Protein 7P04 (pdb70)

GO terms:
  GO:0005886 plasma membrane (C, IDA)
  GO:0008559 ABC-type xenobiotic transporter activity (F, IDA)
  GO:0030003 intracellular monoatomic cation homeostasis (P, IGI)
  GO:0071944 cell periphery (C, HDA)
  GO:0005739 mitochondrion (C, HDA)
  GO:0008559 ABC-type xenobiotic transporter activity (F, IMP)
  GO:0009410 response to xenobiotic stimulus (P, IMP)
  GO:1990961 xenobiotic detoxification by transmembrane export across the plasma membrane (P, IMP)
  GO:0030003 intracellular monoatomic cation homeostasis (P, IMP)
  GO:0042802 identical protein binding (F, IPI)
  GO:0005515 protein binding (F, IPI)

Solvent-accessible surface area: 53716 Å² total; per-residue (Å²): 170,7,73,18,35,69,128,129,16,65,60,121,0,46,111,36,0,84,74,18,35,65,90,35,177,189,113,81,117,51,50,7,125,49,152,94,31,31,7,45,15,25,9,98,55,18,25,92,49,38,16,31,13,103,101,57,170,30,15,135,33,0,3,2,0,0,46,56,0,18,0,21,5,67,37,59,74,54,42,17,13,31,20,14,85,44,36,64,105,45,113,104,89,57,36,90,156,185,174,147,124,108,90,122,70,43,0,42,75,0,9,0,0,0,29,50,21,26,0,0,0,1,6,3,57,61,72,2,12,18,49,7,1,0,26,0,0,0,7,42,35,89,30,20,77,52,28,115,94,28,113,26,18,0,47,56,71,56,15,117,52,0,105,152,118,27,49,4,9,1,2,29,13,45,73,2,40,45,14,6,14,31,4,19,0,20,27,8,0,0,3,0,0,24,1,15,1,6,24,106,59,25,166,62,29,92,112,64,27,8,0,44,10,21,0,36,5,8,1,3,4,3,16,0,26,123,6,86,116,52,63,0,1,44,103,154,26,175,36,10,62,25,5,33,16,8,7,0,7,0,0,2,0,31,12,9,30,2,12,0,1,0,2,9,34,2,19,122,80,30,54,44,40,28,16,21,29,1,1,51,0,1,51,5,1,0,91,14,20,79,2,0,1,0,0,9,16,86,83,10,28,64,76,3,6,102,35,6,58,26,0,0,0,0,5,70,1,42,0,0,2,1,6,50,6,119,112,0,76,118,14,0,56,74,4,0,1,64,18,44,80,49,25,42,10,2,19,5,0,15,3,1,3,8,108,78,38,41,63,34,28,141,96,40,85,182,139,66,99,125,3,0,73,60,30,102,67,0,15,62,76,2,71,165,10,94,51,39,138,119,10,21,131,56,0,40,102,90,34,146,145,119,46,35,3,58,73,135,48,2,11,100,14,0,47,55,3,4,50,48,20,44,153,37,57,77,45,76,21,92,101,18,21,113,21,19,18,58,56,1,96,49,4,0,30,0,0,92,96,10,2,141,115,17,35,11,51,0,6,43,20,14,1,0,0,3,2,16,0,0,29,50,2,0,45,9,3,38,49,8,19,64,30,20,34,72,10,68,62,10,16,60,20,8,82,40,6,23,1,0,61,7,14,0,6,3,59,0,10,7,48,1,16,52,55,10,6,72,86,6,1,71,47,9,0,84,51,2,16,123,24,0,40,2,59,142,78,38,46,14,27,128,13,2,26,69,0,0,27,4,0,2,32,1,0,1,9,20,9,0,5,20,2,20,117,21,179,78,49,73,106,6,38,15,47,16,7,45,61,50,8,16,16,15,0,0,0,0,5,1,4,2,38,67,54,10,56,233,111,0,55,144,16,0,105,93,2,6,0,0,16,0,0,2,0,1,0,0,8,5,0,59,53,64,119,6,69,20,49,73,73,1,3,100,40,122,62,16,82,152,59,61,79,71,28,10,3,1,42,22,35,10,22,72,36,30,65,110,68,4,56,0,36,36,13,0,103,10,11,9,62,0,91,75,172,12,39,145,90,0,52,37,55,0,79,50,56,17,74,114,49,28,118,39,1,22,116,18,24,43,147,97,76,61,59,148,45,150,40,113,36,42,26,13,30,71,82,36,28,128,199,106,54,22,34,148,5,120,6,29,0,0,0,37,70,0,7,6,46,8,138,151,156,46,154,69,101,106,33,0,28,41,0,2,0,10,0,58,53,28,28,0,1,0,0,4,4,24,66,40,2,5,10,58,31,0,0,27,0,0,1,53,35,45,109,115,43,85,55,74,34,64,17,11,26,44,7,96,100,47,81,151,24,6,4,72,8,2,0,8,2,36,51,143,29,46,15,8,90,9,9,8,0,51,47,12,0,71,16,3,0,30,1,23,2,55,56,154,24,63,89,121,80,3,33,127,17,0,58,60,0,3,132,27,0,94,0,119,155,3,1,35,0,5,0,11,67,82,46,61,3,2,37,78,45,24,33,11,14,0,1,0,0,0,1,1,0,7,63,5,117,9,0,1,0,1,7,19,2,5,42,64,11,4,13,9,22,0,38,29,0,0,60,4,0,50,64,0,3,105,59,9,2,0,0,0,0,0,0,41,78,6,34,1,38,10,0,77,39,7,44,42,0,0,1,1,30,140,29,0,71,1,0,2,1,7,74,1,30,139,16,2,109,55,0,4,67,8,0,41,89,58,53,7,103,141,17,74,78,108,22,14,0,3,101,9,0,24,53,6,6,21,49,27,103,57,61,156,26,95,65,79,0,26,96,23,0,64,129,5,128,60,34,121,62,8,30,73,56,0,62,126,0,50,172,54,83,141,137,114,43,15,22,68,67,146,46,1,16,110,21,0,13,68,20,0,76,66,4,1,106,40,18,15,99,18,0,89,23,0,22,74,0,0,64,70,3,1,68,18,1,0,74,1,3,76,128,21,37,12,10,22,12,0,0,40,3,2,9,1,0,0,13,7,0,0,42,1,2,32,14,1,1,43,22,3,1,71,10,0,27,48,1,2,68,7,6,29,38,11,1,73,17,2,68,2,2,10,56,60,0,0,0,74,0,1,19,97,0,2,36,61,36,0,70,78,0,0,29,59,0,14,113,35,0,0,85,18,0,4,0,84,54,12,0,53,88,32,68,47,70,153,64,0,6,50,0,0,87,49,0,0,9,6,0,0,15,14,0,2,0,10,0,2,17,1,0,0,71,24,105,81,30,77,52,0,8,47,60,0,32,91,66,13,30,28,12,20,5,0,4,4,3,1,0,30,21,98,7,2,17,186,142,23,21,109,26,7,138,78,1,9,1,0,30,0,4,11,0,0,0,0,0,0,0,0,45,12,90,5,133,16,26,131,57,22,33,10,77,0,41,11,33,113,80,66,28,0,17,122,14,1,90,52,23,48,107,133,30,175,37,9,65,22,64,87,104,120,21,84,102,56,1,22,1,0,40,21,32,43,0,59,46,24,1,44,96,14,49,1,77,32,96,45,43,108,116,1,36,33,48,0,74,85,43,13,45,128,6,25,119,11,0,34,98,68,0,117,98,58,44,29,120

Organism: Saccharomyces cerevisiae (strain ATCC 204508 / S288c) (NCBI:txid559292)

InterPro domains:
  IPR003439 ABC transporter-like, ATP-binding domain [PF00005] (176-336)
  IPR003439 ABC transporter-like, ATP-binding domain [PF00005] (888-1039)
  IPR003439 ABC transporter-like, ATP-binding domain [PS50893] (161-410)
  IPR003439 ABC transporter-like, ATP-binding domain [PS50893] (869-1112)
  IPR003593 AAA+ ATPase domain [SM00382] (185-377)
  IPR003593 AAA+ ATPase domain [SM00382] (897-1088)
  IPR005285 Pleiotropic drug resistance protein PDR/CDR [TIGR00956] (100-1503)
  IPR010929 CDR ABC transporter [PF06422] (726-816)
  IPR013525 ABC-2 type transporter, transmembrane domain [PF01061] (504-715)
  IPR013525 ABC-2 type transporter, transmembrane domain [PF01061] (1186-1401)
  IPR017871 ABC transporter-like, conserved site [PS00211] (309-323)
  IPR027417 P-loop containing nucleoside triphosphate hydrolase [G3DSA:3.40.50.300] (162-404)
  IPR027417 P-loop containing nucleoside triphosphate hydrolase [G3DSA:3.40.50.300] (872-1108)
  IPR027417 P-loop containing nucleoside triphosphate hydrolase [SSF52540] (167-410)
  IPR027417 P-loop containing nucleoside triphosphate hydrolase [SSF52540] (876-1098)
  IPR029481 Pleiotropic ABC efflux transporter, N-terminal domain [PF14510] (46-152)
  IPR034001 ATP-binding cassette transporter, PDR-like subfamily G, domain 1 [cd03233] (164-392)
  IPR034003 ATP-binding cassette transporter, PDR-like subfamily G, domain 2 [cd03232] (868-1094)

Secondary structure (DSSP, 8-state):
---SS-HHHHHHHHHHHHHHHHHHH--GGG-SSSSS--HHHHHHHHHHHHH--TT----S---EEEES--EEEE-----PPP-TTTHHHHHHHHHHHHH---EEEEE---EEEE-TT-EEEEE--TTSSHHHHHHHHTT---SSEE-TT-EEEETTEEHHHHTTTSTTSEEEES-S----TTSBHHHHHHHHHHHT--TTT--SS-HHHHHHHHHHHHHHHTT-GGGTTSB---SSS-SS-HHHHHHHHHHHHHHHT-SEEEETTTTTT--HHHHHHHHHHHHHHHHHH--EEEEE-SS--HHHHHT-SEEEEEETTEEEEEEEHHHHHHHHHHHTBPPPTT--HHHHHHHTT-TTT--B-HHHHHTT-----SHHHHHHHHHHSHHHHHHHHHHHHHHH---SS-HHHHHHHHHHHHHHHHHHSHHHHHHHHHHHHHHHHHHHHHTTTTSSS-SGGGHHHHHHHHHHHHHHHHHHGGGGHHHHHHHHHHHHHHHHTTT--HHHHHHHHHHHTHHHHHHHHHHHHHHHHHHHT----HHHHHHHHHHHHHHHHHHHHHHHHHHHH-SSHHHHHHHHHHHHHHHHHTSSSSS-TTT--GGGHHHHHH-HHHHHHHHHHHHHHTT-EEEPS-BSS-SGGGSS--GGG--BSSTT--TT-SEEEHHHHHHHHT---GGGTTHHHHHHHHHHHHHHHHHHHHHHHS-------------HHHHHH---PPP-S-EEEEEEEEEESSSSTTEEEEEEEEEEE-TT-EEEEE-SSSTTHHHHHHHHTT---SSEEEEEEEETTEEP-TTGGGTEEEE-SS----TTSBHHHHHHHHHHHHS-TTS-HHHHHHHHHHHHHHTT-TTSTTSB-B-SSSBS-HHHHHHHHHHHHHTT--SSEEEEESSSTTS-HHHHHHHHHHHHHHHHHT--EEEE--S--HHHHHT-SEEEEEETTTEEEEEEE--GGGHHHHHHHHTTTPPP--TTS-HHHHHHHHSSSSSS---SS-HHHHHHTSHHHHHHHHHHHHHHHT----SSS-HHHHHHHHHHHHHHHHTT-HHHHHHHHHHHHHHHHHHHHHSTT--SSHHHHHHHHHHHHHHHTTHHHHHHHHHHHHHHHHHHIIIIITTTTSS-HHHHHHHHHHHHHHHHHHHHHHHHHHHHHHHTHHHHHHHTT-HHHHHHHHHHHHHHHHHHHHHHHHHHHHH-SSHHHHHHHHHHHHHHHHHTSSSSS-TTTS-GGGHHHHHH-HHHHHHHHHHHHHHTTSB----TTTSEEE---TT--HHHHHHHHHHHS---EES-TT-SS-EEEES-SBHHHHHHHHT--GGGHHHHHHHHHHHHHHHHHHHHHHHHHHT--

Radius of gyration: 37.73 Å; Cα contacts (8 Å, |Δi|>4): 2493; chains: 1; bounding box: 87×79×134 Å

Sequence (1353 aa):
NYNGFDEHTEARIQKLARTLTAQSMQDPKLDPNSENFSSAAWVKNMAHLSAADPDFYKPYSLGCAWKNLSASGASADVAYQSTVVNIPYKILKSGLRKFQTNTFQILKPMDGCLNPGELLVVLGRPGSGCTTLLKSISSNTHGFDLGADTKISYSGYSGDDIKKHFRGEVVYNAEADVHLPHLTVFETLVTVARLKTPQNRIKGVDRESYANHLAEVAMATYGLSHTRNTKVGNDIVRGVSGGERKRVSIAEVSICGSKFQCWDNATRGLDSATALEFIRALKTQADISNTSATVAIYQCSQDAYDLFNKVCVLDDGYQIYYGPADKAKKYFEDMGYVCPSRQTTADFLTSVTSPSERTLNKDMLKKGIHIPQTPKEMNDYWVKSPNYKELMKEVDQRLLNPYTVSYMMQVKYLLIRNMWRLRNNIGFTLFMILGNCSMALILGSMFFKIMKKGDTSTFYFRGSAMFFAILFNAFSSLLEIFSLYEARPITEKHRTYSLYHPSADAFASVLSEIPSKLIIAVCFNIIFYFLVDFRRNGGVFFFYLLINIVAVFSMSHLFRCVGSLTKTLSEAMVPASMLLLALSMYTGFAIPKKKILRWSKWIWYINPLAYLFESLLINEFHGIKFPCAEYVPRGPAYANISSTESVCTVVGAVPGQDYVLGDDFIRGTYQYYHKDKWRGFGIGMAYVVFFFFVYLFLCEYNEGAKQKGEILVFPRSIVKRMGLSKSEAIFHWRNLCYEVQIKAETRRILNNVDGWVKPGTLTALMGASGAGKTTLLDCLAERVTMGVITGDILVNGIPRDKSFPRSIGYCQQQDLHLKTATVRESLRFSAYLRQPAEVSIEEKNRYVEEVIKILEMEKYADAVVGVAGEGLNVEQRKRLTIGVELTAKPKLLVFLDEPTSGLDSQTAWSICQLMKKLANHGQAILCTIHQPSAILMQEFDRLLFMQRGGKTVYFGDLGEGCKTMIDYFESHGAHKCPADANPAEWMLEVVGAAPGSHANQDYYEVWRNSEEYRAVQSELDWMERELPHEFSQSIIYQTKLVSIRLFQQYWRSPDYLWSKFILTIFNQLFIGFTFFKAGTSLQGLQNQMLAVFMFTVIFNPILQQYLPSFVQQRDLYEARERPSRTFSWISFIFAQIFVEVPWNILAGTIAYFIYYYPIGFYSNASAAGQLHERGALFWLFSCAFYVYVGSMGLLVISFNQVAESAANLASLLFTMSLSFCGVMTTPSAMPRFWIFMYRVSPLTYFIQALLAVGVANVDVKCADYELLEFTPPSGMTCGQYMEPYLQLAKTGYLTDENATDTCSFCQISTTNDYLANVNSFYSERWRNYGIFICYIAFNYIAGVFFYWLARVP

Foldseek 3Di:
DFDFCPVQLQVVLLVLQCVLVVVLVCPLCPHSPDPNHGSLVVLLVVLCVLQVDVVAPHDLFWKKWKWQWWKKAFDFAFAFFDFQVCVVVVVVVVVCVVPPGDMDTQAGTDTFIFFFLAEEEEFAAPSQRPVVVLCVLLLVDFRIDIDPPMFMQTLNAGSVRCVPRVQQLREEDQALQQDQQLFFLQLRQLLLLLQRQLVVPDPRGDSSSRSSSLSCSLCSRLVNNVRNPWGLHHPPGDTDDPLSSSSSSLSSSLSLSHAEYEAEASQFPHDQVSSLSSLSSVSSSRSSRRHYYYYYYFPHDLSSLVSHQWYWYGASNATLDIGGSVCPQVVLVVLFFDDAQQDRVSRQRHCLNPLVRTHGHVVCVVVPDDHDRHRVSSRVVRCVDVNVVVRVVVSVVSSVRATSDDLVSLLVSLLVSLLSSCVSVVVVLVVLQVVLLVCLQVLLLQLQQFCPQQAPVCPLLVLLLLLVLQLSLQCSLVVCLVVVLSCLVVLVNVVSRSRHFLLSNLNSSLVNCVVSSLSNLVSSLVNNCVRNPFPPDPVLSVLLSLLSSLSNLLNNLQVLLQSLVDNDVLRSLLVVVLVSLLLSCLLQSLAALVQFDPVCNVSLVLRLSNLSSLLNLLSRQAPDWHFADDWQQDDDLPPDDDQQFIWGQALQIHGNDRTGRSQSRCCRRRVRHNVSNCVSVVSSVVSSVVSSVSSSVSSRPVDDDRDDDQHFNQHPVRSVPDQADFQDWKKWWFQKWKFFPDVHRTQTQAGGDIDIWFWLAFEEEDAAPRLCPVPVLCVQLVNDDGTDIDTAIDTLLHGQDLQSLLQEFEQDQPDDDQQAQFLLRLQLLLLPWRAAVPDDSVVLSVLLVVLCVLLVCPVRNRTGNHDCRYHDHLLVRLSSSQSSSRSSRRNHAYEAEASLPSGHLNSSVSVLVSVSVNSNSTHTYYYYHYPHGLVSVQSHQWYFYGARSNQTQDTGGLDHSSVVVQCLLVVVPFDHADSNHGVSVRVCCCDHDPVVRDHPDDRSVVCVPDPVVVVRVVVVVVSNVRSCHSTNDDQVVLLVSLLVVLLVSSGSPNSLLVSLQVSLLSQLLCLLQRLQQLDFALVSLLSVLSSLLSNLVCLLSNLLSLLVSLLSLVCNCQVPVVSSRSHDVVSSLSSLLVNQLVSLLVSLQSSLVSHQPRNPLQVLCVVQVNRPVLSVLLSLLSSLSSSLSSLLSLLLNLQDNDSVRSSVVSVVLVCLLSSLLCSSHHLVSGDPVCVVSNVPRLSVLSSLLNSCSRHFDAFHDHDPSSWDKGAADPPQAQLVRCVVVCVPLVAKDWPDSRHHGMITIHGGTGVQVVSVRSVRHNVCNVVSSVVSVVSSVVSSVSSSVSNCVNPND

Nearest PDB structures (foldseek):
  7p05-assembly1_A  TM=9.996E-01  e=0.000E+00  Saccharomyces cerevisiae S288C
  7p03-assembly1_A  TM=9.931E-01  e=0.000E+00  Saccharomyces cerevisiae S288C
  7p06-assembly1_A  TM=8.957E-01  e=0.000E+00  Saccharomyces cerevisiae S288C
  9iul-assembly1_A  TM=9.695E-01  e=0.000E+00  Candida albicans SC5314
  9ium-assembly1_A  TM=9.634E-01  e=0.000E+00  Candida albicans SC5314

Structure (mmCIF, N/CA/C/O backbone):
data_7P04
#
_entry.id   7P04
#
_cell.length_a   1.00
_cell.length_b   1.00
_cell.length_c   1.00
_cell.angle_alpha   90.00
_cell.angle_beta   90.00
_cell.angle_gamma   90.00
#
_symmetry.space_group_name_H-M   'P 1'
#
loop_
_entity.id
_entity.type
_entity.pdbx_description
1 polymer 'Pleiotropic ABC efflux transporter of multiple drugs'
2 non-polymer "ADENOSINE-5'-TRIPHOSPHATE"
3 non-polymer "ADENOSINE-5'-DIPHOSPHATE"
#
loop_
_atom_site.group_PDB
_atom_site.id
_atom_site.type_symbol
_atom_site.label_atom_id
_atom_site.label_alt_id
_atom_site.label_comp_id
_atom_site.label_asym_id
_atom_site.label_entity_id
_atom_site.label_seq_id
_atom_site.pdbx_PDB_ins_code
_atom_site.Cartn_x
_atom_site.Cartn_y
_atom_site.Cartn_z
_atom_site.occupancy
_atom_site.B_iso_or_equiv
_atom_site.auth_seq_id
_atom_site.auth_comp_id
_atom_site.auth_asym_id
_atom_site.auth_atom_id
_atom_site.pdbx_PDB_model_num
ATOM 1 N N . ASN A 1 31 ? 199.329 173.326 143.471 1.00 56.21 31 ASN A N 1
ATOM 2 C CA . ASN A 1 31 ? 198.712 172.323 142.617 1.00 56.21 31 ASN A CA 1
ATOM 3 C C . ASN A 1 31 ? 199.409 170.981 142.774 1.00 56.21 31 ASN A C 1
ATOM 4 O O . ASN A 1 31 ? 200.551 170.916 143.220 1.00 56.21 31 ASN A O 1
ATOM 15 N N . TYR A 1 32 ? 198.716 169.910 142.395 1.00 51.82 32 TYR A N 1
ATOM 16 C CA . TYR A 1 32 ? 199.235 168.554 142.499 1.00 51.82 32 TYR A CA 1
ATOM 17 C C . TYR A 1 32 ? 199.273 167.939 141.108 1.00 51.82 32 TYR A C 1
ATOM 18 O O . TYR A 1 32 ? 198.258 167.925 140.407 1.00 51.82 32 TYR A O 1
ATOM 36 N N . ASN A 1 33 ? 200.442 167.428 140.717 1.00 56.50 33 ASN A N 1
ATOM 37 C CA . ASN A 1 33 ? 200.674 166.938 139.364 1.00 56.50 33 ASN A CA 1
ATOM 38 C C . ASN A 1 33 ? 200.947 165.440 139.314 1.00 56.50 33 ASN A C 1
ATOM 39 O O . ASN A 1 33 ? 201.446 164.942 138.301 1.00 56.50 33 ASN A O 1
ATOM 50 N N . GLY A 1 34 ? 200.633 164.711 140.380 1.00 55.75 34 GLY A N 1
ATOM 51 C CA . GLY A 1 34 ? 200.684 163.264 140.325 1.00 55.75 34 GLY A CA 1
ATOM 52 C C . GLY A 1 34 ? 202.072 162.664 140.277 1.00 55.75 34 GLY A C 1
ATOM 53 O O . GLY A 1 34 ? 202.475 162.095 139.259 1.00 55.75 34 GLY A O 1
ATOM 57 N N . PHE A 1 35 ? 202.815 162.789 141.371 1.00 57.82 35 PHE A N 1
ATOM 58 C CA . PHE A 1 35 ? 204.087 162.094 141.541 1.00 57.82 35 PHE A CA 1
ATOM 59 C C . PHE A 1 35 ? 205.141 162.625 140.564 1.00 57.82 35 PHE A C 1
ATOM 60 O O . PHE A 1 35 ? 206.024 161.895 140.112 1.00 57.82 35 PHE A O 1
ATOM 77 N N . ASP A 1 36 ? 205.060 163.909 140.229 1.00 64.56 36 ASP A N 1
ATOM 78 C CA . ASP A 1 36 ? 206.065 164.523 139.377 1.00 64.56 36 ASP A CA 1
ATOM 79 C C . ASP A 1 36 ? 207.387 164.662 140.128 1.00 64.56 36 ASP A C 1
ATOM 80 O O . ASP A 1 36 ? 207.453 164.534 141.352 1.00 64.56 36 ASP A O 1
ATOM 89 N N . GLU A 1 37 ? 208.450 164.941 139.367 1.00 66.86 37 GLU A N 1
ATOM 90 C CA . GLU A 1 37 ? 209.810 164.866 139.897 1.00 66.86 37 GLU A CA 1
ATOM 91 C C . GLU A 1 37 ? 209.958 165.558 141.247 1.00 66.86 37 GLU A C 1
ATOM 92 O O . GLU A 1 37 ? 210.815 165.171 142.050 1.00 66.86 37 GLU A O 1
ATOM 104 N N . HIS A 1 38 ? 209.151 166.586 141.516 1.00 65.00 38 HIS A N 1
ATOM 105 C CA . HIS A 1 38 ? 209.203 167.239 142.820 1.00 65.00 38 HIS A CA 1
ATOM 106 C C . HIS A 1 38 ? 208.986 166.233 143.943 1.00 65.00 38 HIS A C 1
ATOM 107 O O . HIS A 1 38 ? 209.772 166.165 144.896 1.00 65.00 38 HIS A O 1
ATOM 121 N N . THR A 1 39 ? 207.922 165.434 143.845 1.00 59.49 39 THR A N 1
ATOM 122 C CA . THR A 1 39 ? 207.633 164.483 144.909 1.00 59.49 39 THR A CA 1
ATOM 123 C C . THR A 1 39 ? 208.657 163.359 144.944 1.00 59.49 39 THR A C 1
ATOM 124 O O . THR A 1 39 ? 208.942 162.827 146.018 1.00 59.49 39 THR A O 1
ATOM 135 N N . GLU A 1 40 ? 209.227 162.984 143.800 1.00 60.67 40 GLU A N 1
ATOM 136 C CA . GLU A 1 40 ? 210.299 161.995 143.826 1.00 60.67 40 GLU A CA 1
ATOM 137 C C . GLU A 1 40 ? 211.494 162.514 144.614 1.00 60.67 40 GLU A C 1
ATOM 138 O O . GLU A 1 40 ? 212.065 161.794 145.443 1.00 60.67 40 GLU A O 1
ATOM 150 N N . ALA A 1 41 ? 211.871 163.773 144.389 1.00 61.17 41 ALA A N 1
ATOM 151 C CA . ALA A 1 41 ? 212.967 164.359 145.152 1.00 61.17 41 ALA A CA 1
ATOM 152 C C . ALA A 1 41 ? 212.627 164.430 146.634 1.00 61.17 41 ALA A C 1
ATOM 153 O O . ALA A 1 41 ? 213.467 164.125 147.490 1.00 61.17 41 ALA A O 1
ATOM 160 N N . ARG A 1 42 ? 211.400 164.833 146.960 1.00 59.13 42 ARG A N 1
ATOM 161 C CA . ARG A 1 42 ? 211.052 165.005 148.365 1.00 59.13 42 ARG A CA 1
ATOM 162 C C . ARG A 1 42 ? 210.966 163.664 149.082 1.00 59.13 42 ARG A C 1
ATOM 163 O O . ARG A 1 42 ? 211.315 163.565 150.264 1.00 59.13 42 ARG A O 1
ATOM 184 N N . ILE A 1 43 ? 210.535 162.618 148.380 1.00 56.08 43 ILE A N 1
ATOM 185 C CA . ILE A 1 43 ? 210.521 161.287 148.966 1.00 56.08 43 ILE A CA 1
ATOM 186 C C . ILE A 1 43 ? 211.934 160.755 149.115 1.00 56.08 43 ILE A C 1
ATOM 187 O O . ILE A 1 43 ? 212.228 160.024 150.066 1.00 56.08 43 ILE A O 1
ATOM 203 N N . GLN A 1 44 ? 212.839 161.104 148.201 1.00 60.58 44 GLN A N 1
ATOM 204 C CA . GLN A 1 44 ? 214.233 160.745 148.429 1.00 60.58 44 GLN A CA 1
ATOM 205 C C . GLN A 1 44 ? 214.776 161.451 149.661 1.00 60.58 44 GLN A C 1
ATOM 206 O O . GLN A 1 44 ? 215.562 160.875 150.417 1.00 60.58 44 GLN A O 1
ATOM 220 N N . LYS A 1 45 ? 214.388 162.709 149.866 1.00 60.04 45 LYS A N 1
ATOM 221 C CA . LYS A 1 45 ? 214.800 163.416 151.076 1.00 60.04 45 LYS A CA 1
ATOM 222 C C . LYS A 1 45 ? 214.282 162.711 152.324 1.00 60.04 45 LYS A C 1
ATOM 223 O O . LYS A 1 45 ? 215.019 162.519 153.299 1.00 60.04 45 LYS A O 1
ATOM 242 N N . LEU A 1 46 ? 213.010 162.316 152.310 1.00 55.63 46 LEU A N 1
ATOM 243 C CA . LEU A 1 46 ? 212.450 161.607 153.456 1.00 55.63 46 LEU A CA 1
ATOM 244 C C . LEU A 1 46 ? 213.167 160.283 153.686 1.00 55.63 46 LEU A C 1
ATOM 245 O O . LEU A 1 46 ? 213.406 159.888 154.833 1.00 55.63 46 LEU A O 1
ATOM 261 N N . ALA A 1 47 ? 213.517 159.578 152.609 1.00 59.58 47 ALA A N 1
ATOM 262 C CA . ALA A 1 47 ? 214.228 158.314 152.760 1.00 59.58 47 ALA A CA 1
ATOM 263 C C . ALA A 1 47 ? 215.635 158.528 153.301 1.00 59.58 47 ALA A C 1
ATOM 264 O O . ALA A 1 47 ? 216.111 157.737 154.122 1.00 59.58 47 ALA A O 1
ATOM 271 N N . ARG A 1 48 ? 216.327 159.579 152.850 1.00 61.45 48 ARG A N 1
ATOM 272 C CA . ARG A 1 48 ? 217.625 159.889 153.438 1.00 61.45 48 ARG A CA 1
ATOM 273 C C . ARG A 1 48 ? 217.483 160.157 154.925 1.00 61.45 48 ARG A C 1
ATOM 274 O O . ARG A 1 48 ? 218.255 159.638 155.735 1.00 61.45 48 ARG A O 1
ATOM 295 N N . THR A 1 49 ? 216.490 160.960 155.306 1.00 60.09 49 THR A N 1
ATOM 296 C CA . THR A 1 49 ? 216.269 161.223 156.724 1.00 60.09 49 THR A CA 1
ATOM 297 C C . THR A 1 49 ? 216.077 159.921 157.491 1.00 60.09 49 THR A C 1
ATOM 298 O O . THR A 1 49 ? 216.752 159.673 158.498 1.00 60.09 49 THR A O 1
ATOM 309 N N . LEU A 1 50 ? 215.170 159.066 157.014 1.00 59.68 50 LEU A N 1
ATOM 310 C CA . LEU A 1 50 ? 214.869 157.831 157.731 1.00 59.68 50 LEU A CA 1
ATOM 311 C C . LEU A 1 50 ? 216.104 156.952 157.860 1.00 59.68 50 LEU A C 1
ATOM 312 O O . LEU A 1 50 ? 216.430 156.481 158.954 1.00 59.68 50 LEU A O 1
ATOM 328 N N . THR A 1 51 ? 216.790 156.691 156.749 1.00 63.08 51 THR A N 1
ATOM 329 C CA . THR A 1 51 ? 217.891 155.740 156.803 1.00 63.08 51 THR A CA 1
ATOM 330 C C . THR A 1 51 ? 219.090 156.301 157.549 1.00 63.08 51 THR A C 1
ATOM 331 O O . THR A 1 51 ? 219.804 155.542 158.207 1.00 63.08 51 THR A O 1
ATOM 342 N N . ALA A 1 52 ? 219.338 157.610 157.467 1.00 64.47 52 ALA A N 1
ATOM 343 C CA . ALA A 1 52 ? 220.396 158.202 158.277 1.00 64.47 52 ALA A CA 1
ATOM 344 C C . ALA A 1 52 ? 220.073 158.061 159.756 1.00 64.47 52 ALA A C 1
ATOM 345 O O . ALA A 1 52 ? 220.924 157.651 160.558 1.00 64.47 52 ALA A O 1
ATOM 352 N N . GLN A 1 53 ? 218.829 158.366 160.130 1.00 64.53 53 GLN A N 1
ATOM 353 C CA . GLN A 1 53 ? 218.403 158.186 161.513 1.00 64.53 53 GLN A CA 1
ATOM 354 C C . GLN A 1 53 ? 218.585 156.740 161.962 1.00 64.53 53 GLN A C 1
ATOM 355 O O . GLN A 1 53 ? 219.033 156.483 163.085 1.00 64.53 53 GLN A O 1
ATOM 369 N N . SER A 1 54 ? 218.249 155.783 161.096 1.00 66.27 54 SER A N 1
ATOM 370 C CA . SER A 1 54 ? 218.343 154.377 161.475 1.00 66.27 54 SER A CA 1
ATOM 371 C C . SER A 1 54 ? 219.793 153.925 161.598 1.00 66.27 54 SER A C 1
ATOM 372 O O . SER A 1 54 ? 220.161 153.257 162.570 1.00 66.27 54 SER A O 1
ATOM 380 N N . MET A 1 55 ? 220.629 154.272 160.618 1.00 70.83 55 MET A N 1
ATOM 381 C CA . MET A 1 55 ? 222.042 153.923 160.670 1.00 70.83 55 MET A CA 1
ATOM 382 C C . MET A 1 55 ? 222.757 154.619 161.817 1.00 70.83 55 MET A C 1
ATOM 383 O O . MET A 1 55 ? 223.854 154.196 162.198 1.00 70.83 55 MET A O 1
ATOM 397 N N . GLN A 1 56 ? 222.175 155.683 162.361 1.00 70.66 56 GLN A N 1
ATOM 398 C CA . GLN A 1 56 ? 222.729 156.314 163.548 1.00 70.66 56 GLN A CA 1
ATOM 399 C C . GLN A 1 56 ? 222.457 155.444 164.765 1.00 70.66 56 GLN A C 1
ATOM 400 O O . GLN A 1 56 ? 221.735 154.451 164.676 1.00 70.66 56 GLN A O 1
ATOM 414 N N . ASP A 1 92 ? 219.679 147.351 147.509 1.00 70.40 92 ASP A N 1
ATOM 415 C CA . ASP A 1 92 ? 220.176 147.572 146.156 1.00 70.40 92 ASP A CA 1
ATOM 416 C C . ASP A 1 92 ? 220.105 149.051 145.775 1.00 70.40 92 ASP A C 1
ATOM 417 O O . ASP A 1 92 ? 219.249 149.780 146.270 1.00 70.40 92 ASP A O 1
ATOM 426 N N . PRO A 1 93 ? 221.007 149.492 144.894 1.00 70.75 93 PRO A N 1
ATOM 427 C CA . PRO A 1 93 ? 221.096 150.934 144.606 1.00 70.75 93 PRO A CA 1
ATOM 428 C C . PRO A 1 93 ? 219.799 151.532 144.102 1.00 70.75 93 PRO A C 1
ATOM 429 O O . PRO A 1 93 ? 219.560 152.729 144.300 1.00 70.75 93 PRO A O 1
ATOM 440 N N . LYS A 1 94 ? 218.952 150.739 143.447 1.00 67.79 94 LYS A N 1
ATOM 441 C CA . LYS A 1 94 ? 217.644 151.233 143.040 1.00 67.79 94 LYS A CA 1
ATOM 442 C C . LYS A 1 94 ? 216.783 151.596 144.242 1.00 67.79 94 LYS A C 1
ATOM 443 O O . LYS A 1 94 ? 215.781 152.301 144.088 1.00 67.79 94 LYS A O 1
ATOM 462 N N . LEU A 1 95 ? 217.162 151.134 145.433 1.00 64.63 95 LEU A N 1
ATOM 463 C CA . LEU A 1 95 ? 216.382 151.303 146.652 1.00 64.63 95 LEU A CA 1
ATOM 464 C C . LEU A 1 95 ? 217.178 151.974 147.764 1.00 64.63 95 LEU A C 1
ATOM 465 O O . LEU A 1 95 ? 216.772 151.904 148.929 1.00 64.63 95 LEU A O 1
ATOM 481 N N . ASP A 1 96 ? 218.299 152.622 147.436 1.00 67.51 96 ASP A N 1
ATOM 482 C CA . ASP A 1 96 ? 219.202 153.177 148.436 1.00 67.51 96 ASP A CA 1
ATOM 483 C C . ASP A 1 96 ? 219.077 154.691 148.463 1.00 67.51 96 ASP A C 1
ATOM 484 O O . ASP A 1 96 ? 219.444 155.344 147.475 1.00 67.51 96 ASP A O 1
ATOM 493 N N . PRO A 1 97 ? 218.585 155.296 149.550 1.00 63.54 97 PRO A N 1
ATOM 494 C CA . PRO A 1 97 ? 218.328 156.746 149.516 1.00 63.54 97 PRO A CA 1
ATOM 495 C C . PRO A 1 97 ? 219.555 157.588 149.235 1.00 63.54 97 PRO A C 1
ATOM 496 O O . PRO A 1 97 ? 219.461 158.589 148.513 1.00 63.54 97 PRO A O 1
ATOM 507 N N . ASN A 1 98 ? 220.708 157.217 149.790 1.00 68.44 98 ASN A N 1
ATOM 508 C CA . ASN A 1 98 ? 221.867 158.100 149.778 1.00 68.44 98 ASN A CA 1
ATOM 509 C C . ASN A 1 98 ? 222.700 157.938 148.517 1.00 68.44 98 ASN A C 1
ATOM 510 O O . ASN A 1 98 ? 223.098 158.936 147.908 1.00 68.44 98 ASN A O 1
ATOM 521 N N . SER A 1 99 ? 222.972 156.704 148.112 1.00 70.94 99 SER A N 1
ATOM 522 C CA . SER A 1 99 ? 223.707 156.482 146.881 1.00 70.94 99 SER A CA 1
ATOM 523 C C . SER A 1 99 ? 222.886 156.951 145.685 1.00 70.94 99 SER A C 1
ATOM 524 O O . SER A 1 99 ? 221.654 156.980 145.710 1.00 70.94 99 SER A O 1
ATOM 532 N N . GLU A 1 100 ? 223.595 157.326 144.626 1.00 73.37 100 GLU A N 1
ATOM 533 C CA . GLU A 1 100 ? 222.947 157.735 143.395 1.00 73.37 100 GLU A CA 1
ATOM 534 C C . GLU A 1 100 ? 222.078 156.593 142.860 1.00 73.37 100 GLU A C 1
ATOM 535 O O . GLU A 1 100 ? 222.134 155.457 143.336 1.00 73.37 100 GLU A O 1
ATOM 547 N N . ASN A 1 101 ? 221.251 156.915 141.864 1.00 70.87 101 ASN A N 1
ATOM 548 C CA . ASN A 1 101 ? 220.401 155.939 141.185 1.00 70.87 101 ASN A CA 1
ATOM 549 C C . ASN A 1 101 ? 219.233 155.489 142.058 1.00 70.87 101 ASN A C 1
ATOM 550 O O . ASN A 1 101 ? 218.762 154.356 141.942 1.00 70.87 101 ASN A O 1
ATOM 561 N N . PHE A 1 102 ? 218.758 156.364 142.935 1.00 63.51 102 PHE A N 1
ATOM 562 C CA . PHE A 1 102 ? 217.590 156.066 143.748 1.00 63.51 102 PHE A CA 1
ATOM 563 C C . PHE A 1 102 ? 216.327 156.158 142.903 1.00 63.51 102 PHE A C 1
ATOM 564 O O . PHE A 1 102 ? 216.283 156.864 141.893 1.00 63.51 102 PHE A O 1
ATOM 581 N N . SER A 1 103 ? 215.294 155.429 143.320 1.00 63.23 103 SER A N 1
ATOM 582 C CA . SER A 1 103 ? 214.002 155.426 142.634 1.00 63.23 103 SER A CA 1
ATOM 583 C C . SER A 1 103 ? 212.905 155.530 143.687 1.00 63.23 103 SER A C 1
ATOM 584 O O . SER A 1 103 ? 212.544 154.532 144.318 1.00 63.23 103 SER A O 1
ATOM 592 N N . SER A 1 104 ? 212.366 156.737 143.865 1.00 59.96 104 SER A N 1
ATOM 593 C CA . SER A 1 104 ? 211.319 156.934 144.859 1.00 59.96 104 SER A CA 1
ATOM 594 C C . SER A 1 104 ? 210.106 156.062 144.576 1.00 59.96 104 SER A C 1
ATOM 595 O O . SER A 1 104 ? 209.411 155.646 145.507 1.00 59.96 104 SER A O 1
ATOM 603 N N . ALA A 1 105 ? 209.834 155.771 143.304 1.00 58.71 105 ALA A N 1
ATOM 604 C CA . ALA A 1 105 ? 208.695 154.923 142.977 1.00 58.71 105 ALA A CA 1
ATOM 605 C C . ALA A 1 105 ? 208.866 153.530 143.563 1.00 58.71 105 ALA A C 1
ATOM 606 O O . ALA A 1 105 ? 207.900 152.930 144.048 1.00 58.71 105 ALA A O 1
ATOM 613 N N . ALA A 1 106 ? 210.083 152.988 143.511 1.00 60.96 106 ALA A N 1
ATOM 614 C CA . ALA A 1 106 ? 210.332 151.692 144.130 1.00 60.96 106 ALA A CA 1
ATOM 615 C C . ALA A 1 106 ? 210.273 151.802 145.644 1.00 60.96 106 ALA A C 1
ATOM 616 O O . ALA A 1 106 ? 209.630 150.986 146.313 1.00 60.96 106 ALA A O 1
ATOM 623 N N . TRP A 1 107 ? 210.932 152.819 146.198 1.00 58.86 107 TRP A N 1
ATOM 624 C CA . TRP A 1 107 ? 210.910 153.041 147.636 1.00 58.86 107 TRP A CA 1
ATOM 625 C C . TRP A 1 107 ? 209.494 152.942 148.178 1.00 58.86 107 TRP A C 1
ATOM 626 O O . TRP A 1 107 ? 209.171 152.036 148.954 1.00 58.86 107 TRP A O 1
ATOM 647 N N . VAL A 1 108 ? 208.617 153.844 147.738 1.00 56.59 108 VAL A N 1
ATOM 648 C CA . VAL A 1 108 ? 207.237 153.810 148.206 1.00 56.59 108 VAL A CA 1
ATOM 649 C C . VAL A 1 108 ? 206.637 152.438 147.943 1.00 56.59 108 VAL A C 1
ATOM 650 O O . VAL A 1 108 ? 205.993 151.842 148.813 1.00 56.59 108 VAL A O 1
ATOM 663 N N . LYS A 1 109 ? 206.877 151.895 146.750 1.00 60.27 109 LYS A N 1
ATOM 664 C CA . LYS A 1 109 ? 206.302 150.600 146.418 1.00 60.27 109 LYS A CA 1
ATOM 665 C C . LYS A 1 109 ? 206.837 149.524 147.352 1.00 60.27 109 LYS A C 1
ATOM 666 O O . LYS A 1 109 ? 206.083 148.651 147.797 1.00 60.27 109 LYS A O 1
ATOM 685 N N . ASN A 1 110 ? 208.124 149.596 147.702 1.00 61.08 110 ASN A N 1
ATOM 686 C CA . ASN A 1 110 ? 208.656 148.690 148.713 1.00 61.08 110 ASN A CA 1
ATOM 687 C C . ASN A 1 110 ? 207.795 148.718 149.966 1.00 61.08 110 ASN A C 1
ATOM 688 O O . ASN A 1 110 ? 207.394 147.671 150.487 1.00 61.08 110 ASN A O 1
ATOM 699 N N . MET A 1 111 ? 207.481 149.918 150.452 1.00 59.19 111 MET A N 1
ATOM 700 C CA . MET A 1 111 ? 206.685 150.026 151.666 1.00 59.19 111 MET A CA 1
ATOM 701 C C . MET A 1 111 ? 205.336 149.342 151.489 1.00 59.19 111 MET A C 1
ATOM 702 O O . MET A 1 111 ? 204.841 148.686 152.412 1.00 59.19 111 MET A O 1
ATOM 716 N N . ALA A 1 112 ? 204.747 149.445 150.293 1.00 61.69 112 ALA A N 1
ATOM 717 C CA . ALA A 1 112 ? 203.494 148.743 150.039 1.00 61.69 112 ALA A CA 1
ATOM 718 C C . ALA A 1 112 ? 203.654 147.251 150.291 1.00 61.69 112 ALA A C 1
ATOM 719 O O . ALA A 1 112 ? 202.804 146.629 150.937 1.00 61.69 112 ALA A O 1
ATOM 726 N N . HIS A 1 113 ? 204.742 146.660 149.796 1.00 65.79 113 HIS A N 1
ATOM 727 C CA . HIS A 1 113 ? 205.032 145.270 150.122 1.00 65.79 113 HIS A CA 1
ATOM 728 C C . HIS A 1 113 ? 205.271 145.105 151.615 1.00 65.79 113 HIS A C 1
ATOM 729 O O . HIS A 1 113 ? 204.738 144.185 152.246 1.00 65.79 113 HIS A O 1
ATOM 743 N N . LEU A 1 114 ? 206.051 146.011 152.204 1.00 64.97 114 LEU A N 1
ATOM 744 C CA . LEU A 1 114 ? 206.497 145.810 153.575 1.00 64.97 114 LEU A CA 1
ATOM 745 C C . LEU A 1 114 ? 205.320 145.708 154.531 1.00 64.97 114 LEU A C 1
ATOM 746 O O . LEU A 1 114 ? 205.418 145.039 155.565 1.00 64.97 114 LEU A O 1
ATOM 762 N N . SER A 1 115 ? 204.196 146.336 154.194 1.00 65.96 115 SER A N 1
ATOM 763 C CA . SER A 1 115 ? 203.009 146.288 155.035 1.00 65.96 115 SER A CA 1
ATOM 764 C C . SER A 1 115 ? 202.021 145.218 154.597 1.00 65.96 115 SER A C 1
ATOM 765 O O . SER A 1 115 ? 201.192 144.783 155.404 1.00 65.96 115 SER A O 1
ATOM 773 N N . ALA A 1 116 ? 202.093 144.775 153.343 1.00 68.34 116 ALA A N 1
ATOM 774 C CA . ALA A 1 116 ? 201.108 143.839 152.814 1.00 68.34 116 ALA A CA 1
ATOM 775 C C . ALA A 1 116 ? 201.572 142.389 152.886 1.00 68.34 116 ALA A C 1
ATOM 776 O O . ALA A 1 116 ? 200.767 141.495 153.168 1.00 68.34 116 ALA A O 1
ATOM 783 N N . ALA A 1 117 ? 202.859 142.135 152.645 1.00 70.96 117 ALA A N 1
ATOM 784 C CA . ALA A 1 117 ? 203.373 140.785 152.456 1.00 70.96 117 ALA A CA 1
ATOM 785 C C . ALA A 1 117 ? 203.884 140.154 153.745 1.00 70.96 117 ALA A C 1
ATOM 786 O O . ALA A 1 117 ? 204.803 139.324 153.699 1.00 70.96 117 ALA A O 1
ATOM 793 N N . ASP A 1 118 ? 203.321 140.516 154.890 1.00 75.48 118 ASP A N 1
ATOM 794 C CA . ASP A 1 118 ? 203.735 139.900 156.143 1.00 75.48 118 ASP A CA 1
ATOM 795 C C . ASP A 1 118 ? 203.507 138.391 156.068 1.00 75.48 118 ASP A C 1
ATOM 796 O O . ASP A 1 118 ? 202.395 137.954 155.743 1.00 75.48 118 ASP A O 1
ATOM 805 N N . PRO A 1 119 ? 204.518 137.564 156.357 1.00 77.50 119 PRO A N 1
ATOM 806 C CA . PRO A 1 119 ? 204.300 136.110 156.287 1.00 77.50 119 PRO A CA 1
ATOM 807 C C . PRO A 1 119 ? 203.215 135.613 157.224 1.00 77.50 119 PRO A C 1
ATOM 808 O O . PRO A 1 119 ? 202.655 134.538 156.978 1.00 77.50 119 PRO A O 1
ATOM 819 N N . ASP A 1 120 ? 202.901 136.348 158.291 1.00 77.91 120 ASP A N 1
ATOM 820 C CA . ASP A 1 120 ? 201.795 135.978 159.166 1.00 77.91 120 ASP A CA 1
ATOM 821 C C . ASP A 1 120 ? 200.443 136.593 158.825 1.00 77.91 120 ASP A C 1
ATOM 822 O O . ASP A 1 120 ? 199.446 136.252 159.469 1.00 77.91 120 ASP A O 1
ATOM 831 N N . PHE A 1 121 ? 200.385 137.491 157.845 1.00 73.36 121 PHE A N 1
ATOM 832 C CA . PHE A 1 121 ? 199.130 138.036 157.342 1.00 73.36 121 PHE A CA 1
ATOM 833 C C . PHE A 1 121 ? 199.041 137.716 155.858 1.00 73.36 121 PHE A C 1
ATOM 834 O O . PHE A 1 121 ? 199.913 138.113 155.079 1.00 73.36 121 PHE A O 1
ATOM 851 N N . TYR A 1 122 ? 197.987 137.000 155.473 1.00 72.74 122 TYR A N 1
ATOM 852 C CA . TYR A 1 122 ? 197.841 136.483 154.120 1.00 72.74 122 TYR A CA 1
ATOM 853 C C . TYR A 1 122 ? 197.053 137.424 153.224 1.00 72.74 122 TYR A C 1
ATOM 854 O O . TYR A 1 122 ? 196.400 136.974 152.273 1.00 72.74 122 TYR A O 1
ATOM 872 N N . LYS A 1 123 ? 197.099 138.720 153.508 1.00 64.25 123 LYS A N 1
ATOM 873 C CA . LYS A 1 123 ? 196.381 139.686 152.697 1.00 64.25 123 LYS A CA 1
ATOM 874 C C . LYS A 1 123 ? 196.944 139.685 151.278 1.00 64.25 123 LYS A C 1
ATOM 875 O O . LYS A 1 123 ? 198.163 139.611 151.095 1.00 64.25 123 LYS A O 1
ATOM 894 N N . PRO A 1 124 ? 196.094 139.755 150.259 1.00 59.47 124 PRO A N 1
ATOM 895 C CA . PRO A 1 124 ? 196.591 139.678 148.886 1.00 59.47 124 PRO A CA 1
ATOM 896 C C . PRO A 1 124 ? 197.381 140.916 148.500 1.00 59.47 124 PRO A C 1
ATOM 897 O O . PRO A 1 124 ? 197.168 142.012 149.019 1.00 59.47 124 PRO A O 1
ATOM 908 N N . TYR A 1 125 ? 198.316 140.718 147.570 1.00 63.90 125 TYR A N 1
ATOM 909 C CA . TYR A 1 125 ? 199.127 141.832 147.095 1.00 63.90 125 TYR A CA 1
ATOM 910 C C . TYR A 1 125 ? 198.298 142.809 146.279 1.00 63.90 125 TYR A C 1
ATOM 911 O O . TYR A 1 125 ? 198.615 144.003 146.231 1.00 63.90 125 TYR A O 1
ATOM 929 N N . SER A 1 126 ? 197.246 142.325 145.627 1.00 55.89 126 SER A N 1
ATOM 930 C CA . SER A 1 126 ? 196.441 143.160 144.754 1.00 55.89 126 SER A CA 1
ATOM 931 C C . SER A 1 126 ? 195.163 142.414 144.412 1.00 55.89 126 SER A C 1
ATOM 932 O O . SER A 1 126 ? 195.194 141.223 144.093 1.00 55.89 126 SER A O 1
ATOM 940 N N . LEU A 1 127 ? 194.044 143.129 144.475 1.00 52.04 127 LEU A N 1
ATOM 941 C CA . LEU A 1 127 ? 192.729 142.564 144.196 1.00 52.04 127 LEU A CA 1
ATOM 942 C C . LEU A 1 127 ? 192.186 143.192 142.923 1.00 52.04 127 LEU A C 1
ATOM 943 O O . LEU A 1 127 ? 191.954 144.404 142.871 1.00 52.04 127 LEU A O 1
ATOM 959 N N . GLY A 1 128 ? 191.979 142.370 141.905 1.00 50.04 128 GLY A N 1
ATOM 960 C CA . GLY A 1 128 ? 191.132 142.750 140.805 1.00 50.04 128 GLY A CA 1
ATOM 961 C C . GLY A 1 128 ? 189.684 142.600 141.200 1.00 50.04 128 GLY A C 1
ATOM 962 O O . GLY A 1 128 ? 189.334 142.479 142.372 1.00 50.04 128 GLY A O 1
ATOM 966 N N . CYS A 1 129 ? 188.821 142.621 140.199 1.00 47.57 129 CYS A N 1
ATOM 967 C CA . CYS A 1 129 ? 187.423 142.290 140.405 1.00 47.57 129 CYS A CA 1
ATOM 968 C C . CYS A 1 129 ? 186.825 141.881 139.075 1.00 47.57 129 CYS A C 1
ATOM 969 O O . CYS A 1 129 ? 187.090 142.507 138.051 1.00 47.57 129 CYS A O 1
ATOM 977 N N . ALA A 1 130 ? 186.048 140.816 139.088 1.00 47.85 130 ALA A N 1
ATOM 978 C CA . ALA A 1 130 ? 185.258 140.417 137.939 1.00 47.85 130 ALA A CA 1
ATOM 979 C C . ALA A 1 130 ? 183.837 140.207 138.415 1.00 47.85 130 ALA A C 1
ATOM 980 O O . ALA A 1 130 ? 183.621 139.723 139.527 1.00 47.85 130 ALA A O 1
ATOM 987 N N . TRP A 1 131 ? 182.869 140.590 137.593 1.00 46.20 131 TRP A N 1
ATOM 988 C CA . TRP A 1 131 ? 181.483 140.356 137.957 1.00 46.20 131 TRP A CA 1
ATOM 989 C C . TRP A 1 131 ? 180.673 140.123 136.698 1.00 46.20 131 TRP A C 1
ATOM 990 O O . TRP A 1 131 ? 180.726 140.931 135.770 1.00 46.20 131 TRP A O 1
ATOM 1011 N N . LYS A 1 132 ? 179.945 139.014 136.666 1.00 48.25 132 LYS A N 1
ATOM 1012 C CA . LYS A 1 132 ? 179.025 138.731 135.578 1.00 48.25 132 LYS A CA 1
ATOM 1013 C C . LYS A 1 132 ? 177.649 138.425 136.145 1.00 48.25 132 LYS A C 1
ATOM 1014 O O . LYS A 1 132 ? 177.515 137.907 137.256 1.00 48.25 132 LYS A O 1
ATOM 1033 N N . ASN A 1 133 ? 176.626 138.768 135.366 1.00 47.82 133 ASN A N 1
ATOM 1034 C CA . ASN A 1 133 ? 175.237 138.596 135.770 1.00 47.82 133 ASN A CA 1
ATOM 1035 C C . ASN A 1 133 ? 174.937 139.338 137.064 1.00 47.82 133 ASN A C 1
ATOM 1036 O O . ASN A 1 133 ? 174.092 138.913 137.851 1.00 47.82 133 ASN A O 1
ATOM 1043 N N . LEU A 1 134 ? 175.615 140.458 137.296 1.00 47.30 134 LEU A N 1
ATOM 1044 C CA . LEU A 1 134 ? 175.369 141.228 138.506 1.00 47.30 134 LEU A CA 1
ATOM 1045 C C . LEU A 1 134 ? 174.043 141.966 138.407 1.00 47.30 134 LEU A C 1
ATOM 1046 O O . LEU A 1 134 ? 173.973 143.057 137.837 1.00 47.30 134 LEU A O 1
ATOM 1062 N N . SER A 1 135 ? 172.990 141.372 138.950 1.00 50.10 135 SER A N 1
ATOM 1063 C CA . SER A 1 135 ? 171.701 142.026 139.095 1.00 50.10 135 SER A CA 1
ATOM 1064 C C . SER A 1 135 ? 171.519 142.430 140.549 1.00 50.10 135 SER A C 1
ATOM 1065 O O . SER A 1 135 ? 171.812 141.650 141.458 1.00 50.10 135 SER A O 1
ATOM 1073 N N . ALA A 1 136 ? 171.043 143.649 140.766 1.00 51.76 136 ALA A N 1
ATOM 1074 C CA . ALA A 1 136 ? 170.763 144.135 142.109 1.00 51.76 136 ALA A CA 1
ATOM 1075 C C . ALA A 1 136 ? 169.311 144.572 142.172 1.00 51.76 136 ALA A C 1
ATOM 1076 O O . ALA A 1 136 ? 168.851 145.319 141.306 1.00 51.76 136 ALA A O 1
ATOM 1083 N N . SER A 1 137 ? 168.595 144.109 143.188 1.00 56.38 137 SER A N 1
ATOM 1084 C CA . SER A 1 137 ? 167.192 144.445 143.363 1.00 56.38 137 SER A CA 1
ATOM 1085 C C . SER A 1 137 ? 166.962 144.910 144.790 1.00 56.38 137 SER A C 1
ATOM 1086 O O . SER A 1 137 ? 167.677 144.515 145.711 1.00 56.38 137 SER A O 1
ATOM 1094 N N . GLY A 1 138 ? 165.960 145.763 144.960 1.00 60.51 138 GLY A N 1
ATOM 1095 C CA . GLY A 1 138 ? 165.643 146.295 146.270 1.00 60.51 138 GLY A CA 1
ATOM 1096 C C . GLY A 1 138 ? 164.153 146.502 146.411 1.00 60.51 138 GLY A C 1
ATOM 1097 O O . GLY A 1 138 ? 163.415 146.568 145.424 1.00 60.51 138 GLY A O 1
ATOM 1101 N N . ALA A 1 139 ? 163.716 146.604 147.662 1.00 68.93 139 ALA A N 1
ATOM 1102 C CA . ALA A 1 139 ? 162.299 146.772 147.939 1.00 68.93 139 ALA A CA 1
ATOM 1103 C C . ALA A 1 139 ? 161.770 148.002 147.218 1.00 68.93 139 ALA A C 1
ATOM 1104 O O . ALA A 1 139 ? 162.369 149.078 147.281 1.00 68.93 139 ALA A O 1
ATOM 1111 N N . SER A 1 140 ? 160.645 147.835 146.526 1.00 71.13 140 SER A N 1
ATOM 1112 C CA . SER A 1 140 ? 160.047 148.938 145.788 1.00 71.13 140 SER A CA 1
ATOM 1113 C C . SER A 1 140 ? 159.939 150.172 146.669 1.00 71.13 140 SER A C 1
ATOM 1114 O O . SER A 1 140 ? 159.768 150.075 147.887 1.00 71.13 140 SER A O 1
ATOM 1122 N N . ALA A 1 141 ? 160.045 151.338 146.040 1.00 74.39 141 ALA A N 1
ATOM 1123 C CA . ALA A 1 141 ? 159.953 152.616 146.739 1.00 74.39 141 ALA A CA 1
ATOM 1124 C C . ALA A 1 141 ? 158.528 153.133 146.595 1.00 74.39 141 ALA A C 1
ATOM 1125 O O . ALA A 1 141 ? 158.136 153.625 145.534 1.00 74.39 141 ALA A O 1
ATOM 1132 N N . ASP A 1 142 ? 157.745 153.017 147.665 1.00 76.94 142 ASP A N 1
ATOM 1133 C CA . ASP A 1 142 ? 156.414 153.597 147.681 1.00 76.94 142 ASP A CA 1
ATOM 1134 C C . ASP A 1 142 ? 156.512 155.106 147.889 1.00 76.94 142 ASP A C 1
ATOM 1135 O O . ASP A 1 142 ? 157.598 155.685 147.976 1.00 76.94 142 ASP A O 1
ATOM 1144 N N . VAL A 1 143 ? 155.356 155.752 147.963 1.00 71.31 143 VAL A N 1
ATOM 1145 C CA . VAL A 1 143 ? 155.265 157.160 148.319 1.00 71.31 143 VAL A CA 1
ATOM 1146 C C . VAL A 1 143 ? 154.919 157.199 149.802 1.00 71.31 143 VAL A C 1
ATOM 1147 O O . VAL A 1 143 ? 153.849 156.749 150.217 1.00 71.31 143 VAL A O 1
ATOM 1160 N N . ALA A 1 144 ? 155.843 157.711 150.608 1.00 67.06 144 ALA A N 1
ATOM 1161 C CA . ALA A 1 144 ? 155.641 157.793 152.047 1.00 67.06 144 ALA A CA 1
ATOM 1162 C C . ALA A 1 144 ? 155.000 159.130 152.388 1.00 67.06 144 ALA A C 1
ATOM 1163 O O . ALA A 1 144 ? 155.666 160.167 152.344 1.00 67.06 144 ALA A O 1
ATOM 1170 N N . TYR A 1 145 ? 153.720 159.109 152.744 1.00 64.25 145 TYR A N 1
ATOM 1171 C CA . TYR A 1 145 ? 153.030 160.354 153.032 1.00 64.25 145 TYR A CA 1
ATOM 1172 C C . TYR A 1 145 ? 153.696 161.070 154.203 1.00 64.25 145 TYR A C 1
ATOM 1173 O O . TYR A 1 145 ? 154.203 160.453 155.142 1.00 64.25 145 TYR A O 1
ATOM 1191 N N . GLN A 1 146 ? 153.699 162.395 154.126 1.00 57.46 146 GLN A N 1
ATOM 1192 C CA . GLN A 1 146 ? 154.397 163.201 155.115 1.00 57.46 146 GLN A CA 1
ATOM 1193 C C . GLN A 1 146 ? 153.829 162.967 156.507 1.00 57.46 146 GLN A C 1
ATOM 1194 O O . GLN A 1 146 ? 152.613 162.951 156.707 1.00 57.46 146 GLN A O 1
ATOM 1208 N N . SER A 1 147 ? 154.726 162.795 157.473 1.00 56.27 147 SER A N 1
ATOM 1209 C CA . SER A 1 147 ? 154.335 162.584 158.859 1.00 56.27 147 SER A CA 1
ATOM 1210 C C . SER A 1 147 ? 153.878 163.904 159.461 1.00 56.27 147 SER A C 1
ATOM 1211 O O . SER A 1 147 ? 154.629 164.884 159.461 1.00 56.27 147 SER A O 1
ATOM 1219 N N . THR A 1 148 ? 152.654 163.931 159.969 1.00 51.90 148 THR A N 1
ATOM 1220 C CA . THR A 1 148 ? 152.159 165.051 160.748 1.00 51.90 148 THR A CA 1
ATOM 1221 C C . THR A 1 148 ? 152.081 164.641 162.214 1.00 51.90 148 THR A C 1
ATOM 1222 O O . THR A 1 148 ? 152.310 163.487 162.578 1.00 51.90 148 THR A O 1
ATOM 1233 N N . VAL A 1 149 ? 151.751 165.606 163.071 1.00 48.80 149 VAL A N 1
ATOM 1234 C CA . VAL A 1 149 ? 151.714 165.348 164.503 1.00 48.80 149 VAL A CA 1
ATOM 1235 C C . VAL A 1 149 ? 150.484 164.564 164.925 1.00 48.80 149 VAL A C 1
ATOM 1236 O O . VAL A 1 149 ? 150.356 164.224 166.104 1.00 48.80 149 VAL A O 1
ATOM 1249 N N . VAL A 1 150 ? 149.575 164.265 163.998 1.00 52.82 150 VAL A N 1
ATOM 1250 C CA . VAL A 1 150 ? 148.355 163.537 164.327 1.00 52.82 150 VAL A CA 1
ATOM 1251 C C . VAL A 1 150 ? 148.388 162.164 163.673 1.00 52.82 150 VAL A C 1
ATOM 1252 O O . VAL A 1 150 ? 147.883 161.188 164.236 1.00 52.82 150 VAL A O 1
ATOM 1265 N N . ASN A 1 151 ? 148.969 162.078 162.478 1.00 58.52 151 ASN A N 1
ATOM 1266 C CA . ASN A 1 151 ? 149.004 160.829 161.729 1.00 58.52 151 ASN A CA 1
ATOM 1267 C C . ASN A 1 151 ? 150.216 159.967 162.051 1.00 58.52 151 ASN A C 1
ATOM 1268 O O . ASN A 1 151 ? 150.272 158.814 161.603 1.00 58.52 151 ASN A O 1
ATOM 1279 N N . ILE A 1 152 ? 151.175 160.478 162.816 1.00 56.32 152 ILE A N 1
ATOM 1280 C CA . ILE A 1 152 ? 152.414 159.742 163.054 1.00 56.32 152 ILE A CA 1
ATOM 1281 C C . ILE A 1 152 ? 152.188 158.562 163.994 1.00 56.32 152 ILE A C 1
ATOM 1282 O O . ILE A 1 152 ? 152.890 157.557 163.853 1.00 56.32 152 ILE A O 1
ATOM 1298 N N . PRO A 1 153 ? 151.267 158.607 164.964 1.00 58.45 153 PRO A N 1
ATOM 1299 C CA . PRO A 1 153 ? 151.030 157.382 165.750 1.00 58.45 153 PRO A CA 1
ATOM 1300 C C . PRO A 1 153 ? 150.570 156.222 164.886 1.00 58.45 153 PRO A C 1
ATOM 1301 O O . PRO A 1 153 ? 151.074 155.096 165.018 1.00 58.45 153 PRO A O 1
ATOM 1312 N N . TYR A 1 154 ? 149.617 156.474 163.987 1.00 66.04 154 TYR A N 1
ATOM 1313 C CA . TYR A 1 154 ? 149.180 155.430 163.071 1.00 66.04 154 TYR A CA 1
ATOM 1314 C C . TYR A 1 154 ? 150.307 155.020 162.138 1.00 66.04 154 TYR A C 1
ATOM 1315 O O . TYR A 1 154 ? 150.449 153.838 161.813 1.00 66.04 154 TYR A O 1
ATOM 1333 N N . LYS A 1 155 ? 151.111 155.980 161.679 1.00 63.41 155 LYS A N 1
ATOM 1334 C CA . LYS A 1 155 ? 152.261 155.618 160.856 1.00 63.41 155 LYS A CA 1
ATOM 1335 C C . LYS A 1 155 ? 153.190 154.675 161.608 1.00 63.41 155 LYS A C 1
ATOM 1336 O O . LYS A 1 155 ? 153.710 153.713 161.035 1.00 63.41 155 LYS A O 1
ATOM 1355 N N . ILE A 1 156 ? 153.403 154.933 162.897 1.00 65.83 156 ILE A N 1
ATOM 1356 C CA . ILE A 1 156 ? 154.285 154.091 163.700 1.00 65.83 156 ILE A CA 1
ATOM 1357 C C . ILE A 1 156 ? 153.710 152.687 163.823 1.00 65.83 156 ILE A C 1
ATOM 1358 O O . ILE A 1 156 ? 154.415 151.687 163.647 1.00 65.83 156 ILE A O 1
ATOM 1374 N N . LEU A 1 157 ? 152.420 152.593 164.150 1.00 71.20 157 LEU A N 1
ATOM 1375 C CA . LEU A 1 157 ? 151.797 151.279 164.285 1.00 71.20 157 LEU A CA 1
ATOM 1376 C C . LEU A 1 157 ? 151.853 150.513 162.968 1.00 71.20 157 LEU A C 1
ATOM 1377 O O . LEU A 1 157 ? 152.163 149.314 162.943 1.00 71.20 157 LEU A O 1
ATOM 1393 N N . LYS A 1 158 ? 151.553 151.195 161.863 1.00 71.49 158 LYS A N 1
ATOM 1394 C CA . LYS A 1 158 ? 151.618 150.575 160.547 1.00 71.49 158 LYS A CA 1
ATOM 1395 C C . LYS A 1 158 ? 153.026 150.083 160.240 1.00 71.49 158 LYS A C 1
ATOM 1396 O O . LYS A 1 158 ? 153.204 148.975 159.726 1.00 71.49 158 LYS A O 1
ATOM 1415 N N . SER A 1 159 ? 154.041 150.893 160.550 1.00 73.93 159 SER A N 1
ATOM 1416 C CA . SER A 1 159 ? 155.418 150.475 160.315 1.00 73.93 159 SER A CA 1
ATOM 1417 C C . SER A 1 159 ? 155.776 149.264 161.164 1.00 73.93 159 SER A C 1
ATOM 1418 O O . SER A 1 159 ? 156.487 148.364 160.706 1.00 73.93 159 SER A O 1
ATOM 1426 N N . GLY A 1 160 ? 155.300 149.224 162.406 1.00 76.64 160 GLY A N 1
ATOM 1427 C CA . GLY A 1 160 ? 155.576 148.071 163.246 1.00 76.64 160 GLY A CA 1
ATOM 1428 C C . GLY A 1 160 ? 154.953 146.801 162.702 1.00 76.64 160 GLY A C 1
ATOM 1429 O O . GLY A 1 160 ? 155.593 145.745 162.668 1.00 76.64 160 GLY A O 1
ATOM 1433 N N . LEU A 1 161 ? 153.699 146.886 162.257 1.00 78.09 161 LEU A N 1
ATOM 1434 C CA . LEU A 1 161 ? 153.045 145.704 161.704 1.00 78.09 161 LEU A CA 1
ATOM 1435 C C . LEU A 1 161 ? 153.638 145.315 160.354 1.00 78.09 161 LEU A C 1
ATOM 1436 O O . LEU A 1 161 ? 153.613 144.135 159.986 1.00 78.09 161 LEU A O 1
ATOM 1452 N N . ARG A 1 162 ? 154.175 146.280 159.606 1.00 80.23 162 ARG A N 1
ATOM 1453 C CA . ARG A 1 162 ? 154.805 145.981 158.327 1.00 80.23 162 ARG A CA 1
ATOM 1454 C C . ARG A 1 162 ? 156.255 145.549 158.483 1.00 80.23 162 ARG A C 1
ATOM 1455 O O . ARG A 1 162 ? 156.861 145.087 157.511 1.00 80.23 162 ARG A O 1
ATOM 1476 N N . LYS A 1 163 ? 156.825 145.708 159.675 1.00 82.03 163 LYS A N 1
ATOM 1477 C CA . LYS A 1 163 ? 158.156 145.198 159.966 1.00 82.03 163 LYS A CA 1
ATOM 1478 C C . LYS A 1 163 ? 158.102 143.815 160.601 1.00 82.03 163 LYS A C 1
ATOM 1479 O O . LYS A 1 163 ? 158.986 142.988 160.356 1.00 82.03 163 LYS A O 1
ATOM 1498 N N . PHE A 1 164 ? 157.080 143.546 161.417 1.00 83.70 164 PHE A N 1
ATOM 1499 C CA . PHE A 1 164 ? 156.917 142.211 161.983 1.00 83.70 164 PHE A CA 1
ATOM 1500 C C . PHE A 1 164 ? 156.233 141.266 160.998 1.00 83.70 164 PHE A C 1
ATOM 1501 O O . PHE A 1 164 ? 156.813 140.255 160.589 1.00 83.70 164 PHE A O 1
ATOM 1518 N N . GLN A 1 165 ? 155.003 141.581 160.607 1.00 82.63 165 GLN A N 1
ATOM 1519 C CA . GLN A 1 165 ? 154.259 140.740 159.676 1.00 82.63 165 GLN A CA 1
ATOM 1520 C C . GLN A 1 165 ? 153.658 141.575 158.550 1.00 82.63 165 GLN A C 1
ATOM 1521 O O . GLN A 1 165 ? 153.801 141.240 157.373 1.00 82.63 165 GLN A O 1
ATOM 1535 N N . THR A 1 170 ? 156.877 142.332 150.500 1.00 75.73 170 THR A N 1
ATOM 1536 C CA . THR A 1 170 ? 157.037 143.565 149.741 1.00 75.73 170 THR A CA 1
ATOM 1537 C C . THR A 1 170 ? 157.525 143.264 148.328 1.00 75.73 170 THR A C 1
ATOM 1538 O O . THR A 1 170 ? 158.400 142.420 148.132 1.00 75.73 170 THR A O 1
ATOM 1549 N N . ASN A 1 171 ? 156.943 143.948 147.346 1.00 74.34 171 ASN A N 1
ATOM 1550 C CA . ASN A 1 171 ? 157.397 143.833 145.969 1.00 74.34 171 ASN A CA 1
ATOM 1551 C C . ASN A 1 171 ? 158.720 144.571 145.781 1.00 74.34 171 ASN A C 1
ATOM 1552 O O . ASN A 1 171 ? 159.040 145.516 146.510 1.00 74.34 171 ASN A O 1
ATOM 1563 N N . THR A 1 172 ? 159.489 144.131 144.787 1.00 68.46 172 THR A N 1
ATOM 1564 C CA . THR A 1 172 ? 160.870 144.557 144.612 1.00 68.46 172 THR A CA 1
ATOM 1565 C C . THR A 1 172 ? 161.048 145.305 143.299 1.00 68.46 172 THR A C 1
ATOM 1566 O O . THR A 1 172 ? 160.310 145.091 142.333 1.00 68.46 172 THR A O 1
ATOM 1577 N N . PHE A 1 173 ? 162.048 146.184 143.279 1.00 61.64 173 PHE A N 1
ATOM 1578 C CA . PHE A 1 173 ? 162.386 146.998 142.121 1.00 61.64 173 PHE A CA 1
ATOM 1579 C C . PHE A 1 173 ? 163.785 146.628 141.656 1.00 61.64 173 PHE A C 1
ATOM 1580 O O . PHE A 1 173 ? 164.711 146.553 142.469 1.00 61.64 173 PHE A O 1
ATOM 1597 N N . GLN A 1 174 ? 163.938 146.392 140.356 1.00 55.05 174 GLN A N 1
ATOM 1598 C CA . GLN A 1 174 ? 165.216 145.961 139.791 1.00 55.05 174 GLN A CA 1
ATOM 1599 C C . GLN A 1 174 ? 166.122 147.176 139.637 1.00 55.05 174 GLN A C 1
ATOM 1600 O O . GLN A 1 174 ? 166.039 147.908 138.651 1.00 55.05 174 GLN A O 1
ATOM 1614 N N . ILE A 1 175 ? 166.998 147.392 140.619 1.00 54.27 175 ILE A N 1
ATOM 1615 C CA . ILE A 1 175 ? 167.881 148.555 140.585 1.00 54.27 175 ILE A CA 1
ATOM 1616 C C . ILE A 1 175 ? 168.880 148.434 139.443 1.00 54.27 175 ILE A C 1
ATOM 1617 O O . ILE A 1 175 ? 169.055 149.365 138.650 1.00 54.27 175 ILE A O 1
ATOM 1633 N N . LEU A 1 176 ? 169.550 147.288 139.343 1.00 50.23 176 LEU A N 1
ATOM 1634 C CA . LEU A 1 176 ? 170.559 147.040 138.322 1.00 50.23 176 LEU A CA 1
ATOM 1635 C C . LEU A 1 176 ? 170.198 145.772 137.571 1.00 50.23 176 LEU A C 1
ATOM 1636 O O . LEU A 1 176 ? 170.167 144.688 138.162 1.00 50.23 176 LEU A O 1
ATOM 1652 N N . LYS A 1 177 ? 169.941 145.909 136.281 1.00 51.07 177 LYS A N 1
ATOM 1653 C CA . LYS A 1 177 ? 169.765 144.772 135.400 1.00 51.07 177 LYS A CA 1
ATOM 1654 C C . LYS A 1 177 ? 171.114 144.107 135.162 1.00 51.07 177 LYS A C 1
ATOM 1655 O O . LYS A 1 177 ? 172.157 144.733 135.346 1.00 51.07 177 LYS A O 1
ATOM 1674 N N . PRO A 1 178 ? 171.128 142.838 134.760 1.00 49.35 178 PRO A N 1
ATOM 1675 C CA . PRO A 1 178 ? 172.382 142.075 134.784 1.00 49.35 178 PRO A CA 1
ATOM 1676 C C . PRO A 1 178 ? 173.516 142.794 134.070 1.00 49.35 178 PRO A C 1
ATOM 1677 O O . PRO A 1 178 ? 173.356 143.305 132.961 1.00 49.35 178 PRO A O 1
ATOM 1688 N N . MET A 1 179 ? 174.675 142.822 134.722 1.00 47.69 179 MET A N 1
ATOM 1689 C CA . MET A 1 179 ? 175.845 143.545 134.256 1.00 47.69 179 MET A CA 1
ATOM 1690 C C . MET A 1 179 ? 177.050 142.621 134.228 1.00 47.69 179 MET A C 1
ATOM 1691 O O . MET A 1 179 ? 177.085 141.589 134.900 1.00 47.69 179 MET A O 1
ATOM 1705 N N . ASP A 1 180 ? 178.043 143.010 133.439 1.00 46.74 180 ASP A N 1
ATOM 1706 C CA . ASP A 1 180 ? 179.321 142.326 133.395 1.00 46.74 180 ASP A CA 1
ATOM 1707 C C . ASP A 1 180 ? 180.430 143.364 133.422 1.00 46.74 180 ASP A C 1
ATOM 1708 O O . ASP A 1 180 ? 180.236 144.517 133.035 1.00 46.74 180 ASP A O 1
ATOM 1717 N N . GLY A 1 181 ? 181.597 142.944 133.881 1.00 46.34 181 GLY A N 1
ATOM 1718 C CA . GLY A 1 181 ? 182.738 143.832 133.905 1.00 46.34 181 GLY A CA 1
ATOM 1719 C C . GLY A 1 181 ? 183.897 143.188 134.621 1.00 46.34 181 GLY A C 1
ATOM 1720 O O . GLY A 1 181 ? 183.761 142.166 135.297 1.00 46.34 181 GLY A O 1
ATOM 1724 N N . CYS A 1 182 ? 185.058 143.810 134.453 1.00 48.42 182 CYS A N 1
ATOM 1725 C CA . CYS A 1 182 ? 186.259 143.369 135.139 1.00 48.42 182 CYS A CA 1
ATOM 1726 C C . CYS A 1 182 ? 187.224 144.539 135.234 1.00 48.42 182 CYS A C 1
ATOM 1727 O O . CYS A 1 182 ? 187.468 145.234 134.247 1.00 48.42 182 CYS A O 1
ATOM 1735 N N . LEU A 1 183 ? 187.759 144.744 136.431 1.00 47.32 183 LEU A N 1
ATOM 1736 C CA . LEU A 1 183 ? 188.720 145.797 136.719 1.00 47.32 183 LEU A CA 1
ATOM 1737 C C . LEU A 1 183 ? 189.976 145.153 137.281 1.00 47.32 183 LEU A C 1
ATOM 1738 O O . LEU A 1 183 ? 189.945 144.574 138.371 1.00 47.32 183 LEU A O 1
ATOM 1754 N N . ASN A 1 184 ? 191.066 145.251 136.547 1.00 50.20 184 ASN A N 1
ATOM 1755 C CA . ASN A 1 184 ? 192.310 144.621 136.949 1.00 50.20 184 ASN A CA 1
ATOM 1756 C C . ASN A 1 184 ? 193.089 145.525 137.891 1.00 50.20 184 ASN A C 1
ATOM 1757 O O . ASN A 1 184 ? 192.892 146.742 137.908 1.00 50.20 184 ASN A O 1
ATOM 1768 N N . PRO A 1 185 ? 193.987 144.961 138.693 1.00 49.82 185 PRO A N 1
ATOM 1769 C CA . PRO A 1 185 ? 194.765 145.794 139.615 1.00 49.82 185 PRO A CA 1
ATOM 1770 C C . PRO A 1 185 ? 195.547 146.867 138.876 1.00 49.82 185 PRO A C 1
ATOM 1771 O O . PRO A 1 185 ? 196.084 146.636 137.792 1.00 49.82 185 PRO A O 1
ATOM 1782 N N . GLY A 1 186 ? 195.611 148.050 139.479 1.00 48.12 186 GLY A N 1
ATOM 1783 C CA . GLY A 1 186 ? 196.319 149.169 138.901 1.00 48.12 186 GLY A CA 1
ATOM 1784 C C . GLY A 1 186 ? 195.520 149.990 137.918 1.00 48.12 186 GLY A C 1
ATOM 1785 O O . GLY A 1 186 ? 196.048 150.974 137.388 1.00 48.12 186 GLY A O 1
ATOM 1789 N N . GLU A 1 187 ? 194.270 149.624 137.662 1.00 48.47 187 GLU A N 1
ATOM 1790 C CA . GLU A 1 187 ? 193.429 150.298 136.688 1.00 48.47 187 GLU A CA 1
ATOM 1791 C C . GLU A 1 187 ? 192.458 151.241 137.383 1.00 48.47 187 GLU A C 1
ATOM 1792 O O . GLU A 1 187 ? 192.098 151.045 138.545 1.00 48.47 187 GLU A O 1
ATOM 1804 N N . LEU A 1 188 ? 192.035 152.268 136.655 1.00 47.27 188 LEU A N 1
ATOM 1805 C CA . LEU A 1 188 ? 191.012 153.192 137.116 1.00 47.27 188 LEU A CA 1
ATOM 1806 C C . LEU A 1 188 ? 189.751 152.993 136.292 1.00 47.27 188 LEU A C 1
ATOM 1807 O O . LEU A 1 188 ? 189.791 153.043 135.058 1.00 47.27 188 LEU A O 1
ATOM 1823 N N . LEU A 1 189 ? 188.640 152.766 136.980 1.00 45.57 189 LEU A N 1
ATOM 1824 C CA . LEU A 1 189 ? 187.335 152.631 136.359 1.00 45.57 189 LEU A CA 1
ATOM 1825 C C . LEU A 1 189 ? 186.503 153.858 136.688 1.00 45.57 189 LEU A C 1
ATOM 1826 O O . LEU A 1 189 ? 186.503 154.330 137.827 1.00 45.57 189 LEU A O 1
ATOM 1842 N N . VAL A 1 190 ? 185.806 154.384 135.689 1.00 46.41 190 VAL A N 1
ATOM 1843 C CA . VAL A 1 190 ? 184.893 155.502 135.882 1.00 46.41 190 VAL A CA 1
ATOM 1844 C C . VAL A 1 190 ? 183.498 155.042 135.500 1.00 46.41 190 VAL A C 1
ATOM 1845 O O . VAL A 1 190 ? 183.296 154.492 134.413 1.00 46.41 190 VAL A O 1
ATOM 1858 N N . VAL A 1 191 ? 182.544 155.260 136.395 1.00 46.76 191 VAL A N 1
ATOM 1859 C CA . VAL A 1 191 ? 181.152 154.899 136.170 1.00 46.76 191 VAL A CA 1
ATOM 1860 C C . VAL A 1 191 ? 180.398 156.170 135.814 1.00 46.76 191 VAL A C 1
ATOM 1861 O O . VAL A 1 191 ? 180.376 157.129 136.593 1.00 46.76 191 VAL A O 1
ATOM 1874 N N . LEU A 1 192 ? 179.788 156.179 134.635 1.00 47.90 192 LEU A N 1
ATOM 1875 C CA . LEU A 1 192 ? 179.050 157.320 134.127 1.00 47.90 192 LEU A CA 1
ATOM 1876 C C . LEU A 1 192 ? 177.577 156.959 134.024 1.00 47.90 192 LEU A C 1
ATOM 1877 O O . LEU A 1 192 ? 177.221 155.791 133.863 1.00 47.90 192 LEU A O 1
ATOM 1893 N N . GLY A 1 193 ? 176.733 157.964 134.127 1.00 51.54 193 GLY A N 1
ATOM 1894 C CA . GLY A 1 193 ? 175.295 157.792 134.071 1.00 51.54 193 GLY A CA 1
ATOM 1895 C C . GLY A 1 193 ? 174.609 158.909 134.831 1.00 51.54 193 GLY A C 1
ATOM 1896 O O . GLY A 1 193 ? 175.102 159.427 135.826 1.00 51.54 193 GLY A O 1
ATOM 1900 N N . ARG A 1 194 ? 173.436 159.293 134.343 1.00 55.01 194 ARG A N 1
ATOM 1901 C CA . ARG A 1 194 ? 172.695 160.370 134.972 1.00 55.01 194 ARG A CA 1
ATOM 1902 C C . ARG A 1 194 ? 172.209 159.936 136.354 1.00 55.01 194 ARG A C 1
ATOM 1903 O O . ARG A 1 194 ? 172.023 158.745 136.607 1.00 55.01 194 ARG A O 1
ATOM 1924 N N . PRO A 1 195 ? 172.000 160.881 137.269 1.00 54.87 195 PRO A N 1
ATOM 1925 C CA . PRO A 1 195 ? 171.568 160.505 138.619 1.00 54.87 195 PRO A CA 1
ATOM 1926 C C . PRO A 1 195 ? 170.287 159.690 138.581 1.00 54.87 195 PRO A C 1
ATOM 1927 O O . PRO A 1 195 ? 169.361 159.986 137.826 1.00 54.87 195 PRO A O 1
ATOM 1938 N N . GLY A 1 196 ? 170.237 158.661 139.421 1.00 54.48 196 GLY A N 1
ATOM 1939 C CA . GLY A 1 196 ? 169.180 157.680 139.371 1.00 54.48 196 GLY A CA 1
ATOM 1940 C C . GLY A 1 196 ? 169.461 156.508 138.460 1.00 54.48 196 GLY A C 1
ATOM 1941 O O . GLY A 1 196 ? 168.643 155.584 138.396 1.00 54.48 196 GLY A O 1
ATOM 1945 N N . SER A 1 197 ? 170.594 156.511 137.760 1.00 52.21 197 SER A N 1
ATOM 1946 C CA . SER A 1 197 ? 170.913 155.447 136.820 1.00 52.21 197 SER A CA 1
ATOM 1947 C C . SER A 1 197 ? 171.426 154.185 137.496 1.00 52.21 197 SER A C 1
ATOM 1948 O O . SER A 1 197 ? 171.480 153.136 136.850 1.00 52.21 197 SER A O 1
ATOM 1956 N N . GLY A 1 198 ? 171.810 154.260 138.762 1.00 51.83 198 GLY A N 1
ATOM 1957 C CA . GLY A 1 198 ? 172.319 153.118 139.478 1.00 51.83 198 GLY A CA 1
ATOM 1958 C C . GLY A 1 198 ? 173.821 153.060 139.620 1.00 51.83 198 GLY A C 1
ATOM 1959 O O . GLY A 1 198 ? 174.373 151.958 139.671 1.00 51.83 198 GLY A O 1
ATOM 1963 N N . CYS A 1 199 ? 174.502 154.204 139.677 1.00 51.18 199 CYS A N 1
ATOM 1964 C CA . CYS A 1 199 ? 175.950 154.188 139.855 1.00 51.18 199 CYS A CA 1
ATOM 1965 C C . CYS A 1 199 ? 176.328 153.831 141.284 1.00 51.18 199 CYS A C 1
ATOM 1966 O O . CYS A 1 199 ? 177.238 153.027 141.505 1.00 51.18 199 CYS A O 1
ATOM 1974 N N . THR A 1 200 ? 175.641 154.410 142.269 1.00 50.82 200 THR A N 1
ATOM 1975 C CA . THR A 1 200 ? 175.945 154.095 143.659 1.00 50.82 200 THR A CA 1
ATOM 1976 C C . THR A 1 200 ? 175.692 152.627 143.956 1.00 50.82 200 THR A C 1
ATOM 1977 O O . THR A 1 200 ? 176.481 151.982 144.653 1.00 50.82 200 THR A O 1
ATOM 1988 N N . THR A 1 201 ? 174.592 152.081 143.444 1.00 51.60 201 THR A N 1
ATOM 1989 C CA . THR A 1 201 ? 174.291 150.680 143.700 1.00 51.60 201 THR A CA 1
ATOM 1990 C C . THR A 1 201 ? 175.338 149.773 143.071 1.00 51.60 201 THR A C 1
ATOM 1991 O O . THR A 1 201 ? 175.718 148.759 143.660 1.00 51.60 201 THR A O 1
ATOM 2002 N N . LEU A 1 202 ? 175.830 150.125 141.884 1.00 47.53 202 LEU A N 1
ATOM 2003 C CA . LEU A 1 202 ? 176.890 149.327 141.278 1.00 47.53 202 LEU A CA 1
ATOM 2004 C C . LEU A 1 202 ? 178.156 149.367 142.120 1.00 47.53 202 LEU A C 1
ATOM 2005 O O . LEU A 1 202 ? 178.807 148.336 142.320 1.00 47.53 202 LEU A O 1
ATOM 2021 N N . LEU A 1 203 ? 178.531 150.549 142.615 1.00 47.30 203 LEU A N 1
ATOM 2022 C CA . LEU A 1 203 ? 179.739 150.648 143.428 1.00 47.30 203 LEU A CA 1
ATOM 2023 C C . LEU A 1 203 ? 179.597 149.866 144.723 1.00 47.30 203 LEU A C 1
ATOM 2024 O O . LEU A 1 203 ? 180.537 149.190 145.151 1.00 47.30 203 LEU A O 1
ATOM 2040 N N . LYS A 1 204 ? 178.435 149.953 145.367 1.00 50.05 204 LYS A N 1
ATOM 2041 C CA . LYS A 1 204 ? 178.209 149.171 146.574 1.00 50.05 204 LYS A CA 1
ATOM 2042 C C . LYS A 1 204 ? 178.194 147.680 146.275 1.00 50.05 204 LYS A C 1
ATOM 2043 O O . LYS A 1 204 ? 178.596 146.879 147.123 1.00 50.05 204 LYS A O 1
ATOM 2062 N N . SER A 1 205 ? 177.737 147.286 145.086 1.00 47.84 205 SER A N 1
ATOM 2063 C CA . SER A 1 205 ? 177.673 145.871 144.749 1.00 47.84 205 SER A CA 1
ATOM 2064 C C . SER A 1 205 ? 179.057 145.297 144.492 1.00 47.84 205 SER A C 1
ATOM 2065 O O . SER A 1 205 ? 179.397 144.224 145.002 1.00 47.84 205 SER A O 1
ATOM 2073 N N . ILE A 1 206 ? 179.875 145.993 143.701 1.00 46.87 206 ILE A N 1
ATOM 2074 C CA . ILE A 1 206 ? 181.191 145.455 143.384 1.00 46.87 206 ILE A CA 1
ATOM 2075 C C . ILE A 1 206 ? 182.127 145.537 144.578 1.00 46.87 206 ILE A C 1
ATOM 2076 O O . ILE A 1 206 ? 183.095 144.774 144.648 1.00 46.87 206 ILE A O 1
ATOM 2092 N N . SER A 1 207 ? 181.873 146.437 145.524 1.00 48.46 207 SER A N 1
ATOM 2093 C CA . SER A 1 207 ? 182.647 146.498 146.755 1.00 48.46 207 SER A CA 1
ATOM 2094 C C . SER A 1 207 ? 182.024 145.682 147.877 1.00 48.46 207 SER A C 1
ATOM 2095 O O . SER A 1 207 ? 182.530 145.715 149.001 1.00 48.46 207 SER A O 1
ATOM 2103 N N . SER A 1 208 ? 180.936 144.966 147.602 1.00 50.09 208 SER A N 1
ATOM 2104 C CA . SER A 1 208 ? 180.306 144.039 148.534 1.00 50.09 208 SER A CA 1
ATOM 2105 C C . SER A 1 208 ? 179.538 144.740 149.645 1.00 50.09 208 SER A C 1
ATOM 2106 O O . SER A 1 208 ? 178.972 144.076 150.514 1.00 50.09 208 SER A O 1
ATOM 2114 N N . ASN A 1 209 ? 179.478 146.067 149.637 1.00 50.61 209 ASN A N 1
ATOM 2115 C CA . ASN A 1 209 ? 178.705 146.801 150.637 1.00 50.61 209 ASN A CA 1
ATOM 2116 C C . ASN A 1 209 ? 177.223 146.808 150.257 1.00 50.61 209 ASN A C 1
ATOM 2117 O O . ASN A 1 209 ? 176.607 147.847 150.038 1.00 50.61 209 ASN A O 1
ATOM 2128 N N . THR A 1 210 ? 176.650 145.606 150.193 1.00 53.26 210 THR A N 1
ATOM 2129 C CA . THR A 1 210 ? 175.283 145.415 149.710 1.00 53.26 210 THR A CA 1
ATOM 2130 C C . THR A 1 210 ? 174.337 145.312 150.901 1.00 53.26 210 THR A C 1
ATOM 2131 O O . THR A 1 210 ? 173.869 144.237 151.273 1.00 53.26 210 THR A O 1
ATOM 2142 N N . HIS A 1 211 ? 174.048 146.464 151.501 1.00 61.76 211 HIS A N 1
ATOM 2143 C CA . HIS A 1 211 ? 173.069 146.568 152.572 1.00 61.76 211 HIS A CA 1
ATOM 2144 C C . HIS A 1 211 ? 171.981 147.538 152.143 1.00 61.76 211 HIS A C 1
ATOM 2145 O O . HIS A 1 211 ? 172.271 148.614 151.614 1.00 61.76 211 HIS A O 1
ATOM 2159 N N . GLY A 1 212 ? 170.730 147.155 152.381 1.00 60.22 212 GLY A N 1
ATOM 2160 C CA . GLY A 1 212 ? 169.594 147.893 151.882 1.00 60.22 212 GLY A CA 1
ATOM 2161 C C . GLY A 1 212 ? 169.049 147.380 150.571 1.00 60.22 212 GLY A C 1
ATOM 2162 O O . GLY A 1 212 ? 167.988 147.842 150.136 1.00 60.22 212 GLY A O 1
ATOM 2166 N N . PHE A 1 213 ? 169.741 146.446 149.930 1.00 54.84 213 PHE A N 1
ATOM 2167 C CA . PHE A 1 213 ? 169.243 145.776 148.741 1.00 54.84 213 PHE A CA 1
ATOM 2168 C C . PHE A 1 213 ? 169.835 144.375 148.728 1.00 54.84 213 PHE A C 1
ATOM 2169 O O . PHE A 1 213 ? 170.488 143.950 149.683 1.00 54.84 213 PHE A O 1
ATOM 2186 N N . ASP A 1 214 ? 169.599 143.649 147.642 1.00 55.66 214 ASP A N 1
ATOM 2187 C CA . ASP A 1 214 ? 170.057 142.274 147.539 1.00 55.66 214 ASP A CA 1
ATOM 2188 C C . ASP A 1 214 ? 170.421 141.964 146.097 1.00 55.66 214 ASP A C 1
ATOM 2189 O O . ASP A 1 214 ? 169.784 142.450 145.160 1.00 55.66 214 ASP A O 1
ATOM 2198 N N . LEU A 1 215 ? 171.454 141.147 145.933 1.00 51.88 215 LEU A N 1
ATOM 2199 C CA . LEU A 1 215 ? 171.947 140.771 144.620 1.00 51.88 215 LEU A CA 1
ATOM 2200 C C . LEU A 1 215 ? 171.221 139.534 144.105 1.00 51.88 215 LEU A C 1
ATOM 2201 O O . LEU A 1 215 ? 170.675 138.737 144.869 1.00 51.88 215 LEU A O 1
ATOM 2217 N N . GLY A 1 216 ? 171.225 139.385 142.785 1.00 51.66 216 GLY A N 1
ATOM 2218 C CA . GLY A 1 216 ? 170.579 138.247 142.172 1.00 51.66 216 GLY A CA 1
ATOM 2219 C C . GLY A 1 216 ? 171.292 136.945 142.475 1.00 51.66 216 GLY A C 1
ATOM 2220 O O . GLY A 1 216 ? 172.416 136.910 142.975 1.00 51.66 216 GLY A O 1
ATOM 2224 N N . ALA A 1 217 ? 170.602 135.844 142.178 1.00 53.82 217 ALA A N 1
ATOM 2225 C CA . ALA A 1 217 ? 171.185 134.526 142.386 1.00 53.82 217 ALA A CA 1
ATOM 2226 C C . ALA A 1 217 ? 172.266 134.206 141.365 1.00 53.82 217 ALA A C 1
ATOM 2227 O O . ALA A 1 217 ? 173.111 133.343 141.625 1.00 53.82 217 ALA A O 1
ATOM 2234 N N . ASP A 1 218 ? 172.258 134.871 140.212 1.00 53.09 218 ASP A N 1
ATOM 2235 C CA . ASP A 1 218 ? 173.247 134.628 139.174 1.00 53.09 218 ASP A CA 1
ATOM 2236 C C . ASP A 1 218 ? 174.482 135.508 139.302 1.00 53.09 218 ASP A C 1
ATOM 2237 O O . ASP A 1 218 ? 175.454 135.284 138.575 1.00 53.09 218 ASP A O 1
ATOM 2246 N N . THR A 1 219 ? 174.477 136.490 140.200 1.00 50.18 219 THR A N 1
ATOM 2247 C CA . THR A 1 219 ? 175.606 137.406 140.300 1.00 50.18 219 THR A CA 1
ATOM 2248 C C . THR A 1 219 ? 176.847 136.651 140.731 1.00 50.18 219 THR A C 1
ATOM 2249 O O . THR A 1 219 ? 176.911 136.133 141.848 1.00 50.18 219 THR A O 1
ATOM 2260 N N . LYS A 1 220 ? 177.840 136.599 139.853 1.00 48.88 220 LYS A N 1
ATOM 2261 C CA . LYS A 1 220 ? 179.135 136.016 140.176 1.00 48.88 220 LYS A CA 1
ATOM 2262 C C . LYS A 1 220 ? 180.133 137.157 140.280 1.00 48.88 220 LYS A C 1
ATOM 2263 O O . LYS A 1 220 ? 180.452 137.790 139.271 1.00 48.88 220 LYS A O 1
ATOM 2282 N N . ILE A 1 221 ? 180.604 137.431 141.495 1.00 47.89 221 ILE A N 1
ATOM 2283 C CA . ILE A 1 221 ? 181.621 138.444 141.753 1.00 47.89 221 ILE A CA 1
ATOM 2284 C C . ILE A 1 221 ? 182.823 137.752 142.372 1.00 47.89 221 ILE A C 1
ATOM 2285 O O . ILE A 1 221 ? 182.674 136.978 143.323 1.00 47.89 221 ILE A O 1
ATOM 2301 N N . SER A 1 222 ? 184.007 138.031 141.837 1.00 48.22 222 SER A N 1
ATOM 2302 C CA . SER A 1 222 ? 185.243 137.418 142.301 1.00 48.22 222 SER A CA 1
ATOM 2303 C C . SER A 1 222 ? 186.328 138.474 142.402 1.00 48.22 222 SER A C 1
ATOM 2304 O O . SER A 1 222 ? 186.564 139.218 141.448 1.00 48.22 222 SER A O 1
ATOM 2312 N N . TYR A 1 223 ? 186.990 138.531 143.555 1.00 47.93 223 TYR A N 1
ATOM 2313 C CA . TYR A 1 223 ? 188.101 139.451 143.777 1.00 47.93 223 TYR A CA 1
ATOM 2314 C C . TYR A 1 223 ? 189.403 138.675 143.608 1.00 47.93 223 TYR A C 1
ATOM 2315 O O . TYR A 1 223 ? 190.077 138.312 144.569 1.00 47.93 223 TYR A O 1
ATOM 2333 N N . SER A 1 224 ? 189.752 138.420 142.350 1.00 49.75 224 SER A N 1
ATOM 2334 C CA . SER A 1 224 ? 190.961 137.679 142.001 1.00 49.75 224 SER A CA 1
ATOM 2335 C C . SER A 1 224 ? 191.049 136.374 142.787 1.00 49.75 224 SER A C 1
ATOM 2336 O O . SER A 1 224 ? 192.085 136.028 143.356 1.00 49.75 224 SER A O 1
ATOM 2344 N N . GLY A 1 225 ? 189.933 135.641 142.820 1.00 49.81 225 GLY A N 1
ATOM 2345 C CA . GLY A 1 225 ? 189.857 134.336 143.443 1.00 49.81 225 GLY A CA 1
ATOM 2346 C C . GLY A 1 225 ? 189.050 134.310 144.725 1.00 49.81 225 GLY A C 1
ATOM 2347 O O . GLY A 1 225 ? 188.427 133.287 145.032 1.00 49.81 225 GLY A O 1
ATOM 2351 N N . TYR A 1 226 ? 189.042 135.406 145.474 1.00 52.27 226 TYR A N 1
ATOM 2352 C CA . TYR A 1 226 ? 188.305 135.477 146.727 1.00 52.27 226 TYR A CA 1
ATOM 2353 C C . TYR A 1 226 ? 186.884 135.949 146.450 1.00 52.27 226 TYR A C 1
ATOM 2354 O O . TYR A 1 226 ? 186.680 137.007 145.850 1.00 52.27 226 TYR A O 1
ATOM 2372 N N . SER A 1 227 ? 185.907 135.163 146.886 1.00 52.33 227 SER A N 1
ATOM 2373 C CA . SER A 1 227 ? 184.517 135.516 146.677 1.00 52.33 227 SER A CA 1
ATOM 2374 C C . SER A 1 227 ? 184.134 136.695 147.567 1.00 52.33 227 SER A C 1
ATOM 2375 O O . SER A 1 227 ? 184.877 137.105 148.459 1.00 52.33 227 SER A O 1
ATOM 2383 N N . GLY A 1 228 ? 182.953 137.251 147.308 1.00 54.16 228 GLY A N 1
ATOM 2384 C CA . GLY A 1 228 ? 182.442 138.286 148.188 1.00 54.16 228 GLY A CA 1
ATOM 2385 C C . GLY A 1 228 ? 182.336 137.801 149.619 1.00 54.16 228 GLY A C 1
ATOM 2386 O O . GLY A 1 228 ? 182.655 138.532 150.561 1.00 54.16 228 GLY A O 1
ATOM 2390 N N . ASP A 1 229 ? 181.908 136.550 149.799 1.00 58.30 229 ASP A N 1
ATOM 2391 C CA . ASP A 1 229 ? 181.824 135.959 151.128 1.00 58.30 229 ASP A CA 1
ATOM 2392 C C . ASP A 1 229 ? 183.194 135.754 151.760 1.00 58.30 229 ASP A C 1
ATOM 2393 O O . ASP A 1 229 ? 183.273 135.510 152.967 1.00 58.30 229 ASP A O 1
ATOM 2402 N N . ASP A 1 230 ? 184.272 135.838 150.980 1.00 54.97 230 ASP A N 1
ATOM 2403 C CA . ASP A 1 230 ? 185.608 135.768 151.559 1.00 54.97 230 ASP A CA 1
ATOM 2404 C C . ASP A 1 230 ? 186.019 137.115 152.136 1.00 54.97 230 ASP A C 1
ATOM 2405 O O . ASP A 1 230 ? 186.264 137.235 153.339 1.00 54.97 230 ASP A O 1
ATOM 2414 N N . ILE A 1 231 ? 186.072 138.151 151.296 1.00 52.98 231 ILE A N 1
ATOM 2415 C CA . ILE A 1 231 ? 186.493 139.459 151.787 1.00 52.98 231 ILE A CA 1
ATOM 2416 C C . ILE A 1 231 ? 185.534 139.971 152.850 1.00 52.98 231 ILE A C 1
ATOM 2417 O O . ILE A 1 231 ? 185.933 140.738 153.734 1.00 52.98 231 ILE A O 1
ATOM 2433 N N . LYS A 1 232 ? 184.261 139.579 152.785 1.00 53.08 232 LYS A N 1
ATOM 2434 C CA . LYS A 1 232 ? 183.314 140.060 153.782 1.00 53.08 232 LYS A CA 1
ATOM 2435 C C . LYS A 1 232 ? 183.678 139.597 155.185 1.00 53.08 232 LYS A C 1
ATOM 2436 O O . LYS A 1 232 ? 183.195 140.180 156.161 1.00 53.08 232 LYS A O 1
ATOM 2455 N N . LYS A 1 233 ? 184.509 138.564 155.309 1.00 56.41 233 LYS A N 1
ATOM 2456 C CA . LYS A 1 233 ? 184.914 138.047 156.611 1.00 56.41 233 LYS A CA 1
ATOM 2457 C C . LYS A 1 233 ? 186.402 138.223 156.874 1.00 56.41 233 LYS A C 1
ATOM 2458 O O . LYS A 1 233 ? 186.775 138.847 157.872 1.00 56.41 233 LYS A O 1
ATOM 2477 N N . HIS A 1 234 ? 187.267 137.702 156.007 1.00 56.97 234 HIS A N 1
ATOM 2478 C CA . HIS A 1 234 ? 188.681 137.573 156.323 1.00 56.97 234 HIS A CA 1
ATOM 2479 C C . HIS A 1 234 ? 189.544 138.688 155.757 1.00 56.97 234 HIS A C 1
ATOM 2480 O O . HIS A 1 234 ? 190.666 138.877 156.238 1.00 56.97 234 HIS A O 1
ATOM 2494 N N . PHE A 1 235 ? 189.065 139.426 154.754 1.00 55.87 235 PHE A N 1
ATOM 2495 C CA . PHE A 1 235 ? 189.864 140.468 154.120 1.00 55.87 235 PHE A CA 1
ATOM 2496 C C . PHE A 1 235 ? 189.130 141.798 154.058 1.00 55.87 235 PHE A C 1
ATOM 2497 O O . PHE A 1 235 ? 189.539 142.683 153.304 1.00 55.87 235 PHE A O 1
ATOM 2514 N N . ARG A 1 236 ? 188.057 141.963 154.822 1.00 52.22 236 ARG A N 1
ATOM 2515 C CA . ARG A 1 236 ? 187.361 143.238 154.818 1.00 52.22 236 ARG A CA 1
ATOM 2516 C C . ARG A 1 236 ? 188.332 144.341 155.203 1.00 52.22 236 ARG A C 1
ATOM 2517 O O . ARG A 1 236 ? 189.176 144.168 156.085 1.00 52.22 236 ARG A O 1
ATOM 2538 N N . GLY A 1 237 ? 188.222 145.473 154.524 1.00 50.76 237 GLY A N 1
ATOM 2539 C CA . GLY A 1 237 ? 189.199 146.527 154.603 1.00 50.76 237 GLY A CA 1
ATOM 2540 C C . GLY A 1 237 ? 190.121 146.589 153.407 1.00 50.76 237 GLY A C 1
ATOM 2541 O O . GLY A 1 237 ? 190.689 147.651 153.134 1.00 50.76 237 GLY A O 1
ATOM 2545 N N . GLU A 1 238 ? 190.289 145.473 152.694 1.00 52.90 238 GLU A N 1
ATOM 2546 C CA . GLU A 1 238 ? 190.945 145.505 151.395 1.00 52.90 238 GLU A CA 1
ATOM 2547 C C . GLU A 1 238 ? 190.014 146.037 150.317 1.00 52.90 238 GLU A C 1
ATOM 2548 O O . GLU A 1 238 ? 190.481 146.600 149.323 1.00 52.90 238 GLU A O 1
ATOM 2560 N N . VAL A 1 239 ? 188.708 145.869 150.493 1.00 49.65 239 VAL A N 1
ATOM 2561 C CA . VAL A 1 239 ? 187.703 146.309 149.534 1.00 49.65 239 VAL A CA 1
ATOM 2562 C C . VAL A 1 239 ? 186.867 147.366 150.233 1.00 49.65 239 VAL A C 1
ATOM 2563 O O . VAL A 1 239 ? 186.138 147.063 151.184 1.00 49.65 239 VAL A O 1
ATOM 2576 N N . VAL A 1 240 ? 186.957 148.599 149.756 1.00 48.04 240 VAL A N 1
ATOM 2577 C CA . VAL A 1 240 ? 186.464 149.763 150.475 1.00 48.04 240 VAL A CA 1
ATOM 2578 C C . VAL A 1 240 ? 185.573 150.589 149.563 1.00 48.04 240 VAL A C 1
ATOM 2579 O O . VAL A 1 240 ? 185.902 150.816 148.395 1.00 48.04 240 VAL A O 1
ATOM 2592 N N . TYR A 1 241 ? 184.446 151.037 150.103 1.00 48.44 241 TYR A N 1
ATOM 2593 C CA . TYR A 1 241 ? 183.549 151.961 149.429 1.00 48.44 241 TYR A CA 1
ATOM 2594 C C . TYR A 1 241 ? 183.448 153.221 150.270 1.00 48.44 241 TYR A C 1
ATOM 2595 O O . TYR A 1 241 ? 183.296 153.141 151.492 1.00 48.44 241 TYR A O 1
ATOM 2613 N N . ASN A 1 242 ? 183.535 154.379 149.621 1.00 50.01 242 ASN A N 1
ATOM 2614 C CA . ASN A 1 242 ? 183.512 155.669 150.305 1.00 50.01 242 ASN A CA 1
ATOM 2615 C C . ASN A 1 242 ? 182.447 156.539 149.653 1.00 50.01 242 ASN A C 1
ATOM 2616 O O . ASN A 1 242 ? 182.692 157.149 148.609 1.00 50.01 242 ASN A O 1
ATOM 2627 N N . ALA A 1 243 ? 181.269 156.602 150.275 1.00 52.76 243 ALA A N 1
ATOM 2628 C CA . ALA A 1 243 ? 180.210 157.453 149.749 1.00 52.76 243 ALA A CA 1
ATOM 2629 C C . ALA A 1 243 ? 180.655 158.904 149.675 1.00 52.76 243 ALA A C 1
ATOM 2630 O O . ALA A 1 243 ? 180.187 159.655 148.813 1.00 52.76 243 ALA A O 1
ATOM 2637 N N . GLU A 1 244 ? 181.555 159.316 150.562 1.00 56.64 244 GLU A N 1
ATOM 2638 C CA . GLU A 1 244 ? 182.112 160.657 150.542 1.00 56.64 244 GLU A CA 1
ATOM 2639 C C . GLU A 1 244 ? 183.595 160.580 150.863 1.00 56.64 244 GLU A C 1
ATOM 2640 O O . GLU A 1 244 ? 184.037 159.716 151.624 1.00 56.64 244 GLU A O 1
ATOM 2652 N N . ALA A 1 245 ? 184.361 161.497 150.273 1.00 54.38 245 ALA A N 1
ATOM 2653 C CA . ALA A 1 245 ? 185.777 161.652 150.573 1.00 54.38 245 ALA A CA 1
ATOM 2654 C C . ALA A 1 245 ? 186.047 162.926 151.365 1.00 54.38 245 ALA A C 1
ATOM 2655 O O . ALA A 1 245 ? 187.087 163.562 151.183 1.00 54.38 245 ALA A O 1
ATOM 2662 N N . ASP A 1 246 ? 185.119 163.312 152.238 1.00 57.26 246 ASP A N 1
ATOM 2663 C CA . ASP A 1 246 ? 185.227 164.527 153.031 1.00 57.26 246 ASP A CA 1
ATOM 2664 C C . ASP A 1 246 ? 185.114 164.268 154.526 1.00 57.26 246 ASP A C 1
ATOM 2665 O O . ASP A 1 246 ? 185.445 165.156 155.318 1.00 57.26 246 ASP A O 1
ATOM 2674 N N . VAL A 1 247 ? 184.662 163.082 154.929 1.00 54.71 247 VAL A N 1
ATOM 2675 C CA . VAL A 1 247 ? 184.459 162.776 156.342 1.00 54.71 247 VAL A CA 1
ATOM 2676 C C . VAL A 1 247 ? 185.824 162.725 157.018 1.00 54.71 247 VAL A C 1
ATOM 2677 O O . VAL A 1 247 ? 186.668 161.895 156.675 1.00 54.71 247 VAL A O 1
ATOM 2690 N N . HIS A 1 248 ? 186.043 163.615 157.979 1.00 51.98 248 HIS A N 1
ATOM 2691 C CA . HIS A 1 248 ? 187.313 163.700 158.677 1.00 51.98 248 HIS A CA 1
ATOM 2692 C C . HIS A 1 248 ? 187.061 164.272 160.061 1.00 51.98 248 HIS A C 1
ATOM 2693 O O . HIS A 1 248 ? 185.931 164.612 160.419 1.00 51.98 248 HIS A O 1
ATOM 2707 N N . LEU A 1 249 ? 188.129 164.382 160.839 1.00 53.26 249 LEU A N 1
ATOM 2708 C CA . LEU A 1 249 ? 188.049 164.983 162.158 1.00 53.26 249 LEU A CA 1
ATOM 2709 C C . LEU A 1 249 ? 188.525 166.422 162.039 1.00 53.26 249 LEU A C 1
ATOM 2710 O O . LEU A 1 249 ? 189.727 166.647 161.837 1.00 53.26 249 LEU A O 1
ATOM 2726 N N . PRO A 1 250 ? 187.643 167.419 162.150 1.00 57.66 250 PRO A N 1
ATOM 2727 C CA . PRO A 1 250 ? 188.037 168.778 161.744 1.00 57.66 250 PRO A CA 1
ATOM 2728 C C . PRO A 1 250 ? 189.268 169.317 162.447 1.00 57.66 250 PRO A C 1
ATOM 2729 O O . PRO A 1 250 ? 190.075 170.010 161.816 1.00 57.66 250 PRO A O 1
ATOM 2740 N N . HIS A 1 251 ? 189.447 169.024 163.729 1.00 55.89 251 HIS A N 1
ATOM 2741 C CA . HIS A 1 251 ? 190.444 169.731 164.519 1.00 55.89 251 HIS A CA 1
ATOM 2742 C C . HIS A 1 251 ? 191.811 169.060 164.526 1.00 55.89 251 HIS A C 1
ATOM 2743 O O . HIS A 1 251 ? 192.770 169.658 165.022 1.00 55.89 251 HIS A O 1
ATOM 2757 N N . LEU A 1 252 ? 191.934 167.852 163.991 1.00 51.31 252 LEU A N 1
ATOM 2758 C CA . LEU A 1 252 ? 193.243 167.241 163.826 1.00 51.31 252 LEU A CA 1
ATOM 2759 C C . LEU A 1 252 ? 193.945 167.839 162.618 1.00 51.31 252 LEU A C 1
ATOM 2760 O O . LEU A 1 252 ? 193.320 168.099 161.589 1.00 51.31 252 LEU A O 1
ATOM 2776 N N . THR A 1 253 ? 195.247 168.064 162.744 1.00 51.01 253 THR A N 1
ATOM 2777 C CA . THR A 1 253 ? 196.012 168.483 161.583 1.00 51.01 253 THR A CA 1
ATOM 2778 C C . THR A 1 253 ? 196.115 167.329 160.595 1.00 51.01 253 THR A C 1
ATOM 2779 O O . THR A 1 253 ? 195.849 166.172 160.922 1.00 51.01 253 THR A O 1
ATOM 2790 N N . VAL A 1 254 ? 196.486 167.658 159.359 1.00 49.77 254 VAL A N 1
ATOM 2791 C CA . VAL A 1 254 ? 196.624 166.624 158.342 1.00 49.77 254 VAL A CA 1
ATOM 2792 C C . VAL A 1 254 ? 197.661 165.602 158.779 1.00 49.77 254 VAL A C 1
ATOM 2793 O O . VAL A 1 254 ? 197.444 164.388 158.686 1.00 49.77 254 VAL A O 1
ATOM 2806 N N . PHE A 1 255 ? 198.801 166.078 159.280 1.00 49.29 255 PHE A N 1
ATOM 2807 C CA . PHE A 1 255 ? 199.836 165.152 159.713 1.00 49.29 255 PHE A CA 1
ATOM 2808 C C . PHE A 1 255 ? 199.365 164.290 160.870 1.00 49.29 255 PHE A C 1
ATOM 2809 O O . PHE A 1 255 ? 199.690 163.106 160.921 1.00 49.29 255 PHE A O 1
ATOM 2826 N N . GLU A 1 256 ? 198.631 164.860 161.824 1.00 50.13 256 GLU A N 1
ATOM 2827 C CA . GLU A 1 256 ? 198.102 164.044 162.913 1.00 50.13 256 GLU A CA 1
ATOM 2828 C C . GLU A 1 256 ? 197.112 163.013 162.386 1.00 50.13 256 GLU A C 1
ATOM 2829 O O . GLU A 1 256 ? 197.176 161.826 162.740 1.00 50.13 256 GLU A O 1
ATOM 2841 N N . THR A 1 257 ? 196.195 163.453 161.522 1.00 49.16 257 THR A N 1
ATOM 2842 C CA . THR A 1 257 ? 195.207 162.550 160.945 1.00 49.16 257 THR A CA 1
ATOM 2843 C C . THR A 1 257 ? 195.871 161.374 160.247 1.00 49.16 257 THR A C 1
ATOM 2844 O O . THR A 1 257 ? 195.359 160.250 160.289 1.00 49.16 257 THR A O 1
ATOM 2855 N N . LEU A 1 258 ? 196.998 161.613 159.579 1.00 48.02 258 LEU A N 1
ATOM 2856 C CA . LEU A 1 258 ? 197.662 160.546 158.844 1.00 48.02 258 LEU A CA 1
ATOM 2857 C C . LEU A 1 258 ? 198.606 159.730 159.708 1.00 48.02 258 LEU A C 1
ATOM 2858 O O . LEU A 1 258 ? 198.748 158.526 159.484 1.00 48.02 258 LEU A O 1
ATOM 2874 N N . VAL A 1 259 ? 199.254 160.349 160.694 1.00 48.47 259 VAL A N 1
ATOM 2875 C CA . VAL A 1 259 ? 200.208 159.622 161.517 1.00 48.47 259 VAL A CA 1
ATOM 2876 C C . VAL A 1 259 ? 199.490 158.686 162.467 1.00 48.47 259 VAL A C 1
ATOM 2877 O O . VAL A 1 259 ? 199.998 157.608 162.773 1.00 48.47 259 VAL A O 1
ATOM 2890 N N . THR A 1 260 ? 198.303 159.055 162.953 1.00 47.99 260 THR A N 1
ATOM 2891 C CA . THR A 1 260 ? 197.559 158.099 163.768 1.00 47.99 260 THR A CA 1
ATOM 2892 C C . THR A 1 260 ? 197.239 156.840 162.966 1.00 47.99 260 THR A C 1
ATOM 2893 O O . THR A 1 260 ? 197.418 155.715 163.454 1.00 47.99 260 THR A O 1
ATOM 2904 N N . VAL A 1 261 ? 196.804 157.009 161.716 1.00 47.58 261 VAL A N 1
ATOM 2905 C CA . VAL A 1 261 ? 196.510 155.858 160.869 1.00 47.58 261 VAL A CA 1
ATOM 2906 C C . VAL A 1 261 ? 197.777 155.070 160.577 1.00 47.58 261 VAL A C 1
ATOM 2907 O O . VAL A 1 261 ? 197.771 153.836 160.588 1.00 47.58 261 VAL A O 1
ATOM 2920 N N . ALA A 1 262 ? 198.882 155.764 160.300 1.00 48.26 262 ALA A N 1
ATOM 2921 C CA . ALA A 1 262 ? 200.125 155.067 159.998 1.00 48.26 262 ALA A CA 1
ATOM 2922 C C . ALA A 1 262 ? 200.672 154.345 161.217 1.00 48.26 262 ALA A C 1
ATOM 2923 O O . ALA A 1 262 ? 201.429 153.383 161.073 1.00 48.26 262 ALA A O 1
ATOM 2930 N N . ARG A 1 263 ? 200.317 154.799 162.420 1.00 49.28 263 ARG A N 1
ATOM 2931 C CA . ARG A 1 263 ? 200.673 154.061 163.626 1.00 49.28 263 ARG A CA 1
ATOM 2932 C C . ARG A 1 263 ? 199.813 152.818 163.775 1.00 49.28 263 ARG A C 1
ATOM 2933 O O . ARG A 1 263 ? 200.312 151.752 164.148 1.00 49.28 263 ARG A O 1
ATOM 2954 N N . LEU A 1 264 ? 198.516 152.937 163.502 1.00 48.41 264 LEU A N 1
ATOM 2955 C CA . LEU A 1 264 ? 197.666 151.756 163.525 1.00 48.41 264 LEU A CA 1
ATOM 2956 C C . LEU A 1 264 ? 197.999 150.774 162.413 1.00 48.41 264 LEU A C 1
ATOM 2957 O O . LEU A 1 264 ? 197.528 149.635 162.462 1.00 48.41 264 LEU A O 1
ATOM 2973 N N . LYS A 1 265 ? 198.786 151.178 161.418 1.00 50.79 265 LYS A N 1
ATOM 2974 C CA . LYS A 1 265 ? 199.112 150.329 160.281 1.00 50.79 265 LYS A CA 1
ATOM 2975 C C . LYS A 1 265 ? 200.617 150.161 160.114 1.00 50.79 265 LYS A C 1
ATOM 2976 O O . LYS A 1 265 ? 201.111 150.048 158.993 1.00 50.79 265 LYS A O 1
ATOM 2995 N N . THR A 1 266 ? 201.355 150.147 161.215 1.00 55.83 266 THR A N 1
ATOM 2996 C CA . THR A 1 266 ? 202.773 149.821 161.159 1.00 55.83 266 THR A CA 1
ATOM 2997 C C . THR A 1 266 ? 202.950 148.324 161.381 1.00 55.83 266 THR A C 1
ATOM 2998 O O . THR A 1 266 ? 202.631 147.831 162.467 1.00 55.83 266 THR A O 1
ATOM 3009 N N . PRO A 1 267 ? 203.459 147.570 160.401 1.00 63.61 267 PRO A N 1
ATOM 3010 C CA . PRO A 1 267 ? 203.658 146.133 160.621 1.00 63.61 267 PRO A CA 1
ATOM 3011 C C . PRO A 1 267 ? 204.787 145.900 161.603 1.00 63.61 267 PRO A C 1
ATOM 3012 O O . PRO A 1 267 ? 205.799 145.270 161.282 1.00 63.61 267 PRO A O 1
ATOM 3023 N N . GLN A 1 268 ? 204.604 146.403 162.821 1.00 62.91 268 GLN A N 1
ATOM 3024 C CA . GLN A 1 268 ? 205.716 146.634 163.729 1.00 62.91 268 GLN A CA 1
ATOM 3025 C C . GLN A 1 268 ? 206.420 145.360 164.176 1.00 62.91 268 GLN A C 1
ATOM 3026 O O . GLN A 1 268 ? 207.534 145.450 164.703 1.00 62.91 268 GLN A O 1
ATOM 3040 N N . ASN A 1 269 ? 205.823 144.187 163.979 1.00 71.46 269 ASN A N 1
ATOM 3041 C CA . ASN A 1 269 ? 206.485 142.954 164.382 1.00 71.46 269 ASN A CA 1
ATOM 3042 C C . ASN A 1 269 ? 207.580 142.529 163.414 1.00 71.46 269 ASN A C 1
ATOM 3043 O O . ASN A 1 269 ? 208.253 141.524 163.671 1.00 71.46 269 ASN A O 1
ATOM 3054 N N . ARG A 1 270 ? 207.770 143.256 162.311 1.00 73.15 270 ARG A N 1
ATOM 3055 C CA . ARG A 1 270 ? 208.675 142.832 161.254 1.00 73.15 270 ARG A CA 1
ATOM 3056 C C . ARG A 1 270 ? 209.688 143.887 160.835 1.00 73.15 270 ARG A C 1
ATOM 3057 O O . ARG A 1 270 ? 210.613 143.553 160.088 1.00 73.15 270 ARG A O 1
ATOM 3078 N N . ILE A 1 271 ? 209.553 145.130 161.278 1.00 67.56 271 ILE A N 1
ATOM 3079 C CA . ILE A 1 271 ? 210.491 146.185 160.917 1.00 67.56 271 ILE A CA 1
ATOM 3080 C C . ILE A 1 271 ? 211.623 146.216 161.936 1.00 67.56 271 ILE A C 1
ATOM 3081 O O . ILE A 1 271 ? 211.398 146.164 163.149 1.00 67.56 271 ILE A O 1
ATOM 3097 N N . LYS A 1 272 ? 212.859 146.284 161.438 1.00 72.83 272 LYS A N 1
ATOM 3098 C CA . LYS A 1 272 ? 214.044 146.319 162.284 1.00 72.83 272 LYS A CA 1
ATOM 3099 C C . LYS A 1 272 ? 214.881 147.539 161.931 1.00 72.83 272 LYS A C 1
ATOM 3100 O O . LYS A 1 272 ? 214.982 147.925 160.764 1.00 72.83 272 LYS A O 1
ATOM 3119 N N . GLY A 1 273 ? 215.493 148.133 162.954 1.00 68.43 273 GLY A N 1
ATOM 3120 C CA . GLY A 1 273 ? 216.406 149.236 162.768 1.00 68.43 273 GLY A CA 1
ATOM 3121 C C . GLY A 1 273 ? 215.815 150.612 162.973 1.00 68.43 273 GLY A C 1
ATOM 3122 O O . GLY A 1 273 ? 216.574 151.586 163.039 1.00 68.43 273 GLY A O 1
ATOM 3126 N N . VAL A 1 274 ? 214.494 150.733 163.074 1.00 64.38 274 VAL A N 1
ATOM 3127 C CA . VAL A 1 274 ? 213.838 152.024 163.252 1.00 64.38 274 VAL A CA 1
ATOM 3128 C C . VAL A 1 274 ? 212.711 151.880 164.264 1.00 64.38 274 VAL A C 1
ATOM 3129 O O . VAL A 1 274 ? 211.960 150.900 164.243 1.00 64.38 274 VAL A O 1
ATOM 3142 N N . ASP A 1 275 ? 212.593 152.866 165.149 1.00 61.07 275 ASP A N 1
ATOM 3143 C CA . ASP A 1 275 ? 211.517 152.868 166.129 1.00 61.07 275 ASP A CA 1
ATOM 3144 C C . ASP A 1 275 ? 210.167 152.877 165.425 1.00 61.07 275 ASP A C 1
ATOM 3145 O O . ASP A 1 275 ? 209.996 153.506 164.378 1.00 61.07 275 ASP A O 1
ATOM 3154 N N . ARG A 1 276 ? 209.198 152.172 166.014 1.00 61.23 276 ARG A N 1
ATOM 3155 C CA . ARG A 1 276 ? 207.863 152.121 165.430 1.00 61.23 276 ARG A CA 1
ATOM 3156 C C . ARG A 1 276 ? 207.328 153.522 165.180 1.00 61.23 276 ARG A C 1
ATOM 3157 O O . ARG A 1 276 ? 206.644 153.769 164.181 1.00 61.23 276 ARG A O 1
ATOM 3178 N N . GLU A 1 277 ? 207.637 154.459 166.075 1.00 56.21 277 GLU A N 1
ATOM 3179 C CA . GLU A 1 277 ? 207.166 155.823 165.884 1.00 56.21 277 GLU A CA 1
ATOM 3180 C C . GLU A 1 277 ? 207.895 156.499 164.735 1.00 56.21 277 GLU A C 1
ATOM 3181 O O . GLU A 1 277 ? 207.286 157.244 163.961 1.00 56.21 277 GLU A O 1
ATOM 3193 N N . SER A 1 278 ? 209.200 156.263 164.607 1.00 59.47 278 SER A N 1
ATOM 3194 C CA . SER A 1 278 ? 209.932 156.852 163.493 1.00 59.47 278 SER A CA 1
ATOM 3195 C C . SER A 1 278 ? 209.413 156.318 162.167 1.00 59.47 278 SER A C 1
ATOM 3196 O O . SER A 1 278 ? 209.260 157.072 161.200 1.00 59.47 278 SER A O 1
ATOM 3204 N N . TYR A 1 279 ? 209.127 155.018 162.103 1.00 57.67 279 TYR A N 1
ATOM 3205 C CA . TYR A 1 279 ? 208.586 154.460 160.873 1.00 57.67 279 TYR A CA 1
ATOM 3206 C C . TYR A 1 279 ? 207.192 154.994 160.586 1.00 57.67 279 TYR A C 1
ATOM 3207 O O . TYR A 1 279 ? 206.859 155.264 159.430 1.00 57.67 279 TYR A O 1
ATOM 3225 N N . ALA A 1 280 ? 206.349 155.129 161.609 1.00 51.98 280 ALA A N 1
ATOM 3226 C CA . ALA A 1 280 ? 205.023 155.684 161.372 1.00 51.98 280 ALA A CA 1
ATOM 3227 C C . ALA A 1 280 ? 205.122 157.115 160.866 1.00 51.98 280 ALA A C 1
ATOM 3228 O O . ALA A 1 280 ? 204.391 157.515 159.950 1.00 51.98 280 ALA A O 1
ATOM 3235 N N . ASN A 1 281 ? 206.029 157.900 161.447 1.00 53.32 281 ASN A N 1
ATOM 3236 C CA . ASN A 1 281 ? 206.259 159.256 160.966 1.00 53.32 281 ASN A CA 1
ATOM 3237 C C . ASN A 1 281 ? 206.679 159.245 159.507 1.00 53.32 281 ASN A C 1
ATOM 3238 O O . ASN A 1 281 ? 206.139 159.995 158.690 1.00 53.32 281 ASN A O 1
ATOM 3249 N N . HIS A 1 282 ? 207.644 158.396 159.159 1.00 54.31 282 HIS A N 1
ATOM 3250 C CA . HIS A 1 282 ? 208.117 158.355 157.781 1.00 54.31 282 HIS A CA 1
ATOM 3251 C C . HIS A 1 282 ? 207.006 157.933 156.831 1.00 54.31 282 HIS A C 1
ATOM 3252 O O . HIS A 1 282 ? 206.889 158.465 155.724 1.00 54.31 282 HIS A O 1
ATOM 3266 N N . LEU A 1 283 ? 206.189 156.967 157.242 1.00 51.06 283 LEU A N 1
ATOM 3267 C CA . LEU A 1 283 ? 205.112 156.485 156.388 1.00 51.06 283 LEU A CA 1
ATOM 3268 C C . LEU A 1 283 ? 204.081 157.578 156.140 1.00 51.06 283 LEU A C 1
ATOM 3269 O O . LEU A 1 283 ? 203.642 157.779 155.001 1.00 51.06 283 LEU A O 1
ATOM 3285 N N . ALA A 1 284 ? 203.707 158.319 157.184 1.00 48.73 284 ALA A N 1
ATOM 3286 C CA . ALA A 1 284 ? 202.770 159.421 156.993 1.00 48.73 284 ALA A CA 1
ATOM 3287 C C . ALA A 1 284 ? 203.389 160.538 156.158 1.00 48.73 284 ALA A C 1
ATOM 3288 O O . ALA A 1 284 ? 202.699 161.178 155.357 1.00 48.73 284 ALA A O 1
ATOM 3295 N N . GLU A 1 285 ? 204.689 160.783 156.323 1.00 52.29 285 GLU A N 1
ATOM 3296 C CA . GLU A 1 285 ? 205.351 161.829 155.551 1.00 52.29 285 GLU A CA 1
ATOM 3297 C C . GLU A 1 285 ? 205.412 161.475 154.073 1.00 52.29 285 GLU A C 1
ATOM 3298 O O . GLU A 1 285 ? 205.191 162.334 153.212 1.00 52.29 285 GLU A O 1
ATOM 3310 N N . VAL A 1 286 ? 205.712 160.216 153.758 1.00 52.00 286 VAL A N 1
ATOM 3311 C CA . VAL A 1 286 ? 205.702 159.780 152.367 1.00 52.00 286 VAL A CA 1
ATOM 3312 C C . VAL A 1 286 ? 204.288 159.814 151.810 1.00 52.00 286 VAL A C 1
ATOM 3313 O O . VAL A 1 286 ? 204.082 160.129 150.634 1.00 52.00 286 VAL A O 1
ATOM 3326 N N . ALA A 1 287 ? 203.289 159.490 152.634 1.00 48.84 287 ALA A N 1
ATOM 3327 C CA . ALA A 1 287 ? 201.914 159.574 152.160 1.00 48.84 287 ALA A CA 1
ATOM 3328 C C . ALA A 1 287 ? 201.511 161.011 151.863 1.00 48.84 287 ALA A C 1
ATOM 3329 O O . ALA A 1 287 ? 200.730 161.251 150.938 1.00 48.84 287 ALA A O 1
ATOM 3336 N N . MET A 1 288 ? 202.011 161.981 152.632 1.00 50.02 288 MET A N 1
ATOM 3337 C CA . MET A 1 288 ? 201.726 163.370 152.282 1.00 50.02 288 MET A CA 1
ATOM 3338 C C . MET A 1 288 ? 202.476 163.776 151.024 1.00 50.02 288 MET A C 1
ATOM 3339 O O . MET A 1 288 ? 201.927 164.471 150.162 1.00 50.02 288 MET A O 1
ATOM 3353 N N . ALA A 1 289 ? 203.738 163.361 150.905 1.00 52.30 289 ALA A N 1
ATOM 3354 C CA . ALA A 1 289 ? 204.529 163.742 149.742 1.00 52.30 289 ALA A CA 1
ATOM 3355 C C . ALA A 1 289 ? 203.914 163.204 148.460 1.00 52.30 289 ALA A C 1
ATOM 3356 O O . ALA A 1 289 ? 203.840 163.915 147.452 1.00 52.30 289 ALA A O 1
ATOM 3363 N N . THR A 1 290 ? 203.457 161.952 148.481 1.00 50.35 290 THR A N 1
ATOM 3364 C CA . THR A 1 290 ? 202.933 161.336 147.269 1.00 50.35 290 THR A CA 1
ATOM 3365 C C . THR A 1 290 ? 201.695 162.062 146.763 1.00 50.35 290 THR A C 1
ATOM 3366 O O . THR A 1 290 ? 201.548 162.283 145.556 1.00 50.35 290 THR A O 1
ATOM 3377 N N . TYR A 1 291 ? 200.792 162.439 147.665 1.00 47.60 291 TYR A N 1
ATOM 3378 C CA . TYR A 1 291 ? 199.493 162.978 147.287 1.00 47.60 291 TYR A CA 1
ATOM 3379 C C . TYR A 1 291 ? 199.403 164.486 147.473 1.00 47.60 291 TYR A C 1
ATOM 3380 O O . TYR A 1 291 ? 198.300 165.017 147.630 1.00 47.60 291 TYR A O 1
ATOM 3398 N N . GLY A 1 292 ? 200.535 165.183 147.454 1.00 48.84 292 GLY A N 1
ATOM 3399 C CA . GLY A 1 292 ? 200.535 166.632 147.385 1.00 48.84 292 GLY A CA 1
ATOM 3400 C C . GLY A 1 292 ? 199.921 167.323 148.579 1.00 48.84 292 GLY A C 1
ATOM 3401 O O . GLY A 1 292 ? 199.102 168.232 148.418 1.00 48.84 292 GLY A O 1
ATOM 3405 N N . LEU A 1 293 ? 200.298 166.899 149.782 1.00 49.70 293 LEU A N 1
ATOM 3406 C CA . LEU A 1 293 ? 199.761 167.479 151.002 1.00 49.70 293 LEU A CA 1
ATOM 3407 C C . LEU A 1 293 ? 200.835 167.940 151.972 1.00 49.70 293 LEU A C 1
ATOM 3408 O O . LEU A 1 293 ? 200.497 168.384 153.071 1.00 49.70 293 LEU A O 1
ATOM 3424 N N . SER A 1 294 ? 202.113 167.861 151.599 1.00 52.90 294 SER A N 1
ATOM 3425 C CA . SER A 1 294 ? 203.190 168.158 152.533 1.00 52.90 294 SER A CA 1
ATOM 3426 C C . SER A 1 294 ? 203.235 169.620 152.951 1.00 52.90 294 SER A C 1
ATOM 3427 O O . SER A 1 294 ? 203.934 169.945 153.915 1.00 52.90 294 SER A O 1
ATOM 3435 N N . HIS A 1 295 ? 202.526 170.507 152.257 1.00 52.14 295 HIS A N 1
ATOM 3436 C CA . HIS A 1 295 ? 202.407 171.875 152.743 1.00 52.14 295 HIS A CA 1
ATOM 3437 C C . HIS A 1 295 ? 201.413 171.985 153.893 1.00 52.14 295 HIS A C 1
ATOM 3438 O O . HIS A 1 295 ? 201.551 172.874 154.739 1.00 52.14 295 HIS A O 1
ATOM 3452 N N . THR A 1 296 ? 200.423 171.096 153.951 1.00 51.30 296 THR A N 1
ATOM 3453 C CA . THR A 1 296 ? 199.404 171.121 154.994 1.00 51.30 296 THR A CA 1
ATOM 3454 C C . THR A 1 296 ? 199.771 170.276 156.204 1.00 51.30 296 THR A C 1
ATOM 3455 O O . THR A 1 296 ? 198.881 169.900 156.966 1.00 51.30 296 THR A O 1
ATOM 3466 N N . ARG A 1 297 ? 201.053 169.978 156.405 1.00 51.49 297 ARG A N 1
ATOM 3467 C CA . ARG A 1 297 ? 201.454 169.117 157.512 1.00 51.49 297 ARG A CA 1
ATOM 3468 C C . ARG A 1 297 ? 200.885 169.594 158.843 1.00 51.49 297 ARG A C 1
ATOM 3469 O O . ARG A 1 297 ? 200.439 168.787 159.664 1.00 51.49 297 ARG A O 1
ATOM 3490 N N . ASN A 1 298 ? 200.896 170.903 159.077 1.00 51.91 298 ASN A N 1
ATOM 3491 C CA . ASN A 1 298 ? 200.505 171.470 160.359 1.00 51.91 298 ASN A CA 1
ATOM 3492 C C . ASN A 1 298 ? 199.178 172.214 160.303 1.00 51.91 298 ASN A C 1
ATOM 3493 O O . ASN A 1 298 ? 198.840 172.922 161.255 1.00 51.91 298 ASN A O 1
ATOM 3504 N N . THR A 1 299 ? 198.424 172.077 159.218 1.00 52.44 299 THR A N 1
ATOM 3505 C CA . THR A 1 299 ? 197.146 172.756 159.076 1.00 52.44 299 THR A CA 1
ATOM 3506 C C . THR A 1 299 ? 196.015 171.838 159.511 1.00 52.44 299 THR A C 1
ATOM 3507 O O . THR A 1 299 ? 196.006 170.649 159.187 1.00 52.44 299 THR A O 1
ATOM 3518 N N . LYS A 1 300 ? 195.059 172.395 160.244 1.00 55.00 300 LYS A N 1
ATOM 3519 C CA . LYS A 1 300 ? 193.926 171.604 160.694 1.00 55.00 300 LYS A CA 1
ATOM 3520 C C . LYS A 1 300 ? 193.150 171.087 159.490 1.00 55.00 300 LYS A C 1
ATOM 3521 O O . LYS A 1 300 ? 192.878 171.837 158.549 1.00 55.00 300 LYS A O 1
ATOM 3540 N N . VAL A 1 301 ? 192.803 169.798 159.515 1.00 53.21 301 VAL A N 1
ATOM 3541 C CA . VAL A 1 301 ? 192.074 169.205 158.396 1.00 53.21 301 VAL A CA 1
ATOM 3542 C C . VAL A 1 301 ? 190.850 170.038 158.065 1.00 53.21 301 VAL A C 1
ATOM 3543 O O . VAL A 1 301 ? 190.417 170.093 156.910 1.00 53.21 301 VAL A O 1
ATOM 3556 N N . GLY A 1 302 ? 190.274 170.691 159.061 1.00 59.74 302 GLY A N 1
ATOM 3557 C CA . GLY A 1 302 ? 189.198 171.612 158.806 1.00 59.74 302 GLY A CA 1
ATOM 3558 C C . GLY A 1 302 ? 187.910 170.903 158.436 1.00 59.74 302 GLY A C 1
ATOM 3559 O O . GLY A 1 302 ? 187.776 169.683 158.510 1.00 59.74 302 GLY A O 1
ATOM 3563 N N . ASN A 1 303 ? 186.946 171.717 158.029 1.00 64.96 303 ASN A N 1
ATOM 3564 C CA . ASN A 1 303 ? 185.624 171.245 157.648 1.00 64.96 303 ASN A CA 1
ATOM 3565 C C . ASN A 1 303 ? 184.943 172.363 156.867 1.00 64.96 303 ASN A C 1
ATOM 3566 O O . ASN A 1 303 ? 185.582 173.344 156.473 1.00 64.96 303 ASN A O 1
ATOM 3577 N N . ASP A 1 304 ? 183.640 172.211 156.633 1.00 70.20 304 ASP A N 1
ATOM 3578 C CA . ASP A 1 304 ? 182.873 173.300 156.039 1.00 70.20 304 ASP A CA 1
ATOM 3579 C C . ASP A 1 304 ? 182.852 174.509 156.965 1.00 70.20 304 ASP A C 1
ATOM 3580 O O . ASP A 1 304 ? 183.094 175.643 156.535 1.00 70.20 304 ASP A O 1
ATOM 3589 N N . ILE A 1 305 ? 182.569 174.279 158.252 1.00 69.63 305 ILE A N 1
ATOM 3590 C CA . ILE A 1 305 ? 182.502 175.358 159.231 1.00 69.63 305 ILE A CA 1
ATOM 3591 C C . ILE A 1 305 ? 183.842 175.626 159.899 1.00 69.63 305 ILE A C 1
ATOM 3592 O O . ILE A 1 305 ? 184.006 176.674 160.537 1.00 69.63 305 ILE A O 1
ATOM 3608 N N . VAL A 1 306 ? 184.804 174.715 159.777 1.00 65.26 306 VAL A N 1
ATOM 3609 C CA . VAL A 1 306 ? 186.135 174.878 160.349 1.00 65.26 306 VAL A CA 1
ATOM 3610 C C . VAL A 1 306 ? 187.095 175.136 159.200 1.00 65.26 306 VAL A C 1
ATOM 3611 O O . VAL A 1 306 ? 187.195 174.323 158.273 1.00 65.26 306 VAL A O 1
ATOM 3624 N N . ARG A 1 307 ? 187.793 176.265 159.254 1.00 67.81 307 ARG A N 1
ATOM 3625 C CA . ARG A 1 307 ? 188.753 176.600 158.217 1.00 67.81 307 ARG A CA 1
ATOM 3626 C C . ARG A 1 307 ? 190.041 175.817 158.427 1.00 67.81 307 ARG A C 1
ATOM 3627 O O . ARG A 1 307 ? 190.466 175.579 159.560 1.00 67.81 307 ARG A O 1
ATOM 3648 N N . GLY A 1 308 ? 190.657 175.418 157.319 1.00 59.66 308 GLY A N 1
ATOM 3649 C CA . GLY A 1 308 ? 191.802 174.532 157.338 1.00 59.66 308 GLY A CA 1
ATOM 3650 C C . GLY A 1 308 ? 192.311 174.293 155.934 1.00 59.66 308 GLY A C 1
ATOM 3651 O O . GLY A 1 308 ? 192.505 175.245 155.173 1.00 59.66 308 GLY A O 1
ATOM 3655 N N . VAL A 1 309 ? 192.545 173.034 155.577 1.00 53.25 309 VAL A N 1
ATOM 3656 C CA . VAL A 1 309 ? 192.897 172.688 154.206 1.00 53.25 309 VAL A CA 1
ATOM 3657 C C . VAL A 1 309 ? 191.676 172.931 153.332 1.00 53.25 309 VAL A C 1
ATOM 3658 O O . VAL A 1 309 ? 190.565 173.115 153.839 1.00 53.25 309 VAL A O 1
ATOM 3671 N N . SER A 1 310 ? 191.873 172.940 152.019 1.00 53.00 310 SER A N 1
ATOM 3672 C CA . SER A 1 310 ? 190.778 173.148 151.086 1.00 53.00 310 SER A CA 1
ATOM 3673 C C . SER A 1 310 ? 190.063 171.830 150.801 1.00 53.00 310 SER A C 1
ATOM 3674 O O . SER A 1 310 ? 190.539 170.746 151.141 1.00 53.00 310 SER A O 1
ATOM 3682 N N . GLY A 1 311 ? 188.898 171.932 150.162 1.00 54.15 311 GLY A N 1
ATOM 3683 C CA . GLY A 1 311 ? 188.117 170.738 149.884 1.00 54.15 311 GLY A CA 1
ATOM 3684 C C . GLY A 1 311 ? 188.897 169.706 149.092 1.00 54.15 311 GLY A C 1
ATOM 3685 O O . GLY A 1 311 ? 188.847 168.508 149.390 1.00 54.15 311 GLY A O 1
ATOM 3689 N N . GLY A 1 312 ? 189.636 170.156 148.079 1.00 52.77 312 GLY A N 1
ATOM 3690 C CA . GLY A 1 312 ? 190.463 169.234 147.321 1.00 52.77 312 GLY A CA 1
ATOM 3691 C C . GLY A 1 312 ? 191.532 168.584 148.174 1.00 52.77 312 GLY A C 1
ATOM 3692 O O . GLY A 1 312 ? 191.744 167.371 148.110 1.00 52.77 312 GLY A O 1
ATOM 3696 N N . GLU A 1 313 ? 192.231 169.386 148.976 1.00 51.70 313 GLU A N 1
ATOM 3697 C CA . GLU A 1 313 ? 193.245 168.824 149.856 1.00 51.70 313 GLU A CA 1
ATOM 3698 C C . GLU A 1 313 ? 192.625 167.889 150.879 1.00 51.70 313 GLU A C 1
ATOM 3699 O O . GLU A 1 313 ? 193.255 166.912 151.285 1.00 51.70 313 GLU A O 1
ATOM 3711 N N . ARG A 1 314 ? 191.388 168.151 151.293 1.00 54.05 314 ARG A N 1
ATOM 3712 C CA . ARG A 1 314 ? 190.731 167.255 152.236 1.00 54.05 314 ARG A CA 1
ATOM 3713 C C . ARG A 1 314 ? 190.410 165.910 151.586 1.00 54.05 314 ARG A C 1
ATOM 3714 O O . ARG A 1 314 ? 190.617 164.846 152.191 1.00 54.05 314 ARG A O 1
ATOM 3735 N N . LYS A 1 315 ? 189.930 165.930 150.343 1.00 52.32 315 LYS A N 1
ATOM 3736 C CA . LYS A 1 315 ? 189.714 164.675 149.630 1.00 52.32 315 LYS A CA 1
ATOM 3737 C C . LYS A 1 315 ? 191.025 163.936 149.384 1.00 52.32 315 LYS A C 1
ATOM 3738 O O . LYS A 1 315 ? 191.066 162.701 149.439 1.00 52.32 315 LYS A O 1
ATOM 3757 N N . ARG A 1 316 ? 192.106 164.662 149.118 1.00 48.76 316 ARG A N 1
ATOM 3758 C CA . ARG A 1 316 ? 193.393 163.996 148.976 1.00 48.76 316 ARG A CA 1
ATOM 3759 C C . ARG A 1 316 ? 193.916 163.479 150.307 1.00 48.76 316 ARG A C 1
ATOM 3760 O O . ARG A 1 316 ? 194.689 162.519 150.321 1.00 48.76 316 ARG A O 1
ATOM 3781 N N . VAL A 1 317 ? 193.500 164.071 151.425 1.00 49.11 317 VAL A N 1
ATOM 3782 C CA . VAL A 1 317 ? 193.803 163.472 152.720 1.00 49.11 317 VAL A CA 1
ATOM 3783 C C . VAL A 1 317 ? 193.056 162.155 152.871 1.00 49.11 317 VAL A C 1
ATOM 3784 O O . VAL A 1 317 ? 193.589 161.185 153.416 1.00 49.11 317 VAL A O 1
ATOM 3797 N N . SER A 1 318 ? 191.814 162.094 152.389 1.00 49.37 318 SER A N 1
ATOM 3798 C CA . SER A 1 318 ? 191.121 160.806 152.347 1.00 49.37 318 SER A CA 1
ATOM 3799 C C . SER A 1 318 ? 191.902 159.791 151.518 1.00 49.37 318 SER A C 1
ATOM 3800 O O . SER A 1 318 ? 192.061 158.630 151.922 1.00 49.37 318 SER A O 1
ATOM 3808 N N . ILE A 1 319 ? 192.392 160.212 150.352 1.00 47.70 319 ILE A N 1
ATOM 3809 C CA . ILE A 1 319 ? 193.149 159.304 149.490 1.00 47.70 319 ILE A CA 1
ATOM 3810 C C . ILE A 1 319 ? 194.402 158.809 150.202 1.00 47.70 319 ILE A C 1
ATOM 3811 O O . ILE A 1 319 ? 194.707 157.614 150.193 1.00 47.70 319 ILE A O 1
ATOM 3827 N N . ALA A 1 320 ? 195.155 159.721 150.819 1.00 47.01 320 ALA A N 1
ATOM 3828 C CA . ALA A 1 320 ? 196.385 159.324 151.499 1.00 47.01 320 ALA A CA 1
ATOM 3829 C C . ALA A 1 320 ? 196.093 158.421 152.688 1.00 47.01 320 ALA A C 1
ATOM 3830 O O . ALA A 1 320 ? 196.848 157.483 152.970 1.00 47.01 320 ALA A O 1
ATOM 3837 N N . GLU A 1 321 ? 195.003 158.692 153.403 1.00 48.34 321 GLU A N 1
ATOM 3838 C CA . GLU A 1 321 ? 194.640 157.869 154.548 1.00 48.34 321 GLU A CA 1
ATOM 3839 C C . GLU A 1 321 ? 194.320 156.446 154.113 1.00 48.34 321 GLU A C 1
ATOM 3840 O O . GLU A 1 321 ? 194.822 155.477 154.695 1.00 48.34 321 GLU A O 1
ATOM 3852 N N . VAL A 1 322 ? 193.502 156.296 153.070 1.00 46.96 322 VAL A N 1
ATOM 3853 C CA . VAL A 1 322 ? 193.193 154.949 152.600 1.00 46.96 322 VAL A CA 1
ATOM 3854 C C . VAL A 1 322 ? 194.427 154.300 151.982 1.00 46.96 322 VAL A C 1
ATOM 3855 O O . VAL A 1 322 ? 194.559 153.073 151.988 1.00 46.96 322 VAL A O 1
ATOM 3868 N N . SER A 1 323 ? 195.343 155.099 151.434 1.00 46.17 323 SER A N 1
ATOM 3869 C CA . SER A 1 323 ? 196.593 154.549 150.926 1.00 46.17 323 SER A CA 1
ATOM 3870 C C . SER A 1 323 ? 197.426 153.949 152.047 1.00 46.17 323 SER A C 1
ATOM 3871 O O . SER A 1 323 ? 198.013 152.874 151.886 1.00 46.17 323 SER A O 1
ATOM 3879 N N . ILE A 1 324 ? 197.505 154.638 153.184 1.00 47.69 324 ILE A N 1
ATOM 3880 C CA . ILE A 1 324 ? 198.216 154.079 154.329 1.00 47.69 324 ILE A CA 1
ATOM 3881 C C . ILE A 1 324 ? 197.500 152.834 154.835 1.00 47.69 324 ILE A C 1
ATOM 3882 O O . ILE A 1 324 ? 198.138 151.841 155.198 1.00 47.69 324 ILE A O 1
ATOM 3898 N N . CYS A 1 325 ? 196.163 152.864 154.863 1.00 48.27 325 CYS A N 1
ATOM 3899 C CA . CYS A 1 325 ? 195.402 151.698 155.299 1.00 48.27 325 CYS A CA 1
ATOM 3900 C C . CYS A 1 325 ? 195.643 150.484 154.413 1.00 48.27 325 CYS A C 1
ATOM 3901 O O . CYS A 1 325 ? 195.354 149.359 154.833 1.00 48.27 325 CYS A O 1
ATOM 3909 N N . GLY A 1 326 ? 196.148 150.681 153.200 1.00 48.25 326 GLY A N 1
ATOM 3910 C CA . GLY A 1 326 ? 196.527 149.563 152.362 1.00 48.25 326 GLY A CA 1
ATOM 3911 C C . GLY A 1 326 ? 195.399 148.889 151.622 1.00 48.25 326 GLY A C 1
ATOM 3912 O O . GLY A 1 326 ? 195.532 147.719 151.260 1.00 48.25 326 GLY A O 1
ATOM 3916 N N . SER A 1 327 ? 194.290 149.584 151.382 1.00 48.19 327 SER A N 1
ATOM 3917 C CA . SER A 1 327 ? 193.205 148.993 150.614 1.00 48.19 327 SER A CA 1
ATOM 3918 C C . SER A 1 327 ? 193.664 148.730 149.187 1.00 48.19 327 SER A C 1
ATOM 3919 O O . SER A 1 327 ? 194.574 149.386 148.675 1.00 48.19 327 SER A O 1
ATOM 3927 N N . LYS A 1 328 ? 193.031 147.752 148.545 1.00 51.18 328 LYS A N 1
ATOM 3928 C CA . LYS A 1 328 ? 193.411 147.340 147.201 1.00 51.18 328 LYS A CA 1
ATOM 3929 C C . LYS A 1 328 ? 192.305 147.488 146.173 1.00 51.18 328 LYS A C 1
ATOM 3930 O O . LYS A 1 328 ? 192.607 147.727 145.005 1.00 51.18 328 LYS A O 1
ATOM 3949 N N . PHE A 1 329 ? 191.044 147.350 146.564 1.00 48.87 329 PHE A N 1
ATOM 3950 C CA . PHE A 1 329 ? 189.916 147.669 145.702 1.00 48.87 329 PHE A CA 1
ATOM 3951 C C . PHE A 1 329 ? 189.165 148.824 146.341 1.00 48.87 329 PHE A C 1
ATOM 3952 O O . PHE A 1 329 ? 188.752 148.728 147.500 1.00 48.87 329 PHE A O 1
ATOM 3969 N N . GLN A 1 330 ? 189.002 149.915 145.601 1.00 47.03 330 GLN A N 1
ATOM 3970 C CA . GLN A 1 330 ? 188.415 151.128 146.148 1.00 47.03 330 GLN A CA 1
ATOM 3971 C C . GLN A 1 330 ? 187.270 151.598 145.270 1.00 47.03 330 GLN A C 1
ATOM 3972 O O . GLN A 1 330 ? 187.284 151.408 144.056 1.00 47.03 330 GLN A O 1
ATOM 3986 N N . CYS A 1 331 ? 186.272 152.206 145.901 1.00 46.96 331 CYS A N 1
ATOM 3987 C CA . CYS A 1 331 ? 185.143 152.800 145.201 1.00 46.96 331 CYS A CA 1
ATOM 3988 C C . CYS A 1 331 ? 184.872 154.174 145.788 1.00 46.96 331 CYS A C 1
ATOM 3989 O O . CYS A 1 331 ? 184.747 154.315 147.006 1.00 46.96 331 CYS A O 1
ATOM 3997 N N . TRP A 1 332 ? 184.795 155.183 144.927 1.00 47.71 332 TRP A N 1
ATOM 3998 C CA . TRP A 1 332 ? 184.614 156.575 145.334 1.00 47.71 332 TRP A CA 1
ATOM 3999 C C . TRP A 1 332 ? 183.340 157.081 144.669 1.00 47.71 332 TRP A C 1
ATOM 4000 O O . TRP A 1 332 ? 183.326 157.350 143.465 1.00 47.71 332 TRP A O 1
ATOM 4021 N N . ASP A 1 333 ? 182.275 157.224 145.455 1.00 51.66 333 ASP A N 1
ATOM 4022 C CA . ASP A 1 333 ? 180.956 157.424 144.870 1.00 51.66 333 ASP A CA 1
ATOM 4023 C C . ASP A 1 333 ? 180.704 158.878 144.492 1.00 51.66 333 ASP A C 1
ATOM 4024 O O . ASP A 1 333 ? 180.254 159.161 143.377 1.00 51.66 333 ASP A O 1
ATOM 4033 N N . ASN A 1 334 ? 180.973 159.809 145.397 1.00 55.49 334 ASN A N 1
ATOM 4034 C CA . ASN A 1 334 ? 180.792 161.234 145.143 1.00 55.49 334 ASN A CA 1
ATOM 4035 C C . ASN A 1 334 ? 182.145 161.916 145.144 1.00 55.49 334 ASN A C 1
ATOM 4036 O O . ASN A 1 334 ? 182.355 162.963 145.758 1.00 55.49 334 ASN A O 1
ATOM 4047 N N . ALA A 1 335 ? 183.088 161.287 144.443 1.00 52.81 335 ALA A N 1
ATOM 4048 C CA . ALA A 1 335 ? 184.496 161.646 144.517 1.00 52.81 335 ALA A CA 1
ATOM 4049 C C . ALA A 1 335 ? 184.719 163.152 144.505 1.00 52.81 335 ALA A C 1
ATOM 4050 O O . ALA A 1 335 ? 185.224 163.726 145.474 1.00 52.81 335 ALA A O 1
ATOM 4057 N N . THR A 1 336 ? 184.327 163.809 143.419 1.00 53.77 336 THR A N 1
ATOM 4058 C CA . THR A 1 336 ? 184.658 165.212 143.189 1.00 53.77 336 THR A CA 1
ATOM 4059 C C . THR A 1 336 ? 183.467 166.129 143.428 1.00 53.77 336 THR A C 1
ATOM 4060 O O . THR A 1 336 ? 183.292 167.126 142.726 1.00 53.77 336 THR A O 1
ATOM 4071 N N . ARG A 1 337 ? 182.634 165.815 144.414 1.00 56.41 337 ARG A N 1
ATOM 4072 C CA . ARG A 1 337 ? 181.520 166.688 144.752 1.00 56.41 337 ARG A CA 1
ATOM 4073 C C . ARG A 1 337 ? 182.035 167.982 145.366 1.00 56.41 337 ARG A C 1
ATOM 4074 O O . ARG A 1 337 ? 182.816 167.963 146.322 1.00 56.41 337 ARG A O 1
ATOM 4095 N N . GLY A 1 338 ? 181.588 169.109 144.821 1.00 57.05 338 GLY A N 1
ATOM 4096 C CA . GLY A 1 338 ? 182.014 170.402 145.309 1.00 57.05 338 GLY A CA 1
ATOM 4097 C C . GLY A 1 338 ? 183.374 170.846 144.829 1.00 57.05 338 GLY A C 1
ATOM 4098 O O . GLY A 1 338 ? 183.937 171.785 145.401 1.00 57.05 338 GLY A O 1
ATOM 4102 N N . LEU A 1 339 ? 183.918 170.211 143.798 1.00 54.88 339 LEU A N 1
ATOM 4103 C CA . LEU A 1 339 ? 185.255 170.504 143.306 1.00 54.88 339 LEU A CA 1
ATOM 4104 C C . LEU A 1 339 ? 185.170 171.074 141.899 1.00 54.88 339 LEU A C 1
ATOM 4105 O O . LEU A 1 339 ? 184.480 170.517 141.040 1.00 54.88 339 LEU A O 1
ATOM 4121 N N . ASP A 1 340 ? 185.867 172.184 141.671 1.00 58.75 340 ASP A N 1
ATOM 4122 C CA . ASP A 1 340 ? 186.022 172.703 140.324 1.00 58.75 340 ASP A CA 1
ATOM 4123 C C . ASP A 1 340 ? 186.990 171.819 139.539 1.00 58.75 340 ASP A C 1
ATOM 4124 O O . ASP A 1 340 ? 187.713 170.994 140.099 1.00 58.75 340 ASP A O 1
ATOM 4133 N N . SER A 1 341 ? 186.990 171.998 138.216 1.00 57.42 341 SER A N 1
ATOM 4134 C CA . SER A 1 341 ? 187.673 171.053 137.338 1.00 57.42 341 SER A CA 1
ATOM 4135 C C . SER A 1 341 ? 189.128 170.850 137.739 1.00 57.42 341 SER A C 1
ATOM 4136 O O . SER A 1 341 ? 189.635 169.725 137.701 1.00 57.42 341 SER A O 1
ATOM 4144 N N . ALA A 1 342 ? 189.821 171.923 138.119 1.00 56.64 342 ALA A N 1
ATOM 4145 C CA . ALA A 1 342 ? 191.219 171.787 138.512 1.00 56.64 342 ALA A CA 1
ATOM 4146 C C . ALA A 1 342 ? 191.360 170.851 139.705 1.00 56.64 342 ALA A C 1
ATOM 4147 O O . ALA A 1 342 ? 192.175 169.920 139.695 1.00 56.64 342 ALA A O 1
ATOM 4154 N N . THR A 1 343 ? 190.549 171.071 140.736 1.00 54.65 343 THR A N 1
ATOM 4155 C CA . THR A 1 343 ? 190.648 170.266 141.945 1.00 54.65 343 THR A CA 1
ATOM 4156 C C . THR A 1 343 ? 190.169 168.838 141.715 1.00 54.65 343 THR A C 1
ATOM 4157 O O . THR A 1 343 ? 190.750 167.892 142.261 1.00 54.65 343 THR A O 1
ATOM 4168 N N . ALA A 1 344 ? 189.114 168.658 140.920 1.00 52.83 344 ALA A N 1
ATOM 4169 C CA . ALA A 1 344 ? 188.656 167.312 140.600 1.00 52.83 344 ALA A CA 1
ATOM 4170 C C . ALA A 1 344 ? 189.721 166.541 139.835 1.00 52.83 344 ALA A C 1
ATOM 4171 O O . ALA A 1 344 ? 189.936 165.349 140.083 1.00 52.83 344 ALA A O 1
ATOM 4178 N N . LEU A 1 345 ? 190.393 167.204 138.895 1.00 50.39 345 LEU A N 1
ATOM 4179 C CA . LEU A 1 345 ? 191.499 166.572 138.191 1.00 50.39 345 LEU A CA 1
ATOM 4180 C C . LEU A 1 345 ? 192.641 166.242 139.137 1.00 50.39 345 LEU A C 1
ATOM 4181 O O . LEU A 1 345 ? 193.289 165.205 138.982 1.00 50.39 345 LEU A O 1
ATOM 4197 N N . GLU A 1 346 ? 192.912 167.105 140.116 1.00 51.77 346 GLU A N 1
ATOM 4198 C CA . GLU A 1 346 ? 193.928 166.774 141.111 1.00 51.77 346 GLU A CA 1
ATOM 4199 C C . GLU A 1 346 ? 193.550 165.512 141.874 1.00 51.77 346 GLU A C 1
ATOM 4200 O O . GLU A 1 346 ? 194.400 164.655 142.140 1.00 51.77 346 GLU A O 1
ATOM 4212 N N . PHE A 1 347 ? 192.277 165.385 142.241 1.00 48.86 347 PHE A N 1
ATOM 4213 C CA . PHE A 1 347 ? 191.821 164.196 142.954 1.00 48.86 347 PHE A CA 1
ATOM 4214 C C . PHE A 1 347 ? 191.993 162.943 142.101 1.00 48.86 347 PHE A C 1
ATOM 4215 O O . PHE A 1 347 ? 192.526 161.925 142.563 1.00 48.86 347 PHE A O 1
ATOM 4232 N N . ILE A 1 348 ? 191.556 163.002 140.842 1.00 48.58 348 ILE A N 1
ATOM 4233 C CA . ILE A 1 348 ? 191.705 161.845 139.961 1.00 48.58 348 ILE A CA 1
ATOM 4234 C C . ILE A 1 348 ? 193.176 161.527 139.746 1.00 48.58 348 ILE A C 1
ATOM 4235 O O . ILE A 1 348 ? 193.557 160.360 139.604 1.00 48.58 348 ILE A O 1
ATOM 4251 N N . ARG A 1 349 ? 194.024 162.550 139.713 1.00 50.81 349 ARG A N 1
ATOM 4252 C CA . ARG A 1 349 ? 195.451 162.325 139.552 1.00 50.81 349 ARG A CA 1
ATOM 4253 C C . ARG A 1 349 ? 196.043 161.648 140.776 1.00 50.81 349 ARG A C 1
ATOM 4254 O O . ARG A 1 349 ? 196.944 160.816 140.647 1.00 50.81 349 ARG A O 1
ATOM 4275 N N . ALA A 1 350 ? 195.554 161.989 141.967 1.00 48.23 350 ALA A N 1
ATOM 4276 C CA . ALA A 1 350 ? 195.992 161.287 143.168 1.00 48.23 350 ALA A CA 1
ATOM 4277 C C . ALA A 1 350 ? 195.561 159.826 143.138 1.00 48.23 350 ALA A C 1
ATOM 4278 O O . ALA A 1 350 ? 196.324 158.940 143.540 1.00 48.23 350 ALA A O 1
ATOM 4285 N N . LEU A 1 351 ? 194.345 159.550 142.666 1.00 46.46 351 LEU A N 1
ATOM 4286 C CA . LEU A 1 351 ? 193.943 158.154 142.483 1.00 46.46 351 LEU A CA 1
ATOM 4287 C C . LEU A 1 351 ? 194.840 157.431 141.487 1.00 46.46 351 LEU A C 1
ATOM 4288 O O . LEU A 1 351 ? 195.188 156.269 141.698 1.00 46.46 351 LEU A O 1
ATOM 4304 N N . LYS A 1 352 ? 195.204 158.084 140.385 1.00 48.58 352 LYS A N 1
ATOM 4305 C CA . LYS A 1 352 ? 196.095 157.443 139.421 1.00 48.58 352 LYS A CA 1
ATOM 4306 C C . LYS A 1 352 ? 197.468 157.180 140.031 1.00 48.58 352 LYS A C 1
ATOM 4307 O O . LYS A 1 352 ? 198.073 156.122 139.800 1.00 48.58 352 LYS A O 1
ATOM 4326 N N . THR A 1 353 ? 197.977 158.139 140.804 1.00 49.07 353 THR A N 1
ATOM 4327 C CA . THR A 1 353 ? 199.249 157.956 141.493 1.00 49.07 353 THR A CA 1
ATOM 4328 C C . THR A 1 353 ? 199.189 156.761 142.427 1.00 49.07 353 THR A C 1
ATOM 4329 O O . THR A 1 353 ? 200.103 155.931 142.456 1.00 49.07 353 THR A O 1
ATOM 4340 N N . GLN A 1 354 ? 198.111 156.656 143.201 1.00 47.99 354 GLN A N 1
ATOM 4341 C CA . GLN A 1 354 ? 197.948 155.507 144.081 1.00 47.99 354 GLN A CA 1
ATOM 4342 C C . GLN A 1 354 ? 197.855 154.219 143.277 1.00 47.99 354 GLN A C 1
ATOM 4343 O O . GLN A 1 354 ? 198.413 153.191 143.670 1.00 47.99 354 GLN A O 1
ATOM 4357 N N . ALA A 1 355 ? 197.160 154.260 142.141 1.00 48.63 355 ALA A N 1
ATOM 4358 C CA . ALA A 1 355 ? 196.983 153.060 141.336 1.00 48.63 355 ALA A CA 1
ATOM 4359 C C . ALA A 1 355 ? 198.315 152.525 140.845 1.00 48.63 355 ALA A C 1
ATOM 4360 O O . ALA A 1 355 ? 198.557 151.314 140.884 1.00 48.63 355 ALA A O 1
ATOM 4367 N N . ASP A 1 356 ? 199.192 153.403 140.377 1.00 50.62 356 ASP A N 1
ATOM 4368 C CA . ASP A 1 356 ? 200.457 152.929 139.829 1.00 50.62 356 ASP A CA 1
ATOM 4369 C C . ASP A 1 356 ? 201.573 152.849 140.865 1.00 50.62 356 ASP A C 1
ATOM 4370 O O . ASP A 1 356 ? 202.647 152.330 140.548 1.00 50.62 356 ASP A O 1
ATOM 4379 N N . ILE A 1 357 ? 201.352 153.327 142.087 1.00 52.50 357 ILE A N 1
ATOM 4380 C CA . ILE A 1 357 ? 202.333 153.138 143.152 1.00 52.50 357 ILE A CA 1
ATOM 4381 C C . ILE A 1 357 ? 202.021 151.901 143.986 1.00 52.50 357 ILE A C 1
ATOM 4382 O O . ILE A 1 357 ? 202.928 151.283 144.546 1.00 52.50 357 ILE A O 1
ATOM 4398 N N . SER A 1 358 ? 200.748 151.521 144.089 1.00 51.22 358 SER A N 1
ATOM 4399 C CA . SER A 1 358 ? 200.330 150.457 144.987 1.00 51.22 358 SER A CA 1
ATOM 4400 C C . SER A 1 358 ? 199.516 149.367 144.308 1.00 51.22 358 SER A C 1
ATOM 4401 O O . SER A 1 358 ? 199.175 148.377 144.964 1.00 51.22 358 SER A O 1
ATOM 4409 N N . ASN A 1 359 ? 199.192 149.513 143.026 1.00 50.72 359 ASN A N 1
ATOM 4410 C CA . ASN A 1 359 ? 198.386 148.526 142.311 1.00 50.72 359 ASN A CA 1
ATOM 4411 C C . ASN A 1 359 ? 197.012 148.371 142.954 1.00 50.72 359 ASN A C 1
ATOM 4412 O O . ASN A 1 359 ? 196.566 147.260 143.244 1.00 50.72 359 ASN A O 1
ATOM 4423 N N . THR A 1 360 ? 196.336 149.489 143.189 1.00 49.36 360 THR A N 1
ATOM 4424 C CA . THR A 1 360 ? 194.979 149.468 143.716 1.00 49.36 360 THR A CA 1
ATOM 4425 C C . THR A 1 360 ? 194.013 149.817 142.596 1.00 49.36 360 THR A C 1
ATOM 4426 O O . THR A 1 360 ? 194.098 150.903 142.015 1.00 49.36 360 THR A O 1
ATOM 4437 N N . SER A 1 361 ? 193.098 148.904 142.297 1.00 49.14 361 SER A N 1
ATOM 4438 C CA . SER A 1 361 ? 192.040 149.182 141.338 1.00 49.14 361 SER A CA 1
ATOM 4439 C C . SER A 1 361 ? 191.002 150.080 141.999 1.00 49.14 361 SER A C 1
ATOM 4440 O O . SER A 1 361 ? 190.432 149.723 143.037 1.00 49.14 361 SER A O 1
ATOM 4448 N N . ALA A 1 362 ? 190.761 151.244 141.404 1.00 46.90 362 ALA A N 1
ATOM 4449 C CA . ALA A 1 362 ? 189.885 152.249 141.986 1.00 46.90 362 ALA A CA 1
ATOM 4450 C C . ALA A 1 362 ? 188.791 152.611 140.997 1.00 46.90 362 ALA A C 1
ATOM 4451 O O . ALA A 1 362 ? 189.078 153.022 139.870 1.00 46.90 362 ALA A O 1
ATOM 4458 N N . THR A 1 363 ? 187.546 152.463 141.429 1.00 46.16 363 THR A N 1
ATOM 4459 C CA . THR A 1 363 ? 186.368 152.863 140.683 1.00 46.16 363 THR A CA 1
ATOM 4460 C C . THR A 1 363 ? 185.884 154.203 141.211 1.00 46.16 363 THR A C 1
ATOM 4461 O O . THR A 1 363 ? 186.002 154.488 142.403 1.00 46.16 363 THR A O 1
ATOM 4472 N N . VAL A 1 364 ? 185.338 155.032 140.325 1.00 47.25 364 VAL A N 1
ATOM 4473 C CA . VAL A 1 364 ? 184.801 156.326 140.725 1.00 47.25 364 VAL A CA 1
ATOM 4474 C C . VAL A 1 364 ? 183.507 156.590 139.972 1.00 47.25 364 VAL A C 1
ATOM 4475 O O . VAL A 1 364 ? 183.358 156.224 138.804 1.00 47.25 364 VAL A O 1
ATOM 4488 N N . ALA A 1 365 ? 182.565 157.231 140.659 1.00 48.82 365 ALA A N 1
ATOM 4489 C CA . ALA A 1 365 ? 181.365 157.782 140.043 1.00 48.82 365 ALA A CA 1
ATOM 4490 C C . ALA A 1 365 ? 181.429 159.296 140.173 1.00 48.82 365 ALA A C 1
ATOM 4491 O O . ALA A 1 365 ? 181.588 159.819 141.280 1.00 48.82 365 ALA A O 1
ATOM 4498 N N . ILE A 1 366 ? 181.315 160.001 139.047 1.00 51.57 366 ILE A N 1
ATOM 4499 C CA . ILE A 1 366 ? 181.584 161.433 138.998 1.00 51.57 366 ILE A CA 1
ATOM 4500 C C . ILE A 1 366 ? 180.660 162.100 137.991 1.00 51.57 366 ILE A C 1
ATOM 4501 O O . ILE A 1 366 ? 180.062 161.448 137.133 1.00 51.57 366 ILE A O 1
ATOM 4517 N N . TYR A 1 367 ? 180.550 163.423 138.105 1.00 56.18 367 TYR A N 1
ATOM 4518 C CA . TYR A 1 367 ? 179.716 164.233 137.232 1.00 56.18 367 TYR A CA 1
ATOM 4519 C C . TYR A 1 367 ? 180.577 165.255 136.505 1.00 56.18 367 TYR A C 1
ATOM 4520 O O . TYR A 1 367 ? 181.561 165.762 137.049 1.00 56.18 367 TYR A O 1
ATOM 4538 N N . GLN A 1 368 ? 180.195 165.556 135.267 1.00 57.30 368 GLN A N 1
ATOM 4539 C CA . GLN A 1 368 ? 180.882 166.563 134.466 1.00 57.30 368 GLN A CA 1
ATOM 4540 C C . GLN A 1 368 ? 182.386 166.306 134.445 1.00 57.30 368 GLN A C 1
ATOM 4541 O O . GLN A 1 368 ? 183.204 167.203 134.660 1.00 57.30 368 GLN A O 1
ATOM 4555 N N . CYS A 1 369 ? 182.750 165.054 134.192 1.00 52.80 369 CYS A N 1
ATOM 4556 C CA . CYS A 1 369 ? 184.155 164.686 134.122 1.00 52.80 369 CYS A CA 1
ATOM 4557 C C . CYS A 1 369 ? 184.856 165.496 133.040 1.00 52.80 369 CYS A C 1
ATOM 4558 O O . CYS A 1 369 ? 184.449 165.478 131.875 1.00 52.80 369 CYS A O 1
ATOM 4566 N N . SER A 1 370 ? 185.906 166.210 133.426 1.00 52.24 370 SER A N 1
ATOM 4567 C CA . SER A 1 370 ? 186.700 166.945 132.458 1.00 52.24 370 SER A CA 1
ATOM 4568 C C . SER A 1 370 ? 187.407 165.980 131.516 1.00 52.24 370 SER A C 1
ATOM 4569 O O . SER A 1 370 ? 187.722 164.846 131.878 1.00 52.24 370 SER A O 1
ATOM 4577 N N . GLN A 1 371 ? 187.657 166.438 130.291 1.00 50.80 371 GLN A N 1
ATOM 4578 C CA . GLN A 1 371 ? 188.364 165.592 129.337 1.00 50.80 371 GLN A CA 1
ATOM 4579 C C . GLN A 1 371 ? 189.767 165.279 129.830 1.00 50.80 371 GLN A C 1
ATOM 4580 O O . GLN A 1 371 ? 190.255 164.153 129.677 1.00 50.80 371 GLN A O 1
ATOM 4594 N N . ASP A 1 372 ? 190.431 166.265 130.433 1.00 51.25 372 ASP A N 1
ATOM 4595 C CA . ASP A 1 372 ? 191.762 166.029 130.975 1.00 51.25 372 ASP A CA 1
ATOM 4596 C C . ASP A 1 372 ? 191.708 165.027 132.122 1.00 51.25 372 ASP A C 1
ATOM 4597 O O . ASP A 1 372 ? 192.638 164.236 132.310 1.00 51.25 372 ASP A O 1
ATOM 4606 N N . ALA A 1 373 ? 190.627 165.050 132.905 1.00 49.83 373 ALA A N 1
ATOM 4607 C CA . ALA A 1 373 ? 190.440 164.036 133.939 1.00 49.83 373 ALA A CA 1
ATOM 4608 C C . ALA A 1 373 ? 189.978 162.716 133.340 1.00 49.83 373 ALA A C 1
ATOM 4609 O O . ALA A 1 373 ? 190.339 161.645 133.836 1.00 49.83 373 ALA A O 1
ATOM 4616 N N . TYR A 1 374 ? 189.174 162.772 132.278 1.00 48.95 374 TYR A N 1
ATOM 4617 C CA . TYR A 1 374 ? 188.701 161.543 131.655 1.00 48.95 374 TYR A CA 1
ATOM 4618 C C . TYR A 1 374 ? 189.854 160.740 131.077 1.00 48.95 374 TYR A C 1
ATOM 4619 O O . TYR A 1 374 ? 189.829 159.505 131.093 1.00 48.95 374 TYR A O 1
ATOM 4637 N N . ASP A 1 375 ? 190.867 161.421 130.541 1.00 49.91 375 ASP A N 1
ATOM 4638 C CA . ASP A 1 375 ? 191.973 160.708 129.914 1.00 49.91 375 ASP A CA 1
ATOM 4639 C C . ASP A 1 375 ? 192.663 159.764 130.890 1.00 49.91 375 ASP A C 1
ATOM 4640 O O . ASP A 1 375 ? 193.129 158.692 130.489 1.00 49.91 375 ASP A O 1
ATOM 4649 N N . LEU A 1 376 ? 192.729 160.133 132.170 1.00 48.89 376 LEU A N 1
ATOM 4650 C CA . LEU A 1 376 ? 193.433 159.314 133.152 1.00 48.89 376 LEU A CA 1
ATOM 4651 C C . LEU A 1 376 ? 192.791 157.948 133.357 1.00 48.89 376 LEU A C 1
ATOM 4652 O O . LEU A 1 376 ? 193.429 157.061 133.931 1.00 48.89 376 LEU A O 1
ATOM 4668 N N . PHE A 1 377 ? 191.552 157.754 132.911 1.00 47.12 377 PHE A N 1
ATOM 4669 C CA . PHE A 1 377 ? 190.797 156.560 133.268 1.00 47.12 377 PHE A CA 1
ATOM 4670 C C . PHE A 1 377 ? 191.072 155.422 132.299 1.00 47.12 377 PHE A C 1
ATOM 4671 O O . PHE A 1 377 ? 190.962 155.587 131.082 1.00 47.12 377 PHE A O 1
ATOM 4688 N N . ASN A 1 378 ? 191.418 154.259 132.849 1.00 47.11 378 ASN A N 1
ATOM 4689 C CA . ASN A 1 378 ? 191.649 153.087 132.015 1.00 47.11 378 ASN A CA 1
ATOM 4690 C C . ASN A 1 378 ? 190.349 152.585 131.405 1.00 47.11 378 ASN A C 1
ATOM 4691 O O . ASN A 1 378 ? 190.284 152.311 130.202 1.00 47.11 378 ASN A O 1
ATOM 4702 N N . LYS A 1 379 ? 189.298 152.463 132.214 1.00 46.17 379 LYS A N 1
ATOM 4703 C CA . LYS A 1 379 ? 188.070 151.814 131.783 1.00 46.17 379 LYS A CA 1
ATOM 4704 C C . LYS A 1 379 ? 186.855 152.646 132.156 1.00 46.17 379 LYS A C 1
ATOM 4705 O O . LYS A 1 379 ? 186.861 153.385 133.144 1.00 46.17 379 LYS A O 1
ATOM 4724 N N . VAL A 1 380 ? 185.802 152.505 131.355 1.00 45.75 380 VAL A N 1
ATOM 4725 C CA . VAL A 1 380 ? 184.555 153.232 131.546 1.00 45.75 380 VAL A CA 1
ATOM 4726 C C . VAL A 1 380 ? 183.411 152.235 131.580 1.00 45.75 380 VAL A C 1
ATOM 4727 O O . VAL A 1 380 ? 183.311 151.370 130.706 1.00 45.75 380 VAL A O 1
ATOM 4740 N N . CYS A 1 381 ? 182.558 152.358 132.588 1.00 46.25 381 CYS A N 1
ATOM 4741 C CA . CYS A 1 381 ? 181.264 151.696 132.628 1.00 46.25 381 CYS A CA 1
ATOM 4742 C C . CYS A 1 381 ? 180.203 152.767 132.453 1.00 46.25 381 CYS A C 1
ATOM 4743 O O . CYS A 1 381 ? 180.287 153.823 133.082 1.00 46.25 381 CYS A O 1
ATOM 4751 N N . VAL A 1 382 ? 179.234 152.517 131.580 1.00 46.35 382 VAL A N 1
ATOM 4752 C CA . VAL A 1 382 ? 178.175 153.473 131.285 1.00 46.35 382 VAL A CA 1
ATOM 4753 C C . VAL A 1 382 ? 176.854 152.824 131.661 1.00 46.35 382 VAL A C 1
ATOM 4754 O O . VAL A 1 382 ? 176.533 151.733 131.174 1.00 46.35 382 VAL A O 1
ATOM 4767 N N . LEU A 1 383 ? 176.091 153.491 132.521 1.00 48.46 383 LEU A N 1
ATOM 4768 C CA . LEU A 1 383 ? 174.824 152.980 133.012 1.00 48.46 383 LEU A CA 1
ATOM 4769 C C . LEU A 1 383 ? 173.687 153.868 132.533 1.00 48.46 383 LEU A C 1
ATOM 4770 O O . LEU A 1 383 ? 173.869 155.059 132.274 1.00 48.46 383 LEU A O 1
ATOM 4786 N N . ASP A 1 384 ? 172.511 153.264 132.419 1.00 52.97 384 ASP A N 1
ATOM 4787 C CA . ASP A 1 384 ? 171.294 153.973 132.038 1.00 52.97 384 ASP A CA 1
ATOM 4788 C C . ASP A 1 384 ? 170.122 153.223 132.649 1.00 52.97 384 ASP A C 1
ATOM 4789 O O . ASP A 1 384 ? 169.762 152.145 132.168 1.00 52.97 384 ASP A O 1
ATOM 4798 N N . ASP A 1 385 ? 169.532 153.780 133.702 1.00 55.11 385 ASP A N 1
ATOM 4799 C CA . ASP A 1 385 ? 168.372 153.166 134.338 1.00 55.11 385 ASP A CA 1
ATOM 4800 C C . ASP A 1 385 ? 168.672 151.724 134.738 1.00 55.11 385 ASP A C 1
ATOM 4801 O O . ASP A 1 385 ? 167.864 150.817 134.535 1.00 55.11 385 ASP A O 1
ATOM 4810 N N . GLY A 1 386 ? 169.856 151.508 135.300 1.00 51.12 386 GLY A N 1
ATOM 4811 C CA . GLY A 1 386 ? 170.247 150.191 135.741 1.00 51.12 386 GLY A CA 1
ATOM 4812 C C . GLY A 1 386 ? 170.713 149.259 134.647 1.00 51.12 386 GLY A C 1
ATOM 4813 O O . GLY A 1 386 ? 170.995 148.091 134.935 1.00 51.12 386 GLY A O 1
ATOM 4817 N N . TYR A 1 387 ? 170.799 149.728 133.409 1.00 50.42 387 TYR A N 1
ATOM 4818 C CA . TYR A 1 387 ? 171.295 148.932 132.297 1.00 50.42 387 TYR A CA 1
ATOM 4819 C C . TYR A 1 387 ? 172.735 149.318 132.003 1.00 50.42 387 TYR A C 1
ATOM 4820 O O . TYR A 1 387 ? 173.106 150.485 132.103 1.00 50.42 387 TYR A O 1
ATOM 4838 N N . GLN A 1 388 ? 173.548 148.335 131.639 1.00 47.09 388 GLN A N 1
ATOM 4839 C CA . GLN A 1 388 ? 174.924 148.594 131.237 1.00 47.09 388 GLN A CA 1
ATOM 4840 C C . GLN A 1 388 ? 174.972 148.725 129.723 1.00 47.09 388 GLN A C 1
ATOM 4841 O O . GLN A 1 388 ? 174.724 147.753 129.004 1.00 47.09 388 GLN A O 1
ATOM 4855 N N . ILE A 1 389 ? 175.291 149.924 129.244 1.00 48.39 389 ILE A N 1
ATOM 4856 C CA . ILE A 1 389 ? 175.367 150.166 127.813 1.00 48.39 389 ILE A CA 1
ATOM 4857 C C . ILE A 1 389 ? 176.772 149.951 127.271 1.00 48.39 389 ILE A C 1
ATOM 4858 O O . ILE A 1 389 ? 176.923 149.692 126.068 1.00 48.39 389 ILE A O 1
ATOM 4874 N N . TYR A 1 390 ? 177.796 150.053 128.110 1.00 46.45 390 TYR A N 1
ATOM 4875 C CA . TYR A 1 390 ? 179.166 149.900 127.653 1.00 46.45 390 TYR A CA 1
ATOM 4876 C C . TYR A 1 390 ? 180.059 149.603 128.843 1.00 46.45 390 TYR A C 1
ATOM 4877 O O . TYR A 1 390 ? 179.872 150.168 129.921 1.00 46.45 390 TYR A O 1
ATOM 4895 N N . TYR A 1 391 ? 181.020 148.709 128.637 1.00 45.62 391 TYR A N 1
ATOM 4896 C CA . TYR A 1 391 ? 182.116 148.517 129.577 1.00 45.62 391 TYR A CA 1
ATOM 4897 C C . TYR A 1 391 ? 183.355 148.158 128.779 1.00 45.62 391 TYR A C 1
ATOM 4898 O O . TYR A 1 391 ? 183.369 147.138 128.086 1.00 45.62 391 TYR A O 1
ATOM 4916 N N . GLY A 1 392 ? 184.388 148.983 128.878 1.00 44.92 392 GLY A N 1
ATOM 4917 C CA . GLY A 1 392 ? 185.612 148.736 128.163 1.00 44.92 392 GLY A CA 1
ATOM 4918 C C . GLY A 1 392 ? 186.595 149.868 128.332 1.00 44.92 392 GLY A C 1
ATOM 4919 O O . GLY A 1 392 ? 186.429 150.740 129.188 1.00 44.92 392 GLY A O 1
ATOM 4923 N N . PRO A 1 393 ? 187.646 149.876 127.520 1.00 46.20 393 PRO A N 1
ATOM 4924 C CA . PRO A 1 393 ? 188.629 150.956 127.610 1.00 46.20 393 PRO A CA 1
ATOM 4925 C C . PRO A 1 393 ? 187.980 152.312 127.386 1.00 46.20 393 PRO A C 1
ATOM 4926 O O . PRO A 1 393 ? 187.039 152.456 126.605 1.00 46.20 393 PRO A O 1
ATOM 4937 N N . ALA A 1 394 ? 188.494 153.313 128.099 1.00 47.38 394 ALA A N 1
ATOM 4938 C CA . ALA A 1 394 ? 187.917 154.648 128.014 1.00 47.38 394 ALA A CA 1
ATOM 4939 C C . ALA A 1 394 ? 188.078 155.245 126.626 1.00 47.38 394 ALA A C 1
ATOM 4940 O O . ALA A 1 394 ? 187.230 156.029 126.185 1.00 47.38 394 ALA A O 1
ATOM 4947 N N . ASP A 1 395 ? 189.150 154.893 125.922 1.00 49.68 395 ASP A N 1
ATOM 4948 C CA . ASP A 1 395 ? 189.430 155.495 124.625 1.00 49.68 395 ASP A CA 1
ATOM 4949 C C . ASP A 1 395 ? 188.619 154.881 123.493 1.00 49.68 395 ASP A C 1
ATOM 4950 O O . ASP A 1 395 ? 188.661 155.402 122.373 1.00 49.68 395 ASP A O 1
ATOM 4959 N N . LYS A 1 396 ? 187.881 153.804 123.751 1.00 49.18 396 LYS A N 1
ATOM 4960 C CA . LYS A 1 396 ? 187.058 153.171 122.732 1.00 49.18 396 LYS A CA 1
ATOM 4961 C C . LYS A 1 396 ? 185.573 153.450 122.904 1.00 49.18 396 LYS A C 1
ATOM 4962 O O . LYS A 1 396 ? 184.791 153.092 122.022 1.00 49.18 396 LYS A O 1
ATOM 4981 N N . ALA A 1 397 ? 185.167 154.079 124.007 1.00 48.59 397 ALA A N 1
ATOM 4982 C CA . ALA A 1 397 ? 183.746 154.306 124.244 1.00 48.59 397 ALA A CA 1
ATOM 4983 C C . ALA A 1 397 ? 183.169 155.300 123.247 1.00 48.59 397 ALA A C 1
ATOM 4984 O O . ALA A 1 397 ? 182.071 155.093 122.715 1.00 48.59 397 ALA A O 1
ATOM 4991 N N . LYS A 1 398 ? 183.886 156.392 122.990 1.00 51.21 398 LYS A N 1
ATOM 4992 C CA . LYS A 1 398 ? 183.402 157.381 122.037 1.00 51.21 398 LYS A CA 1
ATOM 4993 C C . LYS A 1 398 ? 183.180 156.746 120.675 1.00 51.21 398 LYS A C 1
ATOM 4994 O O . LYS A 1 398 ? 182.136 156.945 120.046 1.00 51.21 398 LYS A O 1
ATOM 5013 N N . LYS A 1 399 ? 184.150 155.960 120.209 1.00 51.69 399 LYS A N 1
ATOM 5014 C CA . LYS A 1 399 ? 184.008 155.324 118.907 1.00 51.69 399 LYS A CA 1
ATOM 5015 C C . LYS A 1 399 ? 182.896 154.287 118.920 1.00 51.69 399 LYS A C 1
ATOM 5016 O O . LYS A 1 399 ? 182.159 154.152 117.939 1.00 51.69 399 LYS A O 1
ATOM 5035 N N . TYR A 1 400 ? 182.760 153.537 120.013 1.00 48.14 400 TYR A N 1
ATOM 5036 C CA . TYR A 1 400 ? 181.692 152.549 120.089 1.00 48.14 400 TYR A CA 1
ATOM 5037 C C . TYR A 1 400 ? 180.334 153.210 119.936 1.00 48.14 400 TYR A C 1
ATOM 5038 O O . TYR A 1 400 ? 179.478 152.724 119.191 1.00 48.14 400 TYR A O 1
ATOM 5056 N N . PHE A 1 401 ? 180.118 154.325 120.633 1.00 49.45 401 PHE A N 1
ATOM 5057 C CA . PHE A 1 401 ? 178.839 155.016 120.533 1.00 49.45 401 PHE A CA 1
ATOM 5058 C C . PHE A 1 401 ? 178.687 155.761 119.218 1.00 49.45 401 PHE A C 1
ATOM 5059 O O . PHE A 1 401 ? 177.557 156.012 118.793 1.00 49.45 401 PHE A O 1
ATOM 5076 N N . GLU A 1 402 ? 179.791 156.120 118.564 1.00 53.40 402 GLU A N 1
ATOM 5077 C CA . GLU A 1 402 ? 179.694 156.715 117.238 1.00 53.40 402 GLU A CA 1
ATOM 5078 C C . GLU A 1 402 ? 179.306 155.681 116.191 1.00 53.40 402 GLU A C 1
ATOM 5079 O O . GLU A 1 402 ? 178.580 156.003 115.245 1.00 53.40 402 GLU A O 1
ATOM 5091 N N . ASP A 1 403 ? 179.785 154.445 116.331 1.00 53.93 403 ASP A N 1
ATOM 5092 C CA . ASP A 1 403 ? 179.310 153.371 115.466 1.00 53.93 403 ASP A CA 1
ATOM 5093 C C . ASP A 1 403 ? 177.845 153.065 115.737 1.00 53.93 403 ASP A C 1
ATOM 5094 O O . ASP A 1 403 ? 177.078 152.798 114.806 1.00 53.93 403 ASP A O 1
ATOM 5103 N N . MET A 1 404 ? 177.440 153.095 117.008 1.00 53.23 404 MET A N 1
ATOM 5104 C CA . MET A 1 404 ? 176.051 152.817 117.350 1.00 53.23 404 MET A CA 1
ATOM 5105 C C . MET A 1 404 ? 175.103 153.774 116.645 1.00 53.23 404 MET A C 1
ATOM 5106 O O . MET A 1 404 ? 173.964 153.404 116.344 1.00 53.23 404 MET A O 1
ATOM 5120 N N . GLY A 1 405 ? 175.546 155.000 116.374 1.00 57.81 405 GLY A N 1
ATOM 5121 C CA . GLY A 1 405 ? 174.749 155.925 115.596 1.00 57.81 405 GLY A CA 1
ATOM 5122 C C . GLY A 1 405 ? 174.485 157.262 116.250 1.00 57.81 405 GLY A C 1
ATOM 5123 O O . GLY A 1 405 ? 173.525 157.945 115.887 1.00 57.81 405 GLY A O 1
ATOM 5127 N N . TYR A 1 406 ? 175.318 157.651 117.209 1.00 56.32 406 TYR A N 1
ATOM 5128 C CA . TYR A 1 406 ? 175.239 158.962 117.836 1.00 56.32 406 TYR A CA 1
ATOM 5129 C C . TYR A 1 406 ? 176.504 159.739 117.513 1.00 56.32 406 TYR A C 1
ATOM 5130 O O . TYR A 1 406 ? 177.610 159.212 117.654 1.00 56.32 406 TYR A O 1
ATOM 5148 N N . VAL A 1 407 ? 176.344 160.984 117.080 1.00 58.41 407 VAL A N 1
ATOM 5149 C CA . VAL A 1 407 ? 177.462 161.798 116.624 1.00 58.41 407 VAL A CA 1
ATOM 5150 C C . VAL A 1 407 ? 177.831 162.784 117.720 1.00 58.41 407 VAL A C 1
ATOM 5151 O O . VAL A 1 407 ? 176.956 163.403 118.336 1.00 58.41 407 VAL A O 1
ATOM 5164 N N . CYS A 1 408 ? 179.128 162.922 117.968 1.00 59.47 408 CYS A N 1
ATOM 5165 C CA . CYS A 1 408 ? 179.623 163.807 119.008 1.00 59.47 408 CYS A CA 1
ATOM 5166 C C . CYS A 1 408 ? 179.830 165.203 118.435 1.00 59.47 408 CYS A C 1
ATOM 5167 O O . CYS A 1 408 ? 180.618 165.358 117.493 1.00 59.47 408 CYS A O 1
ATOM 5175 N N . PRO A 1 409 ? 179.155 166.233 118.944 1.00 61.05 409 PRO A N 1
ATOM 5176 C CA . PRO A 1 409 ? 179.493 167.595 118.520 1.00 61.05 409 PRO A CA 1
ATOM 5177 C C . PRO A 1 409 ? 180.952 167.899 118.819 1.00 61.05 409 PRO A C 1
ATOM 5178 O O . PRO A 1 409 ? 181.507 167.445 119.820 1.00 61.05 409 PRO A O 1
ATOM 5189 N N . SER A 1 410 ? 181.571 168.684 117.936 1.00 64.86 410 SER A N 1
ATOM 5190 C CA . SER A 1 410 ? 183.024 168.819 117.944 1.00 64.86 410 SER A CA 1
ATOM 5191 C C . SER A 1 410 ? 183.561 169.167 119.328 1.00 64.86 410 SER A C 1
ATOM 5192 O O . SER A 1 410 ? 184.598 168.643 119.749 1.00 64.86 410 SER A O 1
ATOM 5200 N N . ARG A 1 411 ? 182.871 170.043 120.050 1.00 63.56 411 ARG A N 1
ATOM 5201 C CA . ARG A 1 411 ? 183.395 170.618 121.280 1.00 63.56 411 ARG A CA 1
ATOM 5202 C C . ARG A 1 411 ? 182.915 169.896 122.534 1.00 63.56 411 ARG A C 1
ATOM 5203 O O . ARG A 1 411 ? 182.931 170.488 123.617 1.00 63.56 411 ARG A O 1
ATOM 5224 N N . GLN A 1 412 ? 182.505 168.639 122.421 1.00 56.53 412 GLN A N 1
ATOM 5225 C CA . GLN A 1 412 ? 181.966 167.889 123.547 1.00 56.53 412 GLN A CA 1
ATOM 5226 C C . GLN A 1 412 ? 183.003 166.900 124.054 1.00 56.53 412 GLN A C 1
ATOM 5227 O O . GLN A 1 412 ? 183.542 166.107 123.277 1.00 56.53 412 GLN A O 1
ATOM 5241 N N . THR A 1 413 ? 183.276 166.948 125.353 1.00 52.70 413 THR A N 1
ATOM 5242 C CA . THR A 1 413 ? 184.163 165.968 125.958 1.00 52.70 413 THR A CA 1
ATOM 5243 C C . THR A 1 413 ? 183.508 164.594 125.936 1.00 52.70 413 THR A C 1
ATOM 5244 O O . THR A 1 413 ? 182.291 164.458 126.076 1.00 52.70 413 THR A O 1
ATOM 5255 N N . THR A 1 414 ? 184.330 163.561 125.756 1.00 51.59 414 THR A N 1
ATOM 5256 C CA . THR A 1 414 ? 183.777 162.226 125.578 1.00 51.59 414 THR A CA 1
ATOM 5257 C C . THR A 1 414 ? 182.988 161.772 126.796 1.00 51.59 414 THR A C 1
ATOM 5258 O O . THR A 1 414 ? 182.018 161.026 126.652 1.00 51.59 414 THR A O 1
ATOM 5269 N N . ALA A 1 415 ? 183.375 162.194 127.999 1.00 50.11 415 ALA A N 1
ATOM 5270 C CA . ALA A 1 415 ? 182.569 161.863 129.170 1.00 50.11 415 ALA A CA 1
ATOM 5271 C C . ALA A 1 415 ? 181.167 162.438 129.031 1.00 50.11 415 ALA A C 1
ATOM 5272 O O . ALA A 1 415 ? 180.164 161.744 129.252 1.00 50.11 415 ALA A O 1
ATOM 5279 N N . ASP A 1 416 ? 181.082 163.705 128.631 1.00 52.84 416 ASP A N 1
ATOM 5280 C CA . ASP A 1 416 ? 179.785 164.330 128.416 1.00 52.84 416 ASP A CA 1
ATOM 5281 C C . ASP A 1 416 ? 179.040 163.660 127.272 1.00 52.84 416 ASP A C 1
ATOM 5282 O O . ASP A 1 416 ? 177.818 163.511 127.327 1.00 52.84 416 ASP A O 1
ATOM 5291 N N . PHE A 1 417 ? 179.757 163.249 126.225 1.00 51.45 417 PHE A N 1
ATOM 5292 C CA . PHE A 1 417 ? 179.110 162.570 125.109 1.00 51.45 417 PHE A CA 1
ATOM 5293 C C . PHE A 1 417 ? 178.476 161.263 125.563 1.00 51.45 417 PHE A C 1
ATOM 5294 O O . PHE A 1 417 ? 177.317 160.974 125.241 1.00 51.45 417 PHE A O 1
ATOM 5311 N N . LEU A 1 418 ? 179.226 160.456 126.313 1.00 48.91 418 LEU A N 1
ATOM 5312 C CA . LEU A 1 418 ? 178.692 159.190 126.798 1.00 48.91 418 LEU A CA 1
ATOM 5313 C C . LEU A 1 418 ? 177.497 159.416 127.707 1.00 48.91 418 LEU A C 1
ATOM 5314 O O . LEU A 1 418 ? 176.502 158.688 127.627 1.00 48.91 418 LEU A O 1
ATOM 5330 N N . THR A 1 419 ? 177.575 160.415 128.586 1.00 51.57 419 THR A N 1
ATOM 5331 C CA . THR A 1 419 ? 176.470 160.625 129.512 1.00 51.57 419 THR A CA 1
ATOM 5332 C C . THR A 1 419 ? 175.251 161.207 128.808 1.00 51.57 419 THR A C 1
ATOM 5333 O O . THR A 1 419 ? 174.122 160.994 129.260 1.00 51.57 419 THR A O 1
ATOM 5344 N N . SER A 1 420 ? 175.450 161.940 127.711 1.00 53.34 420 SER A N 1
ATOM 5345 C CA . SER A 1 420 ? 174.324 162.540 127.007 1.00 53.34 420 SER A CA 1
ATOM 5346 C C . SER A 1 420 ? 173.681 161.566 126.038 1.00 53.34 420 SER A C 1
ATOM 5347 O O . SER A 1 420 ? 172.502 161.718 125.710 1.00 53.34 420 SER A O 1
ATOM 5355 N N . VAL A 1 421 ? 174.431 160.569 125.566 1.00 52.30 421 VAL A N 1
ATOM 5356 C CA . VAL A 1 421 ? 173.835 159.538 124.726 1.00 52.30 421 VAL A CA 1
ATOM 5357 C C . VAL A 1 421 ? 172.660 158.875 125.428 1.00 52.30 421 VAL A C 1
ATOM 5358 O O . VAL A 1 421 ? 171.830 158.235 124.778 1.00 52.30 421 VAL A O 1
ATOM 5371 N N . THR A 1 422 ? 172.568 159.012 126.750 1.00 53.38 422 THR A N 1
ATOM 5372 C CA . THR A 1 422 ? 171.443 158.514 127.530 1.00 53.38 422 THR A CA 1
ATOM 5373 C C . THR A 1 422 ? 170.457 159.624 127.884 1.00 53.38 422 THR A C 1
ATOM 5374 O O . THR A 1 422 ? 169.877 159.615 128.974 1.00 53.38 422 THR A O 1
ATOM 5385 N N . SER A 1 423 ? 170.263 160.585 126.983 1.00 56.72 423 SER A N 1
ATOM 5386 C CA . SER A 1 423 ? 169.392 161.734 127.230 1.00 56.72 423 SER A CA 1
ATOM 5387 C C . SER A 1 423 ? 168.578 162.015 125.973 1.00 56.72 423 SER A C 1
ATOM 5388 O O . SER A 1 423 ? 169.045 162.736 125.078 1.00 56.72 423 SER A O 1
ATOM 5396 N N . PRO A 1 424 ? 167.348 161.488 125.878 1.00 57.64 424 PRO A N 1
ATOM 5397 C CA . PRO A 1 424 ? 166.577 161.609 124.631 1.00 57.64 424 PRO A CA 1
ATOM 5398 C C . PRO A 1 424 ? 166.642 162.971 123.955 1.00 57.64 424 PRO A C 1
ATOM 5399 O O . PRO A 1 424 ? 166.589 163.051 122.724 1.00 57.64 424 PRO A O 1
ATOM 5410 N N . SER A 1 425 ? 166.761 164.044 124.735 1.00 57.52 425 SER A N 1
ATOM 5411 C CA . SER A 1 425 ? 166.672 165.401 124.213 1.00 57.52 425 SER A CA 1
ATOM 5412 C C . SER A 1 425 ? 168.033 166.034 123.944 1.00 57.52 425 SER A C 1
ATOM 5413 O O . SER A 1 425 ? 168.091 167.222 123.611 1.00 57.52 425 SER A O 1
ATOM 5421 N N . GLU A 1 426 ? 169.127 165.277 124.072 1.00 58.09 426 GLU A N 1
ATOM 5422 C CA . GLU A 1 426 ? 170.460 165.805 123.810 1.00 58.09 426 GLU A CA 1
ATOM 5423 C C . GLU A 1 426 ? 171.278 164.921 122.878 1.00 58.09 426 GLU A C 1
ATOM 5424 O O . GLU A 1 426 ? 172.359 165.334 122.447 1.00 58.09 426 GLU A O 1
ATOM 5436 N N . ARG A 1 427 ? 170.808 163.723 122.564 1.00 57.56 427 ARG A N 1
ATOM 5437 C CA . ARG A 1 427 ? 171.500 162.843 121.639 1.00 57.56 427 ARG A CA 1
ATOM 5438 C C . ARG A 1 427 ? 171.401 163.430 120.240 1.00 57.56 427 ARG A C 1
ATOM 5439 O O . ARG A 1 427 ? 170.358 163.974 119.863 1.00 57.56 427 ARG A O 1
ATOM 5460 N N . THR A 1 428 ? 172.484 163.327 119.482 1.00 59.99 428 THR A N 1
ATOM 5461 C CA . THR A 1 428 ? 172.498 163.718 118.076 1.00 59.99 428 THR A CA 1
ATOM 5462 C C . THR A 1 428 ? 172.638 162.437 117.263 1.00 59.99 428 THR A C 1
ATOM 5463 O O . THR A 1 428 ? 173.742 161.988 116.958 1.00 59.99 428 THR A O 1
ATOM 5474 N N . LEU A 1 429 ? 171.504 161.837 116.917 1.00 61.75 429 LEU A N 1
ATOM 5475 C CA . LEU A 1 429 ? 171.539 160.631 116.108 1.00 61.75 429 LEU A CA 1
ATOM 5476 C C . LEU A 1 429 ? 172.179 160.928 114.760 1.00 61.75 429 LEU A C 1
ATOM 5477 O O . LEU A 1 429 ? 172.022 162.013 114.194 1.00 61.75 429 LEU A O 1
ATOM 5493 N N . ASN A 1 430 ? 172.926 159.955 114.253 1.00 64.93 430 ASN A N 1
ATOM 5494 C CA . ASN A 1 430 ? 173.589 160.120 112.970 1.00 64.93 430 ASN A CA 1
ATOM 5495 C C . ASN A 1 430 ? 172.558 160.102 111.850 1.00 64.93 430 ASN A C 1
ATOM 5496 O O . ASN A 1 430 ? 171.716 159.202 111.782 1.00 64.93 430 ASN A O 1
ATOM 5507 N N . LYS A 1 431 ? 172.620 161.104 110.974 1.00 68.20 431 LYS A N 1
ATOM 5508 C CA . LYS A 1 431 ? 171.688 161.174 109.854 1.00 68.20 431 LYS A CA 1
ATOM 5509 C C . LYS A 1 431 ? 172.053 160.202 108.741 1.00 68.20 431 LYS A C 1
ATOM 5510 O O . LYS A 1 431 ? 171.162 159.708 108.044 1.00 68.20 431 LYS A O 1
ATOM 5529 N N . ASP A 1 432 ? 173.343 159.916 108.555 1.00 70.04 432 ASP A N 1
ATOM 5530 C CA . ASP A 1 432 ? 173.744 158.996 107.496 1.00 70.04 432 ASP A CA 1
ATOM 5531 C C . ASP A 1 432 ? 173.137 157.618 107.717 1.00 70.04 432 ASP A C 1
ATOM 5532 O O . ASP A 1 432 ? 172.606 157.004 106.786 1.00 70.04 432 ASP A O 1
ATOM 5541 N N . MET A 1 433 ? 173.211 157.112 108.949 1.00 67.70 433 MET A N 1
ATOM 5542 C CA . MET A 1 433 ? 172.583 155.835 109.266 1.00 67.70 433 MET A CA 1
ATOM 5543 C C . MET A 1 433 ? 171.065 155.925 109.278 1.00 67.70 433 MET A C 1
ATOM 5544 O O . MET A 1 433 ? 170.398 154.894 109.163 1.00 67.70 433 MET A O 1
ATOM 5558 N N . LEU A 1 434 ? 170.506 157.123 109.419 1.00 68.34 434 LEU A N 1
ATOM 5559 C CA . LEU A 1 434 ? 169.074 157.303 109.237 1.00 68.34 434 LEU A CA 1
ATOM 5560 C C . LEU A 1 434 ? 168.692 157.503 107.776 1.00 68.34 434 LEU A C 1
ATOM 5561 O O . LEU A 1 434 ? 167.500 157.465 107.454 1.00 68.34 434 LEU A O 1
ATOM 5577 N N . LYS A 1 435 ? 169.668 157.721 106.892 1.00 71.50 435 LYS A N 1
ATOM 5578 C CA . LYS A 1 435 ? 169.391 157.730 105.461 1.00 71.50 435 LYS A CA 1
ATOM 5579 C C . LYS A 1 435 ? 169.251 156.310 104.930 1.00 71.50 435 LYS A C 1
ATOM 5580 O O . LYS A 1 435 ? 168.322 156.007 104.175 1.00 71.50 435 LYS A O 1
ATOM 5599 N N . LYS A 1 436 ? 170.166 155.429 105.322 1.00 70.98 436 LYS A N 1
ATOM 5600 C CA . LYS A 1 436 ? 170.113 154.028 104.930 1.00 70.98 436 LYS A CA 1
ATOM 5601 C C . LYS A 1 436 ? 169.195 153.202 105.819 1.00 70.98 436 LYS A C 1
ATOM 5602 O O . LYS A 1 436 ? 169.091 151.989 105.616 1.00 70.98 436 LYS A O 1
ATOM 5621 N N . GLY A 1 437 ? 168.540 153.822 106.796 1.00 70.73 437 GLY A N 1
ATOM 5622 C CA . GLY A 1 437 ? 167.514 153.134 107.564 1.00 70.73 437 GLY A CA 1
ATOM 5623 C C . GLY A 1 437 ? 168.003 151.936 108.348 1.00 70.73 437 GLY A C 1
ATOM 5624 O O . GLY A 1 437 ? 167.380 150.869 108.296 1.00 70.73 437 GLY A O 1
ATOM 5628 N N . ILE A 1 438 ? 169.109 152.084 109.073 1.00 68.48 438 ILE A N 1
ATOM 5629 C CA . ILE A 1 438 ? 169.614 151.044 109.964 1.00 68.48 438 ILE A CA 1
ATOM 5630 C C . ILE A 1 438 ? 169.253 151.418 111.395 1.00 68.48 438 ILE A C 1
ATOM 5631 O O . ILE A 1 438 ? 169.242 152.601 111.757 1.00 68.48 438 ILE A O 1
ATOM 5647 N N . HIS A 1 439 ? 168.951 150.412 112.210 1.00 64.58 439 HIS A N 1
ATOM 5648 C CA . HIS A 1 439 ? 168.385 150.662 113.529 1.00 64.58 439 HIS A CA 1
ATOM 5649 C C . HIS A 1 439 ? 169.431 151.214 114.488 1.00 64.58 439 HIS A C 1
ATOM 5650 O O . HIS A 1 439 ? 170.585 150.777 114.499 1.00 64.58 439 HIS A O 1
ATOM 5664 N N . ILE A 1 440 ? 169.013 152.183 115.305 1.00 61.00 440 ILE A N 1
ATOM 5665 C CA . ILE A 1 440 ? 169.861 152.783 116.322 1.00 61.00 440 ILE A CA 1
ATOM 5666 C C . ILE A 1 440 ? 169.137 152.654 117.657 1.00 61.00 440 ILE A C 1
ATOM 5667 O O . ILE A 1 440 ? 168.051 153.214 117.823 1.00 61.00 440 ILE A O 1
ATOM 5683 N N . PRO A 1 441 ? 169.684 151.939 118.639 1.00 56.37 441 PRO A N 1
ATOM 5684 C CA . PRO A 1 441 ? 168.997 151.849 119.930 1.00 56.37 441 PRO A CA 1
ATOM 5685 C C . PRO A 1 441 ? 168.810 153.230 120.535 1.00 56.37 441 PRO A C 1
ATOM 5686 O O . PRO A 1 441 ? 169.700 154.080 120.475 1.00 56.37 441 PRO A O 1
ATOM 5697 N N . GLN A 1 442 ? 167.636 153.451 121.120 1.00 57.86 442 GLN A N 1
ATOM 5698 C CA . GLN A 1 442 ? 167.298 154.763 121.651 1.00 57.86 442 GLN A CA 1
ATOM 5699 C C . GLN A 1 442 ? 166.874 154.671 123.108 1.00 57.86 442 GLN A C 1
ATOM 5700 O O . GLN A 1 442 ? 167.184 155.560 123.906 1.00 57.86 442 GLN A O 1
ATOM 5714 N N . THR A 1 443 ? 166.186 153.637 123.452 1.00 54.24 443 THR A N 1
ATOM 5715 C CA . THR A 1 443 ? 165.817 153.425 124.841 1.00 54.24 443 THR A CA 1
ATOM 5716 C C . THR A 1 443 ? 166.877 152.576 125.536 1.00 54.24 443 THR A C 1
ATOM 5717 O O . THR A 1 443 ? 167.545 151.762 124.891 1.00 54.24 443 THR A O 1
ATOM 5728 N N . PRO A 1 444 ? 167.068 152.742 126.847 1.00 52.42 444 PRO A N 1
ATOM 5729 C CA . PRO A 1 444 ? 168.138 151.987 127.523 1.00 52.42 444 PRO A CA 1
ATOM 5730 C C . PRO A 1 444 ? 168.041 150.486 127.332 1.00 52.42 444 PRO A C 1
ATOM 5731 O O . PRO A 1 444 ? 169.077 149.816 127.244 1.00 52.42 444 PRO A O 1
ATOM 5742 N N . LYS A 1 445 ? 166.832 149.933 127.268 1.00 51.80 445 LYS A N 1
ATOM 5743 C CA . LYS A 1 445 ? 166.692 148.506 127.007 1.00 51.80 445 LYS A CA 1
ATOM 5744 C C . LYS A 1 445 ? 167.288 148.142 125.655 1.00 51.80 445 LYS A C 1
ATOM 5745 O O . LYS A 1 445 ? 168.003 147.140 125.531 1.00 51.80 445 LYS A O 1
ATOM 5764 N N . GLU A 1 446 ? 167.016 148.949 124.629 1.00 55.62 446 GLU A N 1
ATOM 5765 C CA . GLU A 1 446 ? 167.571 148.670 123.311 1.00 55.62 446 GLU A CA 1
ATOM 5766 C C . GLU A 1 446 ? 169.082 148.845 123.301 1.00 55.62 446 GLU A C 1
ATOM 5767 O O . GLU A 1 446 ? 169.792 148.094 122.627 1.00 55.62 446 GLU A O 1
ATOM 5779 N N . MET A 1 447 ? 169.595 149.831 124.037 1.00 53.17 447 MET A N 1
ATOM 5780 C CA . MET A 1 447 ? 171.040 150.021 124.103 1.00 53.17 447 MET A CA 1
ATOM 5781 C C . MET A 1 447 ? 171.722 148.835 124.771 1.00 53.17 447 MET A C 1
ATOM 5782 O O . MET A 1 447 ? 172.792 148.402 124.331 1.00 53.17 447 MET A O 1
ATOM 5796 N N . ASN A 1 448 ? 171.126 148.290 125.830 1.00 49.31 448 ASN A N 1
ATOM 5797 C CA . ASN A 1 448 ? 171.705 147.104 126.450 1.00 49.31 448 ASN A CA 1
ATOM 5798 C C . ASN A 1 448 ? 171.603 145.895 125.531 1.00 49.31 448 ASN A C 1
ATOM 5799 O O . ASN A 1 448 ? 172.538 145.089 125.449 1.00 49.31 448 ASN A O 1
ATOM 5810 N N . ASP A 1 449 ? 170.471 145.740 124.843 1.00 50.97 449 ASP A N 1
ATOM 5811 C CA . ASP A 1 449 ? 170.328 144.632 123.907 1.00 50.97 449 ASP A CA 1
ATOM 5812 C C . ASP A 1 449 ? 171.326 144.737 122.765 1.00 50.97 449 ASP A C 1
ATOM 5813 O O . ASP A 1 449 ? 171.757 143.718 122.219 1.00 50.97 449 ASP A O 1
ATOM 5822 N N . TYR A 1 450 ? 171.688 145.959 122.381 1.00 50.36 450 TYR A N 1
ATOM 5823 C CA . TYR A 1 450 ? 172.718 146.155 121.370 1.00 50.36 450 TYR A CA 1
ATOM 5824 C C . TYR A 1 450 ? 174.101 145.837 121.923 1.00 50.36 450 TYR A C 1
ATOM 5825 O O . TYR A 1 450 ? 174.904 145.165 121.263 1.00 50.36 450 TYR A O 1
ATOM 5843 N N . TRP A 1 451 ? 174.400 146.307 123.136 1.00 46.60 451 TRP A N 1
ATOM 5844 C CA . TRP A 1 451 ? 175.716 146.054 123.707 1.00 46.60 451 TRP A CA 1
ATOM 5845 C C . TRP A 1 451 ? 175.958 144.564 123.889 1.00 46.60 451 TRP A C 1
ATOM 5846 O O . TRP A 1 451 ? 177.039 144.060 123.568 1.00 46.60 451 TRP A O 1
ATOM 5867 N N . VAL A 1 452 ? 174.961 143.838 124.397 1.00 46.82 452 VAL A N 1
ATOM 5868 C CA . VAL A 1 452 ? 175.144 142.412 124.636 1.00 46.82 452 VAL A CA 1
ATOM 5869 C C . VAL A 1 452 ? 175.485 141.690 123.343 1.00 46.82 452 VAL A C 1
ATOM 5870 O O . VAL A 1 452 ? 176.206 140.686 123.355 1.00 46.82 452 VAL A O 1
ATOM 5883 N N . LYS A 1 453 ? 174.978 142.176 122.211 1.00 48.63 453 LYS A N 1
ATOM 5884 C CA . LYS A 1 453 ? 175.345 141.624 120.914 1.00 48.63 453 LYS A CA 1
ATOM 5885 C C . LYS A 1 453 ? 176.655 142.182 120.382 1.00 48.63 453 LYS A C 1
ATOM 5886 O O . LYS A 1 453 ? 177.211 141.615 119.438 1.00 48.63 453 LYS A O 1
ATOM 5905 N N . SER A 1 454 ? 177.154 143.277 120.951 1.00 48.76 454 SER A N 1
ATOM 5906 C CA . SER A 1 454 ? 178.356 143.906 120.430 1.00 48.76 454 SER A CA 1
ATOM 5907 C C . SER A 1 454 ? 179.514 142.913 120.376 1.00 48.76 454 SER A C 1
ATOM 5908 O O . SER A 1 454 ? 179.458 141.842 120.983 1.00 48.76 454 SER A O 1
ATOM 5916 N N . PRO A 1 455 ? 180.573 143.243 119.631 1.00 50.05 455 PRO A N 1
ATOM 5917 C CA . PRO A 1 455 ? 181.801 142.444 119.705 1.00 50.05 455 PRO A CA 1
ATOM 5918 C C . PRO A 1 455 ? 182.635 142.825 120.914 1.00 50.05 455 PRO A C 1
ATOM 5919 O O . PRO A 1 455 ? 183.386 142.009 121.459 1.00 50.05 455 PRO A O 1
ATOM 5930 N N . ASN A 1 456 ? 182.496 144.081 121.343 1.00 48.77 456 ASN A N 1
ATOM 5931 C CA . ASN A 1 456 ? 183.158 144.523 122.564 1.00 48.77 456 ASN A CA 1
ATOM 5932 C C . ASN A 1 456 ? 182.665 143.731 123.764 1.00 48.77 456 ASN A C 1
ATOM 5933 O O . ASN A 1 456 ? 183.448 143.387 124.655 1.00 48.77 456 ASN A O 1
ATOM 5944 N N . TYR A 1 457 ? 181.367 143.437 123.810 1.00 47.39 457 TYR A N 1
ATOM 5945 C CA . TYR A 1 457 ? 180.849 142.590 124.875 1.00 47.39 457 TYR A CA 1
ATOM 5946 C C . TYR A 1 457 ? 181.446 141.194 124.802 1.00 47.39 457 TYR A C 1
ATOM 5947 O O . TYR A 1 457 ? 181.708 140.570 125.833 1.00 47.39 457 TYR A O 1
ATOM 5965 N N . LYS A 1 458 ? 181.655 140.678 123.592 1.00 49.21 458 LYS A N 1
ATOM 5966 C CA . LYS A 1 458 ? 182.270 139.362 123.458 1.00 49.21 458 LYS A CA 1
ATOM 5967 C C . LYS A 1 458 ? 183.694 139.371 123.998 1.00 49.21 458 LYS A C 1
ATOM 5968 O O . LYS A 1 458 ? 184.104 138.443 124.703 1.00 49.21 458 LYS A O 1
ATOM 5987 N N . GLU A 1 459 ? 184.458 140.418 123.691 1.00 49.89 459 GLU A N 1
ATOM 5988 C CA . GLU A 1 459 ? 185.802 140.542 124.250 1.00 49.89 459 GLU A CA 1
ATOM 5989 C C . GLU A 1 459 ? 185.755 140.634 125.773 1.00 49.89 459 GLU A C 1
ATOM 5990 O O . GLU A 1 459 ? 186.516 139.956 126.480 1.00 49.89 459 GLU A O 1
ATOM 6002 N N . LEU A 1 460 ? 184.854 141.469 126.299 1.00 47.18 460 LEU A N 1
ATOM 6003 C CA . LEU A 1 460 ? 184.765 141.644 127.742 1.00 47.18 460 LEU A CA 1
ATOM 6004 C C . LEU A 1 460 ? 184.418 140.337 128.430 1.00 47.18 460 LEU A C 1
ATOM 6005 O O . LEU A 1 460 ? 184.952 140.035 129.499 1.00 47.18 460 LEU A O 1
ATOM 6021 N N . MET A 1 461 ? 183.511 139.553 127.848 1.00 49.16 461 MET A N 1
ATOM 6022 C CA . MET A 1 461 ? 183.157 138.283 128.469 1.00 49.16 461 MET A CA 1
ATOM 6023 C C . MET A 1 461 ? 184.279 137.267 128.321 1.00 49.16 461 MET A C 1
ATOM 6024 O O . MET A 1 461 ? 184.504 136.458 129.222 1.00 49.16 461 MET A O 1
ATOM 6038 N N . LYS A 1 462 ? 185.001 137.286 127.202 1.00 52.54 462 LYS A N 1
ATOM 6039 C CA . LYS A 1 462 ? 186.136 136.382 127.079 1.00 52.54 462 LYS A CA 1
ATOM 6040 C C . LYS A 1 462 ? 187.211 136.712 128.101 1.00 52.54 462 LYS A C 1
ATOM 6041 O O . LYS A 1 462 ? 188.019 135.846 128.453 1.00 52.54 462 LYS A O 1
ATOM 6060 N N . GLU A 1 463 ? 187.246 137.951 128.584 1.00 53.24 463 GLU A N 1
ATOM 6061 C CA . GLU A 1 463 ? 188.147 138.271 129.688 1.00 53.24 463 GLU A CA 1
ATOM 6062 C C . GLU A 1 463 ? 187.552 137.915 131.051 1.00 53.24 463 GLU A C 1
ATOM 6063 O O . GLU A 1 463 ? 188.241 137.335 131.896 1.00 53.24 463 GLU A O 1
ATOM 6075 N N . VAL A 1 464 ? 186.276 138.231 131.273 1.00 50.01 464 VAL A N 1
ATOM 6076 C CA . VAL A 1 464 ? 185.652 137.975 132.567 1.00 50.01 464 VAL A CA 1
ATOM 6077 C C . VAL A 1 464 ? 185.592 136.481 132.854 1.00 50.01 464 VAL A C 1
ATOM 6078 O O . VAL A 1 464 ? 185.740 136.051 134.003 1.00 50.01 464 VAL A O 1
ATOM 6091 N N . ASP A 1 465 ? 185.361 135.665 131.826 1.00 53.84 465 ASP A N 1
ATOM 6092 C CA . ASP A 1 465 ? 185.296 134.225 132.032 1.00 53.84 465 ASP A CA 1
ATOM 6093 C C . ASP A 1 465 ? 186.649 133.680 132.461 1.00 53.84 465 ASP A C 1
ATOM 6094 O O . ASP A 1 465 ? 186.755 132.981 133.473 1.00 53.84 465 ASP A O 1
ATOM 6103 N N . GLN A 1 466 ? 187.703 134.005 131.712 1.00 56.53 466 GLN A N 1
ATOM 6104 C CA . GLN A 1 466 ? 189.036 133.595 132.131 1.00 56.53 466 GLN A CA 1
ATOM 6105 C C . GLN A 1 466 ? 189.326 134.078 133.540 1.00 56.53 466 GLN A C 1
ATOM 6106 O O . GLN A 1 466 ? 189.994 133.386 134.314 1.00 56.53 466 GLN A O 1
ATOM 6120 N N . ARG A 1 467 ? 188.828 135.260 133.896 1.00 53.69 467 ARG A N 1
ATOM 6121 C CA . ARG A 1 467 ? 189.130 135.799 135.213 1.00 53.69 467 ARG A CA 1
ATOM 6122 C C . ARG A 1 467 ? 188.423 135.005 136.303 1.00 53.69 467 ARG A C 1
ATOM 6123 O O . ARG A 1 467 ? 188.983 134.786 137.382 1.00 53.69 467 ARG A O 1
ATOM 6144 N N . LEU A 1 468 ? 187.189 134.572 136.043 1.00 51.39 468 LEU A N 1
ATOM 6145 C CA . LEU A 1 468 ? 186.423 133.839 137.045 1.00 51.39 468 LEU A CA 1
ATOM 6146 C C . LEU A 1 468 ? 186.825 132.373 137.162 1.00 51.39 468 LEU A C 1
ATOM 6147 O O . LEU A 1 468 ? 186.788 131.829 138.269 1.00 51.39 468 LEU A O 1
ATOM 6163 N N . LEU A 1 469 ? 187.203 131.715 136.063 1.00 57.94 469 LEU A N 1
ATOM 6164 C CA . LEU A 1 469 ? 187.542 130.296 136.155 1.00 57.94 469 LEU A CA 1
ATOM 6165 C C . LEU A 1 469 ? 188.812 130.062 136.965 1.00 57.94 469 LEU A C 1
ATOM 6166 O O . LEU A 1 469 ? 188.848 129.166 137.815 1.00 57.94 469 LEU A O 1
ATOM 6182 N N . ASN A 1 470 ? 189.861 130.840 136.724 1.00 62.35 470 ASN A N 1
ATOM 6183 C CA . ASN A 1 470 ? 191.125 130.615 137.424 1.00 62.35 470 ASN A CA 1
ATOM 6184 C C . ASN A 1 470 ? 191.252 131.546 138.629 1.00 62.35 470 ASN A C 1
ATOM 6185 O O . ASN A 1 470 ? 191.662 131.127 139.711 1.00 62.35 470 ASN A O 1
ATOM 6196 N N . PRO A 1 496 ? 193.281 140.209 161.729 1.00 55.48 496 PRO A N 1
ATOM 6197 C CA . PRO A 1 496 ? 192.378 141.233 161.195 1.00 55.48 496 PRO A CA 1
ATOM 6198 C C . PRO A 1 496 ? 192.982 142.631 161.255 1.00 55.48 496 PRO A C 1
ATOM 6199 O O . PRO A 1 496 ? 192.825 143.403 160.312 1.00 55.48 496 PRO A O 1
ATOM 6210 N N . TYR A 1 497 ? 193.667 142.941 162.354 1.00 52.97 497 TYR A N 1
ATOM 6211 C CA . TYR A 1 497 ? 194.260 144.249 162.582 1.00 52.97 497 TYR A CA 1
ATOM 6212 C C . TYR A 1 497 ? 195.769 144.124 162.730 1.00 52.97 497 TYR A C 1
ATOM 6213 O O . TYR A 1 497 ? 196.282 143.130 163.251 1.00 52.97 497 TYR A O 1
ATOM 6231 N N . THR A 1 498 ? 196.475 145.156 162.271 1.00 54.61 498 THR A N 1
ATOM 6232 C CA . THR A 1 498 ? 197.931 145.116 162.275 1.00 54.61 498 THR A CA 1
ATOM 6233 C C . THR A 1 498 ? 198.502 145.199 163.685 1.00 54.61 498 THR A C 1
ATOM 6234 O O . THR A 1 498 ? 199.530 144.574 163.968 1.00 54.61 498 THR A O 1
ATOM 6245 N N . VAL A 1 499 ? 197.866 145.958 164.574 1.00 51.70 499 VAL A N 1
ATOM 6246 C CA . VAL A 1 499 ? 198.382 146.185 165.916 1.00 51.70 499 VAL A CA 1
ATOM 6247 C C . VAL A 1 499 ? 197.395 145.632 166.930 1.00 51.70 499 VAL A C 1
ATOM 6248 O O . VAL A 1 499 ? 196.184 145.596 166.693 1.00 51.70 499 VAL A O 1
ATOM 6261 N N . SER A 1 500 ? 197.927 145.197 168.069 1.00 51.26 500 SER A N 1
ATOM 6262 C CA . SER A 1 500 ? 197.111 144.593 169.106 1.00 51.26 500 SER A CA 1
ATOM 6263 C C . SER A 1 500 ? 196.089 145.596 169.636 1.00 51.26 500 SER A C 1
ATOM 6264 O O . SER A 1 500 ? 196.121 146.785 169.324 1.00 51.26 500 SER A O 1
ATOM 6272 N N . TYR A 1 501 ? 195.167 145.091 170.457 1.00 49.97 501 TYR A N 1
ATOM 6273 C CA . TYR A 1 501 ? 194.109 145.941 170.992 1.00 49.97 501 TYR A CA 1
ATOM 6274 C C . TYR A 1 501 ? 194.678 147.061 171.852 1.00 49.97 501 TYR A C 1
ATOM 6275 O O . TYR A 1 501 ? 194.219 148.206 171.781 1.00 49.97 501 TYR A O 1
ATOM 6293 N N . MET A 1 502 ? 195.677 146.749 172.677 1.00 51.17 502 MET A N 1
ATOM 6294 C CA . MET A 1 502 ? 196.245 147.759 173.559 1.00 51.17 502 MET A CA 1
ATOM 6295 C C . MET A 1 502 ? 196.909 148.872 172.763 1.00 51.17 502 MET A C 1
ATOM 6296 O O . MET A 1 502 ? 196.790 150.050 173.111 1.00 51.17 502 MET A O 1
ATOM 6310 N N . MET A 1 503 ? 197.624 148.520 171.697 1.00 50.85 503 MET A N 1
ATOM 6311 C CA . MET A 1 503 ? 198.236 149.542 170.858 1.00 50.85 503 MET A CA 1
ATOM 6312 C C . MET A 1 503 ? 197.181 150.390 170.167 1.00 50.85 503 MET A C 1
ATOM 6313 O O . MET A 1 503 ? 197.345 151.608 170.040 1.00 50.85 503 MET A O 1
ATOM 6327 N N . GLN A 1 504 ? 196.096 149.772 169.704 1.00 49.09 504 GLN A N 1
ATOM 6328 C CA . GLN A 1 504 ? 195.015 150.555 169.122 1.00 49.09 504 GLN A CA 1
ATOM 6329 C C . GLN A 1 504 ? 194.481 151.558 170.129 1.00 49.09 504 GLN A C 1
ATOM 6330 O O . GLN A 1 504 ? 194.267 152.732 169.800 1.00 49.09 504 GLN A O 1
ATOM 6344 N N . VAL A 1 505 ? 194.269 151.114 171.369 1.00 48.67 505 VAL A N 1
ATOM 6345 C CA . VAL A 1 505 ? 193.759 152.014 172.396 1.00 48.67 505 VAL A CA 1
ATOM 6346 C C . VAL A 1 505 ? 194.749 153.138 172.650 1.00 48.67 505 VAL A C 1
ATOM 6347 O O . VAL A 1 505 ? 194.364 154.304 172.776 1.00 48.67 505 VAL A O 1
ATOM 6360 N N . LYS A 1 506 ? 196.038 152.810 172.724 1.00 47.01 506 LYS A N 1
ATOM 6361 C CA . LYS A 1 506 ? 197.058 153.820 172.984 1.00 47.01 506 LYS A CA 1
ATOM 6362 C C . LYS A 1 506 ? 197.088 154.878 171.885 1.00 47.01 506 LYS A C 1
ATOM 6363 O O . LYS A 1 506 ? 197.123 156.082 172.163 1.00 47.01 506 LYS A O 1
ATOM 6382 N N . TYR A 1 507 ? 197.062 154.446 170.624 1.00 47.63 507 TYR A N 1
ATOM 6383 C CA . TYR A 1 507 ? 197.164 155.398 169.523 1.00 47.63 507 TYR A CA 1
ATOM 6384 C C . TYR A 1 507 ? 195.903 156.240 169.400 1.00 47.63 507 TYR A C 1
ATOM 6385 O O . TYR A 1 507 ? 195.979 157.446 169.140 1.00 47.63 507 TYR A O 1
ATOM 6403 N N . LEU A 1 508 ? 194.731 155.636 169.597 1.00 48.71 508 LEU A N 1
ATOM 6404 C CA . LEU A 1 508 ? 193.508 156.424 169.539 1.00 48.71 508 LEU A CA 1
ATOM 6405 C C . LEU A 1 508 ? 193.396 157.361 170.733 1.00 48.71 508 LEU A C 1
ATOM 6406 O O . LEU A 1 508 ? 192.815 158.444 170.615 1.00 48.71 508 LEU A O 1
ATOM 6422 N N . LEU A 1 509 ? 193.961 156.984 171.878 1.00 47.80 509 LEU A N 1
ATOM 6423 C CA . LEU A 1 509 ? 194.012 157.898 173.009 1.00 47.80 509 LEU A CA 1
ATOM 6424 C C . LEU A 1 509 ? 194.908 159.092 172.707 1.00 47.80 509 LEU A C 1
ATOM 6425 O O . LEU A 1 509 ? 194.552 160.236 173.013 1.00 47.80 509 LEU A O 1
ATOM 6441 N N . ILE A 1 510 ? 196.075 158.848 172.109 1.00 47.18 510 ILE A N 1
ATOM 6442 C CA . ILE A 1 510 ? 196.927 159.962 171.704 1.00 47.18 510 ILE A CA 1
ATOM 6443 C C . ILE A 1 510 ? 196.182 160.864 170.731 1.00 47.18 510 ILE A C 1
ATOM 6444 O O . ILE A 1 510 ? 196.259 162.095 170.815 1.00 47.18 510 ILE A O 1
ATOM 6460 N N . ARG A 1 511 ? 195.446 160.268 169.795 1.00 48.82 511 ARG A N 1
ATOM 6461 C CA . ARG A 1 511 ? 194.673 161.067 168.853 1.00 48.82 511 ARG A CA 1
ATOM 6462 C C . ARG A 1 511 ? 193.614 161.897 169.571 1.00 48.82 511 ARG A C 1
ATOM 6463 O O . ARG A 1 511 ? 193.361 163.049 169.202 1.00 48.82 511 ARG A O 1
ATOM 6484 N N . ASN A 1 512 ? 192.963 161.323 170.582 1.00 49.97 512 ASN A N 1
ATOM 6485 C CA . ASN A 1 512 ? 191.947 162.068 171.318 1.00 49.97 512 ASN A CA 1
ATOM 6486 C C . ASN A 1 51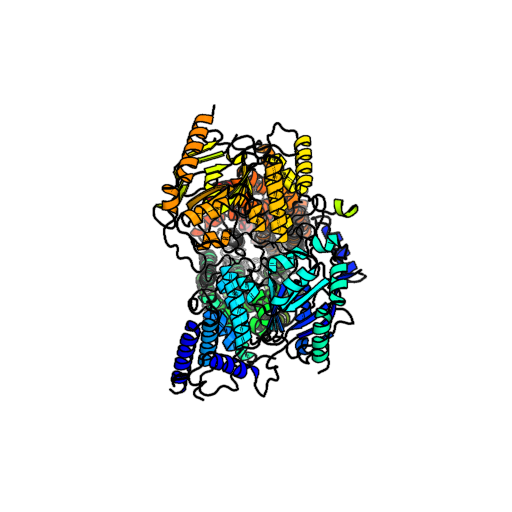2 ? 192.559 163.247 172.063 1.00 49.97 512 ASN A C 1
ATOM 6487 O O . ASN A 1 512 ? 191.984 164.342 172.093 1.00 49.97 512 ASN A O 1
ATOM 6498 N N . MET A 1 513 ? 193.728 163.045 172.671 1.00 50.65 513 MET A N 1
ATOM 6499 C CA . MET A 1 513 ? 194.420 164.169 173.295 1.00 50.65 513 MET A CA 1
ATOM 6500 C C . MET A 1 513 ? 194.780 165.232 172.267 1.00 50.65 513 MET A C 1
ATOM 6501 O O . MET A 1 513 ? 194.698 166.434 172.550 1.00 50.65 513 MET A O 1
ATOM 6515 N N . TRP A 1 514 ? 195.189 164.814 171.069 1.00 49.41 514 TRP A N 1
ATOM 6516 C CA . TRP A 1 514 ? 195.463 165.788 170.017 1.00 49.41 514 TRP A CA 1
ATOM 6517 C C . TRP A 1 514 ? 194.213 166.581 169.671 1.00 49.41 514 TRP A C 1
ATOM 6518 O O . TRP A 1 514 ? 194.280 167.795 169.455 1.00 49.41 514 TRP A O 1
ATOM 6539 N N . ARG A 1 515 ? 193.063 165.911 169.603 1.00 52.14 515 ARG A N 1
ATOM 6540 C CA . ARG A 1 515 ? 191.812 166.634 169.403 1.00 52.14 515 ARG A CA 1
ATOM 6541 C C . ARG A 1 515 ? 191.606 167.656 170.507 1.00 52.14 515 ARG A C 1
ATOM 6542 O O . ARG A 1 515 ? 191.229 168.803 170.249 1.00 52.14 515 ARG A O 1
ATOM 6563 N N . LEU A 1 516 ? 191.838 167.249 171.754 1.00 53.60 516 LEU A N 1
ATOM 6564 C CA . LEU A 1 516 ? 191.584 168.149 172.873 1.00 53.60 516 LEU A CA 1
ATOM 6565 C C . LEU A 1 516 ? 192.454 169.394 172.783 1.00 53.60 516 LEU A C 1
ATOM 6566 O O . LEU A 1 516 ? 191.946 170.519 172.833 1.00 53.60 516 LEU A O 1
ATOM 6582 N N . ARG A 1 517 ? 193.768 169.222 172.635 1.00 53.43 517 ARG A N 1
ATOM 6583 C CA . ARG A 1 517 ? 194.619 170.404 172.556 1.00 53.43 517 ARG A CA 1
ATOM 6584 C C . ARG A 1 517 ? 194.583 171.157 171.233 1.00 53.43 517 ARG A C 1
ATOM 6585 O O . ARG A 1 517 ? 195.134 172.259 171.158 1.00 53.43 517 ARG A O 1
ATOM 6606 N N . ASN A 1 518 ? 193.948 170.610 170.199 1.00 53.40 518 ASN A N 1
ATOM 6607 C CA . ASN A 1 518 ? 193.676 171.384 168.995 1.00 53.40 518 ASN A CA 1
ATOM 6608 C C . ASN A 1 518 ? 192.374 172.163 169.086 1.00 53.40 518 ASN A C 1
ATOM 6609 O O . ASN A 1 518 ? 192.174 173.104 168.310 1.00 53.40 518 ASN A O 1
ATOM 6620 N N . ASN A 1 519 ? 191.490 171.792 170.006 1.00 56.61 519 ASN A N 1
ATOM 6621 C CA . ASN A 1 519 ? 190.240 172.495 170.272 1.00 56.61 519 ASN A CA 1
ATOM 6622 C C . ASN A 1 519 ? 190.097 172.727 171.769 1.00 56.61 519 ASN A C 1
ATOM 6623 O O . ASN A 1 519 ? 189.062 172.452 172.379 1.00 56.61 519 ASN A O 1
ATOM 6634 N N . ILE A 1 520 ? 191.168 173.237 172.381 1.00 58.33 520 ILE A N 1
ATOM 6635 C CA . ILE A 1 520 ? 191.221 173.359 173.834 1.00 58.33 520 ILE A CA 1
ATOM 6636 C C . ILE A 1 520 ? 190.123 174.273 174.354 1.00 58.33 520 ILE A C 1
ATOM 6637 O O . ILE A 1 520 ? 189.681 174.127 175.499 1.00 58.33 520 ILE A O 1
ATOM 6653 N N . GLY A 1 521 ? 189.657 175.214 173.533 1.00 59.83 521 GLY A N 1
ATOM 6654 C CA . GLY A 1 521 ? 188.731 176.218 174.029 1.00 59.83 521 GLY A CA 1
ATOM 6655 C C . GLY A 1 521 ? 187.509 175.616 174.692 1.00 59.83 521 GLY A C 1
ATOM 6656 O O . GLY A 1 521 ? 187.086 176.066 175.758 1.00 59.83 521 GLY A O 1
ATOM 6660 N N . PHE A 1 522 ? 186.932 174.580 174.079 1.00 61.47 522 PHE A N 1
ATOM 6661 C CA . PHE A 1 522 ? 185.794 173.905 174.692 1.00 61.47 522 PHE A CA 1
ATOM 6662 C C . PHE A 1 522 ? 186.168 173.305 176.041 1.00 61.47 522 PHE A C 1
ATOM 6663 O O . PHE A 1 522 ? 185.387 173.372 176.999 1.00 61.47 522 PHE A O 1
ATOM 6680 N N . THR A 1 523 ? 187.353 172.699 176.133 1.00 60.76 523 THR A N 1
ATOM 6681 C CA . THR A 1 523 ? 187.772 172.081 177.387 1.00 60.76 523 THR A CA 1
ATOM 6682 C C . THR A 1 523 ? 187.913 173.123 178.489 1.00 60.76 523 THR A C 1
ATOM 6683 O O . THR A 1 523 ? 187.437 172.925 179.613 1.00 60.76 523 THR A O 1
ATOM 6694 N N . LEU A 1 524 ? 188.579 174.238 178.184 1.00 60.75 524 LEU A N 1
ATOM 6695 C CA . LEU A 1 524 ? 188.722 175.301 179.171 1.00 60.75 524 LEU A CA 1
ATOM 6696 C C . LEU A 1 524 ? 187.363 175.864 179.550 1.00 60.75 524 LEU A C 1
ATOM 6697 O O . LEU A 1 524 ? 187.128 176.206 180.713 1.00 60.75 524 LEU A O 1
ATOM 6713 N N . PHE A 1 525 ? 186.454 175.975 178.580 1.00 62.37 525 PHE A N 1
ATOM 6714 C CA . PHE A 1 525 ? 185.091 176.374 178.898 1.00 62.37 525 PHE A CA 1
ATOM 6715 C C . PHE A 1 525 ? 184.495 175.449 179.946 1.00 62.37 525 PHE A C 1
ATOM 6716 O O . PHE A 1 525 ? 183.962 175.904 180.960 1.00 62.37 525 PHE A O 1
ATOM 6733 N N . MET A 1 526 ? 184.572 174.137 179.712 1.00 62.20 526 MET A N 1
ATOM 6734 C CA . MET A 1 526 ? 184.035 173.185 180.682 1.00 62.20 526 MET A CA 1
ATOM 6735 C C . MET A 1 526 ? 184.642 173.405 182.059 1.00 62.20 526 MET A C 1
ATOM 6736 O O . MET A 1 526 ? 183.925 173.563 183.056 1.00 62.20 526 MET A O 1
ATOM 6750 N N . ILE A 1 527 ? 185.974 173.426 182.127 1.00 59.69 527 ILE A N 1
ATOM 6751 C CA . ILE A 1 527 ? 186.647 173.508 183.420 1.00 59.69 527 ILE A CA 1
ATOM 6752 C C . ILE A 1 527 ? 186.226 174.775 184.149 1.00 59.69 527 ILE A C 1
ATOM 6753 O O . ILE A 1 527 ? 185.796 174.735 185.309 1.00 59.69 527 ILE A O 1
ATOM 6769 N N . LEU A 1 528 ? 186.318 175.917 183.469 1.00 61.74 528 LEU A N 1
ATOM 6770 C CA . LEU A 1 528 ? 186.100 177.191 184.138 1.00 61.74 528 LEU A CA 1
ATOM 6771 C C . LEU A 1 528 ? 184.631 177.397 184.470 1.00 61.74 528 LEU A C 1
ATOM 6772 O O . LEU A 1 528 ? 184.307 177.975 185.510 1.00 61.74 528 LEU A O 1
ATOM 6788 N N . GLY A 1 529 ? 183.725 176.934 183.609 1.00 61.88 529 GLY A N 1
ATOM 6789 C CA . GLY A 1 529 ? 182.312 177.031 183.924 1.00 61.88 529 GLY A CA 1
ATOM 6790 C C . GLY A 1 529 ? 181.942 176.213 185.144 1.00 61.88 529 GLY A C 1
ATOM 6791 O O . GLY A 1 529 ? 181.235 176.691 186.034 1.00 61.88 529 GLY A O 1
ATOM 6795 N N . ASN A 1 530 ? 182.427 174.970 185.213 1.00 61.38 530 ASN A N 1
ATOM 6796 C CA . ASN A 1 530 ? 182.166 174.166 186.402 1.00 61.38 530 ASN A CA 1
ATOM 6797 C C . ASN A 1 530 ? 182.758 174.817 187.646 1.00 61.38 530 ASN A C 1
ATOM 6798 O O . ASN A 1 530 ? 182.100 174.890 188.687 1.00 61.38 530 ASN A O 1
ATOM 6809 N N . CYS A 1 531 ? 183.991 175.318 187.554 1.00 61.13 531 CYS A N 1
ATOM 6810 C CA . CYS A 1 531 ? 184.623 175.916 188.727 1.00 61.13 531 CYS A CA 1
ATOM 6811 C C . CYS A 1 531 ? 183.905 177.190 189.168 1.00 61.13 531 CYS A C 1
ATOM 6812 O O . CYS A 1 531 ? 183.775 177.452 190.369 1.00 61.13 531 CYS A O 1
ATOM 6820 N N . SER A 1 532 ? 183.428 177.994 188.217 1.00 60.92 532 SER A N 1
ATOM 6821 C CA . SER A 1 532 ? 182.751 179.237 188.566 1.00 60.92 532 SER A CA 1
ATOM 6822 C C . SER A 1 532 ? 181.359 178.978 189.123 1.00 60.92 532 SER A C 1
ATOM 6823 O O . SER A 1 532 ? 180.918 179.678 190.043 1.00 60.92 532 SER A O 1
ATOM 6831 N N . MET A 1 533 ? 180.647 177.984 188.586 1.00 59.99 533 MET A N 1
ATOM 6832 C CA . MET A 1 533 ? 179.396 177.574 189.212 1.00 59.99 533 MET A CA 1
ATOM 6833 C C . MET A 1 533 ? 179.651 177.047 190.616 1.00 59.99 533 MET A C 1
ATOM 6834 O O . MET A 1 533 ? 178.867 177.302 191.535 1.00 59.99 533 MET A O 1
ATOM 6848 N N . ALA A 1 534 ? 180.753 176.321 190.804 1.00 57.91 534 ALA A N 1
ATOM 6849 C CA . ALA A 1 534 ? 181.153 175.923 192.148 1.00 57.91 534 ALA A CA 1
ATOM 6850 C C . ALA A 1 534 ? 181.271 177.137 193.049 1.00 57.91 534 ALA A C 1
ATOM 6851 O O . ALA A 1 534 ? 180.675 177.188 194.126 1.00 57.91 534 ALA A O 1
ATOM 6858 N N . LEU A 1 535 ? 182.036 178.133 192.613 1.00 58.61 535 LEU A N 1
ATOM 6859 C CA . LEU A 1 535 ? 182.262 179.308 193.444 1.00 58.61 535 LEU A CA 1
ATOM 6860 C C . LEU A 1 535 ? 180.944 179.990 193.790 1.00 58.61 535 LEU A C 1
ATOM 6861 O O . LEU A 1 535 ? 180.678 180.293 194.957 1.00 58.61 535 LEU A O 1
ATOM 6877 N N . ILE A 1 536 ? 180.084 180.195 192.792 1.00 57.13 536 ILE A N 1
ATOM 6878 C CA . ILE A 1 536 ? 178.837 180.924 193.015 1.00 57.13 536 ILE A CA 1
ATOM 6879 C C . ILE A 1 536 ? 177.930 180.150 193.966 1.00 57.13 536 ILE A C 1
ATOM 6880 O O . ILE A 1 536 ? 177.517 180.653 195.021 1.00 57.13 536 ILE A O 1
ATOM 6896 N N . LEU A 1 537 ? 177.617 178.906 193.611 1.00 56.90 537 LEU A N 1
ATOM 6897 C CA . LEU A 1 537 ? 176.678 178.119 194.397 1.00 56.90 537 LEU A CA 1
ATOM 6898 C C . LEU A 1 537 ? 177.206 177.855 195.801 1.00 56.90 537 LEU A C 1
ATOM 6899 O O . LEU A 1 537 ? 176.443 177.893 196.771 1.00 56.90 537 LEU A O 1
ATOM 6915 N N . GLY A 1 538 ? 178.505 177.587 195.939 1.00 57.34 538 GLY A N 1
ATOM 6916 C CA . GLY A 1 538 ? 179.070 177.417 197.264 1.00 57.34 538 GLY A CA 1
ATOM 6917 C C . GLY A 1 538 ? 179.024 178.692 198.082 1.00 57.34 538 GLY A C 1
ATOM 6918 O O . GLY A 1 538 ? 178.743 178.656 199.282 1.00 57.34 538 GLY A O 1
ATOM 6922 N N . SER A 1 539 ? 179.302 179.836 197.450 1.00 58.15 539 SER A N 1
ATOM 6923 C CA . SER A 1 539 ? 179.166 181.106 198.149 1.00 58.15 539 SER A CA 1
ATOM 6924 C C . SER A 1 539 ? 177.751 181.278 198.668 1.00 58.15 539 SER A C 1
ATOM 6925 O O . SER A 1 539 ? 177.540 181.826 199.755 1.00 58.15 539 SER A O 1
ATOM 6933 N N . MET A 1 540 ? 176.765 180.806 197.905 1.00 57.21 540 MET A N 1
ATOM 6934 C CA . MET A 1 540 ? 175.389 180.849 198.386 1.00 57.21 540 MET A CA 1
ATOM 6935 C C . MET A 1 540 ? 175.234 180.108 199.710 1.00 57.21 540 MET A C 1
ATOM 6936 O O . MET A 1 540 ? 174.352 180.443 200.507 1.00 57.21 540 MET A O 1
ATOM 6950 N N . PHE A 1 541 ? 176.071 179.105 199.963 1.00 56.00 541 PHE A N 1
ATOM 6951 C CA . PHE A 1 541 ? 176.028 178.320 201.191 1.00 56.00 541 PHE A CA 1
ATOM 6952 C C . PHE A 1 541 ? 177.009 178.815 202.244 1.00 56.00 541 PHE A C 1
ATOM 6953 O O . PHE A 1 541 ? 177.187 178.151 203.267 1.00 56.00 541 PHE A O 1
ATOM 6970 N N . PHE A 1 542 ? 177.651 179.960 202.017 1.00 59.66 542 PHE A N 1
ATOM 6971 C CA . PHE A 1 542 ? 178.760 180.368 202.872 1.00 59.66 542 PHE A CA 1
ATOM 6972 C C . PHE A 1 542 ? 178.270 180.778 204.258 1.00 59.66 542 PHE A C 1
ATOM 6973 O O . PHE A 1 542 ? 178.818 180.338 205.275 1.00 59.66 542 PHE A O 1
ATOM 6990 N N . LYS A 1 543 ? 177.228 181.612 204.321 1.00 59.26 543 LYS A N 1
ATOM 6991 C CA . LYS A 1 543 ? 176.857 182.250 205.580 1.00 59.26 543 LYS A CA 1
ATOM 6992 C C . LYS A 1 543 ? 176.195 181.302 206.568 1.00 59.26 543 LYS A C 1
ATOM 6993 O O . LYS A 1 543 ? 176.200 181.587 207.770 1.00 59.26 543 LYS A O 1
ATOM 7012 N N . ILE A 1 544 ? 175.627 180.193 206.107 1.00 57.68 544 ILE A N 1
ATOM 7013 C CA . ILE A 1 544 ? 174.748 179.413 206.969 1.00 57.68 544 ILE A CA 1
ATOM 7014 C C . ILE A 1 544 ? 175.474 178.259 207.656 1.00 57.68 544 ILE A C 1
ATOM 7015 O O . ILE A 1 544 ? 175.055 177.824 208.733 1.00 57.68 544 ILE A O 1
ATOM 7031 N N . MET A 1 545 ? 176.552 177.752 207.063 1.00 57.35 545 MET A N 1
ATOM 7032 C CA . MET A 1 545 ? 177.245 176.595 207.611 1.00 57.35 545 MET A CA 1
ATOM 7033 C C . MET A 1 545 ? 178.271 176.958 208.675 1.00 57.35 545 MET A C 1
ATOM 7034 O O . MET A 1 545 ? 178.810 176.054 209.320 1.00 57.35 545 MET A O 1
ATOM 7048 N N . LYS A 1 546 ? 178.557 178.247 208.872 1.00 61.57 546 LYS A N 1
ATOM 7049 C CA . LYS A 1 546 ? 179.561 178.634 209.857 1.00 61.57 546 LYS A CA 1
ATOM 7050 C C . LYS A 1 546 ? 179.147 178.222 211.264 1.00 61.57 546 LYS A C 1
ATOM 7051 O O . LYS A 1 546 ? 179.967 177.714 212.037 1.00 61.57 546 LYS A O 1
ATOM 7070 N N . LYS A 1 547 ? 177.881 178.436 211.616 1.00 59.63 547 LYS A N 1
ATOM 7071 C CA . LYS A 1 547 ? 177.449 178.194 212.989 1.00 59.63 547 LYS A CA 1
ATOM 7072 C C . LYS A 1 547 ? 177.556 176.719 213.359 1.00 59.63 547 LYS A C 1
ATOM 7073 O O . LYS A 1 547 ? 177.951 176.385 214.482 1.00 59.63 547 LYS A O 1
ATOM 7092 N N . GLY A 1 548 ? 177.204 175.824 212.438 1.00 58.36 548 GLY A N 1
ATOM 7093 C CA . GLY A 1 548 ? 177.311 174.403 212.705 1.00 58.36 548 GLY A CA 1
ATOM 7094 C C . GLY A 1 548 ? 176.253 173.841 213.625 1.00 58.36 548 GLY A C 1
ATOM 7095 O O . GLY A 1 548 ? 176.394 172.705 214.085 1.00 58.36 548 GLY A O 1
ATOM 7099 N N . ASP A 1 549 ? 175.200 174.597 213.908 1.00 58.00 549 ASP A N 1
ATOM 7100 C CA . ASP A 1 549 ? 174.159 174.160 214.826 1.00 58.00 549 ASP A CA 1
ATOM 7101 C C . ASP A 1 549 ? 173.254 173.148 214.128 1.00 58.00 549 ASP A C 1
ATOM 7102 O O . ASP A 1 549 ? 173.499 172.722 212.998 1.00 58.00 549 ASP A O 1
ATOM 7111 N N . THR A 1 550 ? 172.182 172.749 214.813 1.00 55.78 550 THR A N 1
ATOM 7112 C CA . THR A 1 550 ? 171.164 171.908 214.202 1.00 55.78 550 THR A CA 1
ATOM 7113 C C . THR A 1 550 ? 170.283 172.680 213.232 1.00 55.78 550 THR A C 1
ATOM 7114 O O . THR A 1 550 ? 169.459 172.067 212.546 1.00 55.78 550 THR A O 1
ATOM 7125 N N . SER A 1 551 ? 170.421 174.002 213.174 1.00 56.48 551 SER A N 1
ATOM 7126 C CA . SER A 1 551 ? 169.680 174.789 212.203 1.00 56.48 551 SER A CA 1
ATOM 7127 C C . SER A 1 551 ? 170.214 174.623 210.790 1.00 56.48 551 SER A C 1
ATOM 7128 O O . SER A 1 551 ? 169.572 175.094 209.847 1.00 56.48 551 SER A O 1
ATOM 7136 N N . THR A 1 552 ? 171.363 173.971 210.620 1.00 54.87 552 THR A N 1
ATOM 7137 C CA . THR A 1 552 ? 171.999 173.823 209.320 1.00 54.87 552 THR A CA 1
ATOM 7138 C C . THR A 1 552 ? 171.813 172.440 208.715 1.00 54.87 552 THR A C 1
ATOM 7139 O O . THR A 1 552 ? 172.471 172.126 207.726 1.00 54.87 552 THR A O 1
ATOM 7150 N N . PHE A 1 553 ? 170.942 171.604 209.277 1.00 51.38 553 PHE A N 1
ATOM 7151 C CA . PHE A 1 553 ? 170.844 170.226 208.805 1.00 51.38 553 PHE A CA 1
ATOM 7152 C C . PHE A 1 553 ? 170.233 170.153 207.411 1.00 51.38 553 PHE A C 1
ATOM 7153 O O . PHE A 1 553 ? 170.740 169.442 206.535 1.00 51.38 553 PHE A O 1
ATOM 7170 N N . TYR A 1 554 ? 169.140 170.878 207.183 1.00 50.24 554 TYR A N 1
ATOM 7171 C CA . TYR A 1 554 ? 168.541 170.873 205.857 1.00 50.24 554 TYR A CA 1
ATOM 7172 C C . TYR A 1 554 ? 169.497 171.454 204.828 1.00 50.24 554 TYR A C 1
ATOM 7173 O O . TYR A 1 554 ? 169.558 170.983 203.687 1.00 50.24 554 TYR A O 1
ATOM 7191 N N . PHE A 1 555 ? 170.249 172.482 205.210 1.00 52.95 555 PHE A N 1
ATOM 7192 C CA . PHE A 1 555 ? 171.191 173.080 204.276 1.00 52.95 555 PHE A CA 1
ATOM 7193 C C . PHE A 1 555 ? 172.375 172.166 204.015 1.00 52.95 555 PHE A C 1
ATOM 7194 O O . PHE A 1 555 ? 172.921 172.175 202.913 1.00 52.95 555 PHE A O 1
ATOM 7211 N N . ARG A 1 556 ? 172.782 171.367 204.999 1.00 53.24 556 ARG A N 1
ATOM 7212 C CA . ARG A 1 556 ? 173.800 170.355 204.748 1.00 53.24 556 ARG A CA 1
ATOM 7213 C C . ARG A 1 556 ? 173.293 169.317 203.764 1.00 53.24 556 ARG A C 1
ATOM 7214 O O . ARG A 1 556 ? 174.007 168.928 202.832 1.00 53.24 556 ARG A O 1
ATOM 7235 N N . GLY A 1 557 ? 172.052 168.874 203.943 1.00 50.28 557 GLY A N 1
ATOM 7236 C CA . GLY A 1 557 ? 171.470 167.957 202.978 1.00 50.28 557 GLY A CA 1
ATOM 7237 C C . GLY A 1 557 ? 171.441 168.540 201.579 1.00 50.28 557 GLY A C 1
ATOM 7238 O O . GLY A 1 557 ? 171.834 167.886 200.611 1.00 50.28 557 GLY A O 1
ATOM 7242 N N . SER A 1 558 ? 170.994 169.788 201.455 1.00 50.97 558 SER A N 1
ATOM 7243 C CA . SER A 1 558 ? 170.862 170.386 200.131 1.00 50.97 558 SER A CA 1
ATOM 7244 C C . SER A 1 558 ? 172.220 170.692 199.511 1.00 50.97 558 SER A C 1
ATOM 7245 O O . SER A 1 558 ? 172.388 170.554 198.295 1.00 50.97 558 SER A O 1
ATOM 7253 N N . ALA A 1 559 ? 173.204 171.083 200.318 1.00 51.74 559 ALA A N 1
ATOM 7254 C CA . ALA A 1 559 ? 174.544 171.306 199.796 1.00 51.74 559 ALA A CA 1
ATOM 7255 C C . ALA A 1 559 ? 175.171 170.007 199.312 1.00 51.74 559 ALA A C 1
ATOM 7256 O O . ALA A 1 559 ? 175.830 169.985 198.269 1.00 51.74 559 ALA A O 1
ATOM 7263 N N . MET A 1 560 ? 174.988 168.913 200.052 1.00 50.99 560 MET A N 1
ATOM 7264 C CA . MET A 1 560 ? 175.512 167.636 199.585 1.00 50.99 560 MET A CA 1
ATOM 7265 C C . MET A 1 560 ? 174.786 167.182 198.328 1.00 50.99 560 MET A C 1
ATOM 7266 O O . MET A 1 560 ? 175.394 166.587 197.429 1.00 50.99 560 MET A O 1
ATOM 7280 N N . PHE A 1 561 ? 173.487 167.459 198.247 1.00 49.06 561 PHE A N 1
ATOM 7281 C CA . PHE A 1 561 ? 172.744 167.196 197.023 1.00 49.06 561 PHE A CA 1
ATOM 7282 C C . PHE A 1 561 ? 173.364 167.931 195.844 1.00 49.06 561 PHE A C 1
ATOM 7283 O O . PHE A 1 561 ? 173.587 167.349 194.778 1.00 49.06 561 PHE A O 1
ATOM 7300 N N . PHE A 1 562 ? 173.642 169.222 196.019 1.00 52.35 562 PHE A N 1
ATOM 7301 C CA . PHE A 1 562 ? 174.257 169.995 194.947 1.00 52.35 562 PHE A CA 1
ATOM 7302 C C . PHE A 1 562 ? 175.612 169.424 194.574 1.00 52.35 562 PHE A C 1
ATOM 7303 O O . PHE A 1 562 ? 175.937 169.279 193.390 1.00 52.35 562 PHE A O 1
ATOM 7320 N N . ALA A 1 563 ? 176.426 169.107 195.578 1.00 51.13 563 ALA A N 1
ATOM 7321 C CA . ALA A 1 563 ? 177.745 168.556 195.312 1.00 51.13 563 ALA A CA 1
ATOM 7322 C C . ALA A 1 563 ? 177.639 167.315 194.444 1.00 51.13 563 ALA A C 1
ATOM 7323 O O . ALA A 1 563 ? 178.290 167.216 193.396 1.00 51.13 563 ALA A O 1
ATOM 7330 N N . ILE A 1 564 ? 176.804 166.361 194.855 1.00 49.25 564 ILE A N 1
ATOM 7331 C CA . ILE A 1 564 ? 176.772 165.093 194.142 1.00 49.25 564 ILE A CA 1
ATOM 7332 C C . ILE A 1 564 ? 176.171 165.271 192.757 1.00 49.25 564 ILE A C 1
ATOM 7333 O O . ILE A 1 564 ? 176.660 164.688 191.788 1.00 49.25 564 ILE A O 1
ATOM 7349 N N . LEU A 1 565 ? 175.112 166.074 192.627 1.00 50.34 565 LEU A N 1
ATOM 7350 C CA . LEU A 1 565 ? 174.511 166.263 191.310 1.00 50.34 565 LEU A CA 1
ATOM 7351 C C . LEU A 1 565 ? 175.495 166.911 190.349 1.00 50.34 565 LEU A C 1
ATOM 7352 O O . LEU A 1 565 ? 175.627 166.485 189.196 1.00 50.34 565 LEU A O 1
ATOM 7368 N N . PHE A 1 566 ? 176.189 167.955 190.800 1.00 53.24 566 PHE A N 1
ATOM 7369 C CA . PHE A 1 566 ? 177.107 168.645 189.908 1.00 53.24 566 PHE A CA 1
ATOM 7370 C C . PHE A 1 566 ? 178.278 167.754 189.531 1.00 53.24 566 PHE A C 1
ATOM 7371 O O . PHE A 1 566 ? 178.664 167.699 188.359 1.00 53.24 566 PHE A O 1
ATOM 7388 N N . ASN A 1 567 ? 178.844 167.026 190.495 1.00 51.15 567 ASN A N 1
ATOM 7389 C CA . ASN A 1 567 ? 179.912 166.096 190.150 1.00 51.15 567 ASN A CA 1
ATOM 7390 C C . ASN A 1 567 ? 179.419 165.039 189.173 1.00 51.15 567 ASN A C 1
ATOM 7391 O O . ASN A 1 567 ? 180.112 164.701 188.208 1.00 51.15 567 ASN A O 1
ATOM 7402 N N . ALA A 1 568 ? 178.221 164.507 189.406 1.00 50.51 568 ALA A N 1
ATOM 7403 C CA . ALA A 1 568 ? 177.690 163.448 188.561 1.00 50.51 568 ALA A CA 1
ATOM 7404 C C . ALA A 1 568 ? 177.482 163.921 187.130 1.00 50.51 568 ALA A C 1
ATOM 7405 O O . ALA A 1 568 ? 177.821 163.206 186.181 1.00 50.51 568 ALA A O 1
ATOM 7412 N N . PHE A 1 569 ? 176.927 165.117 186.953 1.00 52.10 569 PHE A N 1
ATOM 7413 C CA . PHE A 1 569 ? 176.502 165.583 185.642 1.00 52.10 569 PHE A CA 1
ATOM 7414 C C . PHE A 1 569 ? 177.484 166.557 185.003 1.00 52.10 569 PHE A C 1
ATOM 7415 O O . PHE A 1 569 ? 177.173 167.129 183.956 1.00 52.10 569 PHE A O 1
ATOM 7432 N N . SER A 1 570 ? 178.657 166.766 185.606 1.00 54.12 570 SER A N 1
ATOM 7433 C CA . SER A 1 570 ? 179.662 167.607 184.964 1.00 54.12 570 SER A CA 1
ATOM 7434 C C . SER A 1 570 ? 180.178 166.999 183.666 1.00 54.12 570 SER A C 1
ATOM 7435 O O . SER A 1 570 ? 180.401 167.725 182.692 1.00 54.12 570 SER A O 1
ATOM 7443 N N . SER A 1 571 ? 180.366 165.681 183.627 1.00 55.36 571 SER A N 1
ATOM 7444 C CA . SER A 1 571 ? 181.038 165.030 182.507 1.00 55.36 571 SER A CA 1
ATOM 7445 C C . SER A 1 571 ? 180.190 164.953 181.244 1.00 55.36 571 SER A C 1
ATOM 7446 O O . SER A 1 571 ? 180.688 164.470 180.224 1.00 55.36 571 SER A O 1
ATOM 7454 N N . LEU A 1 572 ? 178.939 165.410 181.277 1.00 55.50 572 LEU A N 1
ATOM 7455 C CA . LEU A 1 572 ? 177.998 165.114 180.202 1.00 55.50 572 LEU A CA 1
ATOM 7456 C C . LEU A 1 572 ? 178.297 165.845 178.899 1.00 55.50 572 LEU A C 1
ATOM 7457 O O . LEU A 1 572 ? 177.642 165.552 177.895 1.00 55.50 572 LEU A O 1
ATOM 7473 N N . LEU A 1 573 ? 179.242 166.786 178.875 1.00 60.04 573 LEU A N 1
ATOM 7474 C CA . LEU A 1 573 ? 179.520 167.496 177.630 1.00 60.04 573 LEU A CA 1
ATOM 7475 C C . LEU A 1 573 ? 180.340 166.673 176.642 1.00 60.04 573 LEU A C 1
ATOM 7476 O O . LEU A 1 573 ? 180.489 167.096 175.492 1.00 60.04 573 LEU A O 1
ATOM 7492 N N . GLU A 1 574 ? 180.871 165.521 177.049 1.00 57.93 574 GLU A N 1
ATOM 7493 C CA . GLU A 1 574 ? 181.680 164.695 176.159 1.00 57.93 574 GLU A CA 1
ATOM 7494 C C . GLU A 1 574 ? 180.852 163.898 175.160 1.00 57.93 574 GLU A C 1
ATOM 7495 O O . GLU A 1 574 ? 181.419 163.322 174.220 1.00 57.93 574 GLU A O 1
ATOM 7507 N N . ILE A 1 575 ? 179.531 163.848 175.330 1.00 57.85 575 ILE A N 1
ATOM 7508 C CA . ILE A 1 575 ? 178.698 163.181 174.335 1.00 57.85 575 ILE A CA 1
ATOM 7509 C C . ILE A 1 575 ? 178.800 163.911 173.004 1.00 57.85 575 ILE A C 1
ATOM 7510 O O . ILE A 1 575 ? 178.627 163.311 171.935 1.00 57.85 575 ILE A O 1
ATOM 7526 N N . PHE A 1 576 ? 179.092 165.211 173.042 1.00 59.35 576 PHE A N 1
ATOM 7527 C CA . PHE A 1 576 ? 179.355 165.948 171.813 1.00 59.35 576 PHE A CA 1
ATOM 7528 C C . PHE A 1 576 ? 180.538 165.352 171.064 1.00 59.35 576 PHE A C 1
ATOM 7529 O O . PHE A 1 576 ? 180.465 165.120 169.854 1.00 59.35 576 PHE A O 1
ATOM 7546 N N . SER A 1 577 ? 181.643 165.101 171.768 1.00 58.72 577 SER A N 1
ATOM 7547 C CA . SER A 1 577 ? 182.794 164.477 171.123 1.00 58.72 577 SER A CA 1
ATOM 7548 C C . SER A 1 577 ? 182.455 163.072 170.646 1.00 58.72 577 SER A C 1
ATOM 7549 O O . SER A 1 577 ? 182.924 162.635 169.589 1.00 58.72 577 SER A O 1
ATOM 7557 N N . LEU A 1 578 ? 181.649 162.345 171.418 1.00 57.19 578 LEU A N 1
ATOM 7558 C CA . LEU A 1 578 ? 181.208 161.023 170.978 1.00 57.19 578 LEU A CA 1
ATOM 7559 C C . LEU A 1 578 ? 180.525 161.096 169.613 1.00 57.19 578 LEU A C 1
ATOM 7560 O O . LEU A 1 578 ? 180.881 160.362 168.679 1.00 57.19 578 LEU A O 1
ATOM 7576 N N . TYR A 1 579 ? 179.535 161.980 169.484 1.00 57.67 579 TYR A N 1
ATOM 7577 C CA . TYR A 1 579 ? 178.813 162.102 168.222 1.00 57.67 579 TYR A CA 1
ATOM 7578 C C . TYR A 1 579 ? 179.696 162.672 167.124 1.00 57.67 579 TYR A C 1
ATOM 7579 O O . TYR A 1 579 ? 179.488 162.373 165.943 1.00 57.67 579 TYR A O 1
ATOM 7597 N N . GLU A 1 580 ? 180.671 163.502 167.489 1.00 57.55 580 GLU A N 1
ATOM 7598 C CA . GLU A 1 580 ? 181.581 164.069 166.504 1.00 57.55 580 GLU A CA 1
ATOM 7599 C C . GLU A 1 580 ? 182.511 163.010 165.935 1.00 57.55 580 GLU A C 1
ATOM 7600 O O . GLU A 1 580 ? 182.890 163.086 164.762 1.00 57.55 580 GLU A O 1
ATOM 7612 N N . ALA A 1 581 ? 182.884 162.023 166.744 1.00 55.24 581 ALA A N 1
ATOM 7613 C CA . ALA A 1 581 ? 183.821 160.998 166.314 1.00 55.24 581 ALA A CA 1
ATOM 7614 C C . ALA A 1 581 ? 183.147 159.759 165.751 1.00 55.24 581 ALA A C 1
ATOM 7615 O O . ALA A 1 581 ? 183.833 158.928 165.147 1.00 55.24 581 ALA A O 1
ATOM 7622 N N . ARG A 1 582 ? 181.840 159.594 165.942 1.00 56.82 582 ARG A N 1
ATOM 7623 C CA . ARG A 1 582 ? 181.186 158.392 165.424 1.00 56.82 582 ARG A CA 1
ATOM 7624 C C . ARG A 1 582 ? 181.385 158.182 163.927 1.00 56.82 582 ARG A C 1
ATOM 7625 O O . ARG A 1 582 ? 181.702 157.051 163.527 1.00 56.82 582 ARG A O 1
ATOM 7646 N N . PRO A 1 583 ? 181.186 159.173 163.053 1.00 55.01 583 PRO A N 1
ATOM 7647 C CA . PRO A 1 583 ? 181.379 158.906 161.616 1.00 55.01 583 PRO A CA 1
ATOM 7648 C C . PRO A 1 583 ? 182.784 158.445 161.277 1.00 55.01 583 PRO A C 1
ATOM 7649 O O . PRO A 1 583 ? 182.966 157.551 160.441 1.00 55.01 583 PRO A O 1
ATOM 7660 N N . ILE A 1 584 ? 183.792 159.032 161.920 1.00 52.83 584 ILE A N 1
ATOM 7661 C CA . ILE A 1 584 ? 185.169 158.627 161.671 1.00 52.83 584 ILE A CA 1
ATOM 7662 C C . ILE A 1 584 ? 185.416 157.226 162.210 1.00 52.83 584 ILE A C 1
ATOM 7663 O O . ILE A 1 584 ? 186.158 156.442 161.613 1.00 52.83 584 ILE A O 1
ATOM 7679 N N . THR A 1 585 ? 184.812 156.890 163.349 1.00 52.85 585 THR A N 1
ATOM 7680 C CA . THR A 1 585 ? 184.940 155.533 163.865 1.00 52.85 585 THR A CA 1
ATOM 7681 C C . THR A 1 585 ? 184.327 154.530 162.903 1.00 52.85 585 THR A C 1
ATOM 7682 O O . THR A 1 585 ? 184.890 153.458 162.672 1.00 52.85 585 THR A O 1
ATOM 7693 N N . GLU A 1 586 ? 183.172 154.862 162.329 1.00 55.22 586 GLU A N 1
ATOM 7694 C CA . GLU A 1 586 ? 182.548 153.972 161.358 1.00 55.22 586 GLU A CA 1
ATOM 7695 C C . GLU A 1 586 ? 183.422 153.808 160.123 1.00 55.22 586 GLU A C 1
ATOM 7696 O O . GLU A 1 586 ? 183.613 152.688 159.630 1.00 55.22 586 GLU A O 1
ATOM 7708 N N . LYS A 1 587 ? 183.964 154.913 159.608 1.00 51.66 587 LYS A N 1
ATOM 7709 C CA . LYS A 1 587 ? 184.853 154.823 158.455 1.00 51.66 587 LYS A CA 1
ATOM 7710 C C . LYS A 1 587 ? 186.054 153.939 158.757 1.00 51.66 587 LYS A C 1
ATOM 7711 O O . LYS A 1 587 ? 186.364 153.014 158.002 1.00 51.66 587 LYS A O 1
ATOM 7730 N N . HIS A 1 588 ? 186.746 154.210 159.861 1.00 48.92 588 HIS A N 1
ATOM 7731 C CA . HIS A 1 588 ? 187.905 153.410 160.221 1.00 48.92 588 HIS A CA 1
ATOM 7732 C C . HIS A 1 588 ? 187.534 151.976 160.554 1.00 48.92 588 HIS A C 1
ATOM 7733 O O . HIS A 1 588 ? 188.411 151.111 160.550 1.00 48.92 588 HIS A O 1
ATOM 7747 N N . ARG A 1 589 ? 186.269 151.708 160.871 1.00 53.22 589 ARG A N 1
ATOM 7748 C CA . ARG A 1 589 ? 185.830 150.327 161.010 1.00 53.22 589 ARG A CA 1
ATOM 7749 C C . ARG A 1 589 ? 185.726 149.654 159.650 1.00 53.22 589 ARG A C 1
ATOM 7750 O O . ARG A 1 589 ? 186.187 148.521 159.478 1.00 53.22 589 ARG A O 1
ATOM 7771 N N . THR A 1 590 ? 185.133 150.337 158.666 1.00 51.59 590 THR A N 1
ATOM 7772 C CA . THR A 1 590 ? 185.075 149.763 157.326 1.00 51.59 590 THR A CA 1
ATOM 7773 C C . THR A 1 590 ? 186.466 149.515 156.773 1.00 51.59 590 THR A C 1
ATOM 7774 O O . THR A 1 590 ? 186.617 148.766 155.805 1.00 51.59 590 THR A O 1
ATOM 7785 N N . TYR A 1 591 ? 187.476 150.145 157.357 1.00 48.20 591 TYR A N 1
ATOM 7786 C CA . TYR A 1 591 ? 188.854 149.737 157.182 1.00 48.20 591 TYR A CA 1
ATOM 7787 C C . TYR A 1 591 ? 189.142 148.758 158.309 1.00 48.20 591 TYR A C 1
ATOM 7788 O O . TYR A 1 591 ? 188.737 148.988 159.450 1.00 48.20 591 TYR A O 1
ATOM 7806 N N . SER A 1 592 ? 189.830 147.666 158.013 1.00 50.80 592 SER A N 1
ATOM 7807 C CA . SER A 1 592 ? 190.210 146.797 159.118 1.00 50.80 592 SER A CA 1
ATOM 7808 C C . SER A 1 592 ? 191.329 147.478 159.892 1.00 50.80 592 SER A C 1
ATOM 7809 O O . SER A 1 592 ? 192.461 146.988 159.928 1.00 50.80 592 SER A O 1
ATOM 7817 N N . LEU A 1 593 ? 191.011 148.610 160.517 1.00 48.20 593 LEU A N 1
ATOM 7818 C CA . LEU A 1 593 ? 191.996 149.486 161.135 1.00 48.20 593 LEU A CA 1
ATOM 7819 C C . LEU A 1 593 ? 192.091 149.308 162.643 1.00 48.20 593 LEU A C 1
ATOM 7820 O O . LEU A 1 593 ? 193.197 149.299 163.190 1.00 48.20 593 LEU A O 1
ATOM 7836 N N . TYR A 1 594 ? 190.962 149.176 163.330 1.00 49.63 594 TYR A N 1
ATOM 7837 C CA . TYR A 1 594 ? 190.979 148.909 164.759 1.00 49.63 594 TYR A CA 1
ATOM 7838 C C . TYR A 1 594 ? 189.596 148.451 165.188 1.00 49.63 594 TYR A C 1
ATOM 7839 O O . TYR A 1 594 ? 188.608 148.657 164.481 1.00 49.63 594 TYR A O 1
ATOM 7857 N N . HIS A 1 595 ? 189.541 147.818 166.352 1.00 51.61 595 HIS A N 1
ATOM 7858 C CA . HIS A 1 595 ? 188.258 147.520 166.964 1.00 51.61 595 HIS A CA 1
ATOM 7859 C C . HIS A 1 595 ? 187.559 148.830 167.310 1.00 51.61 595 HIS A C 1
ATOM 7860 O O . HIS A 1 595 ? 188.186 149.718 167.901 1.00 51.61 595 HIS A O 1
ATOM 7874 N N . PRO A 1 596 ? 186.279 148.996 166.978 1.00 53.44 596 PRO A N 1
ATOM 7875 C CA . PRO A 1 596 ? 185.566 150.177 167.484 1.00 53.44 596 PRO A CA 1
ATOM 7876 C C . PRO A 1 596 ? 185.543 150.229 168.999 1.00 53.44 596 PRO A C 1
ATOM 7877 O O . PRO A 1 596 ? 185.439 151.316 169.582 1.00 53.44 596 PRO A O 1
ATOM 7888 N N . SER A 1 597 ? 185.643 149.071 169.656 1.00 53.36 597 SER A N 1
ATOM 7889 C CA . SER A 1 597 ? 185.819 149.050 171.103 1.00 53.36 597 SER A CA 1
ATOM 7890 C C . SER A 1 597 ? 187.077 149.795 171.506 1.00 53.36 597 SER A C 1
ATOM 7891 O O . SER A 1 597 ? 187.110 150.444 172.554 1.00 53.36 597 SER A O 1
ATOM 7899 N N . ALA A 1 598 ? 188.135 149.694 170.702 1.00 50.67 598 ALA A N 1
ATOM 7900 C CA . ALA A 1 598 ? 189.348 150.441 171.006 1.00 50.67 598 ALA A CA 1
ATOM 7901 C C . ALA A 1 598 ? 189.072 151.935 171.007 1.00 50.67 598 ALA A C 1
ATOM 7902 O O . ALA A 1 598 ? 189.533 152.656 171.898 1.00 50.67 598 ALA A O 1
ATOM 7909 N N . ASP A 1 599 ? 188.314 152.421 170.023 1.00 51.84 599 ASP A N 1
ATOM 7910 C CA . ASP A 1 599 ? 187.983 153.841 169.996 1.00 51.84 599 ASP A CA 1
ATOM 7911 C C . ASP A 1 599 ? 187.122 154.227 171.189 1.00 51.84 599 ASP A C 1
ATOM 7912 O O . ASP A 1 599 ? 187.322 155.290 171.783 1.00 51.84 599 ASP A O 1
ATOM 7921 N N . ALA A 1 600 ? 186.157 153.381 171.555 1.00 52.81 600 ALA A N 1
ATOM 7922 C CA . ALA A 1 600 ? 185.326 153.674 172.719 1.00 52.81 600 ALA A CA 1
ATOM 7923 C C . ALA A 1 600 ? 186.168 153.764 173.985 1.00 52.81 600 ALA A C 1
ATOM 7924 O O . ALA A 1 600 ? 186.033 154.704 174.776 1.00 52.81 600 ALA A O 1
ATOM 7931 N N . PHE A 1 601 ? 187.045 152.784 174.189 1.00 50.85 601 PHE A N 1
ATOM 7932 C CA . PHE A 1 601 ? 187.883 152.754 175.380 1.00 50.85 601 PHE A CA 1
ATOM 7933 C C . PHE A 1 601 ? 188.825 153.949 175.416 1.00 50.85 601 PHE A C 1
ATOM 7934 O O . PHE A 1 601 ? 189.018 154.566 176.469 1.00 50.85 601 PHE A O 1
ATOM 7951 N N . ALA A 1 602 ? 189.419 154.295 174.273 1.00 49.63 602 ALA A N 1
ATOM 7952 C CA . ALA A 1 602 ? 190.309 155.445 174.221 1.00 49.63 602 ALA A CA 1
ATOM 7953 C C . ALA A 1 602 ? 189.558 156.748 174.447 1.00 49.63 602 ALA A C 1
ATOM 7954 O O . ALA A 1 602 ? 190.105 157.675 175.049 1.00 49.63 602 ALA A O 1
ATOM 7961 N N . SER A 1 603 ? 188.314 156.844 173.977 1.00 52.01 603 SER A N 1
ATOM 7962 C CA . SER A 1 603 ? 187.524 158.043 174.228 1.00 52.01 603 SER A CA 1
ATOM 7963 C C . SER A 1 603 ? 187.123 158.143 175.689 1.00 52.01 603 SER A C 1
ATOM 7964 O O . SER A 1 603 ? 186.963 159.249 176.212 1.00 52.01 603 SER A O 1
ATOM 7972 N N . VAL A 1 604 ? 186.937 157.005 176.356 1.00 52.19 604 VAL A N 1
ATOM 7973 C CA . VAL A 1 604 ? 186.726 157.021 177.802 1.00 52.19 604 VAL A CA 1
ATOM 7974 C C . VAL A 1 604 ? 187.985 157.502 178.511 1.00 52.19 604 VAL A C 1
ATOM 7975 O O . VAL A 1 604 ? 187.928 158.332 179.423 1.00 52.19 604 VAL A O 1
ATOM 7988 N N . LEU A 1 605 ? 189.142 156.986 178.095 1.00 50.29 605 LEU A N 1
ATOM 7989 C CA . LEU A 1 605 ? 190.389 157.308 178.780 1.00 50.29 605 LEU A CA 1
ATOM 7990 C C . LEU A 1 605 ? 190.806 158.756 178.563 1.00 50.29 605 LEU A C 1
ATOM 7991 O O . LEU A 1 605 ? 191.368 159.377 179.471 1.00 50.29 605 LEU A O 1
ATOM 8007 N N . SER A 1 606 ? 190.555 159.307 177.376 1.00 50.84 606 SER A N 1
ATOM 8008 C CA . SER A 1 606 ? 190.995 160.662 177.076 1.00 50.84 606 SER A CA 1
ATOM 8009 C C . SER A 1 606 ? 190.249 161.709 177.886 1.00 50.84 606 SER A C 1
ATOM 8010 O O . SER A 1 606 ? 190.715 162.848 177.977 1.00 50.84 606 SER A O 1
ATOM 8018 N N . GLU A 1 607 ? 189.105 161.359 178.466 1.00 54.31 607 GLU A N 1
ATOM 8019 C CA . GLU A 1 607 ? 188.337 162.300 179.267 1.00 54.31 607 GLU A CA 1
ATOM 8020 C C . GLU A 1 607 ? 188.654 162.215 180.750 1.00 54.31 607 GLU A C 1
ATOM 8021 O O . GLU A 1 607 ? 188.139 163.027 181.522 1.00 54.31 607 GLU A O 1
ATOM 8033 N N . ILE A 1 608 ? 189.487 161.261 181.169 1.00 52.89 608 ILE A N 1
ATOM 8034 C CA . ILE A 1 608 ? 189.856 161.175 182.582 1.00 52.89 608 ILE A CA 1
ATOM 8035 C C . ILE A 1 608 ? 190.549 162.442 183.066 1.00 52.89 608 ILE A C 1
ATOM 8036 O O . ILE A 1 608 ? 190.191 162.939 184.144 1.00 52.89 608 ILE A O 1
ATOM 8052 N N . PRO A 1 609 ? 191.543 162.993 182.365 1.00 54.13 609 PRO A N 1
ATOM 8053 C CA . PRO A 1 609 ? 192.206 164.194 182.899 1.00 54.13 609 PRO A CA 1
ATOM 8054 C C . PRO A 1 609 ? 191.253 165.350 183.146 1.00 54.13 609 PRO A C 1
ATOM 8055 O O . PRO A 1 609 ? 191.353 166.018 184.182 1.00 54.13 609 PRO A O 1
ATOM 8066 N N . SER A 1 610 ? 190.316 165.595 182.229 1.00 55.65 610 SER A N 1
ATOM 8067 C CA . SER A 1 610 ? 189.333 166.654 182.437 1.00 55.65 610 SER A CA 1
ATOM 8068 C C . SER A 1 610 ? 188.457 166.356 183.645 1.00 55.65 610 SER A C 1
ATOM 8069 O O . SER A 1 610 ? 188.194 167.236 184.475 1.00 55.65 610 SER A O 1
ATOM 8077 N N . LYS A 1 611 ? 187.988 165.112 183.757 1.00 54.34 611 LYS A N 1
ATOM 8078 C CA . LYS A 1 611 ? 187.142 164.744 184.883 1.00 54.34 611 LYS A CA 1
ATOM 8079 C C . LYS A 1 611 ? 187.871 164.954 186.200 1.00 54.34 611 LYS A C 1
ATOM 8080 O O . LYS A 1 611 ? 187.283 165.438 187.169 1.00 54.34 611 LYS A O 1
ATOM 8099 N N . LEU A 1 612 ? 189.153 164.601 186.256 1.00 54.31 612 LEU A N 1
ATOM 8100 C CA . LEU A 1 612 ? 189.893 164.744 187.504 1.00 54.31 612 LEU A CA 1
ATOM 8101 C C . LEU A 1 612 ? 190.180 166.206 187.813 1.00 54.31 612 LEU A C 1
ATOM 8102 O O . LEU A 1 612 ? 190.085 166.630 188.969 1.00 54.31 612 LEU A O 1
ATOM 8118 N N . ILE A 1 613 ? 190.510 167.001 186.796 1.00 56.07 613 ILE A N 1
ATOM 8119 C CA . ILE A 1 613 ? 190.706 168.428 187.026 1.00 56.07 613 ILE A CA 1
ATOM 8120 C C . ILE A 1 613 ? 189.436 169.047 187.590 1.00 56.07 613 ILE A C 1
ATOM 8121 O O . ILE A 1 613 ? 189.481 169.840 188.539 1.00 56.07 613 ILE A O 1
ATOM 8137 N N . ILE A 1 614 ? 188.284 168.699 187.015 1.00 56.69 614 ILE A N 1
ATOM 8138 C CA . ILE A 1 614 ? 187.022 169.237 187.510 1.00 56.69 614 ILE A CA 1
ATOM 8139 C C . ILE A 1 614 ? 186.753 168.750 188.928 1.00 56.69 614 ILE A C 1
ATOM 8140 O O . ILE A 1 614 ? 186.478 169.543 189.834 1.00 56.69 614 ILE A O 1
ATOM 8156 N N . ALA A 1 615 ? 186.841 167.438 189.150 1.00 54.22 615 ALA A N 1
ATOM 8157 C CA . ALA A 1 615 ? 186.503 166.885 190.451 1.00 54.22 615 ALA A CA 1
ATOM 8158 C C . ALA A 1 615 ? 187.471 167.330 191.531 1.00 54.22 615 ALA A C 1
ATOM 8159 O O . ALA A 1 615 ? 187.172 167.161 192.716 1.00 54.22 615 ALA A O 1
ATOM 8166 N N . VAL A 1 616 ? 188.624 167.870 191.156 1.00 54.45 616 VAL A N 1
ATOM 8167 C CA . VAL A 1 616 ? 189.522 168.476 192.130 1.00 54.45 616 VAL A CA 1
ATOM 8168 C C . VAL A 1 616 ? 189.178 169.938 192.359 1.00 54.45 616 VAL A C 1
ATOM 8169 O O . VAL A 1 616 ? 188.936 170.356 193.491 1.00 54.45 616 VAL A O 1
ATOM 8182 N N . CYS A 1 617 ? 189.141 170.744 191.299 1.00 57.37 617 CYS A N 1
ATOM 8183 C CA . CYS A 1 617 ? 188.940 172.178 191.480 1.00 57.37 617 CYS A CA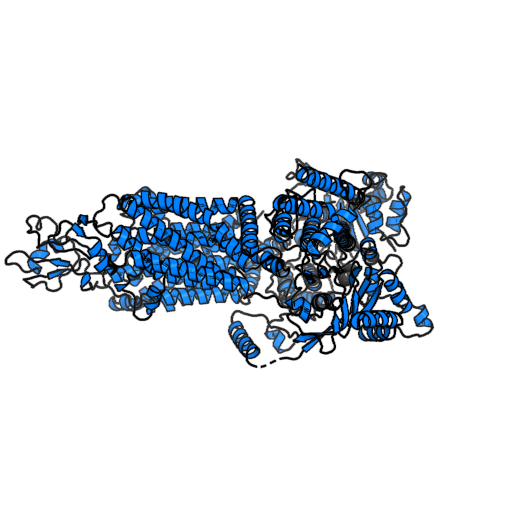 1
ATOM 8184 C C . CYS A 1 617 ? 187.560 172.479 192.053 1.00 57.37 617 CYS A C 1
ATOM 8185 O O . CYS A 1 617 ? 187.435 173.176 193.072 1.00 57.37 617 CYS A O 1
ATOM 8193 N N . PHE A 1 618 ? 186.509 171.964 191.411 1.00 55.14 618 PHE A N 1
ATOM 8194 C CA . PHE A 1 618 ? 185.158 172.212 191.891 1.00 55.14 618 PHE A CA 1
ATOM 8195 C C . PHE A 1 618 ? 185.008 171.750 193.328 1.00 55.14 618 PHE A C 1
ATOM 8196 O O . PHE A 1 618 ? 184.483 172.477 194.174 1.00 55.14 618 PHE A O 1
ATOM 8213 N N . ASN A 1 619 ? 185.448 170.525 193.616 1.00 53.15 619 ASN A N 1
ATOM 8214 C CA . ASN A 1 619 ? 185.235 169.963 194.943 1.00 53.15 619 ASN A CA 1
ATOM 8215 C C . ASN A 1 619 ? 186.022 170.721 195.999 1.00 53.15 619 ASN A C 1
ATOM 8216 O O . ASN A 1 619 ? 185.509 170.966 197.090 1.00 53.15 619 ASN A O 1
ATOM 8227 N N . ILE A 1 620 ? 187.264 171.105 195.709 1.00 55.03 620 ILE A N 1
ATOM 8228 C CA . ILE A 1 620 ? 188.024 171.873 196.687 1.00 55.03 620 ILE A CA 1
ATOM 8229 C C . ILE A 1 620 ? 187.312 173.185 196.986 1.00 55.03 620 ILE A C 1
ATOM 8230 O O . ILE A 1 620 ? 187.068 173.526 198.152 1.00 55.03 620 ILE A O 1
ATOM 8246 N N . ILE A 1 621 ? 186.927 173.921 195.941 1.00 56.28 621 ILE A N 1
ATOM 8247 C CA . ILE A 1 621 ? 186.244 175.194 196.157 1.00 56.28 621 ILE A CA 1
ATOM 8248 C C . ILE A 1 621 ? 184.973 174.986 196.971 1.00 56.28 621 ILE A C 1
ATOM 8249 O O . ILE A 1 621 ? 184.738 175.670 197.973 1.00 56.28 621 ILE A O 1
ATOM 8265 N N . PHE A 1 622 ? 184.138 174.032 196.558 1.00 55.41 622 PHE A N 1
ATOM 8266 C CA . PHE A 1 622 ? 182.824 173.868 197.172 1.00 55.41 622 PHE A CA 1
ATOM 8267 C C . PHE A 1 622 ? 182.943 173.366 198.604 1.00 55.41 622 PHE A C 1
ATOM 8268 O O . PHE A 1 622 ? 182.294 173.892 199.513 1.00 55.41 622 PHE A O 1
ATOM 8285 N N . TYR A 1 623 ? 183.768 172.347 198.823 1.00 53.93 623 TYR A N 1
ATOM 8286 C CA . TYR A 1 623 ? 183.948 171.796 200.156 1.00 53.93 623 TYR A CA 1
ATOM 8287 C C . TYR A 1 623 ? 184.506 172.842 201.107 1.00 53.93 623 TYR A C 1
ATOM 8288 O O . TYR A 1 623 ? 184.073 172.934 202.261 1.00 53.93 623 TYR A O 1
ATOM 8306 N N . PHE A 1 624 ? 185.472 173.641 200.647 1.00 57.56 624 PHE A N 1
ATOM 8307 C CA . PHE A 1 624 ? 185.995 174.707 201.493 1.00 57.56 624 PHE A CA 1
ATOM 8308 C C . PHE A 1 624 ? 184.907 175.714 201.842 1.00 57.56 624 PHE A C 1
ATOM 8309 O O . PHE A 1 624 ? 184.715 176.057 203.013 1.00 57.56 624 PHE A O 1
ATOM 8326 N N . LEU A 1 625 ? 184.179 176.197 200.834 1.00 57.37 625 LEU A N 1
ATOM 8327 C CA . LEU A 1 625 ? 183.215 177.267 201.066 1.00 57.37 625 LEU A CA 1
ATOM 8328 C C . LEU A 1 625 ? 182.010 176.775 201.856 1.00 57.37 625 LEU A C 1
ATOM 8329 O O . LEU A 1 625 ? 181.585 177.424 202.818 1.00 57.37 625 LEU A O 1
ATOM 8345 N N . VAL A 1 626 ? 181.444 175.631 201.469 1.00 55.89 626 VAL A N 1
ATOM 8346 C CA . VAL A 1 626 ? 180.279 175.097 202.165 1.00 55.89 626 VAL A CA 1
ATOM 8347 C C . VAL A 1 626 ? 180.600 174.672 203.587 1.00 55.89 626 VAL A C 1
ATOM 8348 O O . VAL A 1 626 ? 179.685 174.506 204.397 1.00 55.89 626 VAL A O 1
ATOM 8361 N N . ASP A 1 627 ? 181.875 174.496 203.915 1.00 57.65 627 ASP A N 1
ATOM 8362 C CA . ASP A 1 627 ? 182.296 174.189 205.278 1.00 57.65 627 ASP A CA 1
ATOM 8363 C C . ASP A 1 627 ? 181.699 172.871 205.765 1.00 57.65 627 ASP A C 1
ATOM 8364 O O . ASP A 1 627 ? 181.008 172.813 206.782 1.00 57.65 627 ASP A O 1
ATOM 8373 N N . PHE A 1 628 ? 181.973 171.802 205.026 1.00 54.52 628 PHE A N 1
ATOM 8374 C CA . PHE A 1 628 ? 181.722 170.468 205.538 1.00 54.52 628 PHE A CA 1
ATOM 8375 C C . PHE A 1 628 ? 182.807 170.115 206.553 1.00 54.52 628 PHE A C 1
ATOM 8376 O O . PHE A 1 628 ? 183.647 170.941 206.916 1.00 54.52 628 PHE A O 1
ATOM 8393 N N . ARG A 1 629 ? 182.795 168.871 207.023 1.00 55.89 629 ARG A N 1
ATOM 8394 C CA . ARG A 1 629 ? 183.758 168.464 208.036 1.00 55.89 629 ARG A CA 1
ATOM 8395 C C . ARG A 1 629 ? 185.179 168.701 207.540 1.00 55.89 629 ARG A C 1
ATOM 8396 O O . ARG A 1 629 ? 185.502 168.441 206.379 1.00 55.89 629 ARG A O 1
ATOM 8417 N N . ARG A 1 630 ? 186.030 169.206 208.428 1.00 58.74 630 ARG A N 1
ATOM 8418 C CA . ARG A 1 630 ? 187.378 169.607 208.052 1.00 58.74 630 ARG A CA 1
ATOM 8419 C C . ARG A 1 630 ? 188.402 168.486 208.149 1.00 58.74 630 ARG A C 1
ATOM 8420 O O . ARG A 1 630 ? 189.557 168.698 207.769 1.00 58.74 630 ARG A O 1
ATOM 8441 N N . ASN A 1 631 ? 188.028 167.311 208.644 1.00 56.72 631 ASN A N 1
ATOM 8442 C CA . ASN A 1 631 ? 188.964 166.197 208.658 1.00 56.72 631 ASN A CA 1
ATOM 8443 C C . ASN A 1 631 ? 189.434 165.905 207.238 1.00 56.72 631 ASN A C 1
ATOM 8444 O O . ASN A 1 631 ? 188.654 165.948 206.285 1.00 56.72 631 ASN A O 1
ATOM 8455 N N . GLY A 1 632 ? 190.729 165.635 207.092 1.00 56.87 632 GLY A N 1
ATOM 8456 C CA . GLY A 1 632 ? 191.248 165.288 205.780 1.00 56.87 632 GLY A CA 1
ATOM 8457 C C . GLY A 1 632 ? 190.706 163.965 205.277 1.00 56.87 632 GLY A C 1
ATOM 8458 O O . GLY A 1 632 ? 190.397 163.820 204.090 1.00 56.87 632 GLY A O 1
ATOM 8462 N N . GLY A 1 633 ? 190.578 162.983 206.170 1.00 54.86 633 GLY A N 1
ATOM 8463 C CA . GLY A 1 633 ? 190.086 161.681 205.752 1.00 54.86 633 GLY A CA 1
ATOM 8464 C C . GLY A 1 633 ? 188.675 161.742 205.203 1.00 54.86 633 GLY A C 1
ATOM 8465 O O . GLY A 1 633 ? 188.375 161.160 204.158 1.00 54.86 633 GLY A O 1
ATOM 8469 N N . VAL A 1 634 ? 187.784 162.446 205.904 1.00 54.11 634 VAL A N 1
ATOM 8470 C CA . VAL A 1 634 ? 186.406 162.536 205.440 1.00 54.11 634 VAL A CA 1
ATOM 8471 C C . VAL A 1 634 ? 186.341 163.324 204.141 1.00 54.11 634 VAL A C 1
ATOM 8472 O O . VAL A 1 634 ? 185.539 163.016 203.252 1.00 54.11 634 VAL A O 1
ATOM 8485 N N . PHE A 1 635 ? 187.184 164.347 204.002 1.00 52.71 635 PHE A N 1
ATOM 8486 C CA . PHE A 1 635 ? 187.209 165.087 202.747 1.00 52.71 635 PHE A CA 1
ATOM 8487 C C . PHE A 1 635 ? 187.622 164.188 201.596 1.00 52.71 635 PHE A C 1
ATOM 8488 O O . PHE A 1 635 ? 187.042 164.255 200.509 1.00 52.71 635 PHE A O 1
ATOM 8505 N N . PHE A 1 636 ? 188.632 163.345 201.807 1.00 52.38 636 PHE A N 1
ATOM 8506 C CA . PHE A 1 636 ? 189.075 162.480 200.723 1.00 52.38 636 PHE A CA 1
ATOM 8507 C C . PHE A 1 636 ? 188.056 161.395 200.423 1.00 52.38 636 PHE A C 1
ATOM 8508 O O . PHE A 1 636 ? 187.910 160.993 199.266 1.00 52.38 636 PHE A O 1
ATOM 8525 N N . PHE A 1 637 ? 187.336 160.911 201.434 1.00 51.28 637 PHE A N 1
ATOM 8526 C CA . PHE A 1 637 ? 186.245 159.987 201.152 1.00 51.28 637 PHE A CA 1
ATOM 8527 C C . PHE A 1 637 ? 185.168 160.665 200.316 1.00 51.28 637 PHE A C 1
ATOM 8528 O O . PHE A 1 637 ? 184.616 160.062 199.388 1.00 51.28 637 PHE A O 1
ATOM 8545 N N . TYR A 1 638 ? 184.853 161.919 200.637 1.00 50.93 638 TYR A N 1
ATOM 8546 C CA . TYR A 1 638 ? 183.903 162.677 199.832 1.00 50.93 638 TYR A CA 1
ATOM 8547 C C . TYR A 1 638 ? 184.403 162.813 198.401 1.00 50.93 638 TYR A C 1
ATOM 8548 O O . TYR A 1 638 ? 183.643 162.644 197.439 1.00 50.93 638 TYR A O 1
ATOM 8566 N N . LEU A 1 639 ? 185.692 163.103 198.244 1.00 50.75 639 LEU A N 1
ATOM 8567 C CA . LEU A 1 639 ? 186.264 163.250 196.913 1.00 50.75 639 LEU A CA 1
ATOM 8568 C C . LEU A 1 639 ? 186.174 161.947 196.130 1.00 50.75 639 LEU A C 1
ATOM 8569 O O . LEU A 1 639 ? 185.833 161.948 194.943 1.00 50.75 639 LEU A O 1
ATOM 8585 N N . LEU A 1 640 ? 186.470 160.824 196.782 1.00 50.46 640 LEU A N 1
ATOM 8586 C CA . LEU A 1 640 ? 186.392 159.530 196.114 1.00 50.46 640 LEU A CA 1
ATOM 8587 C C . LEU A 1 640 ? 184.962 159.207 195.704 1.00 50.46 640 LEU A C 1
ATOM 8588 O O . LEU A 1 640 ? 184.721 158.701 194.600 1.00 50.46 640 LEU A O 1
ATOM 8604 N N . ILE A 1 641 ? 183.997 159.487 196.582 1.00 49.33 641 ILE A N 1
ATOM 8605 C CA . ILE A 1 641 ? 182.599 159.238 196.245 1.00 49.33 641 ILE A CA 1
ATOM 8606 C C . ILE A 1 641 ? 182.190 160.079 195.047 1.00 49.33 641 ILE A C 1
ATOM 8607 O O . ILE A 1 641 ? 181.465 159.616 194.161 1.00 49.33 641 ILE A O 1
ATOM 8623 N N . ASN A 1 642 ? 182.644 161.330 194.999 1.00 49.79 642 ASN A N 1
ATOM 8624 C CA . ASN A 1 642 ? 182.270 162.192 193.885 1.00 49.79 642 ASN A CA 1
ATOM 8625 C C . ASN A 1 642 ? 182.921 161.734 192.585 1.00 49.79 642 ASN A C 1
ATOM 8626 O O . ASN A 1 642 ? 182.306 161.806 191.514 1.00 49.79 642 ASN A O 1
ATOM 8637 N N . ILE A 1 643 ? 184.164 161.257 192.656 1.00 50.88 643 ILE A N 1
ATOM 8638 C CA . ILE A 1 643 ? 184.818 160.712 191.469 1.00 50.88 643 ILE A CA 1
ATOM 8639 C C . ILE A 1 643 ? 184.036 159.512 190.947 1.00 50.88 643 ILE A C 1
ATOM 8640 O O . ILE A 1 643 ? 183.793 159.372 189.740 1.00 50.88 643 ILE A O 1
ATOM 8656 N N . VAL A 1 644 ? 183.636 158.620 191.854 1.00 50.43 644 VAL A N 1
ATOM 8657 C CA . VAL A 1 644 ? 182.847 157.464 191.445 1.00 50.43 644 VAL A CA 1
ATOM 8658 C C . VAL A 1 644 ? 181.531 157.914 190.826 1.00 50.43 644 VAL A C 1
ATOM 8659 O O . VAL A 1 644 ? 181.064 157.334 189.840 1.00 50.43 644 VAL A O 1
ATOM 8672 N N . ALA A 1 645 ? 180.909 158.949 191.392 1.00 49.78 645 ALA A N 1
ATOM 8673 C CA . ALA A 1 645 ? 179.654 159.446 190.840 1.00 49.78 645 ALA A CA 1
ATOM 8674 C C . ALA A 1 645 ? 179.840 159.916 189.407 1.00 49.78 645 ALA A C 1
ATOM 8675 O O . ALA A 1 645 ? 179.075 159.539 188.506 1.00 49.78 645 ALA A O 1
ATOM 8682 N N . VAL A 1 646 ? 180.852 160.754 189.179 1.00 50.93 646 VAL A N 1
ATOM 8683 C CA . VAL A 1 646 ? 181.041 161.309 187.845 1.00 50.93 646 VAL A CA 1
ATOM 8684 C C . VAL A 1 646 ? 181.328 160.196 186.849 1.00 50.93 646 VAL A C 1
ATOM 8685 O O . VAL A 1 646 ? 180.785 160.190 185.740 1.00 50.93 646 VAL A O 1
ATOM 8698 N N . PHE A 1 647 ? 182.165 159.225 187.224 1.00 50.95 647 PHE A N 1
ATOM 8699 C CA . PHE A 1 647 ? 182.481 158.160 186.276 1.00 50.95 647 PHE A CA 1
ATOM 8700 C C . PHE A 1 647 ? 181.268 157.281 185.994 1.00 50.95 647 PHE A C 1
ATOM 8701 O O . PHE A 1 647 ? 181.016 156.915 184.838 1.00 50.95 647 PHE A O 1
ATOM 8718 N N . SER A 1 648 ? 180.500 156.938 187.028 1.00 51.85 648 SER A N 1
ATOM 8719 C CA . SER A 1 648 ? 179.313 156.119 186.822 1.00 51.85 648 SER A CA 1
ATOM 8720 C C . SER A 1 648 ? 178.352 156.794 185.856 1.00 51.85 648 SER A C 1
ATOM 8721 O O . SER A 1 648 ? 177.868 156.174 184.902 1.00 51.85 648 SER A O 1
ATOM 8729 N N . MET A 1 649 ? 178.066 158.075 186.088 1.00 52.09 649 MET A N 1
ATOM 8730 C CA . MET A 1 649 ? 177.111 158.764 185.229 1.00 52.09 649 MET A CA 1
ATOM 8731 C C . MET A 1 649 ? 177.674 158.970 183.829 1.00 52.09 649 MET A C 1
ATOM 8732 O O . MET A 1 649 ? 176.934 158.893 182.840 1.00 52.09 649 MET A O 1
ATOM 8746 N N . SER A 1 650 ? 178.980 159.213 183.719 1.00 53.55 650 SER A N 1
ATOM 8747 C CA . SER A 1 650 ? 179.594 159.350 182.407 1.00 53.55 650 SER A CA 1
ATOM 8748 C C . SER A 1 650 ? 179.415 158.080 181.592 1.00 53.55 650 SER A C 1
ATOM 8749 O O . SER A 1 650 ? 179.048 158.132 180.415 1.00 53.55 650 SER A O 1
ATOM 8757 N N . HIS A 1 651 ? 179.659 156.921 182.206 1.00 52.97 651 HIS A N 1
ATOM 8758 C CA . HIS A 1 651 ? 179.517 155.667 181.473 1.00 52.97 651 HIS A CA 1
ATOM 8759 C C . HIS A 1 651 ? 178.058 155.372 181.150 1.00 52.97 651 HIS A C 1
ATOM 8760 O O . HIS A 1 651 ? 177.742 154.914 180.044 1.00 52.97 651 HIS A O 1
ATOM 8774 N N . LEU A 1 652 ? 177.149 155.642 182.090 1.00 52.83 652 LEU A N 1
ATOM 8775 C CA . LEU A 1 652 ? 175.737 155.401 181.816 1.00 52.83 652 LEU A CA 1
ATOM 8776 C C . LEU A 1 652 ? 175.259 156.233 180.637 1.00 52.83 652 LEU A C 1
ATOM 8777 O O . LEU A 1 652 ? 174.555 155.732 179.751 1.00 52.83 652 LEU A O 1
ATOM 8793 N N . PHE A 1 653 ? 175.633 157.508 180.596 1.00 53.49 653 PHE A N 1
ATOM 8794 C CA . PHE A 1 653 ? 175.155 158.354 179.516 1.00 53.49 653 PHE A CA 1
ATOM 8795 C C . PHE A 1 653 ? 175.947 158.168 178.233 1.00 53.49 653 PHE A C 1
ATOM 8796 O O . PHE A 1 653 ? 175.420 158.458 177.159 1.00 53.49 653 PHE A O 1
ATOM 8813 N N . ARG A 1 654 ? 177.173 157.650 178.304 1.00 54.98 654 ARG A N 1
ATOM 8814 C CA . ARG A 1 654 ? 177.823 157.173 177.091 1.00 54.98 654 ARG A CA 1
ATOM 8815 C C . ARG A 1 654 ? 177.041 156.017 176.490 1.00 54.98 654 ARG A C 1
ATOM 8816 O O . ARG A 1 654 ? 176.851 155.952 175.270 1.00 54.98 654 ARG A O 1
ATOM 8837 N N . CYS A 1 655 ? 176.569 155.096 177.334 1.00 54.72 655 CYS A N 1
ATOM 8838 C CA . CYS A 1 655 ? 175.720 154.017 176.840 1.00 54.72 655 CYS A CA 1
ATOM 8839 C C . CYS A 1 655 ? 174.441 154.570 176.224 1.00 54.72 655 CYS A C 1
ATOM 8840 O O . CYS A 1 655 ? 174.021 154.141 175.145 1.00 54.72 655 CYS A O 1
ATOM 8848 N N . VAL A 1 656 ? 173.808 155.530 176.899 1.00 54.43 656 VAL A N 1
ATOM 8849 C CA . VAL A 1 656 ? 172.555 156.086 176.389 1.00 54.43 656 VAL A CA 1
ATOM 8850 C C . VAL A 1 656 ? 172.777 156.778 175.051 1.00 54.43 656 VAL A C 1
ATOM 8851 O O . VAL A 1 656 ? 171.988 156.614 174.113 1.00 54.43 656 VAL A O 1
ATOM 8864 N N . GLY A 1 657 ? 173.840 157.575 174.941 1.00 56.36 657 GLY A N 1
ATOM 8865 C CA . GLY A 1 657 ? 174.134 158.238 173.684 1.00 56.36 657 GLY A CA 1
ATOM 8866 C C . GLY A 1 657 ? 174.505 157.274 172.579 1.00 56.36 657 GLY A C 1
ATOM 8867 O O . GLY A 1 657 ? 174.217 157.529 171.408 1.00 56.36 657 GLY A O 1
ATOM 8871 N N . SER A 1 658 ? 175.151 156.161 172.930 1.00 56.95 658 SER A N 1
ATOM 8872 C CA . SER A 1 658 ? 175.539 155.181 171.922 1.00 56.95 658 SER A CA 1
ATOM 8873 C C . SER A 1 658 ? 174.320 154.601 171.216 1.00 56.95 658 SER A C 1
ATOM 8874 O O . SER A 1 658 ? 174.332 154.414 169.995 1.00 56.95 658 SER A O 1
ATOM 8882 N N . LEU A 1 659 ? 173.259 154.307 171.965 1.00 57.49 659 LEU A N 1
ATOM 8883 C CA . LEU A 1 659 ? 172.061 153.735 171.366 1.00 57.49 659 LEU A CA 1
ATOM 8884 C C . LEU A 1 659 ? 171.359 154.694 170.415 1.00 57.49 659 LEU A C 1
ATOM 8885 O O . LEU A 1 659 ? 170.651 154.234 169.514 1.00 57.49 659 LEU A O 1
ATOM 8901 N N . THR A 1 660 ? 171.538 155.999 170.583 1.00 58.29 660 THR A N 1
ATOM 8902 C CA . THR A 1 660 ? 170.884 156.997 169.754 1.00 58.29 660 THR A CA 1
ATOM 8903 C C . THR A 1 660 ? 171.772 157.365 168.573 1.00 58.29 660 THR A C 1
ATOM 8904 O O . THR A 1 660 ? 172.982 157.132 168.577 1.00 58.29 660 THR A O 1
ATOM 8915 N N . LYS A 1 661 ? 171.147 157.950 167.553 1.00 62.61 661 LYS A N 1
ATOM 8916 C CA . LYS A 1 661 ? 171.864 158.383 166.361 1.00 62.61 661 LYS A CA 1
ATOM 8917 C C . LYS A 1 661 ? 172.308 159.838 166.454 1.00 62.61 661 LYS A C 1
ATOM 8918 O O . LYS A 1 661 ? 173.459 160.156 166.139 1.00 62.61 661 LYS A O 1
ATOM 8937 N N . THR A 1 662 ? 171.419 160.724 166.886 1.00 61.66 662 THR A N 1
ATOM 8938 C CA . THR A 1 662 ? 171.726 162.135 167.045 1.00 61.66 662 THR A CA 1
ATOM 8939 C C . THR A 1 662 ? 171.474 162.533 168.490 1.00 61.66 662 THR A C 1
ATOM 8940 O O . THR A 1 662 ? 170.734 161.867 169.218 1.00 61.66 662 THR A O 1
ATOM 8951 N N . LEU A 1 663 ? 172.101 163.634 168.903 1.00 60.24 663 LEU A N 1
ATOM 8952 C CA . LEU A 1 663 ? 171.887 164.122 170.260 1.00 60.24 663 LEU A CA 1
ATOM 8953 C C . LEU A 1 663 ? 170.430 164.499 170.496 1.00 60.24 663 LEU A C 1
ATOM 8954 O O . LEU A 1 663 ? 169.920 164.335 171.610 1.00 60.24 663 LEU A O 1
ATOM 8970 N N . SER A 1 664 ? 169.747 165.007 169.470 1.00 59.78 664 SER A N 1
ATOM 8971 C CA . SER A 1 664 ? 168.337 165.347 169.624 1.00 59.78 664 SER A CA 1
ATOM 8972 C C . SER A 1 664 ? 167.515 164.116 169.977 1.00 59.78 664 SER A C 1
ATOM 8973 O O . SER A 1 664 ? 166.631 164.177 170.838 1.00 59.78 664 SER A O 1
ATOM 8981 N N . GLU A 1 665 ? 167.786 162.988 169.321 1.00 60.59 665 GLU A N 1
ATOM 8982 C CA . GLU A 1 665 ? 167.085 161.752 169.640 1.00 60.59 665 GLU A CA 1
ATOM 8983 C C . GLU A 1 665 ? 167.433 161.221 171.022 1.00 60.59 665 GLU A C 1
ATOM 8984 O O . GLU A 1 665 ? 166.724 160.343 171.522 1.00 60.59 665 GLU A O 1
ATOM 8996 N N . ALA A 1 666 ? 168.499 161.726 171.645 1.00 56.10 666 ALA A N 1
ATOM 8997 C CA . ALA A 1 666 ? 168.906 161.295 172.974 1.00 56.10 666 ALA A CA 1
ATOM 8998 C C . ALA A 1 666 ? 168.466 162.244 174.074 1.00 56.10 666 ALA A C 1
ATOM 8999 O O . ALA A 1 666 ? 168.467 161.851 175.245 1.00 56.10 666 ALA A O 1
ATOM 9006 N N . MET A 1 667 ? 168.094 163.475 173.731 1.00 54.99 667 MET A N 1
ATOM 9007 C CA . MET A 1 667 ? 167.784 164.455 174.764 1.00 54.99 667 MET A CA 1
ATOM 9008 C C . MET A 1 667 ? 166.534 164.078 175.552 1.00 54.99 667 MET A C 1
ATOM 9009 O O . MET A 1 667 ? 166.387 164.499 176.705 1.00 54.99 667 MET A O 1
ATOM 9023 N N . VAL A 1 668 ? 165.622 163.310 174.963 1.00 50.65 668 VAL A N 1
ATOM 9024 C CA . VAL A 1 668 ? 164.405 162.897 175.662 1.00 50.65 668 VAL A CA 1
ATOM 9025 C C . VAL A 1 668 ? 164.709 161.766 176.641 1.00 50.65 668 VAL A C 1
ATOM 9026 O O . VAL A 1 668 ? 164.475 161.926 177.848 1.00 50.65 668 VAL A O 1
ATOM 9039 N N . PRO A 1 669 ? 165.210 160.610 176.188 1.00 51.95 669 PRO A N 1
ATOM 9040 C CA . PRO A 1 669 ? 165.538 159.547 177.154 1.00 51.95 669 PRO A CA 1
ATOM 9041 C C . PRO A 1 669 ? 166.600 159.961 178.155 1.00 51.95 669 PRO A C 1
ATOM 9042 O O . PRO A 1 669 ? 166.533 159.576 179.331 1.00 51.95 669 PRO A O 1
ATOM 9053 N N . ALA A 1 670 ? 167.585 160.744 177.716 1.00 51.53 670 ALA A N 1
ATOM 9054 C CA . ALA A 1 670 ? 168.589 161.246 178.642 1.00 51.53 670 ALA A CA 1
ATOM 9055 C C . ALA A 1 670 ? 167.954 162.142 179.691 1.00 51.53 670 ALA A C 1
ATOM 9056 O O . ALA A 1 670 ? 168.319 162.084 180.867 1.00 51.53 670 ALA A O 1
ATOM 9063 N N . SER A 1 671 ? 167.004 162.983 179.283 1.00 50.43 671 SER A N 1
ATOM 9064 C CA . SER A 1 671 ? 166.308 163.828 180.246 1.00 50.43 671 SER A CA 1
ATOM 9065 C C . SER A 1 671 ? 165.499 162.990 181.227 1.00 50.43 671 SER A C 1
ATOM 9066 O O . SER A 1 671 ? 165.447 163.296 182.425 1.00 50.43 671 SER A O 1
ATOM 9074 N N . MET A 1 672 ? 164.857 161.928 180.740 1.00 50.49 672 MET A N 1
ATOM 9075 C CA . MET A 1 672 ? 164.099 161.055 181.630 1.00 50.49 672 MET A CA 1
ATOM 9076 C C . MET A 1 672 ? 165.012 160.434 182.680 1.00 50.49 672 MET A C 1
ATOM 9077 O O . MET A 1 672 ? 164.702 160.440 183.879 1.00 50.49 672 MET A O 1
ATOM 9091 N N . LEU A 1 673 ? 166.150 159.892 182.242 1.00 51.43 673 LEU A N 1
ATOM 9092 C CA . LEU A 1 673 ? 167.094 159.307 183.187 1.00 51.43 673 LEU A CA 1
ATOM 9093 C C . LEU A 1 673 ? 167.639 160.353 184.143 1.00 51.43 673 LEU A C 1
ATOM 9094 O O . LEU A 1 673 ? 167.818 160.080 185.333 1.00 51.43 673 LEU A O 1
ATOM 9110 N N . LEU A 1 674 ? 167.941 161.548 183.638 1.00 50.49 674 LEU A N 1
ATOM 9111 C CA . LEU A 1 674 ? 168.455 162.599 184.504 1.00 50.49 674 LEU A CA 1
ATOM 9112 C C . LEU A 1 674 ? 167.461 162.906 185.608 1.00 50.49 674 LEU A C 1
ATOM 9113 O O . LEU A 1 674 ? 167.829 163.005 186.783 1.00 50.49 674 LEU A O 1
ATOM 9129 N N . LEU A 1 675 ? 166.186 163.042 185.248 1.00 47.33 675 LEU A N 1
ATOM 9130 C CA . LEU A 1 675 ? 165.175 163.332 186.254 1.00 47.33 675 LEU A CA 1
ATOM 9131 C C . LEU A 1 675 ? 165.076 162.200 187.265 1.00 47.33 675 LEU A C 1
ATOM 9132 O O . LEU A 1 675 ? 165.060 162.437 188.477 1.00 47.33 675 LEU A O 1
ATOM 9148 N N . ALA A 1 676 ? 165.011 160.957 186.789 1.00 48.11 676 ALA A N 1
ATOM 9149 C CA . ALA A 1 676 ? 164.893 159.835 187.714 1.00 48.11 676 ALA A CA 1
ATOM 9150 C C . ALA A 1 676 ? 166.062 159.807 188.691 1.00 48.11 676 ALA A C 1
ATOM 9151 O O . ALA A 1 676 ? 165.869 159.744 189.913 1.00 48.11 676 ALA A O 1
ATOM 9158 N N . LEU A 1 677 ? 167.286 159.873 188.167 1.00 50.50 677 LEU A N 1
ATOM 9159 C CA . LEU A 1 677 ? 168.467 159.768 189.014 1.00 50.50 677 LEU A CA 1
ATOM 9160 C C . LEU A 1 677 ? 168.549 160.928 189.996 1.00 50.50 677 LEU A C 1
ATOM 9161 O O . LEU A 1 677 ? 168.863 160.728 191.175 1.00 50.50 677 LEU A O 1
ATOM 9177 N N . SER A 1 678 ? 168.276 162.149 189.535 1.00 50.26 678 SER A N 1
ATOM 9178 C CA . SER A 1 678 ? 168.370 163.303 190.419 1.00 50.26 678 SER A CA 1
ATOM 9179 C C . SER A 1 678 ? 167.301 163.265 191.501 1.00 50.26 678 SER A C 1
ATOM 9180 O O . SER A 1 678 ? 167.572 163.600 192.659 1.00 50.26 678 SER A O 1
ATOM 9188 N N . MET A 1 679 ? 166.081 162.866 191.147 1.00 48.09 679 MET A N 1
ATOM 9189 C CA . MET A 1 679 ? 164.968 162.985 192.077 1.00 48.09 679 MET A CA 1
ATOM 9190 C C . MET A 1 679 ? 164.900 161.827 193.058 1.00 48.09 679 MET A C 1
ATOM 9191 O O . MET A 1 679 ? 164.351 161.990 194.151 1.00 48.09 679 MET A O 1
ATOM 9205 N N . TYR A 1 680 ? 165.441 160.660 192.708 1.00 48.16 680 TYR A N 1
ATOM 9206 C CA . TYR A 1 680 ? 165.486 159.542 193.641 1.00 48.16 680 TYR A CA 1
ATOM 9207 C C . TYR A 1 680 ? 166.844 159.406 194.313 1.00 48.16 680 TYR A C 1
ATOM 9208 O O . TYR A 1 680 ? 167.153 158.347 194.864 1.00 48.16 680 TYR A O 1
ATOM 9226 N N . THR A 1 681 ? 167.655 160.463 194.287 1.00 48.55 681 THR A N 1
ATOM 9227 C CA . THR A 1 681 ? 168.969 160.441 194.914 1.00 48.55 681 THR A CA 1
ATOM 9228 C C . THR A 1 681 ? 168.895 160.376 196.432 1.00 48.55 681 THR A C 1
ATOM 9229 O O . THR A 1 681 ? 169.899 160.039 197.066 1.00 48.55 681 THR A O 1
ATOM 9240 N N . GLY A 1 682 ? 167.744 160.673 197.029 1.00 47.54 682 GLY A N 1
ATOM 9241 C CA . GLY A 1 682 ? 167.572 160.577 198.465 1.00 47.54 682 GLY A CA 1
ATOM 9242 C C . GLY A 1 682 ? 167.381 161.895 199.181 1.00 47.54 682 GLY A C 1
ATOM 9243 O O . GLY A 1 682 ? 167.134 161.884 200.391 1.00 47.54 682 GLY A O 1
ATOM 9247 N N . PHE A 1 683 ? 167.481 163.030 198.489 1.00 47.39 683 PHE A N 1
ATOM 9248 C CA . PHE A 1 683 ? 167.245 164.329 199.105 1.00 47.39 683 PHE A CA 1
ATOM 9249 C C . PHE A 1 683 ? 165.875 164.901 198.765 1.00 47.39 683 PHE A C 1
ATOM 9250 O O . PHE A 1 683 ? 165.136 165.311 199.664 1.00 47.39 683 PHE A O 1
ATOM 9267 N N . ALA A 1 684 ? 165.521 164.950 197.480 1.00 46.12 684 ALA A N 1
ATOM 9268 C CA . ALA A 1 684 ? 164.206 165.454 197.104 1.00 46.12 684 ALA A CA 1
ATOM 9269 C C . ALA A 1 684 ? 163.101 164.664 197.782 1.00 46.12 684 ALA A C 1
ATOM 9270 O O . ALA A 1 684 ? 162.046 165.219 198.105 1.00 46.12 684 ALA A O 1
ATOM 9277 N N . ILE A 1 685 ? 163.324 163.375 198.007 1.00 46.96 685 ILE A N 1
ATOM 9278 C CA . ILE A 1 685 ? 162.382 162.527 198.729 1.00 46.96 685 ILE A CA 1
ATOM 9279 C C . ILE A 1 685 ? 163.200 161.528 199.541 1.00 46.96 685 ILE A C 1
ATOM 9280 O O . ILE A 1 685 ? 163.888 160.678 198.959 1.00 46.96 685 ILE A O 1
ATOM 9296 N N . PRO A 1 686 ? 163.189 161.605 200.871 1.00 47.53 686 PRO A N 1
ATOM 9297 C CA . PRO A 1 686 ? 163.991 160.667 201.659 1.00 47.53 686 PRO A CA 1
ATOM 9298 C C . PRO A 1 686 ? 163.572 159.226 201.423 1.00 47.53 686 PRO A C 1
ATOM 9299 O O . PRO A 1 686 ? 162.421 158.935 201.094 1.00 47.53 686 PRO A O 1
ATOM 9310 N N . LYS A 1 687 ? 164.533 158.318 201.600 1.00 48.43 687 LYS A N 1
ATOM 9311 C CA . LYS A 1 687 ? 164.267 156.898 201.405 1.00 48.43 687 LYS A CA 1
ATOM 9312 C C . LYS A 1 687 ? 163.097 156.428 202.256 1.00 48.43 687 LYS A C 1
ATOM 9313 O O . LYS A 1 687 ? 162.400 155.479 201.885 1.00 48.43 687 LYS A O 1
ATOM 9332 N N . LYS A 1 688 ? 162.866 157.076 203.402 1.00 49.92 688 LYS A N 1
ATOM 9333 C CA . LYS A 1 688 ? 161.685 156.770 204.202 1.00 49.92 688 LYS A CA 1
ATOM 9334 C C . LYS A 1 688 ? 160.406 157.038 203.425 1.00 49.92 688 LYS A C 1
ATOM 9335 O O . LYS A 1 688 ? 159.465 156.238 203.464 1.00 49.92 688 LYS A O 1
ATOM 9354 N N . LYS A 1 689 ? 160.351 158.167 202.721 1.00 48.21 689 LYS A N 1
ATOM 9355 C CA . LYS A 1 689 ? 159.110 158.655 202.140 1.00 48.21 689 LYS A CA 1
ATOM 9356 C C . LYS A 1 689 ? 158.799 158.057 200.778 1.00 48.21 689 LYS A C 1
ATOM 9357 O O . LYS A 1 689 ? 157.682 158.241 200.289 1.00 48.21 689 LYS A O 1
ATOM 9376 N N . ILE A 1 690 ? 159.743 157.357 200.151 1.00 47.07 690 ILE A N 1
ATOM 9377 C CA . ILE A 1 690 ? 159.496 156.820 198.821 1.00 47.07 690 ILE A CA 1
ATOM 9378 C C . ILE A 1 690 ? 158.389 155.780 198.894 1.00 47.07 690 ILE A C 1
ATOM 9379 O O . ILE A 1 690 ? 158.274 155.031 199.873 1.00 47.07 690 ILE A O 1
ATOM 9395 N N . LEU A 1 691 ? 157.566 155.734 197.856 1.00 47.93 691 LEU A N 1
ATOM 9396 C CA . LEU A 1 691 ? 156.392 154.880 197.824 1.00 47.93 691 LEU A CA 1
ATOM 9397 C C . LEU A 1 691 ? 156.751 153.486 197.326 1.00 47.93 691 LEU A C 1
ATOM 9398 O O . LEU A 1 691 ? 157.787 153.270 196.696 1.00 47.93 691 LEU A O 1
ATOM 9414 N N . ARG A 1 692 ? 155.866 152.530 197.614 1.00 50.43 692 ARG A N 1
ATOM 9415 C CA . ARG A 1 692 ? 156.155 151.142 197.273 1.00 50.43 692 ARG A CA 1
ATOM 9416 C C . ARG A 1 692 ? 156.285 150.941 195.772 1.00 50.43 692 ARG A C 1
ATOM 9417 O O . ARG A 1 692 ? 156.963 150.007 195.330 1.00 50.43 692 ARG A O 1
ATOM 9438 N N . TRP A 1 693 ? 155.649 151.794 194.971 1.00 46.45 693 TRP A N 1
ATOM 9439 C CA . TRP A 1 693 ? 155.660 151.578 193.532 1.00 46.45 693 TRP A CA 1
ATOM 9440 C C . TRP A 1 693 ? 156.985 151.973 192.891 1.00 46.45 693 TRP A C 1
ATOM 9441 O O . TRP A 1 693 ? 157.270 151.526 191.777 1.00 46.45 693 TRP A O 1
ATOM 9462 N N . SER A 1 694 ? 157.807 152.779 193.566 1.00 47.47 694 SER A N 1
ATOM 9463 C CA . SER A 1 694 ? 159.035 153.297 192.973 1.00 47.47 694 SER A CA 1
ATOM 9464 C C . SER A 1 694 ? 160.215 153.189 193.928 1.00 47.47 694 SER A C 1
ATOM 9465 O O . SER A 1 694 ? 161.176 153.951 193.817 1.00 47.47 694 SER A O 1
ATOM 9473 N N . LYS A 1 695 ? 160.161 152.254 194.875 1.00 47.82 695 LYS A N 1
ATOM 9474 C CA . LYS A 1 695 ? 161.314 152.019 195.735 1.00 47.82 695 LYS A CA 1
ATOM 9475 C C . LYS A 1 695 ? 162.448 151.354 194.964 1.00 47.82 695 LYS A C 1
ATOM 9476 O O . LYS A 1 695 ? 163.628 151.609 195.241 1.00 47.82 695 LYS A O 1
ATOM 9495 N N . TRP A 1 696 ? 162.110 150.508 193.991 1.00 47.01 696 TRP A N 1
ATOM 9496 C CA . TRP A 1 696 ? 163.137 149.869 193.182 1.00 47.01 696 TRP A CA 1
ATOM 9497 C C . TRP A 1 696 ? 163.994 150.897 192.460 1.00 47.01 696 TRP A C 1
ATOM 9498 O O . TRP A 1 696 ? 165.188 150.664 192.245 1.00 47.01 696 TRP A O 1
ATOM 9519 N N . ILE A 1 697 ? 163.412 152.035 192.077 1.00 46.88 697 ILE A N 1
ATOM 9520 C CA . ILE A 1 697 ? 164.206 153.083 191.444 1.00 46.88 697 ILE A CA 1
ATOM 9521 C C . ILE A 1 697 ? 165.317 153.529 192.381 1.00 46.88 697 ILE A C 1
ATOM 9522 O O . ILE A 1 697 ? 166.488 153.601 191.995 1.00 46.88 697 ILE A O 1
ATOM 9538 N N . TRP A 1 698 ? 164.968 153.831 193.632 1.00 47.75 698 TRP A N 1
ATOM 9539 C CA . TRP A 1 698 ? 165.994 154.193 194.601 1.00 47.75 698 TRP A CA 1
ATOM 9540 C C . TRP A 1 698 ? 167.013 153.076 194.750 1.00 47.75 698 TRP A C 1
ATOM 9541 O O . TRP A 1 698 ? 168.211 153.335 194.904 1.00 47.75 698 TRP A O 1
ATOM 9562 N N . TYR A 1 699 ? 166.556 151.822 194.711 1.00 49.02 699 TYR A N 1
ATOM 9563 C CA . TYR A 1 699 ? 167.479 150.713 194.933 1.00 49.02 699 TYR A CA 1
ATOM 9564 C C . TYR A 1 699 ? 168.452 150.528 193.775 1.00 49.02 699 TYR A C 1
ATOM 9565 O O . TYR A 1 699 ? 169.559 150.024 193.985 1.00 49.02 699 TYR A O 1
ATOM 9583 N N . ILE A 1 700 ? 168.068 150.908 192.554 1.00 48.36 700 ILE A N 1
ATOM 9584 C CA . ILE A 1 700 ? 168.948 150.749 191.398 1.00 48.36 700 ILE A CA 1
ATOM 9585 C C . ILE A 1 700 ? 169.644 152.042 191.009 1.00 48.36 700 ILE A C 1
ATOM 9586 O O . ILE A 1 700 ? 170.299 152.088 189.962 1.00 48.36 700 ILE A O 1
ATOM 9602 N N . ASN A 1 701 ? 169.527 153.093 191.817 1.00 48.96 701 ASN A N 1
ATOM 9603 C CA . ASN A 1 701 ? 170.102 154.388 191.479 1.00 48.96 701 ASN A CA 1
ATOM 9604 C C . ASN A 1 701 ? 171.485 154.506 192.108 1.00 48.96 701 ASN A C 1
ATOM 9605 O O . ASN A 1 701 ? 171.583 154.585 193.340 1.00 48.96 701 ASN A O 1
ATOM 9616 N N . PRO A 1 702 ? 172.569 154.524 191.329 1.00 50.51 702 PRO A N 1
ATOM 9617 C CA . PRO A 1 702 ? 173.895 154.651 191.954 1.00 50.51 702 PRO A CA 1
ATOM 9618 C C . PRO A 1 702 ? 174.056 155.937 192.736 1.00 50.51 702 PRO A C 1
ATOM 9619 O O . PRO A 1 702 ? 174.734 155.951 193.774 1.00 50.51 702 PRO A O 1
ATOM 9630 N N . LEU A 1 703 ? 173.448 157.026 192.262 1.00 49.52 703 LEU A N 1
ATOM 9631 C CA . LEU A 1 703 ? 173.508 158.278 192.999 1.00 49.52 703 LEU A CA 1
ATOM 9632 C C . LEU A 1 703 ? 172.855 158.143 194.360 1.00 49.52 703 LEU A C 1
ATOM 9633 O O . LEU A 1 703 ? 173.257 158.820 195.306 1.00 49.52 703 LEU A O 1
ATOM 9649 N N . ALA A 1 704 ? 171.861 157.267 194.486 1.00 48.45 704 ALA A N 1
ATOM 9650 C CA . ALA A 1 704 ? 171.221 157.068 195.779 1.00 48.45 704 ALA A CA 1
ATOM 9651 C C . ALA A 1 704 ? 172.214 156.532 196.800 1.00 48.45 704 ALA A C 1
ATOM 9652 O O . ALA A 1 704 ? 172.334 157.064 197.908 1.00 48.45 704 ALA A O 1
ATOM 9659 N N . TYR A 1 705 ? 172.953 155.487 196.434 1.00 49.84 705 TYR A N 1
ATOM 9660 C CA . TYR A 1 705 ? 173.927 154.919 197.358 1.00 49.84 705 TYR A CA 1
ATOM 9661 C C . TYR A 1 705 ? 175.082 155.879 197.598 1.00 49.84 705 TYR A C 1
ATOM 9662 O O . TYR A 1 705 ? 175.592 155.980 198.719 1.00 49.84 705 TYR A O 1
ATOM 9680 N N . LEU A 1 706 ? 175.514 156.591 196.559 1.00 49.07 706 LEU A N 1
ATOM 9681 C CA . LEU A 1 706 ? 176.602 157.543 196.744 1.00 49.07 706 LEU A CA 1
ATOM 9682 C C . LEU A 1 706 ? 176.189 158.670 197.684 1.00 49.07 706 LEU A C 1
ATOM 9683 O O . LEU A 1 706 ? 176.971 159.088 198.543 1.00 49.07 706 LEU A O 1
ATOM 9699 N N . PHE A 1 707 ? 174.960 159.164 197.549 1.00 47.56 707 PHE A N 1
ATOM 9700 C CA . PHE A 1 707 ? 174.468 160.212 198.434 1.00 47.56 707 PHE A CA 1
ATOM 9701 C C . PHE A 1 707 ? 174.279 159.692 199.850 1.00 47.56 707 PHE A C 1
ATOM 9702 O O . PHE A 1 707 ? 174.516 160.417 200.819 1.00 47.56 707 PHE A O 1
ATOM 9719 N N . GLU A 1 708 ? 173.847 158.439 199.991 1.00 49.45 708 GLU A N 1
ATOM 9720 C CA . GLU A 1 708 ? 173.789 157.827 201.313 1.00 49.45 708 GLU A CA 1
ATOM 9721 C C . GLU A 1 708 ? 175.163 157.827 201.964 1.00 49.45 708 GLU A C 1
ATOM 9722 O O . GLU A 1 708 ? 175.312 158.199 203.133 1.00 49.45 708 GLU A O 1
ATOM 9734 N N . SER A 1 709 ? 176.181 157.402 201.219 1.00 49.64 709 SER A N 1
ATOM 9735 C CA . SER A 1 709 ? 177.531 157.387 201.766 1.00 49.64 709 SER A CA 1
ATOM 9736 C C . SER A 1 709 ? 177.996 158.793 202.105 1.00 49.64 709 SER A C 1
ATOM 9737 O O . SER A 1 709 ? 178.656 159.005 203.126 1.00 49.64 709 SER A O 1
ATOM 9745 N N . LEU A 1 710 ? 177.665 159.770 201.261 1.00 48.63 710 LEU A N 1
ATOM 9746 C CA . LEU A 1 710 ? 178.069 161.143 201.536 1.00 48.63 710 LEU A CA 1
ATOM 9747 C C . LEU A 1 710 ? 177.440 161.653 202.821 1.00 48.63 710 LEU A C 1
ATOM 9748 O O . LEU A 1 710 ? 178.111 162.297 203.633 1.00 48.63 710 LEU A O 1
ATOM 9764 N N . LEU A 1 711 ? 176.150 161.387 203.025 1.00 48.11 711 LEU A N 1
ATOM 9765 C CA . LEU A 1 711 ? 175.500 161.860 204.241 1.00 48.11 711 LEU A CA 1
ATOM 9766 C C . LEU A 1 711 ? 176.035 161.136 205.469 1.00 48.11 711 LEU A C 1
ATOM 9767 O O . LEU A 1 711 ? 176.241 161.756 206.517 1.00 48.11 711 LEU A O 1
ATOM 9783 N N . ILE A 1 712 ? 176.273 159.829 205.363 1.00 49.96 712 ILE A N 1
ATOM 9784 C CA . ILE A 1 712 ? 176.874 159.107 206.480 1.00 49.96 712 ILE A CA 1
ATOM 9785 C C . ILE A 1 712 ? 178.229 159.702 206.818 1.00 49.96 712 ILE A C 1
ATOM 9786 O O . ILE A 1 712 ? 178.572 159.883 207.989 1.00 49.96 712 ILE A O 1
ATOM 9802 N N . ASN A 1 713 ? 179.026 160.003 205.798 1.00 50.79 713 ASN A N 1
ATOM 9803 C CA . ASN A 1 713 ? 180.351 160.561 206.027 1.00 50.79 713 ASN A CA 1
ATOM 9804 C C . ASN A 1 713 ? 180.266 161.938 206.671 1.00 50.79 713 ASN A C 1
ATOM 9805 O O . ASN A 1 713 ? 181.027 162.247 207.593 1.00 50.79 713 ASN A O 1
ATOM 9816 N N . GLU A 1 714 ? 179.339 162.773 206.204 1.00 53.21 714 GLU A N 1
ATOM 9817 C CA . GLU A 1 714 ? 179.283 164.155 206.664 1.00 53.21 714 GLU A CA 1
ATOM 9818 C C . GLU A 1 714 ? 178.701 164.257 208.065 1.00 53.21 714 GLU A C 1
ATOM 9819 O O . GLU A 1 714 ? 179.087 165.143 208.836 1.00 53.21 714 GLU A O 1
ATOM 9831 N N . PHE A 1 715 ? 177.769 163.374 208.414 1.00 50.81 715 PHE A N 1
ATOM 9832 C CA . PHE A 1 715 ? 177.082 163.463 209.695 1.00 50.81 715 PHE A CA 1
ATOM 9833 C C . PHE A 1 715 ? 177.650 162.539 210.755 1.00 50.81 715 PHE A C 1
ATOM 9834 O O . PHE A 1 715 ? 177.655 162.904 211.933 1.00 50.81 715 PHE A O 1
ATOM 9851 N N . HIS A 1 716 ? 178.130 161.361 210.372 1.00 55.26 716 HIS A N 1
ATOM 9852 C CA . HIS A 1 716 ? 178.486 160.344 211.351 1.00 55.26 716 HIS A CA 1
ATOM 9853 C C . HIS A 1 716 ? 179.511 160.864 212.348 1.00 55.26 716 HIS A C 1
ATOM 9854 O O . HIS A 1 716 ? 180.501 161.497 211.972 1.00 55.26 716 HIS A O 1
ATOM 9868 N N . GLY A 1 717 ? 179.255 160.605 213.627 1.00 57.22 717 GLY A N 1
ATOM 9869 C CA . GLY A 1 717 ? 180.251 160.753 214.663 1.00 57.22 717 GLY A CA 1
ATOM 9870 C C . GLY A 1 717 ? 180.476 162.155 215.176 1.00 57.22 717 GLY A C 1
ATOM 9871 O O . GLY A 1 717 ? 181.291 162.330 216.089 1.00 57.22 717 GLY A O 1
ATOM 9875 N N . ILE A 1 718 ? 179.790 163.161 214.639 1.00 56.18 718 ILE A N 1
ATOM 9876 C CA . ILE A 1 718 ? 179.958 164.539 215.080 1.00 56.18 718 ILE A CA 1
ATOM 9877 C C . ILE A 1 718 ? 178.657 165.003 215.715 1.00 56.18 718 ILE A C 1
ATOM 9878 O O . ILE A 1 718 ? 177.586 164.882 215.112 1.00 56.18 718 ILE A O 1
ATOM 9894 N N . LYS A 1 719 ? 178.756 165.518 216.938 1.00 55.72 719 LYS A N 1
ATOM 9895 C CA . LYS A 1 719 ? 177.608 166.028 217.670 1.00 55.72 719 LYS A CA 1
ATOM 9896 C C . LYS A 1 719 ? 177.369 167.477 217.278 1.00 55.72 719 LYS A C 1
ATOM 9897 O O . LYS A 1 719 ? 178.290 168.296 217.332 1.00 55.72 719 LYS A O 1
ATOM 9916 N N . PHE A 1 720 ? 176.137 167.793 216.889 1.00 54.30 720 PHE A N 1
ATOM 9917 C CA . PHE A 1 720 ? 175.792 169.143 216.487 1.00 54.30 720 PHE A CA 1
ATOM 9918 C C . PHE A 1 720 ? 175.097 169.847 217.638 1.00 54.30 720 PHE A C 1
ATOM 9919 O O . PHE A 1 720 ? 174.054 169.358 218.097 1.00 54.30 720 PHE A O 1
ATOM 9936 N N . PRO A 1 721 ? 175.609 170.970 218.137 1.00 56.93 721 PRO A N 1
ATOM 9937 C CA . PRO A 1 721 ? 174.914 171.663 219.224 1.00 56.93 721 PRO A CA 1
ATOM 9938 C C . PRO A 1 721 ? 173.529 172.110 218.793 1.00 56.93 721 PRO A C 1
ATOM 9939 O O . PRO A 1 721 ? 173.290 172.430 217.628 1.00 56.93 721 PRO A O 1
ATOM 9950 N N . CYS A 1 722 ? 172.611 172.132 219.750 1.00 59.84 722 CYS A N 1
ATOM 9951 C CA . CYS A 1 722 ? 171.241 172.511 219.458 1.00 59.84 722 CYS A CA 1
ATOM 9952 C C . CYS A 1 722 ? 171.150 173.996 219.135 1.00 59.84 722 CYS A C 1
ATOM 9953 O O . CYS A 1 722 ? 171.943 174.810 219.615 1.00 59.84 722 CYS A O 1
ATOM 9960 N N . ALA A 1 723 ? 170.167 174.342 218.308 1.00 59.94 723 ALA A N 1
ATOM 9961 C CA . ALA A 1 723 ? 169.931 175.719 217.898 1.00 59.94 723 ALA A CA 1
ATOM 9962 C C . ALA A 1 723 ? 168.767 176.361 218.636 1.00 59.94 723 ALA A C 1
ATOM 9963 O O . ALA A 1 723 ? 168.868 177.517 219.054 1.00 59.94 723 ALA A O 1
ATOM 9970 N N . GLU A 1 724 ? 167.661 175.641 218.804 1.00 60.19 724 GLU A N 1
ATOM 9971 C CA . GLU A 1 724 ? 166.527 176.160 219.550 1.00 60.19 724 GLU A CA 1
ATOM 9972 C C . GLU A 1 724 ? 165.731 174.997 220.118 1.00 60.19 724 GLU A C 1
ATOM 9973 O O . GLU A 1 724 ? 165.548 173.976 219.452 1.00 60.19 724 GLU A O 1
ATOM 9985 N N . TYR A 1 725 ? 165.270 175.162 221.353 1.00 60.43 725 TYR A N 1
ATOM 9986 C CA . TYR A 1 725 ? 164.449 174.176 222.033 1.00 60.43 725 TYR A CA 1
ATOM 9987 C C . TYR A 1 725 ? 162.998 174.632 222.012 1.00 60.43 725 TYR A C 1
ATOM 9988 O O . TYR A 1 725 ? 162.710 175.829 222.023 1.00 60.43 725 TYR A O 1
ATOM 10006 N N . VAL A 1 726 ? 162.082 173.671 221.980 1.00 62.50 726 VAL A N 1
ATOM 10007 C CA . VAL A 1 726 ? 160.701 174.001 221.650 1.00 62.50 726 VAL A CA 1
ATOM 10008 C C . VAL A 1 726 ? 159.987 174.654 222.832 1.00 62.50 726 VAL A C 1
ATOM 10009 O O . VAL A 1 726 ? 159.143 175.531 222.601 1.00 62.50 726 VAL A O 1
ATOM 10022 N N . PRO A 1 727 ? 160.252 174.297 224.094 1.00 63.10 727 PRO A N 1
ATOM 10023 C CA . PRO A 1 727 ? 159.771 175.173 225.172 1.00 63.10 727 PRO A CA 1
ATOM 10024 C C . PRO A 1 727 ? 160.786 176.285 225.390 1.00 63.10 727 PRO A C 1
ATOM 10025 O O . PRO A 1 727 ? 161.935 176.026 225.750 1.00 63.10 727 PRO A O 1
ATOM 10036 N N . ARG A 1 728 ? 160.362 177.525 225.168 1.00 62.81 728 ARG A N 1
ATOM 10037 C CA . ARG A 1 728 ? 161.303 178.627 225.054 1.00 62.81 728 ARG A CA 1
ATOM 10038 C C . ARG A 1 728 ? 160.658 179.905 225.565 1.00 62.81 728 ARG A C 1
ATOM 10039 O O . ARG A 1 728 ? 159.433 180.013 225.652 1.00 62.81 728 ARG A O 1
ATOM 10060 N N . GLY A 1 729 ? 161.501 180.876 225.900 1.00 66.38 729 GLY A N 1
ATOM 10061 C CA . GLY A 1 729 ? 161.033 182.173 226.325 1.00 66.38 729 GLY A CA 1
ATOM 10062 C C . GLY A 1 729 ? 161.212 182.407 227.811 1.00 66.38 729 GLY A C 1
ATOM 10063 O O . GLY A 1 729 ? 161.993 181.726 228.482 1.00 66.38 729 GLY A O 1
ATOM 10067 N N . PRO A 1 730 ? 160.488 183.388 228.356 1.00 68.21 730 PRO A N 1
ATOM 10068 C CA . PRO A 1 730 ? 160.676 183.719 229.781 1.00 68.21 730 PRO A CA 1
ATOM 10069 C C . PRO A 1 730 ? 160.238 182.611 230.723 1.00 68.21 730 PRO A C 1
ATOM 10070 O O . PRO A 1 730 ? 160.993 182.229 231.626 1.00 68.21 730 PRO A O 1
ATOM 10081 N N . ALA A 1 731 ? 159.036 182.069 230.529 1.00 66.63 731 ALA A N 1
ATOM 10082 C CA . ALA A 1 731 ? 158.496 181.069 231.440 1.00 66.63 731 ALA A CA 1
ATOM 10083 C C . ALA A 1 731 ? 159.297 179.778 231.373 1.00 66.63 731 ALA A C 1
ATOM 10084 O O . ALA A 1 731 ? 159.105 178.877 232.196 1.00 66.63 731 ALA A O 1
ATOM 10091 N N . TYR A 1 732 ? 160.193 179.679 230.398 1.00 66.45 732 TYR A N 1
ATOM 10092 C CA . TYR A 1 732 ? 160.968 178.475 230.136 1.00 66.45 732 TYR A CA 1
ATOM 10093 C C . TYR A 1 732 ? 162.457 178.747 230.297 1.00 66.45 732 TYR A C 1
ATOM 10094 O O . TYR A 1 732 ? 163.272 178.396 229.443 1.00 66.45 732 TYR A O 1
ATOM 10112 N N . ALA A 1 733 ? 162.820 179.406 231.396 1.00 69.84 733 ALA A N 1
ATOM 10113 C CA . ALA A 1 733 ? 164.211 179.593 231.785 1.00 69.84 733 ALA A CA 1
ATOM 10114 C C . ALA A 1 733 ? 164.664 178.584 232.829 1.00 69.84 733 ALA A C 1
ATOM 10115 O O . ALA A 1 733 ? 165.781 178.068 232.742 1.00 69.84 733 ALA A O 1
ATOM 10122 N N . ASN A 1 734 ? 163.820 178.293 233.816 1.00 72.77 734 ASN A N 1
ATOM 10123 C CA . ASN A 1 734 ? 164.114 177.284 234.832 1.00 72.77 734 ASN A CA 1
ATOM 10124 C C . ASN A 1 734 ? 163.554 175.954 234.346 1.00 72.77 734 ASN A C 1
ATOM 10125 O O . ASN A 1 734 ? 162.359 175.682 234.481 1.00 72.77 734 ASN A O 1
ATOM 10136 N N . ILE A 1 735 ? 164.422 175.117 233.785 1.00 69.79 735 ILE A N 1
ATOM 10137 C CA . ILE A 1 735 ? 164.017 173.862 233.163 1.00 69.79 735 ILE A CA 1
ATOM 10138 C C . ILE A 1 735 ? 164.979 172.764 233.592 1.00 69.79 735 ILE A C 1
ATOM 10139 O O . ILE A 1 735 ? 166.192 172.982 233.668 1.00 69.79 735 ILE A O 1
ATOM 10155 N N . SER A 1 736 ? 164.438 171.582 233.869 1.00 70.51 736 SER A N 1
ATOM 10156 C CA . SER A 1 736 ? 165.257 170.389 234.004 1.00 70.51 736 SER A CA 1
ATOM 10157 C C . SER A 1 736 ? 165.543 169.830 232.618 1.00 70.51 736 SER A C 1
ATOM 10158 O O . SER A 1 736 ? 164.749 169.992 231.689 1.00 70.51 736 SER A O 1
ATOM 10166 N N . SER A 1 737 ? 166.688 169.162 232.485 1.00 70.12 737 SER A N 1
ATOM 10167 C CA . SER A 1 737 ? 167.161 168.772 231.162 1.00 70.12 737 SER A CA 1
ATOM 10168 C C . SER A 1 737 ? 166.082 168.034 230.379 1.00 70.12 737 SER A C 1
ATOM 10169 O O . SER A 1 737 ? 165.765 168.399 229.243 1.00 70.12 737 SER A O 1
ATOM 10177 N N . THR A 1 738 ? 165.476 167.016 230.988 1.00 67.49 738 THR A N 1
ATOM 10178 C CA . THR A 1 738 ? 164.575 166.130 230.260 1.00 67.49 738 THR A CA 1
ATOM 10179 C C . THR A 1 738 ? 163.237 166.778 229.923 1.00 67.49 738 THR A C 1
ATOM 10180 O O . THR A 1 738 ? 162.361 166.098 229.380 1.00 67.49 738 THR A O 1
ATOM 10191 N N . GLU A 1 739 ? 163.055 168.065 230.206 1.00 68.83 739 GLU A N 1
ATOM 10192 C CA . GLU A 1 739 ? 161.795 168.758 229.945 1.00 68.83 739 GLU A CA 1
ATOM 10193 C C . GLU A 1 739 ? 161.914 169.742 228.790 1.00 68.83 739 GLU A C 1
ATOM 10194 O O . GLU A 1 739 ? 161.234 170.770 228.767 1.00 68.83 739 GLU A O 1
ATOM 10206 N N . SER A 1 740 ? 162.772 169.450 227.817 1.00 64.49 740 SER A N 1
ATOM 10207 C CA . SER A 1 740 ? 162.954 170.321 226.665 1.00 64.49 740 SER A CA 1
ATOM 10208 C C . SER A 1 740 ? 163.791 169.587 225.632 1.00 64.49 740 SER A C 1
ATOM 10209 O O . SER A 1 740 ? 164.798 168.967 225.979 1.00 64.49 740 SER A O 1
ATOM 10217 N N . VAL A 1 741 ? 163.377 169.662 224.369 1.00 61.90 741 VAL A N 1
ATOM 10218 C CA . VAL A 1 741 ? 164.052 168.960 223.288 1.00 61.90 741 VAL A CA 1
ATOM 10219 C C . VAL A 1 741 ? 164.684 169.979 222.357 1.00 61.90 741 VAL A C 1
ATOM 10220 O O . VAL A 1 741 ? 164.499 171.185 222.496 1.00 61.90 741 VAL A O 1
ATOM 10233 N N . CYS A 1 742 ? 165.431 169.465 221.391 1.00 59.10 742 CYS A N 1
ATOM 10234 C CA . CYS A 1 742 ? 165.849 170.229 220.230 1.00 59.10 742 CYS A CA 1
ATOM 10235 C C . CYS A 1 742 ? 164.844 170.002 219.110 1.00 59.10 742 CYS A C 1
ATOM 10236 O O . CYS A 1 742 ? 164.263 168.922 218.987 1.00 59.10 742 CYS A O 1
ATOM 10243 N N . THR A 1 743 ? 164.632 171.030 218.297 1.00 58.80 743 THR A N 1
ATOM 10244 C CA . THR A 1 743 ? 163.670 170.943 217.198 1.00 58.80 743 THR A CA 1
ATOM 10245 C C . THR A 1 743 ? 164.358 170.355 215.965 1.00 58.80 743 THR A C 1
ATOM 10246 O O . THR A 1 743 ? 164.698 171.043 215.003 1.00 58.80 743 THR A O 1
ATOM 10257 N N . VAL A 1 7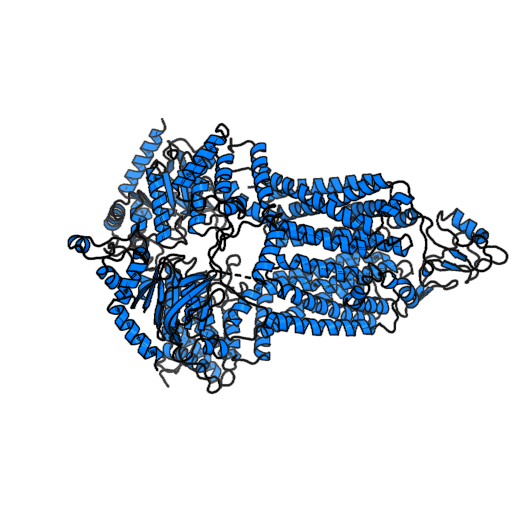44 ? 164.567 169.040 216.016 1.00 54.75 744 VAL A N 1
ATOM 10258 C CA . VAL A 1 744 ? 165.180 168.310 214.913 1.00 54.75 744 VAL A CA 1
ATOM 10259 C C . VAL A 1 744 ? 164.861 166.835 215.097 1.00 54.75 744 VAL A C 1
ATOM 10260 O O . VAL A 1 744 ? 164.557 166.384 216.201 1.00 54.75 744 VAL A O 1
ATOM 10273 N N . VAL A 1 745 ? 164.932 166.076 214.003 1.00 51.79 745 VAL A N 1
ATOM 10274 C CA . VAL A 1 745 ? 164.379 164.723 213.990 1.00 51.79 745 VAL A CA 1
ATOM 10275 C C . VAL A 1 745 ? 165.079 163.842 215.017 1.00 51.79 745 VAL A C 1
ATOM 10276 O O . VAL A 1 745 ? 164.431 163.121 215.785 1.00 51.79 745 VAL A O 1
ATOM 10289 N N . GLY A 1 746 ? 166.405 163.882 215.049 1.00 53.26 746 GLY A N 1
ATOM 10290 C CA . GLY A 1 746 ? 167.146 163.010 215.933 1.00 53.26 746 GLY A CA 1
ATOM 10291 C C . GLY A 1 746 ? 167.222 163.459 217.369 1.00 53.26 746 GLY A C 1
ATOM 10292 O O . GLY A 1 746 ? 167.918 162.828 218.168 1.00 53.26 746 GLY A O 1
ATOM 10296 N N . ALA A 1 747 ? 166.520 164.529 217.726 1.00 57.05 747 ALA A N 1
ATOM 10297 C CA . ALA A 1 747 ? 166.656 165.117 219.049 1.00 57.05 747 ALA A CA 1
ATOM 10298 C C . ALA A 1 747 ? 166.160 164.171 220.135 1.00 57.05 747 ALA A C 1
ATOM 10299 O O . ALA A 1 747 ? 165.290 163.326 219.912 1.00 57.05 747 ALA A O 1
ATOM 10306 N N . VAL A 1 748 ? 166.732 164.325 221.323 1.00 61.75 748 VAL A N 1
ATOM 10307 C CA . VAL A 1 748 ? 166.298 163.605 222.516 1.00 61.75 748 VAL A CA 1
ATOM 10308 C C . VAL A 1 748 ? 166.148 164.634 223.630 1.00 61.75 748 VAL A C 1
ATOM 10309 O O . VAL A 1 748 ? 167.003 165.521 223.758 1.00 61.75 748 VAL A O 1
ATOM 10322 N N . PRO A 1 749 ? 165.096 164.577 224.446 1.00 63.14 749 PRO A N 1
ATOM 10323 C CA . PRO A 1 749 ? 164.957 165.568 225.518 1.00 63.14 749 PRO A CA 1
ATOM 10324 C C . PRO A 1 749 ? 166.149 165.535 226.459 1.00 63.14 749 PRO A C 1
ATOM 10325 O O . PRO A 1 749 ? 166.639 164.469 226.835 1.00 63.14 749 PRO A O 1
ATOM 10336 N N . GLY A 1 750 ? 166.612 166.722 226.843 1.00 65.35 750 GLY A N 1
ATOM 10337 C CA . GLY A 1 750 ? 167.734 166.854 227.742 1.00 65.35 750 GLY A CA 1
ATOM 10338 C C . GLY A 1 750 ? 169.093 166.847 227.083 1.00 65.35 750 GLY A C 1
ATOM 10339 O O . GLY A 1 750 ? 170.099 167.031 227.778 1.00 65.35 750 GLY A O 1
ATOM 10343 N N . GLN A 1 751 ? 169.163 166.643 225.772 1.00 62.80 751 GLN A N 1
ATOM 10344 C CA . GLN A 1 751 ? 170.442 166.639 225.082 1.00 62.80 751 GLN A CA 1
ATOM 10345 C C . GLN A 1 751 ? 170.871 168.058 224.743 1.00 62.80 751 GLN A C 1
ATOM 10346 O O . GLN A 1 751 ? 170.077 168.864 224.250 1.00 62.80 751 GLN A O 1
ATOM 10360 N N . ASP A 1 752 ? 172.138 168.357 225.003 1.00 60.80 752 ASP A N 1
ATOM 10361 C CA . ASP A 1 752 ? 172.735 169.618 224.589 1.00 60.80 752 ASP A CA 1
ATOM 10362 C C . ASP A 1 752 ? 173.012 169.664 223.096 1.00 60.80 752 ASP A C 1
ATOM 10363 O O . ASP A 1 752 ? 173.432 170.708 222.589 1.00 60.80 752 ASP A O 1
ATOM 10372 N N . TYR A 1 753 ? 172.785 168.562 222.392 1.00 57.90 753 TYR A N 1
ATOM 10373 C CA . TYR A 1 753 ? 173.192 168.403 221.005 1.00 57.90 753 TYR A CA 1
ATOM 10374 C C . TYR A 1 753 ? 172.321 167.322 220.386 1.00 57.90 753 TYR A C 1
ATOM 10375 O O . TYR A 1 753 ? 171.495 166.701 221.058 1.00 57.90 753 TYR A O 1
ATOM 10393 N N . VAL A 1 754 ? 172.515 167.096 219.094 1.00 54.79 754 VAL A N 1
ATOM 10394 C CA . VAL A 1 754 ? 171.969 165.927 218.419 1.00 54.79 754 VAL A CA 1
ATOM 10395 C C . VAL A 1 754 ? 173.106 165.237 217.688 1.00 54.79 754 VAL A C 1
ATOM 10396 O O . VAL A 1 754 ? 173.934 165.897 217.053 1.00 54.79 754 VAL A O 1
ATOM 10409 N N . LEU A 1 755 ? 173.170 163.920 217.814 1.00 54.52 755 LEU A N 1
ATOM 10410 C CA . LEU A 1 755 ? 174.147 163.135 217.080 1.00 54.52 755 LEU A CA 1
ATOM 10411 C C . LEU A 1 755 ? 173.709 163.056 215.626 1.00 54.52 755 LEU A C 1
ATOM 10412 O O . LEU A 1 755 ? 172.588 162.628 215.337 1.00 54.52 755 LEU A O 1
ATOM 10428 N N . GLY A 1 756 ? 174.583 163.467 214.711 1.00 51.61 756 GLY A N 1
ATOM 10429 C CA . GLY A 1 756 ? 174.216 163.449 213.307 1.00 51.61 756 GLY A CA 1
ATOM 10430 C C . GLY A 1 756 ? 173.756 162.083 212.851 1.00 51.61 756 GLY A C 1
ATOM 10431 O O . GLY A 1 756 ? 172.880 161.970 211.987 1.00 51.61 756 GLY A O 1
ATOM 10435 N N . ASP A 1 757 ? 174.327 161.029 213.433 1.00 53.60 757 ASP A N 1
ATOM 10436 C CA . ASP A 1 757 ? 173.915 159.673 213.096 1.00 53.60 757 ASP A CA 1
ATOM 10437 C C . ASP A 1 757 ? 172.424 159.483 213.341 1.00 53.60 757 ASP A C 1
ATOM 10438 O O . ASP A 1 757 ? 171.709 158.938 212.493 1.00 53.60 757 ASP A O 1
ATOM 10447 N N . ASP A 1 758 ? 171.938 159.929 214.500 1.00 52.09 758 ASP A N 1
ATOM 10448 C CA . ASP A 1 758 ? 170.515 159.814 214.795 1.00 52.09 758 ASP A CA 1
ATOM 10449 C C . ASP A 1 758 ? 169.684 160.630 213.818 1.00 52.09 758 ASP A C 1
ATOM 10450 O O . ASP A 1 758 ? 168.616 160.187 213.380 1.00 52.09 758 ASP A O 1
ATOM 10459 N N . PHE A 1 759 ? 170.147 161.832 213.474 1.00 49.52 759 PHE A N 1
ATOM 10460 C CA . PHE A 1 759 ? 169.379 162.663 212.558 1.00 49.52 759 PHE A CA 1
ATOM 10461 C C . PHE A 1 759 ? 169.216 161.982 211.209 1.00 49.52 759 PHE A C 1
ATOM 10462 O O . PHE A 1 759 ? 168.120 161.962 210.644 1.00 49.52 759 PHE A O 1
ATOM 10479 N N . ILE A 1 760 ? 170.299 161.428 210.663 1.00 48.89 760 ILE A N 1
ATOM 10480 C CA . ILE A 1 760 ? 170.179 160.775 209.363 1.00 48.89 760 ILE A CA 1
ATOM 10481 C C . ILE A 1 760 ? 169.353 159.501 209.483 1.00 48.89 760 ILE A C 1
ATOM 10482 O O . ILE A 1 760 ? 168.559 159.181 208.593 1.00 48.89 760 ILE A O 1
ATOM 10498 N N . ARG A 1 761 ? 169.511 158.759 210.581 1.00 50.30 761 ARG A N 1
ATOM 10499 C CA . ARG A 1 761 ? 168.726 157.544 210.757 1.00 50.30 761 ARG A CA 1
ATOM 10500 C C . ARG A 1 761 ? 167.236 157.855 210.784 1.00 50.30 761 ARG A C 1
ATOM 10501 O O . ARG A 1 761 ? 166.425 157.087 210.256 1.00 50.30 761 ARG A O 1
ATOM 10522 N N . GLY A 1 762 ? 166.856 158.969 211.401 1.00 49.48 762 GLY A N 1
ATOM 10523 C CA . GLY A 1 762 ? 165.455 159.327 211.505 1.00 49.48 762 GLY A CA 1
ATOM 10524 C C . GLY A 1 762 ? 164.888 159.964 210.254 1.00 49.48 762 GLY A C 1
ATOM 10525 O O . GLY A 1 762 ? 163.784 159.624 209.827 1.00 49.48 762 GLY A O 1
ATOM 10529 N N . THR A 1 763 ? 165.630 160.897 209.660 1.00 48.33 763 THR A N 1
ATOM 10530 C CA . THR A 1 763 ? 165.150 161.596 208.474 1.00 48.33 763 THR A CA 1
ATOM 10531 C C . THR A 1 763 ? 165.307 160.746 207.221 1.00 48.33 763 THR A C 1
ATOM 10532 O O . THR A 1 763 ? 164.364 160.600 206.438 1.00 48.33 763 THR A O 1
ATOM 10543 N N . TYR A 1 764 ? 166.495 160.178 207.017 1.00 47.25 764 TYR A N 1
ATOM 10544 C CA . TYR A 1 764 ? 166.821 159.471 205.790 1.00 47.25 764 TYR A CA 1
ATOM 10545 C C . TYR A 1 764 ? 166.912 157.963 205.953 1.00 47.25 764 TYR A C 1
ATOM 10546 O O . TYR A 1 764 ? 166.887 157.252 204.947 1.00 47.25 764 TYR A O 1
ATOM 10564 N N . GLN A 1 765 ? 167.021 157.463 207.180 1.00 49.58 765 GLN A N 1
ATOM 10565 C CA . GLN A 1 765 ? 167.224 156.040 207.435 1.00 49.58 765 GLN A CA 1
ATOM 10566 C C . GLN A 1 765 ? 168.519 155.548 206.793 1.00 49.58 765 GLN A C 1
ATOM 10567 O O . GLN A 1 765 ? 168.559 154.524 206.111 1.00 49.58 765 GLN A O 1
ATOM 10581 N N . TYR A 1 766 ? 169.591 156.294 207.023 1.00 48.57 766 TYR A N 1
ATOM 10582 C CA . TYR A 1 766 ? 170.930 155.872 206.653 1.00 48.57 766 TYR A CA 1
ATOM 10583 C C . TYR A 1 766 ? 171.679 155.446 207.905 1.00 48.57 766 TYR A C 1
ATOM 10584 O O . TYR A 1 766 ? 171.654 156.142 208.922 1.00 48.57 766 TYR A O 1
ATOM 10602 N N . TYR A 1 767 ? 172.342 154.300 207.826 1.00 52.14 767 TYR A N 1
ATOM 10603 C CA . TYR A 1 767 ? 173.055 153.726 208.955 1.00 52.14 767 TYR A CA 1
ATOM 10604 C C . TYR A 1 767 ? 174.538 153.654 208.634 1.00 52.14 767 TYR A C 1
ATOM 10605 O O . TYR A 1 767 ? 174.923 153.349 207.503 1.00 52.14 767 TYR A O 1
ATOM 10623 N N . HIS A 1 768 ? 175.368 153.925 209.641 1.00 54.19 768 HIS A N 1
ATOM 10624 C CA . HIS A 1 768 ? 176.803 154.021 209.404 1.00 54.19 768 HIS A CA 1
ATOM 10625 C C . HIS A 1 768 ? 177.361 152.744 208.797 1.00 54.19 768 HIS A C 1
ATOM 10626 O O . HIS A 1 768 ? 178.389 152.783 208.112 1.00 54.19 768 HIS A O 1
ATOM 10640 N N . LYS A 1 769 ? 176.705 151.608 209.026 1.00 55.32 769 LYS A N 1
ATOM 10641 C CA . LYS A 1 769 ? 177.181 150.360 208.447 1.00 55.32 769 LYS A CA 1
ATOM 10642 C C . LYS A 1 769 ? 177.132 150.378 206.926 1.00 55.32 769 LYS A C 1
ATOM 10643 O O . LYS A 1 769 ? 177.754 149.523 206.288 1.00 55.32 769 LYS A O 1
ATOM 10662 N N . ASP A 1 770 ? 176.413 151.331 206.332 1.00 54.87 770 ASP A N 1
ATOM 10663 C CA . ASP A 1 770 ? 176.282 151.447 204.886 1.00 54.87 770 ASP A CA 1
ATOM 10664 C C . ASP A 1 770 ? 177.221 152.488 204.291 1.00 54.87 770 ASP A C 1
ATOM 10665 O O . ASP A 1 770 ? 177.013 152.917 203.152 1.00 54.87 770 ASP A O 1
ATOM 10674 N N . LYS A 1 771 ? 178.246 152.912 205.032 1.00 52.53 771 LYS A N 1
ATOM 10675 C CA . LYS A 1 771 ? 179.109 153.976 204.531 1.00 52.53 771 LYS A CA 1
ATOM 10676 C C . LYS A 1 771 ? 179.833 153.554 203.261 1.00 52.53 771 LYS A C 1
ATOM 10677 O O . LYS A 1 771 ? 179.934 154.335 202.310 1.00 52.53 771 LYS A O 1
ATOM 10696 N N . TRP A 1 772 ? 180.348 152.327 203.227 1.00 53.43 772 TRP A N 1
ATOM 10697 C CA . TRP A 1 772 ? 181.148 151.856 202.105 1.00 53.43 772 TRP A CA 1
ATOM 10698 C C . TRP A 1 772 ? 180.341 151.094 201.067 1.00 53.43 772 TRP A C 1
ATOM 10699 O O . TRP A 1 772 ? 180.881 150.769 200.005 1.00 53.43 772 TRP A O 1
ATOM 10720 N N . ARG A 1 773 ? 179.073 150.796 201.343 1.00 54.72 773 ARG A N 1
ATOM 10721 C CA . ARG A 1 773 ? 178.241 150.149 200.337 1.00 54.72 773 ARG A CA 1
ATOM 10722 C C . ARG A 1 773 ? 178.103 151.030 199.107 1.00 54.72 773 ARG A C 1
ATOM 10723 O O . ARG A 1 773 ? 178.142 150.540 197.972 1.00 54.72 773 ARG A O 1
ATOM 10744 N N . GLY A 1 774 ? 177.937 152.336 199.313 1.00 52.21 774 GLY A N 1
ATOM 10745 C CA . GLY A 1 774 ? 177.758 153.230 198.186 1.00 52.21 774 GLY A CA 1
ATOM 10746 C C . GLY A 1 774 ? 178.932 153.212 197.233 1.00 52.21 774 GLY A C 1
ATOM 10747 O O . GLY A 1 774 ? 178.752 153.188 196.015 1.00 52.21 774 GLY A O 1
ATOM 10751 N N . PHE A 1 775 ? 180.151 153.219 197.769 1.00 53.99 775 PHE A N 1
ATOM 10752 C CA . PHE A 1 775 ? 181.323 153.155 196.907 1.00 53.99 775 PHE A CA 1
ATOM 10753 C C . PHE A 1 775 ? 181.352 151.854 196.115 1.00 53.99 775 PHE A C 1
ATOM 10754 O O . PHE A 1 775 ? 181.637 151.856 194.912 1.00 53.99 775 PHE A O 1
ATOM 10771 N N . GLY A 1 776 ? 181.059 150.732 196.773 1.00 55.20 776 GLY A N 1
ATOM 10772 C CA . GLY A 1 776 ? 181.080 149.455 196.076 1.00 55.20 776 GLY A CA 1
ATOM 10773 C C . GLY A 1 776 ? 180.071 149.396 194.947 1.00 55.20 776 GLY A C 1
ATOM 10774 O O . GLY A 1 776 ? 180.387 148.964 193.836 1.00 55.20 776 GLY A O 1
ATOM 10778 N N . ILE A 1 777 ? 178.842 149.843 195.210 1.00 53.86 777 ILE A N 1
ATOM 10779 C CA . ILE A 1 777 ? 177.815 149.795 194.175 1.00 53.86 777 ILE A CA 1
ATOM 10780 C C . ILE A 1 777 ? 178.132 150.784 193.059 1.00 53.86 777 ILE A C 1
ATOM 10781 O O . ILE A 1 777 ? 177.905 150.499 191.876 1.00 53.86 777 ILE A O 1
ATOM 10797 N N . GLY A 1 778 ? 178.651 151.962 193.409 1.00 54.21 778 GLY A N 1
ATOM 10798 C CA . GLY A 1 778 ? 179.032 152.915 192.384 1.00 54.21 778 GLY A CA 1
ATOM 10799 C C . GLY A 1 778 ? 180.117 152.375 191.477 1.00 54.21 778 GLY A C 1
ATOM 10800 O O . GLY A 1 778 ? 180.059 152.542 190.259 1.00 54.21 778 GLY A O 1
ATOM 10804 N N . MET A 1 779 ? 181.118 151.712 192.056 1.00 56.26 779 MET A N 1
ATOM 10805 C CA . MET A 1 779 ? 182.165 151.106 191.243 1.00 56.26 779 MET A CA 1
ATOM 10806 C C . MET A 1 779 ? 181.612 149.966 190.399 1.00 56.26 779 MET A C 1
ATOM 10807 O O . MET A 1 779 ? 182.024 149.779 189.248 1.00 56.26 779 MET A O 1
ATOM 10821 N N . ALA A 1 780 ? 180.679 149.191 190.952 1.00 54.76 780 ALA A N 1
ATOM 10822 C CA . ALA A 1 780 ? 180.053 148.130 190.176 1.00 54.76 780 ALA A CA 1
ATOM 10823 C C . ALA A 1 780 ? 179.362 148.698 188.946 1.00 54.76 780 ALA A C 1
ATOM 10824 O O . ALA A 1 780 ? 179.507 148.169 187.839 1.00 54.76 780 ALA A O 1
ATOM 10831 N N . TYR A 1 781 ? 178.608 149.784 189.117 1.00 54.59 781 TYR A N 1
ATOM 10832 C CA . TYR A 1 781 ? 177.921 150.365 187.968 1.00 54.59 781 TYR A CA 1
ATOM 10833 C C . TYR A 1 781 ? 178.899 151.029 187.013 1.00 54.59 781 TYR A C 1
ATOM 10834 O O . TYR A 1 781 ? 178.700 150.977 185.794 1.00 54.59 781 TYR A O 1
ATOM 10852 N N . VAL A 1 782 ? 179.976 151.615 187.532 1.00 53.34 782 VAL A N 1
ATOM 10853 C CA . VAL A 1 782 ? 181.012 152.158 186.661 1.00 53.34 782 VAL A CA 1
ATOM 10854 C C . VAL A 1 782 ? 181.535 151.068 185.739 1.00 53.34 782 VAL A C 1
ATOM 10855 O O . VAL A 1 782 ? 181.555 151.219 184.513 1.00 53.34 782 VAL A O 1
ATOM 10868 N N . VAL A 1 783 ? 181.922 149.933 186.320 1.00 53.52 783 VAL A N 1
ATOM 10869 C CA . VAL A 1 783 ? 182.503 148.849 185.533 1.00 53.52 783 VAL A CA 1
ATOM 10870 C C . VAL A 1 783 ? 181.476 148.291 184.558 1.00 53.52 783 VAL A C 1
ATOM 10871 O O . VAL A 1 783 ? 181.760 148.092 183.367 1.00 53.52 783 VAL A O 1
ATOM 10884 N N . PHE A 1 784 ? 180.266 148.025 185.049 1.00 53.76 784 PHE A N 1
ATOM 10885 C CA . PHE A 1 784 ? 179.271 147.365 184.218 1.00 53.76 784 PHE A CA 1
ATOM 10886 C C . PHE A 1 784 ? 178.881 148.235 183.035 1.00 53.76 784 PHE A C 1
ATOM 10887 O O . PHE A 1 784 ? 178.770 147.744 181.907 1.00 53.76 784 PHE A O 1
ATOM 10904 N N . PHE A 1 785 ? 178.675 149.531 183.256 1.00 53.84 785 PHE A N 1
ATOM 10905 C CA . PHE A 1 785 ? 178.282 150.376 182.143 1.00 53.84 785 PHE A CA 1
ATOM 10906 C C . PHE A 1 785 ? 179.456 150.761 181.260 1.00 53.84 785 PHE A C 1
ATOM 10907 O O . PHE A 1 785 ? 179.249 151.030 180.076 1.00 53.84 785 PHE A O 1
ATOM 10924 N N . PHE A 1 786 ? 180.686 150.719 181.771 1.00 53.67 786 PHE A N 1
ATOM 10925 C CA . PHE A 1 786 ? 181.840 150.801 180.885 1.00 53.67 786 PHE A CA 1
ATOM 10926 C C . PHE A 1 786 ? 181.841 149.644 179.896 1.00 53.67 786 PHE A C 1
ATOM 10927 O O . PHE A 1 786 ? 182.007 149.839 178.684 1.00 53.67 786 PHE A O 1
ATOM 10944 N N . PHE A 1 787 ? 181.635 148.426 180.396 1.00 53.74 787 PHE A N 1
ATOM 10945 C CA . PHE A 1 787 ? 181.660 147.268 179.508 1.00 53.74 787 PHE A CA 1
ATOM 10946 C C . PHE A 1 787 ? 180.452 147.242 178.582 1.00 53.74 787 PHE A C 1
ATOM 10947 O O . PHE A 1 787 ? 180.571 146.830 177.423 1.00 53.74 787 PHE A O 1
ATOM 10964 N N . VAL A 1 788 ? 179.292 147.692 179.059 1.00 53.85 788 VAL A N 1
ATOM 10965 C CA . VAL A 1 788 ? 178.136 147.812 178.179 1.00 53.85 788 VAL A CA 1
ATOM 10966 C C . VAL A 1 788 ? 178.413 148.830 177.081 1.00 53.85 788 VAL A C 1
ATOM 10967 O O . VAL A 1 788 ? 178.032 148.632 175.924 1.00 53.85 788 VAL A O 1
ATOM 10980 N N . TYR A 1 789 ? 179.066 149.942 177.426 1.00 54.95 789 TYR A N 1
ATOM 10981 C CA . TYR A 1 789 ? 179.415 150.941 176.424 1.00 54.95 789 TYR A CA 1
ATOM 10982 C C . TYR A 1 789 ? 180.332 150.355 175.363 1.00 54.95 789 TYR A C 1
ATOM 10983 O O . TYR A 1 789 ? 180.129 150.578 174.162 1.00 54.95 789 TYR A O 1
ATOM 11001 N N . LEU A 1 790 ? 181.349 149.602 175.786 1.00 54.06 790 LEU A N 1
ATOM 11002 C CA . LEU A 1 790 ? 182.236 148.966 174.816 1.00 54.06 790 LEU A CA 1
ATOM 11003 C C . LEU A 1 790 ? 181.468 148.001 173.923 1.00 54.06 790 LEU A C 1
ATOM 11004 O O . LEU A 1 790 ? 181.639 148.001 172.700 1.00 54.06 790 LEU A O 1
ATOM 11020 N N . PHE A 1 791 ? 180.610 147.169 174.518 1.00 57.60 791 PHE A N 1
ATOM 11021 C CA . PHE A 1 791 ? 179.885 146.182 173.727 1.00 57.60 791 PHE A CA 1
ATOM 11022 C C . PHE A 1 791 ? 178.931 146.851 172.748 1.00 57.60 791 PHE A C 1
ATOM 11023 O O . PHE A 1 791 ? 178.737 146.363 171.630 1.00 57.60 791 PHE A O 1
ATOM 11040 N N . LEU A 1 792 ? 178.312 147.961 173.152 1.00 57.72 792 LEU A N 1
ATOM 11041 C CA . LEU A 1 792 ? 177.398 148.665 172.259 1.00 57.72 792 LEU A CA 1
ATOM 11042 C C . LEU A 1 792 ? 178.151 149.302 171.103 1.00 57.72 792 LEU A C 1
ATOM 11043 O O . LEU A 1 792 ? 177.760 149.155 169.940 1.00 57.72 792 LEU A O 1
ATOM 11059 N N . CYS A 1 793 ? 179.238 150.018 171.398 1.00 59.81 793 CYS A N 1
ATOM 11060 C CA . CYS A 1 793 ? 180.011 150.622 170.321 1.00 59.81 793 CYS A CA 1
ATOM 11061 C C . CYS A 1 793 ? 180.599 149.560 169.403 1.00 59.81 793 CYS A C 1
ATOM 11062 O O . CYS A 1 793 ? 180.812 149.815 168.213 1.00 59.81 793 CYS A O 1
ATOM 11070 N N . GLU A 1 794 ? 180.858 148.364 169.933 1.00 59.76 794 GLU A N 1
ATOM 11071 C CA . GLU A 1 794 ? 181.465 147.309 169.130 1.00 59.76 794 GLU A CA 1
ATOM 11072 C C . GLU A 1 794 ? 180.524 146.815 168.039 1.00 59.76 794 GLU A C 1
ATOM 11073 O O . GLU A 1 794 ? 180.948 146.616 166.896 1.00 59.76 794 GLU A O 1
ATOM 11085 N N . TYR A 1 795 ? 179.247 146.611 168.363 1.00 63.80 795 TYR A N 1
ATOM 11086 C CA . TYR A 1 795 ? 178.331 145.904 167.476 1.00 63.80 795 TYR A CA 1
ATOM 11087 C C . TYR A 1 795 ? 177.232 146.796 166.915 1.00 63.80 795 TYR A C 1
ATOM 11088 O O . TYR A 1 795 ? 177.125 146.949 165.696 1.00 63.80 795 TYR A O 1
ATOM 11106 N N . ASN A 1 796 ? 176.417 147.410 167.770 1.00 64.94 796 ASN A N 1
ATOM 11107 C CA . ASN A 1 796 ? 175.141 147.977 167.337 1.00 64.94 796 ASN A CA 1
ATOM 11108 C C . ASN A 1 796 ? 175.402 149.194 166.453 1.00 64.94 796 ASN A C 1
ATOM 11109 O O . ASN A 1 796 ? 175.298 150.350 166.870 1.00 64.94 796 ASN A O 1
ATOM 11120 N N . GLU A 1 797 ? 175.753 148.914 165.198 1.00 65.83 797 GLU A N 1
ATOM 11121 C CA . GLU A 1 797 ? 175.938 149.943 164.186 1.00 65.83 797 GLU A CA 1
ATOM 11122 C C . GLU A 1 797 ? 175.464 149.398 162.847 1.00 65.83 797 GLU A C 1
ATOM 11123 O O . GLU A 1 797 ? 175.347 148.184 162.656 1.00 65.83 797 GLU A O 1
ATOM 11135 N N . GLY A 1 798 ? 175.190 150.306 161.919 1.00 68.73 798 GLY A N 1
ATOM 11136 C CA . GLY A 1 798 ? 174.778 149.898 160.588 1.00 68.73 798 GLY A CA 1
ATOM 11137 C C . GLY A 1 798 ? 174.557 151.100 159.695 1.00 68.73 798 GLY A C 1
ATOM 11138 O O . GLY A 1 798 ? 174.377 152.230 160.164 1.00 68.73 798 GLY A O 1
ATOM 11142 N N . ALA A 1 799 ? 174.572 150.829 158.390 1.00 66.04 799 ALA A N 1
ATOM 11143 C CA . ALA A 1 799 ? 174.340 151.848 157.374 1.00 66.04 799 ALA A CA 1
ATOM 11144 C C . ALA A 1 799 ? 173.630 151.202 156.196 1.00 66.04 799 ALA A C 1
ATOM 11145 O O . ALA A 1 799 ? 174.184 150.305 155.554 1.00 66.04 799 ALA A O 1
ATOM 11152 N N . LYS A 1 800 ? 172.418 151.672 155.907 1.00 63.84 800 LYS A N 1
ATOM 11153 C CA . LYS A 1 800 ? 171.533 151.047 154.937 1.00 63.84 800 LYS A CA 1
ATOM 11154 C C . LYS A 1 800 ? 171.236 152.008 153.793 1.00 63.84 800 LYS A C 1
ATOM 11155 O O . LYS A 1 800 ? 171.326 153.230 153.938 1.00 63.84 800 LYS A O 1
ATOM 11174 N N . GLN A 1 801 ? 170.877 151.437 152.646 1.00 60.58 801 GLN A N 1
ATOM 11175 C CA . GLN A 1 801 ? 170.527 152.215 151.468 1.00 60.58 801 GLN A CA 1
ATOM 11176 C C . GLN A 1 801 ? 169.028 152.495 151.431 1.00 60.58 801 GLN A C 1
ATOM 11177 O O . GLN A 1 801 ? 168.224 151.806 152.062 1.00 60.58 801 GLN A O 1
ATOM 11191 N N . LYS A 1 802 ? 168.657 153.522 150.670 1.00 66.29 802 LYS A N 1
ATOM 11192 C CA . LYS A 1 802 ? 167.273 153.966 150.616 1.00 66.29 802 LYS A CA 1
ATOM 11193 C C . LYS A 1 802 ? 166.971 154.531 149.236 1.00 66.29 802 LYS A C 1
ATOM 11194 O O . LYS A 1 802 ? 167.819 155.183 148.622 1.00 66.29 802 LYS A O 1
ATOM 11213 N N . GLY A 1 803 ? 165.757 154.279 148.760 1.00 66.08 803 GLY A N 1
ATOM 11214 C CA . GLY A 1 803 ? 165.343 154.828 147.490 1.00 66.08 803 GLY A CA 1
ATOM 11215 C C . GLY A 1 803 ? 165.075 156.317 147.568 1.00 66.08 803 GLY A C 1
ATOM 11216 O O . GLY A 1 803 ? 164.780 156.880 148.623 1.00 66.08 803 GLY A O 1
ATOM 11220 N N . GLU A 1 804 ? 165.188 156.966 146.415 1.00 67.06 804 GLU A N 1
ATOM 11221 C CA . GLU A 1 804 ? 164.893 158.390 146.297 1.00 67.06 804 GLU A CA 1
ATOM 11222 C C . GLU A 1 804 ? 163.380 158.553 146.362 1.00 67.06 804 GLU A C 1
ATOM 11223 O O . GLU A 1 804 ? 162.679 158.395 145.359 1.00 67.06 804 GLU A O 1
ATOM 11235 N N . ILE A 1 805 ? 162.870 158.867 147.549 1.00 67.84 805 ILE A N 1
ATOM 11236 C CA . ILE A 1 805 ? 161.447 158.789 147.852 1.00 67.84 805 ILE A CA 1
ATOM 11237 C C . ILE A 1 805 ? 160.881 160.197 147.962 1.00 67.84 805 ILE A C 1
ATOM 11238 O O . ILE A 1 805 ? 161.433 161.044 148.673 1.00 67.84 805 ILE A O 1
ATOM 11254 N N . LEU A 1 806 ? 159.788 160.446 147.246 1.00 62.09 806 LEU A N 1
ATOM 11255 C CA . LEU A 1 806 ? 158.990 161.645 147.431 1.00 62.09 806 LEU A CA 1
ATOM 11256 C C . LEU A 1 806 ? 157.977 161.402 148.541 1.00 62.09 806 LEU A C 1
ATOM 11257 O O . LEU A 1 806 ? 157.469 160.290 148.705 1.00 62.09 806 LEU A O 1
ATOM 11273 N N . VAL A 1 807 ? 157.680 162.450 149.302 1.00 61.32 807 VAL A N 1
ATOM 11274 C CA . VAL A 1 807 ? 156.924 162.305 150.536 1.00 61.32 807 VAL A CA 1
ATOM 11275 C C . VAL A 1 807 ? 155.434 162.554 150.324 1.00 61.32 807 VAL A C 1
ATOM 11276 O O . VAL A 1 807 ? 154.610 161.810 150.852 1.00 61.32 807 VAL A O 1
ATOM 11289 N N . PHE A 1 808 ? 155.051 163.569 149.547 1.00 62.64 808 PHE A N 1
ATOM 11290 C CA . PHE A 1 808 ? 153.670 163.613 149.069 1.00 62.64 808 PHE A CA 1
ATOM 11291 C C . PHE A 1 808 ? 152.630 163.543 150.186 1.00 62.64 808 PHE A C 1
ATOM 11292 O O . PHE A 1 808 ? 152.171 162.445 150.513 1.00 62.64 808 PHE A O 1
ATOM 11309 N N . PRO A 1 809 ? 152.266 164.663 150.827 1.00 61.95 809 PRO A N 1
ATOM 11310 C CA . PRO A 1 809 ? 151.378 164.590 152.000 1.00 61.95 809 PRO A CA 1
ATOM 11311 C C . PRO A 1 809 ? 150.199 163.641 151.831 1.00 61.95 809 PRO A C 1
ATOM 11312 O O . PRO A 1 809 ? 149.781 163.346 150.708 1.00 61.95 809 PRO A O 1
ATOM 11323 N N . ARG A 1 810 ? 149.656 163.167 152.956 1.00 66.74 810 ARG A N 1
ATOM 11324 C CA . ARG A 1 810 ? 148.769 162.006 152.938 1.00 66.74 810 ARG A CA 1
ATOM 11325 C C . ARG A 1 810 ? 147.552 162.228 152.056 1.00 66.74 810 ARG A C 1
ATOM 11326 O O . ARG A 1 810 ? 147.136 161.318 151.329 1.00 66.74 810 ARG A O 1
ATOM 11347 N N . SER A 1 811 ? 146.944 163.411 152.127 1.00 68.29 811 SER A N 1
ATOM 11348 C CA . SER A 1 811 ? 145.768 163.679 151.309 1.00 68.29 811 SER A CA 1
ATOM 11349 C C . SER A 1 811 ? 146.044 163.345 149.851 1.00 68.29 811 SER A C 1
ATOM 11350 O O . SER A 1 811 ? 145.245 162.674 149.189 1.00 68.29 811 SER A O 1
ATOM 11358 N N . ILE A 1 812 ? 147.189 163.796 149.339 1.00 67.33 812 ILE A N 1
ATOM 11359 C CA . ILE A 1 812 ? 147.564 163.488 147.963 1.00 67.33 812 ILE A CA 1
ATOM 11360 C C . ILE A 1 812 ? 147.787 161.991 147.800 1.00 67.33 812 ILE A C 1
ATOM 11361 O O . ILE A 1 812 ? 147.305 161.375 146.844 1.00 67.33 812 ILE A O 1
ATOM 11377 N N . VAL A 1 813 ? 148.506 161.380 148.744 1.00 68.42 813 VAL A N 1
ATOM 11378 C CA . VAL A 1 813 ? 148.859 159.969 148.613 1.00 68.42 813 VAL A CA 1
ATOM 11379 C C . VAL A 1 813 ? 147.616 159.099 148.514 1.00 68.42 813 VAL A C 1
ATOM 11380 O O . VAL A 1 813 ? 147.655 158.017 147.917 1.00 68.42 813 VAL A O 1
ATOM 11393 N N . LYS A 1 814 ? 146.49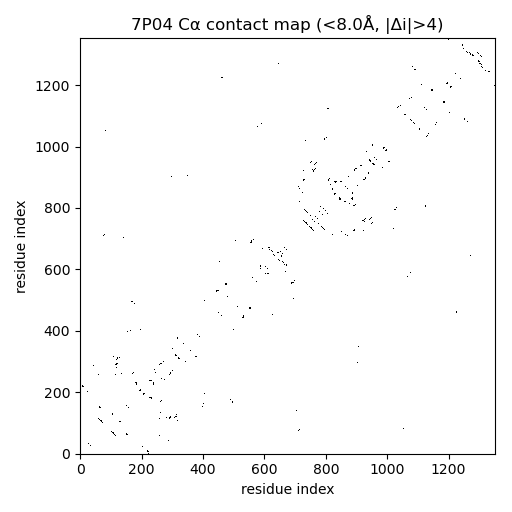8 159.543 149.092 1.00 70.74 814 LYS A N 1
ATOM 11394 C CA . LYS A 1 814 ? 145.254 158.792 148.946 1.00 70.74 814 LYS A CA 1
ATOM 11395 C C . LYS A 1 814 ? 144.957 158.516 147.478 1.00 70.74 814 LYS A C 1
ATOM 11396 O O . LYS A 1 814 ? 144.690 157.376 147.083 1.00 70.74 814 LYS A O 1
ATOM 11415 N N . ARG A 1 815 ? 145.015 159.557 146.652 1.00 74.76 815 ARG A N 1
ATOM 11416 C CA . ARG A 1 815 ? 144.619 159.470 145.254 1.00 74.76 815 ARG A CA 1
ATOM 11417 C C . ARG A 1 815 ? 145.782 159.059 144.361 1.00 74.76 815 ARG A C 1
ATOM 11418 O O . ARG A 1 815 ? 145.658 158.129 143.559 1.00 74.76 815 ARG A O 1
ATOM 11439 N N . MET A 1 816 ? 146.913 159.740 144.493 1.00 73.68 816 MET A N 1
ATOM 11440 C CA . MET A 1 816 ? 148.083 159.469 143.669 1.00 73.68 816 MET A CA 1
ATOM 11441 C C . MET A 1 816 ? 148.594 158.046 143.875 1.00 73.68 816 MET A C 1
ATOM 11442 O O . MET A 1 816 ? 147.879 157.182 144.382 1.00 73.68 816 MET A O 1
ATOM 11456 N N . GLY A 1 861 ? 151.181 181.257 130.709 1.00 56.96 861 GLY A N 1
ATOM 11457 C CA . GLY A 1 861 ? 152.018 182.324 130.195 1.00 56.96 861 GLY A CA 1
ATOM 11458 C C . GLY A 1 861 ? 152.879 182.950 131.272 1.00 56.96 861 GLY A C 1
ATOM 11459 O O . GLY A 1 861 ? 152.758 182.612 132.448 1.00 56.96 861 GLY A O 1
ATOM 11463 N N . LEU A 1 862 ? 153.757 183.863 130.868 1.00 56.33 862 LEU A N 1
ATOM 11464 C CA . LEU A 1 862 ? 154.642 184.556 131.790 1.00 56.33 862 LEU A CA 1
ATOM 11465 C C . LEU A 1 862 ? 154.623 186.047 131.494 1.00 56.33 862 LEU A C 1
ATOM 11466 O O . LEU A 1 862 ? 154.483 186.468 130.343 1.00 56.33 862 LEU A O 1
ATOM 11482 N N . SER A 1 863 ? 154.771 186.842 132.548 1.00 58.00 863 SER A N 1
ATOM 11483 C CA . SER A 1 863 ? 154.802 188.289 132.408 1.00 58.00 863 SER A CA 1
ATOM 11484 C C . SER A 1 863 ? 156.148 188.722 131.842 1.00 58.00 863 SER A C 1
ATOM 11485 O O . SER A 1 863 ? 157.200 188.431 132.419 1.00 58.00 863 SER A O 1
ATOM 11493 N N . LYS A 1 864 ? 156.112 189.417 130.710 1.00 61.12 864 LYS A N 1
ATOM 11494 C CA . LYS A 1 864 ? 157.338 189.817 130.039 1.00 61.12 864 LYS A CA 1
ATOM 11495 C C . LYS A 1 864 ? 158.102 190.839 130.866 1.00 61.12 864 LYS A C 1
ATOM 11496 O O . LYS A 1 864 ? 157.519 191.775 131.417 1.00 61.12 864 LYS A O 1
ATOM 11515 N N . SER A 1 865 ? 159.418 190.658 130.950 1.00 61.79 865 SER A N 1
ATOM 11516 C CA . SER A 1 865 ? 160.264 191.714 131.484 1.00 61.79 865 SER A CA 1
ATOM 11517 C C . SER A 1 865 ? 160.018 192.981 130.681 1.00 61.79 865 SER A C 1
ATOM 11518 O O . SER A 1 865 ? 160.060 192.967 129.448 1.00 61.79 865 SER A O 1
ATOM 11526 N N . GLU A 1 866 ? 159.748 194.078 131.381 1.00 65.12 866 GLU A N 1
ATOM 11527 C CA . GLU A 1 866 ? 159.226 195.272 130.736 1.00 65.12 866 GLU A CA 1
ATOM 11528 C C . GLU A 1 866 ? 160.296 196.289 130.368 1.00 65.12 866 GLU A C 1
ATOM 11529 O O . GLU A 1 866 ? 160.192 196.917 129.310 1.00 65.12 866 GLU A O 1
ATOM 11541 N N . ALA A 1 867 ? 161.323 196.456 131.192 1.00 62.34 867 ALA A N 1
ATOM 11542 C CA . ALA A 1 867 ? 162.240 197.577 131.065 1.00 62.34 867 ALA A CA 1
ATOM 11543 C C . ALA A 1 867 ? 163.668 197.091 130.878 1.00 62.34 867 ALA A C 1
ATOM 11544 O O . ALA A 1 867 ? 164.060 196.042 131.393 1.00 62.34 867 ALA A O 1
ATOM 11551 N N . ILE A 1 868 ? 164.443 197.875 130.127 1.00 60.31 868 ILE A N 1
ATOM 11552 C CA . ILE A 1 868 ? 165.869 197.616 129.993 1.00 60.31 868 ILE A CA 1
ATOM 11553 C C . ILE A 1 868 ? 166.569 197.987 131.288 1.00 60.31 868 ILE A C 1
ATOM 11554 O O . ILE A 1 868 ? 166.249 198.999 131.924 1.00 60.31 868 ILE A O 1
ATOM 11570 N N . PHE A 1 869 ? 167.535 197.172 131.682 1.00 57.84 869 PHE A N 1
ATOM 11571 C CA . PHE A 1 869 ? 168.325 197.415 132.876 1.00 57.84 869 PHE A CA 1
ATOM 11572 C C . PHE A 1 869 ? 169.763 197.620 132.443 1.00 57.84 869 PHE A C 1
ATOM 11573 O O . PHE A 1 869 ? 170.235 196.942 131.531 1.00 57.84 869 PHE A O 1
ATOM 11590 N N . HIS A 1 870 ? 170.459 198.570 133.056 1.00 60.14 870 HIS A N 1
ATOM 11591 C CA . HIS A 1 870 ? 171.851 198.750 132.674 1.00 60.14 870 HIS A CA 1
ATOM 11592 C C . HIS A 1 870 ? 172.609 199.414 133.807 1.00 60.14 870 HIS A C 1
ATOM 11593 O O . HIS A 1 870 ? 172.022 200.018 134.701 1.00 60.14 870 HIS A O 1
ATOM 11607 N N . TRP A 1 871 ? 173.924 199.244 133.778 1.00 60.11 871 TRP A N 1
ATOM 11608 C CA . TRP A 1 871 ? 174.802 199.838 134.769 1.00 60.11 871 TRP A CA 1
ATOM 11609 C C . TRP A 1 871 ? 176.047 200.339 134.063 1.00 60.11 871 TRP A C 1
ATOM 11610 O O . TRP A 1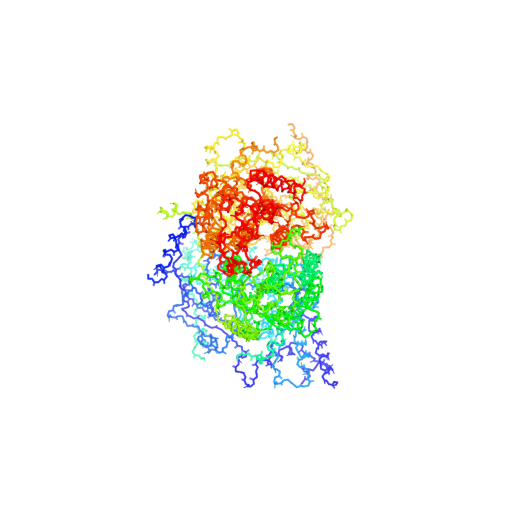 871 ? 176.403 199.870 132.979 1.00 60.11 871 TRP A O 1
ATOM 11631 N N . ARG A 1 872 ? 176.709 201.300 134.693 1.00 62.76 872 ARG A N 1
ATOM 11632 C CA . ARG A 1 872 ? 177.800 202.006 134.046 1.00 62.76 872 ARG A CA 1
ATOM 11633 C C . ARG A 1 872 ? 178.817 202.447 135.083 1.00 62.76 872 ARG A C 1
ATOM 11634 O O . ARG A 1 872 ? 178.452 202.952 136.151 1.00 62.76 872 ARG A O 1
ATOM 11655 N N . ASN A 1 873 ? 180.094 202.253 134.753 1.00 62.83 873 ASN A N 1
ATOM 11656 C CA . ASN A 1 873 ? 181.201 202.681 135.601 1.00 62.83 873 ASN A CA 1
ATOM 11657 C C . ASN A 1 873 ? 181.033 202.174 137.026 1.00 62.83 873 ASN A C 1
ATOM 11658 O O . ASN A 1 873 ? 181.557 202.757 137.975 1.00 62.83 873 ASN A O 1
ATOM 11669 N N . LEU A 1 874 ? 180.305 201.076 137.183 1.00 64.21 874 LEU A N 1
ATOM 11670 C CA . LEU A 1 874 ? 180.078 200.524 138.507 1.00 64.21 874 LEU A CA 1
ATOM 11671 C C . LEU A 1 874 ? 181.406 200.140 139.143 1.00 64.21 874 LEU A C 1
ATOM 11672 O O . LEU A 1 874 ? 182.231 199.468 138.519 1.00 64.21 874 LEU A O 1
ATOM 11688 N N . CYS A 1 875 ? 181.616 200.574 140.383 1.00 68.22 875 CYS A N 1
ATOM 11689 C CA . CYS A 1 875 ? 182.794 200.206 141.153 1.00 68.22 875 CYS A CA 1
ATOM 11690 C C . CYS A 1 875 ? 182.363 199.881 142.574 1.00 68.22 875 CYS A C 1
ATOM 11691 O O . CYS A 1 875 ? 181.379 200.427 143.074 1.00 68.22 875 CYS A O 1
ATOM 11699 N N . TYR A 1 876 ? 183.114 199.002 143.228 1.00 69.56 876 TYR A N 1
ATOM 11700 C CA . TYR A 1 876 ? 182.716 198.482 144.528 1.00 69.56 876 TYR A CA 1
ATOM 11701 C C . TYR A 1 876 ? 183.936 198.341 145.423 1.00 69.56 876 TYR A C 1
ATOM 11702 O O . TYR A 1 876 ? 185.011 197.954 144.956 1.00 69.56 876 TYR A O 1
ATOM 11720 N N . GLU A 1 877 ? 183.770 198.654 146.708 1.00 75.06 877 GLU A N 1
ATOM 11721 C CA . GLU A 1 877 ? 184.889 198.616 147.641 1.00 75.06 877 GLU A CA 1
ATOM 11722 C C . GLU A 1 877 ? 184.432 198.121 149.003 1.00 75.06 877 GLU A C 1
ATOM 11723 O O . GLU A 1 877 ? 183.275 198.295 149.386 1.00 75.06 877 GLU A O 1
ATOM 11735 N N . VAL A 1 878 ? 185.358 197.507 149.737 1.00 78.15 878 VAL A N 1
ATOM 11736 C CA . VAL A 1 878 ? 185.115 197.028 151.088 1.00 78.15 878 VAL A CA 1
ATOM 11737 C C . VAL A 1 878 ? 186.275 197.466 151.977 1.00 78.15 878 VAL A C 1
ATOM 11738 O O . VAL A 1 878 ? 187.264 198.029 151.512 1.00 78.15 878 VAL A O 1
ATOM 11751 N N . GLN A 1 879 ? 186.138 197.194 153.278 1.00 84.96 879 GLN A N 1
ATOM 11752 C CA . GLN A 1 879 ? 187.166 197.563 154.241 1.00 84.96 879 GLN A CA 1
ATOM 11753 C C . GLN A 1 879 ? 187.488 196.441 155.221 1.00 84.96 879 GLN A C 1
ATOM 11754 O O . GLN A 1 879 ? 188.118 196.707 156.254 1.00 84.96 879 GLN A O 1
ATOM 11768 N N . ILE A 1 880 ? 187.089 195.202 154.939 1.00 86.69 880 ILE A N 1
ATOM 11769 C CA . ILE A 1 880 ? 187.263 194.112 155.892 1.00 86.69 880 ILE A CA 1
ATOM 11770 C C . ILE A 1 880 ? 188.628 193.464 155.704 1.00 86.69 880 ILE A C 1
ATOM 11771 O O . ILE A 1 880 ? 189.463 193.476 156.615 1.00 86.69 880 ILE A O 1
ATOM 11787 N N . LYS A 1 881 ? 188.863 192.888 154.524 1.00 87.80 881 LYS A N 1
ATOM 11788 C CA . LYS A 1 881 ? 190.134 192.227 154.260 1.00 87.80 881 LYS A CA 1
ATOM 11789 C C . LYS A 1 881 ? 191.264 193.214 154.005 1.00 87.80 881 LYS A C 1
ATOM 11790 O O . LYS A 1 881 ? 192.433 192.815 154.023 1.00 87.80 881 LYS A O 1
ATOM 11809 N N . ALA A 1 882 ? 190.944 194.484 153.775 1.00 87.92 882 ALA A N 1
ATOM 11810 C CA . ALA A 1 882 ? 191.945 195.517 153.555 1.00 87.92 882 ALA A CA 1
ATOM 11811 C C . ALA A 1 882 ? 191.261 196.866 153.686 1.00 87.92 882 ALA A C 1
ATOM 11812 O O . ALA A 1 882 ? 190.042 196.944 153.854 1.00 87.92 882 ALA A O 1
ATOM 11816 N N . GLU A 1 883 ? 192.057 197.928 153.618 1.00 89.02 883 GLU A N 1
ATOM 11817 C CA . GLU A 1 883 ? 191.500 199.274 153.607 1.00 89.02 883 GLU A CA 1
ATOM 11818 C C . GLU A 1 883 ? 191.130 199.657 152.179 1.00 89.02 883 GLU A C 1
ATOM 11819 O O . GLU A 1 883 ? 192.009 199.908 151.348 1.00 89.02 883 GLU A O 1
ATOM 11831 N N . THR A 1 884 ? 189.828 199.702 151.895 1.00 85.38 884 THR A N 1
ATOM 11832 C CA . THR A 1 884 ? 189.316 200.025 150.563 1.00 85.38 884 THR A CA 1
ATOM 11833 C C . THR A 1 884 ? 189.841 199.031 149.524 1.00 85.38 884 THR A C 1
ATOM 11834 O O . THR A 1 884 ? 190.588 199.375 148.606 1.00 85.38 884 THR A O 1
ATOM 11845 N N . ARG A 1 885 ? 189.434 197.776 149.699 1.00 82.23 885 ARG A N 1
ATOM 11846 C CA . ARG A 1 885 ? 189.796 196.693 148.792 1.00 82.23 885 ARG A CA 1
ATOM 11847 C C . ARG A 1 885 ? 188.748 196.594 147.691 1.00 82.23 885 ARG A C 1
ATOM 11848 O O . ARG A 1 885 ? 187.591 196.248 147.958 1.00 82.23 885 ARG A O 1
ATOM 11869 N N . ARG A 1 886 ? 189.150 196.893 146.460 1.00 75.61 886 ARG A N 1
ATOM 11870 C CA . ARG A 1 886 ? 188.217 196.893 145.343 1.00 75.61 886 ARG A CA 1
ATOM 11871 C C . ARG A 1 886 ? 187.870 195.468 144.936 1.00 75.61 886 ARG A C 1
ATOM 11872 O O . ARG A 1 886 ? 188.725 194.579 144.933 1.00 75.61 886 ARG A O 1
ATOM 11893 N N . ILE A 1 887 ? 186.600 195.255 144.598 1.00 73.86 887 ILE A N 1
ATOM 11894 C CA . ILE A 1 887 ? 186.140 193.950 144.132 1.00 73.86 887 ILE A CA 1
ATOM 11895 C C . ILE A 1 887 ? 185.384 194.025 142.819 1.00 73.86 887 ILE A C 1
ATOM 11896 O O . ILE A 1 887 ? 185.208 192.989 142.155 1.00 73.86 887 ILE A O 1
ATOM 11912 N N . LEU A 1 888 ? 184.919 195.197 142.397 1.00 69.20 888 LEU A N 1
ATOM 11913 C CA . LEU A 1 888 ? 184.396 195.415 141.057 1.00 69.20 888 LEU A CA 1
ATOM 11914 C C . LEU A 1 888 ? 184.931 196.750 140.576 1.00 69.20 888 LEU A C 1
ATOM 11915 O O . LEU A 1 888 ? 184.889 197.736 141.315 1.00 69.20 888 LEU A O 1
ATOM 11931 N N . ASN A 1 889 ? 185.415 196.787 139.340 1.00 71.26 889 ASN A N 1
ATOM 11932 C CA . ASN A 1 889 ? 186.258 197.888 138.878 1.00 71.26 889 ASN A CA 1
ATOM 11933 C C . ASN A 1 889 ? 185.758 198.365 137.518 1.00 71.26 889 ASN A C 1
ATOM 11934 O O . ASN A 1 889 ? 185.973 197.699 136.504 1.00 71.26 889 ASN A O 1
ATOM 11945 N N . ASN A 1 890 ? 185.097 199.521 137.506 1.00 69.55 890 ASN A N 1
ATOM 11946 C CA . ASN A 1 890 ? 184.637 200.151 136.269 1.00 69.55 890 ASN A CA 1
ATOM 11947 C C . ASN A 1 890 ? 183.840 199.175 135.409 1.00 69.55 890 ASN A C 1
ATOM 11948 O O . ASN A 1 890 ? 184.009 199.104 134.191 1.00 69.55 890 ASN A O 1
ATOM 11959 N N . VAL A 1 891 ? 182.959 198.416 136.052 1.00 66.04 891 VAL A N 1
ATOM 11960 C CA . VAL A 1 891 ? 182.124 197.447 135.354 1.00 66.04 891 VAL A CA 1
ATOM 11961 C C . VAL A 1 891 ? 180.926 198.163 134.753 1.00 66.04 891 VAL A C 1
ATOM 11962 O O . VAL A 1 891 ? 180.350 199.066 135.370 1.00 66.04 891 VAL A O 1
ATOM 11975 N N . ASP A 1 892 ? 180.543 197.760 133.545 1.00 63.80 892 ASP A N 1
ATOM 11976 C CA . ASP A 1 892 ? 179.380 198.331 132.884 1.00 63.80 892 ASP A CA 1
ATOM 11977 C C . ASP A 1 892 ? 178.740 197.266 132.011 1.00 63.80 892 ASP A C 1
ATOM 11978 O O . ASP A 1 892 ? 179.357 196.248 131.691 1.00 63.80 892 ASP A O 1
ATOM 11987 N N . GLY A 1 893 ? 177.491 197.503 131.639 1.00 61.39 893 GLY A N 1
ATOM 11988 C CA . GLY A 1 893 ? 176.776 196.570 130.795 1.00 61.39 893 GLY A CA 1
ATOM 11989 C C . GLY A 1 893 ? 175.282 196.785 130.909 1.00 61.39 893 GLY A C 1
ATOM 11990 O O . GLY A 1 893 ? 174.822 197.791 131.443 1.00 61.39 893 GLY A O 1
ATOM 11994 N N . TRP A 1 894 ? 174.534 195.810 130.400 1.00 59.35 894 TRP A N 1
ATOM 11995 C CA . TRP A 1 894 ? 173.083 195.924 130.391 1.00 59.35 894 TRP A CA 1
ATOM 11996 C C . TRP A 1 894 ? 172.458 194.563 130.134 1.00 59.35 894 TRP A C 1
ATOM 11997 O O . TRP A 1 894 ? 173.120 193.620 129.697 1.00 59.35 894 TRP A O 1
ATOM 12018 N N . VAL A 1 895 ? 171.162 194.481 130.420 1.00 57.40 895 VAL A N 1
ATOM 12019 C CA . VAL A 1 895 ? 170.329 193.341 130.065 1.00 57.40 895 VAL A CA 1
ATOM 12020 C C . VAL A 1 895 ? 169.005 193.880 129.541 1.00 57.40 895 VAL A C 1
ATOM 12021 O O . VAL A 1 895 ? 168.425 194.800 130.131 1.00 57.40 895 VAL A O 1
ATOM 12034 N N . LYS A 1 896 ? 168.535 193.315 128.442 1.00 57.53 896 LYS A N 1
ATOM 12035 C CA . LYS A 1 896 ? 167.310 193.710 127.774 1.00 57.53 896 LYS A CA 1
ATOM 12036 C C . LYS A 1 896 ? 166.251 192.625 127.899 1.00 57.53 896 LYS A C 1
ATOM 12037 O O . LYS A 1 896 ? 166.548 191.488 128.278 1.00 57.53 896 LYS A O 1
ATOM 12056 N N . PRO A 1 897 ? 164.996 192.942 127.588 1.00 58.91 897 PRO A N 1
ATOM 12057 C CA . PRO A 1 897 ? 163.958 191.907 127.593 1.00 58.91 897 PRO A CA 1
ATOM 12058 C C . PRO A 1 897 ? 164.278 190.788 126.617 1.00 58.91 897 PRO A C 1
ATOM 12059 O O . PRO A 1 897 ? 164.851 191.007 125.548 1.00 58.91 897 PRO A O 1
ATOM 12070 N N . GLY A 1 898 ? 163.903 189.572 127.003 1.00 57.37 898 GLY A N 1
ATOM 12071 C CA . GLY A 1 898 ? 164.043 188.436 126.117 1.00 57.37 898 GLY A CA 1
ATOM 12072 C C . GLY A 1 898 ? 165.465 188.050 125.798 1.00 57.37 898 GLY A C 1
ATOM 12073 O O . GLY A 1 898 ? 165.698 187.377 124.793 1.00 57.37 898 GLY A O 1
ATOM 12077 N N . THR A 1 899 ? 166.426 188.447 126.624 1.00 57.30 899 THR A N 1
ATOM 12078 C CA . THR A 1 899 ? 167.830 188.146 126.390 1.00 57.30 899 THR A CA 1
ATOM 12079 C C . THR A 1 899 ? 168.405 187.360 127.557 1.00 57.30 899 THR A C 1
ATOM 12080 O O . THR A 1 899 ? 168.131 187.660 128.727 1.00 57.30 899 THR A O 1
ATOM 12091 N N . LEU A 1 900 ? 169.211 186.362 127.221 1.00 56.25 900 LEU A N 1
ATOM 12092 C CA . LEU A 1 900 ? 169.935 185.560 128.194 1.00 56.25 900 LEU A CA 1
ATOM 12093 C C . LEU A 1 900 ? 171.402 185.979 128.164 1.00 56.25 900 LEU A C 1
ATOM 12094 O O . LEU A 1 900 ? 172.074 185.851 127.132 1.00 56.25 900 LEU A O 1
ATOM 12110 N N . THR A 1 901 ? 171.888 186.499 129.285 1.00 56.60 901 THR A N 1
ATOM 12111 C CA . THR A 1 901 ? 173.252 186.988 129.405 1.00 56.60 901 THR A CA 1
ATOM 12112 C C . THR A 1 901 ? 173.982 186.151 130.443 1.00 56.60 901 THR A C 1
ATOM 12113 O O . THR A 1 901 ? 173.572 186.098 131.609 1.00 56.60 901 THR A O 1
ATOM 12124 N N . ALA A 1 902 ? 175.061 185.507 130.016 1.00 57.19 902 ALA A N 1
ATOM 12125 C CA . ALA A 1 902 ? 175.935 184.799 130.929 1.00 57.19 902 ALA A CA 1
ATOM 12126 C C . ALA A 1 902 ? 176.950 185.758 131.529 1.00 57.19 902 ALA A C 1
ATOM 12127 O O . ALA A 1 902 ? 177.386 186.717 130.892 1.00 57.19 902 ALA A O 1
ATOM 12134 N N . LEU A 1 903 ? 177.303 185.496 132.779 1.00 60.44 903 LEU A N 1
ATOM 12135 C CA . LEU A 1 903 ? 178.320 186.245 133.500 1.00 60.44 903 LEU A CA 1
ATOM 12136 C C . LEU A 1 903 ? 179.414 185.263 133.883 1.00 60.44 903 LEU A C 1
ATOM 12137 O O . LEU A 1 903 ? 179.179 184.353 134.683 1.00 60.44 903 LEU A O 1
ATOM 12153 N N . MET A 1 904 ? 180.598 185.438 133.310 1.00 62.84 904 MET A N 1
ATOM 12154 C CA . MET A 1 904 ? 181.634 184.422 133.374 1.00 62.84 904 MET A CA 1
ATOM 12155 C C . MET A 1 904 ? 182.915 184.993 133.957 1.00 62.84 904 MET A C 1
ATOM 12156 O O . MET A 1 904 ? 183.141 186.205 133.970 1.00 62.84 904 MET A O 1
ATOM 12170 N N . GLY A 1 905 ? 183.747 184.089 134.430 1.00 67.29 905 GLY A N 1
ATOM 12171 C CA . GLY A 1 905 ? 185.002 184.418 135.071 1.00 67.29 905 GLY A CA 1
ATOM 12172 C C . GLY A 1 905 ? 185.362 183.350 136.076 1.00 67.29 905 GLY A C 1
ATOM 12173 O O . GLY A 1 905 ? 184.511 182.672 136.646 1.00 67.29 905 GLY A O 1
ATOM 12177 N N . ALA A 1 906 ? 186.663 183.191 136.294 1.00 71.41 906 ALA A N 1
ATOM 12178 C CA . ALA A 1 906 ? 187.129 182.214 137.260 1.00 71.41 906 ALA A CA 1
ATOM 12179 C C . ALA A 1 906 ? 186.607 182.565 138.651 1.00 71.41 906 ALA A C 1
ATOM 12180 O O . ALA A 1 906 ? 186.044 183.637 138.881 1.00 71.41 906 ALA A O 1
ATOM 12187 N N . SER A 1 907 ? 186.786 181.631 139.584 1.00 74.29 907 SER A N 1
ATOM 12188 C CA . SER A 1 907 ? 186.405 181.882 140.966 1.00 74.29 907 SER A CA 1
ATOM 12189 C C . SER A 1 907 ? 186.934 183.240 141.403 1.00 74.29 907 SER A C 1
ATOM 12190 O O . SER A 1 907 ? 188.027 183.654 141.012 1.00 74.29 907 SER A O 1
ATOM 12198 N N . GLY A 1 908 ? 186.149 183.935 142.216 1.00 75.24 908 GLY A N 1
ATOM 12199 C CA . GLY A 1 908 ? 186.398 185.341 142.435 1.00 75.24 908 GLY A CA 1
ATOM 12200 C C . GLY A 1 908 ? 185.865 186.145 141.267 1.00 75.24 908 GLY A C 1
ATOM 12201 O O . GLY A 1 908 ? 184.813 185.815 140.714 1.00 75.24 908 GLY A O 1
ATOM 12205 N N . ALA A 1 909 ? 186.572 187.200 140.878 1.00 72.98 909 ALA A N 1
ATOM 12206 C CA . ALA A 1 909 ? 186.166 188.089 139.794 1.00 72.98 909 ALA A CA 1
ATOM 12207 C C . ALA A 1 909 ? 184.828 188.762 140.062 1.00 72.98 909 ALA A C 1
ATOM 12208 O O . ALA A 1 909 ? 184.270 189.404 139.164 1.00 72.98 909 ALA A O 1
ATOM 12215 N N . GLY A 1 910 ? 184.292 188.626 141.270 1.00 69.77 910 GLY A N 1
ATOM 12216 C CA . GLY A 1 910 ? 183.087 189.337 141.638 1.00 69.77 910 GLY A CA 1
ATOM 12217 C C . GLY A 1 910 ? 181.871 189.022 140.803 1.00 69.77 910 GLY A C 1
ATOM 12218 O O . GLY A 1 910 ? 181.038 189.904 140.594 1.00 69.77 910 GLY A O 1
ATOM 12222 N N . LYS A 1 911 ? 181.734 187.791 140.314 1.00 65.21 911 LYS A N 1
ATOM 12223 C CA . LYS A 1 911 ? 180.498 187.419 139.636 1.00 65.21 911 LYS A CA 1
ATOM 12224 C C . LYS A 1 911 ? 179.323 187.509 140.598 1.00 65.21 911 LYS A C 1
ATOM 12225 O O . LYS A 1 911 ? 178.364 188.255 140.369 1.00 65.21 911 LYS A O 1
ATOM 12244 N N . THR A 1 912 ? 179.389 186.758 141.697 1.00 64.20 912 THR A N 1
ATOM 12245 C CA . THR A 1 912 ? 178.374 186.883 142.734 1.00 64.20 912 THR A CA 1
ATOM 12246 C C . THR A 1 912 ? 178.368 188.289 143.316 1.00 64.20 912 THR A C 1
ATOM 12247 O O . THR A 1 912 ? 177.306 188.826 143.650 1.00 64.20 912 THR A O 1
ATOM 12258 N N . THR A 1 913 ? 179.545 188.905 143.437 1.00 67.87 913 THR A N 1
ATOM 12259 C CA . THR A 1 913 ? 179.617 190.264 143.961 1.00 67.87 913 THR A CA 1
ATOM 12260 C C . THR A 1 913 ? 178.914 191.248 143.039 1.00 67.87 913 THR A C 1
ATOM 12261 O O . THR A 1 913 ? 178.168 192.114 143.501 1.00 67.87 913 THR A O 1
ATOM 12272 N N . LEU A 1 914 ? 179.145 191.135 141.730 1.00 63.10 914 LEU A N 1
ATOM 12273 C CA . LEU A 1 914 ? 178.465 192.013 140.784 1.00 63.10 914 LEU A CA 1
ATOM 12274 C C . LEU A 1 914 ? 176.964 191.757 140.775 1.00 63.10 914 LEU A C 1
ATOM 12275 O O . LEU A 1 914 ? 176.170 192.702 140.700 1.00 63.10 914 LEU A O 1
ATOM 12291 N N . LEU A 1 915 ? 176.550 190.491 140.843 1.00 60.05 915 LEU A N 1
ATOM 12292 C CA . LEU A 1 915 ? 175.122 190.201 140.898 1.00 60.05 915 LEU A CA 1
ATOM 12293 C C . LEU A 1 915 ? 174.491 190.817 142.137 1.00 60.05 915 LEU A C 1
ATOM 12294 O O . LEU A 1 915 ? 173.368 191.330 142.083 1.00 60.05 915 LEU A O 1
ATOM 12310 N N . ASP A 1 916 ? 175.192 190.765 143.267 1.00 62.77 916 ASP A N 1
ATOM 12311 C CA . ASP A 1 916 ? 174.657 191.341 144.491 1.00 62.77 916 ASP A CA 1
ATOM 12312 C C . ASP A 1 916 ? 174.626 192.862 144.414 1.00 62.77 916 ASP A C 1
ATOM 12313 O O . ASP A 1 916 ? 173.684 193.494 144.903 1.00 62.77 916 ASP A O 1
ATOM 12322 N N . CYS A 1 917 ? 175.648 193.469 143.808 1.00 64.89 917 CYS A N 1
ATOM 12323 C CA . CYS A 1 917 ? 175.664 194.920 143.663 1.00 64.89 917 CYS A CA 1
ATOM 12324 C C . CYS A 1 917 ? 174.532 195.397 142.768 1.00 64.89 917 CYS A C 1
ATOM 12325 O O . CYS A 1 917 ? 173.882 196.406 143.063 1.00 64.89 917 CYS A O 1
ATOM 12333 N N . LEU A 1 918 ? 174.288 194.695 141.664 1.00 60.12 918 LEU A N 1
ATOM 12334 C CA . LEU A 1 918 ? 173.206 195.092 140.772 1.00 60.12 918 LEU A CA 1
ATOM 12335 C C . LEU A 1 918 ? 171.848 194.896 141.430 1.00 60.12 918 LEU A C 1
ATOM 12336 O O . LEU A 1 918 ? 170.969 195.756 141.318 1.00 60.12 918 LEU A O 1
ATOM 12352 N N . ALA A 1 919 ? 171.660 193.780 142.126 1.00 59.20 919 ALA A N 1
ATOM 12353 C CA . ALA A 1 919 ? 170.388 193.477 142.766 1.00 59.20 919 ALA A CA 1
ATOM 12354 C C . ALA A 1 919 ? 170.168 194.256 144.054 1.00 59.20 919 ALA A C 1
ATOM 12355 O O . ALA A 1 919 ? 169.196 193.980 144.763 1.00 59.20 919 ALA A O 1
ATOM 12362 N N . GLU A 1 920 ? 171.030 195.218 144.377 1.00 61.28 920 GLU A N 1
ATOM 12363 C CA . GLU A 1 920 ? 170.876 196.020 145.587 1.00 61.28 920 GLU A CA 1
ATOM 12364 C C . GLU A 1 920 ? 170.774 195.113 146.809 1.00 61.28 920 GLU A C 1
ATOM 12365 O O . GLU A 1 920 ? 169.899 195.268 147.662 1.00 61.28 920 GLU A O 1
ATOM 12377 N N . ARG A 1 921 ? 171.684 194.145 146.883 1.00 57.23 921 ARG A N 1
ATOM 12378 C CA . ARG A 1 921 ? 171.626 193.091 147.884 1.00 57.23 921 ARG A CA 1
ATOM 12379 C C . ARG A 1 921 ? 172.796 193.103 148.859 1.00 57.23 921 ARG A C 1
ATOM 12380 O O . ARG A 1 921 ? 172.824 192.273 149.772 1.00 57.23 921 ARG A O 1
ATOM 12401 N N . VAL A 1 922 ? 173.756 194.009 148.700 1.00 64.80 922 VAL A N 1
ATOM 12402 C CA . VAL A 1 922 ? 174.948 194.032 149.542 1.00 64.80 922 VAL A CA 1
ATOM 12403 C C . VAL A 1 922 ? 174.711 194.937 150.743 1.00 64.80 922 VAL A C 1
ATOM 12404 O O . VAL A 1 922 ? 173.970 195.922 150.674 1.00 64.80 922 VAL A O 1
ATOM 12417 N N . THR A 1 923 ? 175.352 194.598 151.860 1.00 69.27 923 THR A N 1
ATOM 12418 C CA . THR A 1 923 ? 175.343 195.425 153.061 1.00 69.27 923 THR A CA 1
ATOM 12419 C C . THR A 1 923 ? 176.665 196.141 153.292 1.00 69.27 923 THR A C 1
ATOM 12420 O O . THR A 1 923 ? 176.672 197.322 153.650 1.00 69.27 923 THR A O 1
ATOM 12431 N N . MET A 1 924 ? 177.783 195.452 153.101 1.00 73.53 924 MET A N 1
ATOM 12432 C CA . MET A 1 924 ? 179.097 196.023 153.341 1.00 73.53 924 MET A CA 1
ATOM 12433 C C . MET A 1 924 ? 179.613 196.725 152.091 1.00 73.53 924 MET A C 1
ATOM 12434 O O . MET A 1 924 ? 179.140 196.495 150.977 1.00 73.53 924 MET A O 1
ATOM 12448 N N . GLY A 1 925 ? 180.597 197.591 152.292 1.00 72.89 925 GLY A N 1
ATOM 12449 C CA . GLY A 1 925 ? 181.249 198.255 151.186 1.00 72.89 925 GLY A CA 1
ATOM 12450 C C . GLY A 1 925 ? 180.454 199.428 150.654 1.00 72.89 925 GLY A C 1
ATOM 12451 O O . GLY A 1 925 ? 179.362 199.755 151.118 1.00 72.89 925 GLY A O 1
ATOM 12455 N N . VAL A 1 926 ? 181.031 200.071 149.642 1.00 70.59 926 VAL A N 1
ATOM 12456 C CA . VAL A 1 926 ? 180.438 201.228 148.988 1.00 70.59 926 VAL A CA 1
ATOM 12457 C C . VAL A 1 926 ? 180.457 201.004 147.485 1.00 70.59 926 VAL A C 1
ATOM 12458 O O . VAL A 1 926 ? 181.368 200.369 146.942 1.00 70.59 926 VAL A O 1
ATOM 12471 N N . ILE A 1 927 ? 179.441 201.542 146.815 1.00 67.44 927 ILE A N 1
ATOM 12472 C CA . ILE A 1 927 ? 179.244 201.380 145.380 1.00 67.44 927 ILE A CA 1
ATOM 12473 C C . ILE A 1 927 ? 179.242 202.755 144.730 1.00 67.44 927 ILE A C 1
ATOM 12474 O O . ILE A 1 927 ? 178.511 203.651 145.164 1.00 67.44 927 ILE A O 1
ATOM 12490 N N . THR A 1 928 ? 180.056 202.916 143.696 1.00 67.14 928 THR A N 1
ATOM 12491 C CA . THR A 1 928 ? 180.007 204.077 142.821 1.00 67.14 928 THR A CA 1
ATOM 12492 C C . THR A 1 928 ? 179.616 203.623 141.423 1.00 67.14 928 THR A C 1
ATOM 12493 O O . THR A 1 928 ? 179.486 202.428 141.146 1.00 67.14 928 THR A O 1
ATOM 12504 N N . GLY A 1 929 ? 179.446 204.587 140.532 1.00 62.60 929 GLY A N 1
ATOM 12505 C CA . GLY A 1 929 ? 178.876 204.305 139.236 1.00 62.60 929 GLY A CA 1
ATOM 12506 C C . GLY A 1 929 ? 177.389 204.024 139.345 1.00 62.60 929 GLY A C 1
ATOM 12507 O O . GLY A 1 929 ? 176.864 203.688 140.404 1.00 62.60 929 GLY A O 1
ATOM 12511 N N . ASP A 1 930 ? 176.697 204.162 138.219 1.00 60.48 930 ASP A N 1
ATOM 12512 C CA . ASP A 1 930 ? 175.247 204.293 138.237 1.00 60.48 930 ASP A CA 1
ATOM 12513 C C . ASP A 1 930 ? 174.576 203.061 137.654 1.00 60.48 930 ASP A C 1
ATOM 12514 O O . ASP A 1 930 ? 174.935 202.604 136.567 1.00 60.48 930 ASP A O 1
ATOM 12523 N N . ILE A 1 931 ? 173.603 202.533 138.388 1.00 60.45 931 ILE A N 1
ATOM 12524 C CA . ILE A 1 931 ? 172.663 201.545 137.881 1.00 60.45 931 ILE A CA 1
ATOM 12525 C C . ILE A 1 931 ? 171.379 202.276 137.522 1.00 60.45 931 ILE A C 1
ATOM 12526 O O . ILE A 1 931 ? 170.999 203.241 138.194 1.00 60.45 931 ILE A O 1
ATOM 12542 N N . LEU A 1 932 ? 170.715 201.827 136.462 1.00 60.31 932 LEU A N 1
ATOM 12543 C CA . LEU A 1 932 ? 169.552 202.522 135.941 1.00 60.31 932 LEU A CA 1
ATOM 12544 C C . LEU A 1 932 ? 168.585 201.534 135.312 1.00 60.31 932 LEU A C 1
ATOM 12545 O O . LEU A 1 932 ? 168.982 200.517 134.733 1.00 60.31 932 LEU A O 1
ATOM 12561 N N . VAL A 1 933 ? 167.303 201.858 135.434 1.00 60.07 933 VAL A N 1
ATOM 12562 C CA . VAL A 1 933 ? 166.222 201.173 134.742 1.00 60.07 933 VAL A CA 1
ATOM 12563 C C . VAL A 1 933 ? 165.575 202.189 133.817 1.00 60.07 933 VAL A C 1
ATOM 12564 O O . VAL A 1 933 ? 165.006 203.182 134.284 1.00 60.07 933 VAL A O 1
ATOM 12577 N N . ASN A 1 934 ? 165.658 201.946 132.514 1.00 62.91 934 ASN A N 1
ATOM 12578 C CA . ASN A 1 934 ? 165.194 202.915 131.526 1.00 62.91 934 ASN A CA 1
ATOM 12579 C C . ASN A 1 934 ? 165.802 204.287 131.798 1.00 62.91 934 ASN A C 1
ATOM 12580 O O . ASN A 1 934 ? 165.138 205.318 131.691 1.00 62.91 934 ASN A O 1
ATOM 12591 N N . GLY A 1 935 ? 167.073 204.297 132.184 1.00 62.48 935 GLY A N 1
ATOM 12592 C CA . GLY A 1 935 ? 167.807 205.529 132.364 1.00 62.48 935 GLY A CA 1
ATOM 12593 C C . GLY A 1 935 ? 167.546 206.259 133.662 1.00 62.48 935 GLY A C 1
ATOM 12594 O O . GLY A 1 935 ? 168.231 207.251 133.939 1.00 62.48 935 GLY A O 1
ATOM 12598 N N . ILE A 1 936 ? 166.591 205.809 134.467 1.00 62.88 936 ILE A N 1
ATOM 12599 C CA . ILE A 1 936 ? 166.256 206.473 135.724 1.00 62.88 936 ILE A CA 1
ATOM 12600 C C . ILE A 1 936 ? 166.919 205.695 136.853 1.00 62.88 936 ILE A C 1
ATOM 12601 O O . ILE A 1 936 ? 166.990 204.460 136.784 1.00 62.88 936 ILE A O 1
ATOM 12617 N N . PRO A 1 937 ? 167.419 206.349 137.900 1.00 61.70 937 PRO A N 1
ATOM 12618 C CA . PRO A 1 937 ? 168.037 205.594 138.994 1.00 61.70 937 PRO A CA 1
ATOM 12619 C C . PRO A 1 937 ? 167.057 204.591 139.573 1.00 61.70 937 PRO A C 1
ATOM 12620 O O . PRO A 1 937 ? 165.870 204.879 139.738 1.00 61.70 937 PRO A O 1
ATOM 12631 N N . ARG A 1 938 ? 167.559 203.399 139.877 1.00 61.32 938 ARG A N 1
ATOM 12632 C CA . ARG A 1 938 ? 166.698 202.373 140.442 1.00 61.32 938 ARG A CA 1
ATOM 12633 C C . ARG A 1 938 ? 166.126 202.859 141.768 1.00 61.32 938 ARG A C 1
ATOM 12634 O O . ARG A 1 938 ? 166.853 203.366 142.626 1.00 61.32 938 ARG A O 1
ATOM 12655 N N . ASP A 1 939 ? 164.817 202.700 141.931 1.00 63.73 939 ASP A N 1
ATOM 12656 C CA . ASP A 1 939 ? 164.103 203.287 143.055 1.00 63.73 939 ASP A CA 1
ATOM 12657 C C . ASP A 1 939 ? 164.356 202.463 144.314 1.00 63.73 939 ASP A C 1
ATOM 12658 O O . ASP A 1 939 ? 165.206 201.570 144.345 1.00 63.73 939 ASP A O 1
ATOM 12667 N N . LYS A 1 940 ? 163.619 202.766 145.379 1.00 64.74 940 LYS A N 1
ATOM 12668 C CA . LYS A 1 940 ? 163.710 202.002 146.613 1.00 64.74 940 LYS A CA 1
ATOM 12669 C C . LYS A 1 940 ? 162.775 200.801 146.629 1.00 64.74 940 LYS A C 1
ATOM 12670 O O . LYS A 1 940 ? 162.831 200.004 147.571 1.00 64.74 940 LYS A O 1
ATOM 12689 N N . SER A 1 941 ? 161.920 200.660 145.619 1.00 62.32 941 SER A N 1
ATOM 12690 C CA . SER A 1 941 ? 161.114 199.466 145.418 1.00 62.32 941 SER A CA 1
ATOM 12691 C C . SER A 1 941 ? 161.770 198.472 144.472 1.00 62.32 941 SER A C 1
ATOM 12692 O O . SER A 1 941 ? 161.198 197.409 144.218 1.00 62.32 941 SER A O 1
ATOM 12700 N N . PHE A 1 942 ? 162.949 198.795 143.949 1.00 60.35 942 PHE A N 1
ATOM 12701 C CA . PHE A 1 942 ? 163.622 197.917 142.999 1.00 60.35 942 PHE A CA 1
ATOM 12702 C C . PHE A 1 942 ? 163.797 196.496 143.515 1.00 60.35 942 PHE A C 1
ATOM 12703 O O . PHE A 1 942 ? 163.567 195.557 142.736 1.00 60.35 942 PHE A O 1
ATOM 12720 N N . PRO A 1 943 ? 164.171 196.258 144.773 1.00 57.72 943 PRO A N 1
ATOM 12721 C CA . PRO A 1 943 ? 164.374 194.872 145.221 1.00 57.72 943 PRO A CA 1
ATOM 12722 C C . PRO A 1 943 ? 163.154 193.991 145.051 1.00 57.72 943 PRO A C 1
ATOM 12723 O O . PRO A 1 943 ? 163.295 192.762 145.036 1.00 57.72 943 PRO A O 1
ATOM 12734 N N . ARG A 1 944 ? 161.961 194.569 144.934 1.00 56.84 944 ARG A N 1
ATOM 12735 C CA . ARG A 1 944 ? 160.752 193.798 144.687 1.00 56.84 944 ARG A CA 1
ATOM 12736 C C . ARG A 1 944 ? 160.470 193.592 143.206 1.00 56.84 944 ARG A C 1
ATOM 12737 O O . ARG A 1 944 ? 159.567 192.821 142.865 1.00 56.84 944 ARG A O 1
ATOM 12758 N N . SER A 1 945 ? 161.207 194.257 142.322 1.00 59.04 945 SER A N 1
ATOM 12759 C CA . SER A 1 945 ? 161.007 194.099 140.891 1.00 59.04 945 SER A CA 1
ATOM 12760 C C . SER A 1 945 ? 161.939 193.070 140.266 1.00 59.04 945 SER A C 1
ATOM 12761 O O . SER A 1 945 ? 161.778 192.758 139.083 1.00 59.04 945 SER A O 1
ATOM 12769 N N . ILE A 1 946 ? 162.895 192.534 141.020 1.00 57.52 946 ILE A N 1
ATOM 12770 C CA . ILE A 1 946 ? 163.888 191.606 140.495 1.00 57.52 946 ILE A CA 1
ATOM 12771 C C . ILE A 1 946 ? 163.783 190.286 141.239 1.00 57.52 946 ILE A C 1
ATOM 12772 O O . ILE A 1 946 ? 163.606 190.261 142.461 1.00 57.52 946 ILE A O 1
ATOM 12788 N N . GLY A 1 947 ? 163.891 189.191 140.499 1.00 54.15 947 GLY A N 1
ATOM 12789 C CA . GLY A 1 947 ? 164.053 187.874 141.083 1.00 54.15 947 GLY A CA 1
ATOM 12790 C C . GLY A 1 947 ? 165.528 187.518 141.128 1.00 54.15 947 GLY A C 1
ATOM 12791 O O . GLY A 1 947 ? 166.258 187.735 140.164 1.00 54.15 947 GLY A O 1
ATOM 12795 N N . TYR A 1 948 ? 165.958 186.982 142.265 1.00 55.72 948 TYR A N 1
ATOM 12796 C CA . TYR A 1 948 ? 167.346 186.584 142.468 1.00 55.72 948 TYR A CA 1
ATOM 12797 C C . TYR A 1 948 ? 167.335 185.137 142.939 1.00 55.72 948 TYR A C 1
ATOM 12798 O O . TYR A 1 948 ? 166.925 184.856 144.069 1.00 55.72 948 TYR A O 1
ATOM 12816 N N . CYS A 1 949 ? 167.772 184.218 142.084 1.00 53.66 949 CYS A N 1
ATOM 12817 C CA . CYS A 1 949 ? 167.859 182.807 142.445 1.00 53.66 949 CYS A CA 1
ATOM 12818 C C . CYS A 1 949 ? 169.252 182.538 142.996 1.00 53.66 949 CYS A C 1
ATOM 12819 O O . CYS A 1 949 ? 170.237 182.560 142.253 1.00 53.66 949 CYS A O 1
ATOM 12827 N N . GLN A 1 950 ? 169.332 182.281 144.295 1.00 55.35 950 GLN A N 1
ATOM 12828 C CA . GLN A 1 950 ? 170.612 182.057 144.942 1.00 55.35 950 GLN A CA 1
ATOM 12829 C C . GLN A 1 950 ? 171.181 180.703 144.548 1.00 55.35 950 GLN A C 1
ATOM 12830 O O . GLN A 1 950 ? 170.448 179.766 144.223 1.00 55.35 950 GLN A O 1
ATOM 12844 N N . GLN A 1 951 ? 172.508 180.607 144.576 1.00 58.50 951 GLN A N 1
ATOM 12845 C CA . GLN A 1 951 ? 173.166 179.369 144.178 1.00 58.50 951 GLN A CA 1
ATOM 12846 C C . GLN A 1 951 ? 172.803 178.231 145.123 1.00 58.50 951 GLN A C 1
ATOM 12847 O O . GLN A 1 951 ? 172.373 177.157 144.689 1.00 58.50 951 GLN A O 1
ATOM 12861 N N . GLN A 1 952 ? 172.971 178.450 146.424 1.00 58.49 952 GLN A N 1
ATOM 12862 C CA . GLN A 1 952 ? 172.634 177.443 147.423 1.00 58.49 952 GLN A CA 1
ATOM 12863 C C . GLN A 1 952 ? 171.206 177.690 147.882 1.00 58.49 952 GLN A C 1
ATOM 12864 O O . GLN A 1 952 ? 170.971 178.419 148.850 1.00 58.49 952 GLN A O 1
ATOM 12878 N N . ASP A 1 953 ? 170.252 177.089 147.184 1.00 54.79 953 ASP A N 1
ATOM 12879 C CA . ASP A 1 953 ? 168.842 177.313 147.456 1.00 54.79 953 ASP A CA 1
ATOM 12880 C C . ASP A 1 953 ? 168.431 176.627 148.747 1.00 54.79 953 ASP A C 1
ATOM 12881 O O . ASP A 1 953 ? 168.918 175.541 149.074 1.00 54.79 953 ASP A O 1
ATOM 12890 N N . LEU A 1 954 ? 167.532 177.272 149.479 1.00 49.72 954 LEU A N 1
ATOM 12891 C CA . LEU A 1 954 ? 167.066 176.751 150.752 1.00 49.72 954 LEU A CA 1
ATOM 12892 C C . LEU A 1 954 ? 165.593 177.084 150.902 1.00 49.72 954 LEU A C 1
ATOM 12893 O O . LEU A 1 954 ? 165.192 178.236 150.716 1.00 49.72 954 LEU A O 1
ATOM 12909 N N . HIS A 1 955 ? 164.794 176.071 151.222 1.00 48.69 955 HIS A N 1
ATOM 12910 C CA . HIS A 1 955 ? 163.355 176.213 151.365 1.00 48.69 955 HIS A CA 1
ATOM 12911 C C . HIS A 1 955 ? 162.918 175.519 152.642 1.00 48.69 955 HIS A C 1
ATOM 12912 O O . HIS A 1 955 ? 163.598 174.627 153.151 1.00 48.69 955 HIS A O 1
ATOM 12926 N N . LEU A 1 956 ? 161.767 175.940 153.156 1.00 46.72 956 LEU A N 1
ATOM 12927 C CA . LEU A 1 956 ? 161.172 175.262 154.297 1.00 46.72 956 LEU A CA 1
ATOM 12928 C C . LEU A 1 956 ? 160.966 173.792 153.961 1.00 46.72 956 LEU A C 1
ATOM 12929 O O . LEU A 1 956 ? 160.214 173.457 153.042 1.00 46.72 956 LEU A O 1
ATOM 12945 N N . LYS A 1 957 ? 161.634 172.915 154.709 1.00 50.42 957 LYS A N 1
ATOM 12946 C CA . LYS A 1 957 ? 161.666 171.506 154.344 1.00 50.42 957 LYS A CA 1
ATOM 12947 C C . LYS A 1 957 ? 160.319 170.821 154.518 1.00 50.42 957 LYS A C 1
ATOM 12948 O O . LYS A 1 957 ? 160.098 169.766 153.919 1.00 50.42 957 LYS A O 1
ATOM 12967 N N . THR A 1 958 ? 159.422 171.382 155.328 1.00 48.47 958 THR A N 1
ATOM 12968 C CA . THR A 1 958 ? 158.104 170.788 155.508 1.00 48.47 958 THR A CA 1
ATOM 12969 C C . THR A 1 958 ? 157.109 171.242 154.451 1.00 48.47 958 THR A C 1
ATOM 12970 O O . THR A 1 958 ? 156.136 170.530 154.190 1.00 48.47 958 THR A O 1
ATOM 12981 N N . ALA A 1 959 ? 157.327 172.402 153.843 1.00 49.28 959 ALA A N 1
ATOM 12982 C CA . ALA A 1 959 ? 156.407 172.908 152.840 1.00 49.28 959 ALA A CA 1
ATOM 12983 C C . ALA A 1 959 ? 156.445 172.036 151.595 1.00 49.28 959 ALA A C 1
ATOM 12984 O O . ALA A 1 959 ? 157.454 171.400 151.290 1.00 49.28 959 ALA A O 1
ATOM 12991 N N . THR A 1 960 ? 155.328 172.006 150.874 1.00 50.36 960 THR A N 1
ATOM 12992 C CA . THR A 1 960 ? 155.292 171.339 149.587 1.00 50.36 960 THR A CA 1
ATOM 12993 C C . THR A 1 960 ? 155.783 172.301 148.510 1.00 50.36 960 THR A C 1
ATOM 12994 O O . THR A 1 960 ? 156.078 173.468 148.772 1.00 50.36 960 THR A O 1
ATOM 13005 N N . VAL A 1 961 ? 155.889 171.805 147.281 1.00 49.08 961 VAL A N 1
ATOM 13006 C CA . VAL A 1 961 ? 156.301 172.665 146.180 1.00 49.08 961 VAL A CA 1
ATOM 13007 C C . VAL A 1 961 ? 155.226 173.700 145.890 1.00 49.08 961 VAL A C 1
ATOM 13008 O O . VAL A 1 961 ? 155.504 174.900 145.800 1.00 49.08 961 VAL A O 1
ATOM 13021 N N . ARG A 1 962 ? 153.978 173.255 145.750 1.00 48.93 962 ARG A N 1
ATOM 13022 C CA . ARG A 1 962 ? 152.903 174.189 145.441 1.00 48.93 962 ARG A CA 1
ATOM 13023 C C . ARG A 1 962 ? 152.702 175.187 146.569 1.00 48.93 962 ARG A C 1
ATOM 13024 O O . ARG A 1 962 ? 152.481 176.375 146.321 1.00 48.93 962 ARG A O 1
ATOM 13045 N N . GLU A 1 963 ? 152.766 174.725 147.818 1.00 48.38 963 GLU A N 1
ATOM 13046 C CA . GLU A 1 963 ? 152.617 175.642 148.942 1.00 48.38 963 GLU A CA 1
ATOM 13047 C C . GLU A 1 963 ? 153.740 176.666 148.961 1.00 48.38 963 GLU A C 1
ATOM 13048 O O . GLU A 1 963 ? 153.509 177.840 149.255 1.00 48.38 963 GLU A O 1
ATOM 13060 N N . SER A 1 964 ? 154.964 176.241 148.656 1.00 46.83 964 SER A N 1
ATOM 13061 C CA . SER A 1 964 ? 156.076 177.182 148.611 1.00 46.83 964 SER A CA 1
ATOM 13062 C C . SER A 1 964 ? 155.882 178.213 147.507 1.00 46.83 964 SER A C 1
ATOM 13063 O O . SER A 1 964 ? 156.081 179.417 147.723 1.00 46.83 964 SER A O 1
ATOM 13071 N N . LEU A 1 965 ? 155.474 177.765 146.319 1.00 46.65 965 LEU A N 1
ATOM 13072 C CA . LEU A 1 965 ? 155.252 178.697 145.221 1.00 46.65 965 LEU A CA 1
ATOM 13073 C C . LEU A 1 965 ? 154.144 179.681 145.552 1.00 46.65 965 LEU A C 1
ATOM 13074 O O . LEU A 1 965 ? 154.261 180.875 145.265 1.00 46.65 965 LEU A O 1
ATOM 13090 N N . ARG A 1 966 ? 153.057 179.201 146.152 1.00 46.69 966 ARG A N 1
ATOM 13091 C CA . ARG A 1 966 ? 151.937 180.083 146.451 1.00 46.69 966 ARG A CA 1
ATOM 13092 C C . ARG A 1 966 ? 152.255 181.022 147.602 1.00 46.69 966 ARG A C 1
ATOM 13093 O O . ARG A 1 966 ? 151.784 182.163 147.613 1.00 46.69 966 ARG A O 1
ATOM 13114 N N . PHE A 1 967 ? 153.051 180.577 148.570 1.00 43.04 967 PHE A N 1
ATOM 13115 C CA . PHE A 1 967 ? 153.544 181.493 149.587 1.00 43.04 967 PHE A CA 1
ATOM 13116 C C . PHE A 1 967 ? 154.353 182.610 148.946 1.00 43.04 967 PHE A C 1
ATOM 13117 O O . PHE A 1 967 ? 154.159 183.791 149.254 1.00 43.04 967 PHE A O 1
ATOM 13134 N N . SER A 1 968 ? 155.256 182.256 148.030 1.00 44.75 968 SER A N 1
ATOM 13135 C CA . SER A 1 968 ? 156.046 183.282 147.360 1.00 44.75 968 SER A CA 1
ATOM 13136 C C . SER A 1 968 ? 155.158 184.234 146.573 1.00 44.75 968 SER A C 1
ATOM 13137 O O . SER A 1 968 ? 155.388 185.447 146.569 1.00 44.75 968 SER A O 1
ATOM 13145 N N . ALA A 1 969 ? 154.142 183.703 145.892 1.00 45.68 969 ALA A N 1
ATOM 13146 C CA . ALA A 1 969 ? 153.277 184.550 145.079 1.00 45.68 969 ALA A CA 1
ATOM 13147 C C . ALA A 1 969 ? 152.385 185.430 145.942 1.00 45.68 969 ALA A C 1
ATOM 13148 O O . ALA A 1 969 ? 152.161 186.599 145.618 1.00 45.68 969 ALA A O 1
ATOM 13155 N N . TYR A 1 970 ? 151.862 184.887 147.042 1.00 45.05 970 TYR A N 1
ATOM 13156 C CA . TYR A 1 970 ? 150.918 185.639 147.860 1.00 45.05 970 TYR A CA 1
ATOM 13157 C C . TYR A 1 970 ? 151.572 186.860 148.491 1.00 45.05 970 TYR A C 1
ATOM 13158 O O . TYR A 1 970 ? 150.926 187.900 148.653 1.00 45.05 970 TYR A O 1
ATOM 13176 N N . LEU A 1 971 ? 152.845 186.757 148.862 1.00 43.02 971 LEU A N 1
ATOM 13177 C CA . LEU A 1 971 ? 153.499 187.826 149.606 1.00 43.02 971 LEU A CA 1
ATOM 13178 C C . LEU A 1 971 ? 154.228 188.822 148.721 1.00 43.02 971 LEU A C 1
ATOM 13179 O O . LEU A 1 971 ? 154.407 189.975 149.126 1.00 43.02 971 LEU A O 1
ATOM 13195 N N . ARG A 1 972 ? 154.662 188.415 147.532 1.00 46.51 972 ARG A N 1
ATOM 13196 C CA . ARG A 1 972 ? 155.492 189.270 146.693 1.00 46.51 972 ARG A CA 1
ATOM 13197 C C . ARG A 1 972 ? 154.721 189.941 145.568 1.00 46.51 972 ARG A C 1
ATOM 13198 O O . ARG A 1 972 ? 155.003 191.096 145.244 1.00 46.51 972 ARG A O 1
ATOM 13219 N N . GLN A 1 973 ? 153.746 189.267 144.973 1.00 47.87 973 GLN A N 1
ATOM 13220 C CA . GLN A 1 973 ? 152.949 189.906 143.947 1.00 47.87 973 GLN A CA 1
ATOM 13221 C C . GLN A 1 973 ? 152.126 191.032 144.567 1.00 47.87 973 GLN A C 1
ATOM 13222 O O . GLN A 1 973 ? 151.940 191.077 145.784 1.00 47.87 973 GLN A O 1
ATOM 13236 N N . PRO A 1 974 ? 151.640 191.966 143.754 1.00 50.48 974 PRO A N 1
ATOM 13237 C CA . PRO A 1 974 ? 150.934 193.124 144.314 1.00 50.48 974 PRO A CA 1
ATOM 13238 C C . PRO A 1 974 ? 149.702 192.708 145.102 1.00 50.48 974 PRO A C 1
ATOM 13239 O O . PRO A 1 974 ? 149.058 191.698 144.812 1.00 50.48 974 PRO A O 1
ATOM 13250 N N . ALA A 1 975 ? 149.379 193.506 146.121 1.00 50.84 975 ALA A N 1
ATOM 13251 C CA . ALA A 1 975 ? 148.237 193.192 146.973 1.00 50.84 975 ALA A CA 1
ATOM 13252 C C . ALA A 1 975 ? 146.916 193.339 146.228 1.00 50.84 975 ALA A C 1
ATOM 13253 O O . ALA A 1 975 ? 145.942 192.656 146.560 1.00 50.84 975 ALA A O 1
ATOM 13260 N N . GLU A 1 976 ? 146.859 194.219 145.229 1.00 53.31 976 GLU A N 1
ATOM 13261 C CA . GLU A 1 976 ? 145.632 194.416 144.468 1.00 53.31 976 GLU A CA 1
ATOM 13262 C C . GLU A 1 976 ? 145.244 193.196 143.644 1.00 53.31 976 GLU A C 1
ATOM 13263 O O . GLU A 1 976 ? 144.110 193.137 143.155 1.00 53.31 976 GLU A O 1
ATOM 13275 N N . VAL A 1 977 ? 146.147 192.236 143.474 1.00 50.26 977 VAL A N 1
ATOM 13276 C CA . VAL A 1 977 ? 145.862 191.036 142.696 1.00 50.26 977 VAL A CA 1
ATOM 13277 C C . VAL A 1 977 ? 145.127 190.039 143.581 1.00 50.26 977 VAL A C 1
ATOM 13278 O O . VAL A 1 977 ? 145.569 189.734 144.694 1.00 50.26 977 VAL A O 1
ATOM 13291 N N . SER A 1 978 ? 144.005 189.526 143.091 1.00 49.79 978 SER A N 1
ATOM 13292 C CA . SER A 1 978 ? 143.242 188.563 143.866 1.00 49.79 978 SER A CA 1
ATOM 13293 C C . SER A 1 978 ? 144.075 187.312 144.120 1.00 49.79 978 SER A C 1
ATOM 13294 O O . SER A 1 978 ? 145.153 187.124 143.552 1.00 49.79 978 SER A O 1
ATOM 13302 N N . ILE A 1 979 ? 143.566 186.449 145.001 1.00 48.87 979 ILE A N 1
ATOM 13303 C CA . ILE A 1 979 ? 144.270 185.204 145.283 1.00 48.87 979 ILE A CA 1
ATOM 13304 C C . ILE A 1 979 ? 143.954 184.161 144.225 1.00 48.87 979 ILE A C 1
ATOM 13305 O O . ILE A 1 979 ? 144.754 183.251 143.988 1.00 48.87 979 ILE A O 1
ATOM 13321 N N . GLU A 1 980 ? 142.799 184.264 143.572 1.00 51.78 980 GLU A N 1
ATOM 13322 C CA . GLU A 1 980 ? 142.515 183.371 142.455 1.00 51.78 980 GLU A CA 1
ATOM 13323 C C . GLU A 1 980 ? 143.504 183.595 141.319 1.00 51.78 980 GLU A C 1
ATOM 13324 O O . GLU A 1 980 ? 144.000 182.637 140.716 1.00 51.78 980 GLU A O 1
ATOM 13336 N N . GLU A 1 981 ? 143.813 184.857 141.019 1.00 51.79 981 GLU A N 1
ATOM 13337 C CA . GLU A 1 981 ? 144.778 185.149 139.965 1.00 51.79 981 GLU A CA 1
ATOM 13338 C C . GLU A 1 981 ? 146.176 184.685 140.352 1.00 51.79 981 GLU A C 1
ATOM 13339 O O . GLU A 1 981 ? 146.913 184.153 139.515 1.00 51.79 981 GLU A O 1
ATOM 13351 N N . LYS A 1 982 ? 146.565 184.887 141.612 1.00 48.20 982 LYS A N 1
ATOM 13352 C CA . LYS A 1 982 ? 147.860 184.395 142.066 1.00 48.20 982 LYS A CA 1
ATOM 13353 C C . LYS A 1 982 ? 147.932 182.880 141.965 1.00 48.20 982 LYS A C 1
ATOM 13354 O O . LYS A 1 982 ? 148.966 182.323 141.581 1.00 48.20 982 LYS A O 1
ATOM 13373 N N . ASN A 1 983 ? 146.841 182.193 142.305 1.00 49.26 983 ASN A N 1
ATOM 13374 C CA . ASN A 1 983 ? 146.802 180.744 142.158 1.00 49.26 983 ASN A CA 1
ATOM 13375 C C . ASN A 1 983 ? 146.953 180.339 140.700 1.00 49.26 983 ASN A C 1
ATOM 13376 O O . ASN A 1 983 ? 147.692 179.401 140.378 1.00 49.26 983 ASN A O 1
ATOM 13387 N N . ARG A 1 984 ? 146.250 181.031 139.804 1.00 52.50 984 ARG A N 1
ATOM 13388 C CA . ARG A 1 984 ? 146.357 180.714 138.385 1.00 52.50 984 ARG A CA 1
ATOM 13389 C C . ARG A 1 984 ? 147.785 180.898 137.898 1.00 52.50 984 ARG A C 1
ATOM 13390 O O . ARG A 1 984 ? 148.305 180.073 137.137 1.00 52.50 984 ARG A O 1
ATOM 13411 N N . TYR A 1 985 ? 148.437 181.978 138.325 1.00 51.32 985 TYR A N 1
ATOM 13412 C CA . TYR A 1 985 ? 149.813 182.206 137.905 1.00 51.32 985 TYR A CA 1
ATOM 13413 C C . TYR A 1 985 ? 150.751 181.152 138.480 1.00 51.32 985 TYR A C 1
ATOM 13414 O O . TYR A 1 985 ? 151.698 180.727 137.811 1.00 51.32 985 TYR A O 1
ATOM 13432 N N . VAL A 1 986 ? 150.516 180.721 139.719 1.00 48.26 986 VAL A N 1
ATOM 13433 C CA . VAL A 1 986 ? 151.349 179.664 140.283 1.00 48.26 986 VAL A CA 1
ATOM 13434 C C . VAL A 1 986 ? 151.186 178.382 139.481 1.00 48.26 986 VAL A C 1
ATOM 13435 O O . VAL A 1 986 ? 152.158 177.659 139.238 1.00 48.26 986 VAL A O 1
ATOM 13448 N N . GLU A 1 987 ? 149.959 178.071 139.061 1.00 51.30 987 GLU A N 1
ATOM 13449 C CA . GLU A 1 987 ? 149.759 176.877 138.242 1.00 51.30 987 GLU A CA 1
ATOM 13450 C C . GLU A 1 987 ? 150.448 177.015 136.891 1.00 51.30 987 GLU A C 1
ATOM 13451 O O . GLU A 1 987 ? 151.041 176.054 136.388 1.00 51.30 987 GLU A O 1
ATOM 13463 N N . GLU A 1 988 ? 150.380 178.203 136.289 1.00 52.66 988 GLU A N 1
ATOM 13464 C CA . GLU A 1 988 ? 151.073 178.421 135.024 1.00 52.66 988 GLU A CA 1
ATOM 13465 C C . GLU A 1 988 ? 152.573 178.223 135.183 1.00 52.66 988 GLU A C 1
ATOM 13466 O O . GLU A 1 988 ? 153.221 177.619 134.325 1.00 52.66 988 GLU A O 1
ATOM 13478 N N . VAL A 1 989 ? 153.142 178.724 136.279 1.00 50.23 989 VAL A N 1
ATOM 13479 C CA . VAL A 1 989 ? 154.575 178.576 136.509 1.00 50.23 989 VAL A CA 1
ATOM 13480 C C . VAL A 1 989 ? 154.930 177.114 136.746 1.00 50.23 989 VAL A C 1
ATOM 13481 O O . VAL A 1 989 ? 155.954 176.624 136.260 1.00 50.23 989 VAL A O 1
ATOM 13494 N N . ILE A 1 990 ? 154.099 176.395 137.500 1.00 50.71 990 ILE A N 1
ATOM 13495 C CA . ILE A 1 990 ? 154.322 174.966 137.698 1.00 50.71 990 ILE A CA 1
ATOM 13496 C C . ILE A 1 990 ? 154.333 174.246 136.359 1.00 50.71 990 ILE A C 1
ATOM 13497 O O . ILE A 1 990 ? 155.149 173.347 136.126 1.00 50.71 990 ILE A O 1
ATOM 13513 N N . LYS A 1 991 ? 153.419 174.620 135.462 1.00 53.48 991 LYS A N 1
ATOM 13514 C CA . LYS A 1 991 ? 153.373 173.985 134.150 1.00 53.48 991 LYS A CA 1
ATOM 13515 C C . LYS A 1 991 ? 154.600 174.336 133.318 1.00 53.48 991 LYS A C 1
ATOM 13516 O O . LYS A 1 991 ? 155.131 173.483 132.599 1.00 53.48 991 LYS A O 1
ATOM 13535 N N . ILE A 1 992 ? 155.058 175.586 133.390 1.00 53.16 992 ILE A N 1
ATOM 13536 C CA . ILE A 1 992 ? 156.185 176.015 132.565 1.00 53.16 992 ILE A CA 1
ATOM 13537 C C . ILE A 1 992 ? 157.441 175.241 132.938 1.00 53.16 992 ILE A C 1
ATOM 13538 O O . ILE A 1 992 ? 158.164 174.740 132.071 1.00 53.16 992 ILE A O 1
ATOM 13554 N N . LEU A 1 993 ? 157.719 175.130 134.232 1.00 52.02 993 LEU A N 1
ATOM 13555 C CA . LEU A 1 993 ? 158.930 174.471 134.695 1.00 52.02 993 LEU A CA 1
ATOM 13556 C C . LEU A 1 993 ? 158.826 172.955 134.694 1.00 52.02 993 LEU A C 1
ATOM 13557 O O . LEU A 1 993 ? 159.800 172.289 135.057 1.00 52.02 993 LEU A O 1
ATOM 13573 N N . GLU A 1 994 ? 157.687 172.391 134.296 1.00 55.07 994 GLU A N 1
ATOM 13574 C CA . GLU A 1 994 ? 157.527 170.944 134.183 1.00 55.07 994 GLU A CA 1
ATOM 13575 C C . GLU A 1 994 ? 157.758 170.266 135.536 1.00 55.07 994 GLU A C 1
ATOM 13576 O O . GLU A 1 994 ? 158.713 169.511 135.734 1.00 55.07 994 GLU A O 1
ATOM 13588 N N . MET A 1 995 ? 156.862 170.573 136.477 1.00 53.97 995 MET A N 1
ATOM 13589 C CA . MET A 1 995 ? 156.915 169.919 137.777 1.00 53.97 995 MET A CA 1
ATOM 13590 C C . MET A 1 995 ? 155.552 169.472 138.290 1.00 53.97 995 MET A C 1
ATOM 13591 O O . MET A 1 995 ? 155.434 169.168 139.483 1.00 53.97 995 MET A O 1
ATOM 13605 N N . GLU A 1 996 ? 154.520 169.407 137.450 1.00 55.72 996 GLU A N 1
ATOM 13606 C CA . GLU A 1 996 ? 153.244 168.913 137.952 1.00 55.72 996 GLU A CA 1
ATOM 13607 C C . GLU A 1 996 ? 153.314 167.457 138.391 1.00 55.72 996 GLU A C 1
ATOM 13608 O O . GLU A 1 996 ? 152.417 167.004 139.109 1.00 55.72 996 GLU A O 1
ATOM 13620 N N . LYS A 1 997 ? 154.352 166.719 137.996 1.00 57.22 997 LYS A N 1
ATOM 13621 C CA . LYS A 1 997 ? 154.533 165.369 138.513 1.00 57.22 997 LYS A CA 1
ATOM 13622 C C . LYS A 1 997 ? 154.981 165.364 139.966 1.00 57.22 997 LYS A C 1
ATOM 13623 O O . LYS A 1 997 ? 154.783 164.361 140.657 1.00 57.22 997 LYS A O 1
ATOM 13642 N N . TYR A 1 998 ? 155.581 166.454 140.445 1.00 54.83 998 TYR A N 1
ATOM 13643 C CA . TYR A 1 998 ? 155.973 166.564 141.844 1.00 54.83 998 TYR A CA 1
ATOM 13644 C C . TYR A 1 998 ? 155.607 167.928 142.413 1.00 54.83 998 TYR A C 1
ATOM 13645 O O . TYR A 1 998 ? 156.261 168.412 143.341 1.00 54.83 998 TYR A O 1
ATOM 13663 N N . ALA A 1 999 ? 154.560 168.556 141.878 1.00 52.64 999 ALA A N 1
ATOM 13664 C CA . ALA A 1 999 ? 154.135 169.863 142.358 1.00 52.64 999 ALA A CA 1
ATOM 13665 C C . ALA A 1 999 ? 153.471 169.801 143.722 1.00 52.64 999 ALA A C 1
ATOM 13666 O O . ALA A 1 999 ? 153.251 170.852 144.329 1.00 52.64 999 ALA A O 1
ATOM 13673 N N . ASP A 1 1000 ? 153.136 168.610 144.210 1.00 56.12 1000 ASP A N 1
ATOM 13674 C CA . ASP A 1 1000 ? 152.600 168.436 145.553 1.00 56.12 1000 ASP A CA 1
ATOM 13675 C C . ASP A 1 1000 ? 153.523 167.588 146.414 1.00 56.12 1000 ASP A C 1
ATOM 13676 O O . ASP A 1 1000 ? 153.065 166.940 147.356 1.00 56.12 1000 ASP A O 1
ATOM 13685 N N . ALA A 1 1001 ? 154.812 167.574 146.104 1.00 55.02 1001 ALA A N 1
ATOM 13686 C CA . ALA A 1 1001 ? 155.775 166.846 146.910 1.00 55.02 1001 ALA A CA 1
ATOM 13687 C C . ALA A 1 1001 ? 156.327 167.743 148.005 1.00 55.02 1001 ALA A C 1
ATOM 13688 O O . ALA A 1 1001 ? 156.429 168.961 147.847 1.00 55.02 1001 ALA A O 1
ATOM 13695 N N . VAL A 1 1002 ? 156.684 167.130 149.122 1.00 54.32 1002 VAL A N 1
ATOM 13696 C CA . VAL A 1 1002 ? 157.281 167.864 150.229 1.00 54.32 1002 VAL A CA 1
ATOM 13697 C C . VAL A 1 1002 ? 158.728 168.172 149.887 1.00 54.32 1002 VAL A C 1
ATOM 13698 O O . VAL A 1 1002 ? 159.450 167.323 149.354 1.00 54.32 1002 VAL A O 1
ATOM 13711 N N . VAL A 1 1003 ? 159.157 169.395 150.192 1.00 51.50 1003 VAL A N 1
ATOM 13712 C CA . VAL A 1 1003 ? 160.520 169.803 149.867 1.00 51.50 1003 VAL A CA 1
ATOM 13713 C C . VAL A 1 1003 ? 161.523 168.888 150.556 1.00 51.50 1003 VAL A C 1
ATOM 13714 O O . VAL A 1 1003 ? 162.485 168.415 149.943 1.00 51.50 1003 VAL A O 1
ATOM 13727 N N . GLY A 1 1004 ? 161.317 168.631 151.841 1.00 54.55 1004 GLY A N 1
ATOM 13728 C CA . GLY A 1 1004 ? 162.158 167.682 152.527 1.00 54.55 1004 GLY A CA 1
ATOM 13729 C C . GLY A 1 1004 ? 163.603 168.130 152.568 1.00 54.55 1004 GLY A C 1
ATOM 13730 O O . GLY A 1 1004 ? 163.922 169.322 152.568 1.00 54.55 1004 GLY A O 1
ATOM 13734 N N . VAL A 1 1005 ? 164.496 167.147 152.595 1.00 60.61 1005 VAL A N 1
ATOM 13735 C CA . VAL A 1 1005 ? 165.924 167.386 152.709 1.00 60.61 1005 VAL A CA 1
ATOM 13736 C C . VAL A 1 1005 ? 166.610 166.887 151.441 1.00 60.61 1005 VAL A C 1
ATOM 13737 O O . VAL A 1 1005 ? 165.983 166.323 150.545 1.00 60.61 1005 VAL A O 1
ATOM 13750 N N . ALA A 1 1006 ? 167.925 167.104 151.375 1.00 64.02 1006 ALA A N 1
ATOM 13751 C CA . ALA A 1 1006 ? 168.674 166.724 150.183 1.00 64.02 1006 ALA A CA 1
ATOM 13752 C C . ALA A 1 1006 ? 168.643 165.219 149.954 1.00 64.02 1006 ALA A C 1
ATOM 13753 O O . ALA A 1 1006 ? 168.818 164.762 148.819 1.00 64.02 1006 ALA A O 1
ATOM 13760 N N . GLY A 1 1007 ? 168.420 164.437 151.008 1.00 65.06 1007 GLY A N 1
ATOM 13761 C CA . GLY A 1 1007 ? 168.366 162.995 150.881 1.00 65.06 1007 GLY A CA 1
ATOM 13762 C C . GLY A 1 1007 ? 166.998 162.475 150.491 1.00 65.06 1007 GLY A C 1
ATOM 13763 O O . GLY A 1 1007 ? 166.887 161.575 149.654 1.00 65.06 1007 GLY A O 1
ATOM 13767 N N . GLU A 1 1008 ? 165.947 163.033 151.087 1.00 66.07 1008 GLU A N 1
ATOM 13768 C CA . GLU A 1 1008 ? 164.585 162.576 150.852 1.00 66.07 1008 GLU A CA 1
ATOM 13769 C C . GLU A 1 1008 ? 163.690 163.777 150.602 1.00 66.07 1008 GLU A C 1
ATOM 13770 O O . GLU A 1 1008 ? 163.866 164.833 151.215 1.00 66.07 1008 GLU A O 1
ATOM 13782 N N . GLY A 1 1009 ? 162.724 163.599 149.709 1.00 62.00 1009 GLY A N 1
ATOM 13783 C CA . GLY A 1 1009 ? 161.926 164.701 149.215 1.00 62.00 1009 GLY A CA 1
ATOM 13784 C C . GLY A 1 1009 ? 162.332 165.033 147.797 1.00 62.00 1009 GLY A C 1
ATOM 13785 O O . GLY A 1 1009 ? 162.324 164.159 146.927 1.00 62.00 1009 GLY A O 1
ATOM 13789 N N . LEU A 1 1010 ? 162.697 166.285 147.550 1.00 53.78 1010 LEU A N 1
ATOM 13790 C CA . LEU A 1 1010 ? 163.194 166.669 146.241 1.00 53.78 1010 LEU A CA 1
ATOM 13791 C C . LEU A 1 1010 ? 164.683 166.363 146.131 1.00 53.78 1010 LEU A C 1
ATOM 13792 O O . LEU A 1 1010 ? 165.367 166.106 147.124 1.00 53.78 1010 LEU A O 1
ATOM 13808 N N . ASN A 1 1011 ? 165.180 166.387 144.900 1.00 55.60 1011 ASN A N 1
ATOM 13809 C CA . ASN A 1 1011 ? 166.597 166.221 144.623 1.00 55.60 1011 ASN A CA 1
ATOM 13810 C C . ASN A 1 1011 ? 167.171 167.543 144.119 1.00 55.60 1011 ASN A C 1
ATOM 13811 O O . ASN A 1 1011 ? 166.463 168.542 143.972 1.00 55.60 1011 ASN A O 1
ATOM 13822 N N . VAL A 1 1012 ? 168.476 167.545 143.842 1.00 54.74 1012 VAL A N 1
ATOM 13823 C CA . VAL A 1 1012 ? 169.159 168.791 143.504 1.00 54.74 1012 VAL A CA 1
ATOM 13824 C C . VAL A 1 1012 ? 168.479 169.472 142.322 1.00 54.74 1012 VAL A C 1
ATOM 13825 O O . VAL A 1 1012 ? 168.224 170.682 142.345 1.00 54.74 1012 VAL A O 1
ATOM 13838 N N . GLU A 1 1013 ? 168.166 168.707 141.275 1.00 53.93 1013 GLU A N 1
ATOM 13839 C CA . GLU A 1 1013 ? 167.535 169.298 140.100 1.00 53.93 1013 GLU A CA 1
ATOM 13840 C C . GLU A 1 1013 ? 166.171 169.877 140.445 1.00 53.93 1013 GLU A C 1
ATOM 13841 O O . GLU A 1 1013 ? 165.852 171.011 140.073 1.00 53.93 1013 GLU A O 1
ATOM 13853 N N . GLN A 1 1014 ? 165.345 169.104 141.148 1.00 53.47 1014 GLN A N 1
ATOM 13854 C CA . GLN A 1 1014 ? 164.013 169.584 141.485 1.00 53.47 1014 GLN A CA 1
ATOM 13855 C C . GLN A 1 1014 ? 164.068 170.720 142.494 1.00 53.47 1014 GLN A C 1
ATOM 13856 O O . GLN A 1 1014 ? 163.227 171.621 142.452 1.00 53.47 1014 GLN A O 1
ATOM 13870 N N . ARG A 1 1015 ? 165.045 170.706 143.400 1.00 52.74 1015 ARG A N 1
ATOM 13871 C CA . ARG A 1 1015 ? 165.202 171.830 144.316 1.00 52.74 1015 ARG A CA 1
ATOM 13872 C C . ARG A 1 1015 ? 165.568 173.105 143.567 1.00 52.74 1015 ARG A C 1
ATOM 13873 O O . ARG A 1 1015 ? 165.046 174.182 143.872 1.00 52.74 1015 ARG A O 1
ATOM 13894 N N . LYS A 1 1016 ? 166.459 173.008 142.578 1.00 52.87 1016 LYS A N 1
ATOM 13895 C CA . LYS A 1 1016 ? 166.789 174.184 141.779 1.00 52.87 1016 LYS A CA 1
ATOM 13896 C C . LYS A 1 1016 ? 165.593 174.643 140.954 1.00 52.87 1016 LYS A C 1
ATOM 13897 O O . LYS A 1 1016 ? 165.378 175.848 140.776 1.00 52.87 1016 LYS A O 1
ATOM 13916 N N . ARG A 1 1017 ? 164.809 173.699 140.435 1.00 51.81 1017 ARG A N 1
ATOM 13917 C CA . ARG A 1 1017 ? 163.598 174.069 139.711 1.00 51.81 1017 ARG A CA 1
ATOM 13918 C C . ARG A 1 1017 ? 162.619 174.791 140.625 1.00 51.81 1017 ARG A C 1
ATOM 13919 O O . ARG A 1 1017 ? 161.985 175.770 140.219 1.00 51.81 1017 ARG A O 1
ATOM 13940 N N . LEU A 1 1018 ? 162.479 174.320 141.863 1.00 49.01 1018 LEU A N 1
ATOM 13941 C CA . LEU A 1 1018 ? 161.628 175.011 142.822 1.00 49.01 1018 LEU A CA 1
ATOM 13942 C C . LEU A 1 1018 ? 162.162 176.402 143.119 1.00 49.01 1018 LEU A C 1
ATOM 13943 O O . LEU A 1 1018 ? 161.388 177.343 143.287 1.00 49.01 1018 LEU A O 1
ATOM 13959 N N . THR A 1 1019 ? 163.481 176.548 143.215 1.00 50.39 1019 THR A N 1
ATOM 13960 C CA . THR A 1 1019 ? 164.061 177.869 143.440 1.00 50.39 1019 THR A CA 1
ATOM 13961 C C . THR A 1 1019 ? 163.695 178.818 142.310 1.00 50.39 1019 THR A C 1
ATOM 13962 O O . THR A 1 1019 ? 163.246 179.951 142.540 1.00 50.39 1019 THR A O 1
ATOM 13973 N N . ILE A 1 1020 ? 163.889 178.366 141.072 1.00 50.07 1020 ILE A N 1
ATOM 13974 C CA . ILE A 1 1020 ? 163.582 179.203 139.921 1.00 50.07 1020 ILE A CA 1
ATOM 13975 C C . ILE A 1 1020 ? 162.101 179.544 139.900 1.00 50.07 1020 ILE A C 1
ATOM 13976 O O . ILE A 1 1020 ? 161.720 180.686 139.631 1.00 50.07 1020 ILE A O 1
ATOM 13992 N N . GLY A 1 1021 ? 161.241 178.566 140.186 1.00 48.88 1021 GLY A N 1
ATOM 13993 C CA . GLY A 1 1021 ? 159.813 178.829 140.217 1.00 48.88 1021 GLY A CA 1
ATOM 13994 C C . GLY A 1 1021 ? 159.397 179.767 141.331 1.00 48.88 1021 GLY A C 1
ATOM 13995 O O . GLY A 1 1021 ? 158.475 180.567 141.158 1.00 48.88 1021 GLY A O 1
ATOM 13999 N N . VAL A 1 1022 ? 160.051 179.674 142.486 1.00 47.37 1022 VAL A N 1
ATOM 14000 C CA . VAL A 1 1022 ? 159.750 180.569 143.595 1.00 47.37 1022 VAL A CA 1
ATOM 14001 C C . VAL A 1 1022 ? 160.101 181.997 143.225 1.00 47.37 1022 VAL A C 1
ATOM 14002 O O . VAL A 1 1022 ? 159.370 182.936 143.557 1.00 47.37 1022 VAL A O 1
ATOM 14015 N N . GLU A 1 1023 ? 161.232 182.192 142.551 1.00 50.03 1023 GLU A N 1
ATOM 14016 C CA . GLU A 1 1023 ? 161.582 183.544 142.133 1.00 50.03 1023 GLU A CA 1
ATOM 14017 C C . GLU A 1 1023 ? 160.749 184.012 140.946 1.00 50.03 1023 GLU A C 1
ATOM 14018 O O . GLU A 1 1023 ? 160.569 185.219 140.763 1.00 50.03 1023 GLU A O 1
ATOM 14030 N N . LEU A 1 1024 ? 160.243 183.087 140.133 1.00 50.29 1024 LEU A N 1
ATOM 14031 C CA . LEU A 1 1024 ? 159.414 183.457 138.992 1.00 50.29 1024 LEU A CA 1
ATOM 14032 C C . LEU A 1 1024 ? 157.997 183.812 139.410 1.00 50.29 1024 LEU A C 1
ATOM 14033 O O . LEU A 1 1024 ? 157.382 184.712 138.829 1.00 50.29 1024 LEU A O 1
ATOM 14049 N N . THR A 1 1025 ? 157.456 183.105 140.400 1.00 48.21 1025 THR A N 1
ATOM 14050 C CA . THR A 1 1025 ? 156.062 183.284 140.773 1.00 48.21 1025 THR A CA 1
ATOM 14051 C C . THR A 1 1025 ? 155.812 184.616 141.457 1.00 48.21 1025 THR A C 1
ATOM 14052 O O . THR A 1 1025 ? 154.651 184.969 141.681 1.00 48.21 1025 THR A O 1
ATOM 14063 N N . ALA A 1 1026 ? 156.862 185.356 141.793 1.00 48.15 1026 ALA A N 1
ATOM 14064 C CA . ALA A 1 1026 ? 156.733 186.705 142.315 1.00 48.15 1026 ALA A CA 1
ATOM 14065 C C . ALA A 1 1026 ? 156.544 187.739 141.215 1.00 48.15 1026 ALA A C 1
ATOM 14066 O O . ALA A 1 1026 ? 156.513 188.937 141.513 1.00 48.15 1026 ALA A O 1
ATOM 14073 N N . LYS A 1 1027 ? 156.423 187.305 139.964 1.00 52.59 1027 LYS A N 1
ATOM 14074 C CA . LYS A 1 1027 ? 156.247 188.196 138.824 1.00 52.59 1027 LYS A CA 1
ATOM 14075 C C . LYS A 1 1027 ? 157.292 189.314 138.837 1.00 52.59 1027 LYS A C 1
ATOM 14076 O O . LYS A 1 1027 ? 156.947 190.493 138.962 1.00 52.59 1027 LYS A O 1
ATOM 14095 N N . PRO A 1 1028 ? 158.575 188.976 138.720 1.00 54.24 1028 PRO A N 1
ATOM 14096 C CA . PRO A 1 1028 ? 159.609 190.018 138.692 1.00 54.24 1028 PRO A CA 1
ATOM 14097 C C . PRO A 1 1028 ? 159.437 190.908 137.473 1.00 54.24 1028 PRO A C 1
ATOM 14098 O O . PRO A 1 1028 ? 159.467 190.443 136.332 1.00 54.24 1028 PRO A O 1
ATOM 14109 N N . LYS A 1 1029 ? 159.240 192.203 137.723 1.00 59.53 1029 LYS A N 1
ATOM 14110 C CA . LYS A 1 1029 ? 158.989 193.123 136.621 1.00 59.53 1029 LYS A CA 1
ATOM 14111 C C . LYS A 1 1029 ? 160.197 193.229 135.702 1.00 59.53 1029 LYS A C 1
ATOM 14112 O O . LYS A 1 1029 ? 160.052 193.197 134.475 1.00 59.53 1029 LYS A O 1
ATOM 14131 N N . LEU A 1 1030 ? 161.394 193.360 136.272 1.00 60.33 1030 LEU A N 1
ATOM 14132 C CA . LEU A 1 1030 ? 162.580 193.698 135.495 1.00 60.33 1030 LEU A CA 1
ATOM 14133 C C . LEU A 1 1030 ? 163.409 192.488 135.078 1.00 60.33 1030 LEU A C 1
ATOM 14134 O O . LEU A 1 1030 ? 163.500 192.183 133.886 1.00 60.33 1030 LEU A O 1
ATOM 14150 N N . LEU A 1 1031 ? 164.001 191.779 136.036 1.00 57.45 1031 LEU A N 1
ATOM 14151 C CA . LEU A 1 1031 ? 165.028 190.791 135.740 1.00 57.45 1031 LEU A CA 1
ATOM 14152 C C . LEU A 1 1031 ? 164.837 189.545 136.582 1.00 57.45 1031 LEU A C 1
ATOM 14153 O O . LEU A 1 1031 ? 164.052 189.514 137.532 1.00 57.45 1031 LEU A O 1
ATOM 14169 N N . VAL A 1 1032 ? 165.595 188.516 136.217 1.00 54.94 1032 VAL A N 1
ATOM 14170 C CA . VAL A 1 1032 ? 165.766 187.316 137.019 1.00 54.94 1032 VAL A CA 1
ATOM 14171 C C . VAL A 1 1032 ? 167.269 187.076 137.095 1.00 54.94 1032 VAL A C 1
ATOM 14172 O O . VAL A 1 1032 ? 167.851 186.462 136.196 1.00 54.94 1032 VAL A O 1
ATOM 14185 N N . PHE A 1 1033 ? 167.906 187.571 138.152 1.00 55.95 1033 PHE A N 1
ATOM 14186 C CA . PHE A 1 1033 ? 169.294 187.226 138.421 1.00 55.95 1033 PHE A CA 1
ATOM 14187 C C . PHE A 1 1033 ? 169.370 185.773 138.857 1.00 55.95 1033 PHE A C 1
ATOM 14188 O O . PHE A 1 1033 ? 168.621 185.344 139.738 1.00 55.95 1033 PHE A O 1
ATOM 14205 N N . LEU A 1 1034 ? 170.266 185.013 138.241 1.00 55.48 1034 LEU A N 1
ATOM 14206 C CA . LEU A 1 1034 ? 170.522 183.634 138.628 1.00 55.48 1034 LEU A CA 1
ATOM 14207 C C . LEU A 1 1034 ? 171.997 183.490 138.951 1.00 55.48 1034 LEU A C 1
ATOM 14208 O O . LEU A 1 1034 ? 172.850 183.864 138.142 1.00 55.48 1034 LEU A O 1
ATOM 14224 N N . ASP A 1 1035 ? 172.296 182.957 140.125 1.00 59.25 1035 ASP A N 1
ATOM 14225 C CA . ASP A 1 1035 ? 173.669 182.687 140.526 1.00 59.25 1035 ASP A CA 1
ATOM 14226 C C . ASP A 1 1035 ? 173.941 181.206 140.305 1.00 59.25 1035 ASP A C 1
ATOM 14227 O O . ASP A 1 1035 ? 173.294 180.353 140.920 1.00 59.25 1035 ASP A O 1
ATOM 14236 N N . GLU A 1 1036 ? 174.890 180.908 139.419 1.00 59.86 1036 GLU A N 1
ATOM 14237 C CA . GLU A 1 1036 ? 175.377 179.559 139.141 1.00 59.86 1036 GLU A CA 1
ATOM 14238 C C . GLU A 1 1036 ? 174.235 178.535 139.196 1.00 59.86 1036 GLU A C 1
ATOM 14239 O O . GLU A 1 1036 ? 174.261 177.619 140.021 1.00 59.86 1036 GLU A O 1
ATOM 14251 N N . PRO A 1 1037 ? 173.221 178.677 138.340 1.00 55.97 1037 PRO A N 1
ATOM 14252 C CA . PRO A 1 1037 ? 172.107 177.716 138.368 1.00 55.97 1037 PRO A CA 1
ATOM 14253 C C . PRO A 1 1037 ? 172.522 176.293 138.043 1.00 55.97 1037 PRO A C 1
ATOM 14254 O O . PRO A 1 1037 ? 171.857 175.350 138.486 1.00 55.97 1037 PRO A O 1
ATOM 14265 N N . THR A 1 1038 ? 173.597 176.107 137.279 1.00 56.80 1038 THR A N 1
ATOM 14266 C CA . THR A 1 1038 ? 174.038 174.780 136.877 1.00 56.80 1038 THR A CA 1
ATOM 14267 C C . THR A 1 1038 ? 175.046 174.167 137.836 1.00 56.80 1038 THR A C 1
ATOM 14268 O O . THR A 1 1038 ? 175.199 172.941 137.850 1.00 56.80 1038 THR A O 1
ATOM 14279 N N . SER A 1 1039 ? 175.732 174.984 138.630 1.00 57.82 1039 SER A N 1
ATOM 14280 C CA . SER A 1 1039 ? 176.818 174.484 139.460 1.00 57.82 1039 SER A CA 1
ATOM 14281 C C . SER A 1 1039 ? 176.339 173.354 140.361 1.00 57.82 1039 SER A C 1
ATOM 14282 O O . SER A 1 1039 ? 175.268 173.430 140.969 1.00 57.82 1039 SER A O 1
ATOM 14290 N N . GLY A 1 1040 ? 177.147 172.298 140.444 1.00 58.74 1040 GLY A N 1
ATOM 14291 C CA . GLY A 1 1040 ? 176.855 171.165 141.290 1.00 58.74 1040 GLY A CA 1
ATOM 14292 C C . GLY A 1 1040 ? 176.025 170.080 140.645 1.00 58.74 1040 GLY A C 1
ATOM 14293 O O . GLY A 1 1040 ? 175.800 169.041 141.275 1.00 58.74 1040 GLY A O 1
ATOM 14297 N N . LEU A 1 1041 ? 175.564 170.281 139.418 1.00 56.01 1041 LEU A N 1
ATOM 14298 C CA . LEU A 1 1041 ? 174.718 169.315 138.740 1.00 56.01 1041 LEU A CA 1
ATOM 14299 C C . LEU A 1 1041 ? 175.532 168.483 137.756 1.00 56.01 1041 LEU A C 1
ATOM 14300 O O . LEU A 1 1041 ? 176.680 168.792 137.435 1.00 56.01 1041 LEU A O 1
ATOM 14316 N N . ASP A 1 1042 ? 174.916 167.407 137.276 1.00 55.73 1042 ASP A N 1
ATOM 14317 C CA . ASP A 1 1042 ? 175.464 166.669 136.154 1.00 55.73 1042 ASP A CA 1
ATOM 14318 C C . ASP A 1 1042 ? 175.158 167.402 134.851 1.00 55.73 1042 ASP A C 1
ATOM 14319 O O . ASP A 1 1042 ? 174.346 168.326 134.800 1.00 55.73 1042 ASP A O 1
ATOM 14328 N N . SER A 1 1043 ? 175.819 166.967 133.777 1.00 54.19 1043 SER A N 1
ATOM 14329 C CA . SER A 1 1043 ? 175.720 167.686 132.513 1.00 54.19 1043 SER A CA 1
ATOM 14330 C C . SER A 1 1043 ? 174.308 167.667 131.948 1.00 54.19 1043 SER A C 1
ATOM 14331 O O . SER A 1 1043 ? 173.897 168.628 131.288 1.00 54.19 1043 SER A O 1
ATOM 14339 N N . GLN A 1 1044 ? 173.554 166.593 132.176 1.00 54.69 1044 GLN A N 1
ATOM 14340 C CA . GLN A 1 1044 ? 172.223 166.504 131.589 1.00 54.69 1044 GLN A CA 1
ATOM 14341 C C . GLN A 1 1044 ? 171.219 167.396 132.308 1.00 54.69 1044 GLN A C 1
ATOM 14342 O O . GLN A 1 1044 ? 170.416 168.072 131.659 1.00 54.69 1044 GLN A O 1
ATOM 14356 N N . THR A 1 1045 ? 171.240 167.420 133.641 1.00 54.28 1045 THR A N 1
ATOM 14357 C CA . THR A 1 1045 ? 170.338 168.319 134.350 1.00 54.28 1045 THR A CA 1
ATOM 14358 C C . THR A 1 1045 ? 170.808 169.762 134.263 1.00 54.28 1045 THR A C 1
ATOM 14359 O O . THR A 1 1045 ? 169.981 170.678 134.271 1.00 54.28 1045 THR A O 1
ATOM 14370 N N . ALA A 1 1046 ? 172.117 169.992 134.151 1.00 54.69 1046 ALA A N 1
ATOM 14371 C CA . ALA A 1 1046 ? 172.593 171.338 133.854 1.00 54.69 1046 ALA A CA 1
ATOM 14372 C C . ALA A 1 1046 ? 172.098 171.793 132.489 1.00 54.69 1046 ALA A C 1
ATOM 14373 O O . ALA A 1 1046 ? 171.714 172.955 132.312 1.00 54.69 1046 ALA A O 1
ATOM 14380 N N . TRP A 1 1047 ? 172.083 170.886 131.514 1.00 54.80 1047 TRP A N 1
ATOM 14381 C CA . TRP A 1 1047 ? 171.535 171.231 130.209 1.00 54.80 1047 TRP A CA 1
ATOM 14382 C C . TRP A 1 1047 ? 170.037 171.483 130.289 1.00 54.80 1047 TRP A C 1
ATOM 14383 O O . TRP A 1 1047 ? 169.517 172.364 129.603 1.00 54.80 1047 TRP A O 1
ATOM 14404 N N . SER A 1 1048 ? 169.321 170.714 131.107 1.00 53.57 1048 SER A N 1
ATOM 14405 C CA . SER A 1 1048 ? 167.894 170.967 131.273 1.00 53.57 1048 SER A CA 1
ATOM 14406 C C . SER A 1 1048 ? 167.649 172.337 131.893 1.00 53.57 1048 SER A C 1
ATOM 14407 O O . SER A 1 1048 ? 166.729 173.057 131.490 1.00 53.57 1048 SER A O 1
ATOM 14415 N N . ILE A 1 1049 ? 168.464 172.714 132.878 1.00 53.67 1049 ILE A N 1
ATOM 14416 C CA . ILE A 1 1049 ? 168.344 174.036 133.484 1.00 53.67 1049 ILE A CA 1
ATOM 14417 C C . ILE A 1 1049 ? 168.621 175.120 132.453 1.00 53.67 1049 ILE A C 1
ATOM 14418 O O . ILE A 1 1049 ? 167.931 176.146 132.408 1.00 53.67 1049 ILE A O 1
ATOM 14434 N N . CYS A 1 1050 ? 169.646 174.928 131.624 1.00 55.87 1050 CYS A N 1
ATOM 14435 C CA . CYS A 1 1050 ? 169.934 175.915 130.590 1.00 55.87 1050 CYS A CA 1
ATOM 14436 C C . CYS A 1 1050 ? 168.799 176.001 129.577 1.00 55.87 1050 CYS A C 1
ATOM 14437 O O . CYS A 1 1050 ? 168.477 177.086 129.084 1.00 55.87 1050 CYS A O 1
ATOM 14445 N N . GLN A 1 1051 ? 168.188 174.864 129.246 1.00 54.78 1051 GLN A N 1
ATOM 14446 C CA . GLN A 1 1051 ? 167.021 174.878 128.372 1.00 54.78 1051 GLN A CA 1
ATOM 14447 C C . GLN A 1 1051 ? 165.885 175.669 128.998 1.00 54.78 1051 GLN A C 1
ATOM 14448 O O . GLN A 1 1051 ? 165.192 176.423 128.310 1.00 54.78 1051 GLN A O 1
ATOM 14462 N N . LEU A 1 1052 ? 165.667 175.493 130.301 1.00 53.23 1052 LEU A N 1
ATOM 14463 C CA . LEU A 1 1052 ? 164.637 176.263 130.988 1.00 53.23 1052 LEU A CA 1
ATOM 14464 C C . LEU A 1 1052 ? 164.940 177.753 130.929 1.00 53.23 1052 LEU A C 1
ATOM 14465 O O . LEU A 1 1052 ? 164.042 178.572 130.704 1.00 53.23 1052 LEU A O 1
ATOM 14481 N N . MET A 1 1053 ? 166.204 178.122 131.139 1.00 54.50 1053 MET A N 1
ATOM 14482 C CA . MET A 1 1053 ? 166.580 179.529 131.075 1.00 54.50 1053 MET A CA 1
ATOM 14483 C C . MET A 1 1053 ? 166.341 180.093 129.683 1.00 54.50 1053 MET A C 1
ATOM 14484 O O . MET A 1 1053 ? 165.865 181.224 129.534 1.00 54.50 1053 MET A O 1
ATOM 14498 N N . LYS A 1 1054 ? 166.676 179.323 128.648 1.00 55.55 1054 LYS A N 1
ATOM 14499 C CA . LYS A 1 1054 ? 166.453 179.796 127.287 1.00 55.55 1054 LYS A CA 1
ATOM 14500 C C . LYS A 1 1054 ? 164.966 179.925 126.992 1.00 55.55 1054 LYS A C 1
ATOM 14501 O O . LYS A 1 1054 ? 164.538 180.879 126.335 1.00 55.55 1054 LYS A O 1
ATOM 14520 N N . LYS A 1 1055 ? 164.164 178.975 127.465 1.00 54.90 1055 LYS A N 1
ATOM 14521 C CA . LYS A 1 1055 ? 162.718 179.089 127.323 1.00 54.90 1055 LYS A CA 1
ATOM 14522 C C . LYS A 1 1055 ? 162.213 180.372 127.967 1.00 54.90 1055 LYS A C 1
ATOM 14523 O O . LYS A 1 1055 ? 161.437 181.123 127.365 1.00 54.90 1055 LYS A O 1
ATOM 14542 N N . LEU A 1 1056 ? 162.652 180.645 129.195 1.00 53.34 1056 LEU A N 1
ATOM 14543 C CA . LEU A 1 1056 ? 162.222 181.861 129.875 1.00 53.34 1056 LEU A CA 1
ATOM 14544 C C . LEU A 1 1056 ? 162.648 183.098 129.100 1.00 53.34 1056 LEU A C 1
ATOM 14545 O O . LEU A 1 1056 ? 161.882 184.059 128.981 1.00 53.34 1056 LEU A O 1
ATOM 14561 N N . ALA A 1 1057 ? 163.873 183.100 128.575 1.00 54.58 1057 ALA A N 1
ATOM 14562 C CA . ALA A 1 1057 ? 164.317 184.208 127.743 1.00 54.58 1057 ALA A CA 1
ATOM 14563 C C . ALA A 1 1057 ? 163.526 184.301 126.447 1.00 54.58 1057 ALA A C 1
ATOM 14564 O O . ALA A 1 1057 ? 163.525 185.359 125.811 1.00 54.58 1057 ALA A O 1
ATOM 14571 N N . ASN A 1 1058 ? 162.864 183.222 126.038 1.00 55.55 1058 ASN A N 1
ATOM 14572 C CA . ASN A 1 1058 ? 162.003 183.250 124.864 1.00 55.55 1058 ASN A CA 1
ATOM 14573 C C . ASN A 1 1058 ? 160.568 183.621 125.205 1.00 55.55 1058 ASN A C 1
ATOM 14574 O O . ASN A 1 1058 ? 159.853 184.148 124.347 1.00 55.55 1058 ASN A O 1
ATOM 14585 N N . HIS A 1 1059 ? 160.126 183.346 126.433 1.00 56.58 1059 HIS A N 1
ATOM 14586 C CA . HIS A 1 1059 ? 158.829 183.837 126.880 1.00 56.58 1059 HIS A CA 1
ATOM 14587 C C . HIS A 1 1059 ? 158.811 185.351 127.015 1.00 56.58 1059 HIS A C 1
ATOM 14588 O O . HIS A 1 1059 ? 157.728 185.942 127.069 1.00 56.58 1059 HIS A O 1
ATOM 14602 N N . GLY A 1 1060 ? 159.977 185.987 127.067 1.00 57.66 1060 GLY A N 1
ATOM 14603 C CA . GLY A 1 1060 ? 160.078 187.426 127.233 1.00 57.66 1060 GLY A CA 1
ATOM 14604 C C . GLY A 1 1060 ? 160.821 187.865 128.476 1.00 57.66 1060 GLY A C 1
ATOM 14605 O O . GLY A 1 1060 ? 160.911 189.076 128.722 1.00 57.66 1060 GLY A O 1
ATOM 14609 N N . GLN A 1 1061 ? 161.359 186.952 129.279 1.00 56.70 1061 GLN A N 1
ATOM 14610 C CA . GLN A 1 1061 ? 162.116 187.344 130.455 1.00 56.70 1061 GLN A CA 1
ATOM 14611 C C . GLN A 1 1061 ? 163.479 187.895 130.051 1.00 56.70 1061 GLN A C 1
ATOM 14612 O O . GLN A 1 1061 ? 163.946 187.711 128.926 1.00 56.70 1061 GLN A O 1
ATOM 14626 N N . ALA A 1 1062 ? 164.117 188.582 130.992 1.00 57.23 1062 ALA A N 1
ATOM 14627 C CA . ALA A 1 1062 ? 165.474 189.093 130.834 1.00 57.23 1062 ALA A CA 1
ATOM 14628 C C . ALA A 1 1062 ? 166.326 188.452 131.916 1.00 57.23 1062 ALA A C 1
ATOM 14629 O O . ALA A 1 1062 ? 166.217 188.819 133.090 1.00 57.23 1062 ALA A O 1
ATOM 14636 N N . ILE A 1 1063 ? 167.176 187.505 131.531 1.00 55.01 1063 ILE A N 1
ATOM 14637 C CA . ILE A 1 1063 ? 167.912 186.688 132.487 1.00 55.01 1063 ILE A CA 1
ATOM 14638 C C . ILE A 1 1063 ? 169.380 187.080 132.438 1.00 55.01 1063 ILE A C 1
ATOM 14639 O O . ILE A 1 1063 ? 169.982 187.118 131.360 1.00 55.01 1063 ILE A O 1
ATOM 14655 N N . LEU A 1 1064 ? 169.943 187.390 133.602 1.00 56.43 1064 LEU A N 1
ATOM 14656 C CA . LEU A 1 1064 ? 171.374 187.629 133.776 1.00 56.43 1064 LEU A CA 1
ATOM 14657 C C . LEU A 1 1064 ? 171.877 186.572 134.745 1.00 56.43 1064 LEU A C 1
ATOM 14658 O O . LEU A 1 1064 ? 171.830 186.772 135.961 1.00 56.43 1064 LEU A O 1
ATOM 14674 N N . CYS A 1 1065 ? 172.359 185.454 134.220 1.00 57.33 1065 CYS A N 1
ATOM 14675 C CA . CYS A 1 1065 ? 172.763 184.332 135.054 1.00 57.33 1065 CYS A CA 1
ATOM 14676 C C . CYS A 1 1065 ? 174.279 184.244 135.103 1.00 57.33 1065 CYS A C 1
ATOM 14677 O O . CYS A 1 1065 ? 174.951 184.483 134.098 1.00 57.33 1065 CYS A O 1
ATOM 14685 N N . THR A 1 1066 ? 174.810 183.915 136.274 1.00 59.97 1066 THR A N 1
ATOM 14686 C CA . THR A 1 1066 ? 176.230 183.638 136.418 1.00 59.97 1066 THR A CA 1
ATOM 14687 C C . THR A 1 1066 ? 176.491 182.174 136.100 1.00 59.97 1066 THR A C 1
ATOM 14688 O O . THR A 1 1066 ? 175.795 181.289 136.603 1.00 59.97 1066 THR A O 1
ATOM 14699 N N . ILE A 1 1067 ? 177.494 181.919 135.267 1.00 60.74 1067 ILE A N 1
ATOM 14700 C CA . ILE A 1 1067 ? 177.811 180.576 134.803 1.00 60.74 1067 ILE A CA 1
ATOM 14701 C C . ILE A 1 1067 ? 179.233 180.235 135.213 1.00 60.74 1067 ILE A C 1
ATOM 14702 O O . ILE A 1 1067 ? 180.143 181.059 135.083 1.00 60.74 1067 ILE A O 1
ATOM 14718 N N . HIS A 1 1068 ? 179.418 179.013 135.707 1.00 62.98 1068 HIS A N 1
ATOM 14719 C CA . HIS A 1 1068 ? 180.706 178.539 136.191 1.00 62.98 1068 HIS A CA 1
ATOM 14720 C C . HIS A 1 1068 ? 181.092 177.283 135.425 1.00 62.98 1068 HIS A C 1
ATOM 14721 O O . HIS A 1 1068 ? 180.362 176.287 135.451 1.00 62.98 1068 HIS A O 1
ATOM 14735 N N . GLN A 1 1069 ? 182.236 177.339 134.751 1.00 62.33 1069 GLN A N 1
ATOM 14736 C CA . GLN A 1 1069 ? 182.783 176.213 134.003 1.00 62.33 1069 GLN A CA 1
ATOM 14737 C C . GLN A 1 1069 ? 181.717 175.479 133.185 1.00 62.33 1069 GLN A C 1
ATOM 14738 O O . GLN A 1 1069 ? 181.473 174.288 133.399 1.00 62.33 1069 GLN A O 1
ATOM 14752 N N . PRO A 1 1070 ? 181.071 176.160 132.247 1.00 61.13 1070 PRO A N 1
ATOM 14753 C CA . PRO A 1 1070 ? 180.092 175.495 131.387 1.00 61.13 1070 PRO A CA 1
ATOM 14754 C C . PRO A 1 1070 ? 180.762 174.752 130.244 1.00 61.13 1070 PRO A C 1
ATOM 14755 O O . PRO A 1 1070 ? 181.893 175.040 129.852 1.00 61.13 1070 PRO A O 1
ATOM 14766 N N . SER A 1 1071 ? 180.035 173.778 129.712 1.00 60.85 1071 SER A N 1
ATOM 14767 C CA . SER A 1 1071 ? 180.477 173.098 128.510 1.00 60.85 1071 SER A CA 1
ATOM 14768 C C . SER A 1 1071 ? 180.134 173.941 127.285 1.00 60.85 1071 SER A C 1
ATOM 14769 O O . SER A 1 1071 ? 179.409 174.934 127.364 1.00 60.85 1071 SER A O 1
ATOM 14777 N N . ALA A 1 1072 ? 180.667 173.535 126.135 1.00 61.56 1072 ALA A N 1
ATOM 14778 C CA . ALA A 1 1072 ? 180.384 174.263 124.904 1.00 61.56 1072 ALA A CA 1
ATOM 14779 C C . ALA A 1 1072 ? 178.897 174.235 124.579 1.00 61.56 1072 ALA A C 1
ATOM 14780 O O . ALA A 1 1072 ? 178.330 175.239 124.130 1.00 61.56 1072 ALA A O 1
ATOM 14787 N N . ILE A 1 1073 ? 178.245 173.092 124.799 1.00 59.83 1073 ILE A N 1
ATOM 14788 C CA . ILE A 1 1073 ? 176.827 172.974 124.477 1.00 59.83 1073 ILE A CA 1
ATOM 14789 C C . ILE A 1 1073 ? 176.006 173.927 125.335 1.00 59.83 1073 ILE A C 1
ATOM 14790 O O . ILE A 1 1073 ? 175.100 174.606 124.841 1.00 59.83 1073 ILE A O 1
ATOM 14806 N N . LEU A 1 1074 ? 176.305 173.990 126.634 1.00 58.80 1074 LEU A N 1
ATOM 14807 C CA . LEU A 1 1074 ? 175.629 174.951 127.495 1.00 58.80 1074 LEU A CA 1
ATOM 14808 C C . LEU A 1 1074 ? 175.910 176.377 127.049 1.00 58.80 1074 LEU A C 1
ATOM 14809 O O . LEU A 1 1074 ? 175.003 177.215 127.008 1.00 58.80 1074 LEU A O 1
ATOM 14825 N N . MET A 1 1075 ? 177.164 176.670 126.703 1.00 62.04 1075 MET A N 1
ATOM 14826 C CA . MET A 1 1075 ? 177.531 178.026 126.312 1.00 62.04 1075 MET A CA 1
ATOM 14827 C C . MET A 1 1075 ? 176.772 178.470 125.070 1.00 62.04 1075 MET A C 1
ATOM 14828 O O . MET A 1 1075 ? 176.408 179.642 124.945 1.00 62.04 1075 MET A O 1
ATOM 14842 N N . GLN A 1 1076 ? 176.535 177.551 124.135 1.00 62.67 1076 GLN A N 1
ATOM 14843 C CA . GLN A 1 1076 ? 175.855 177.929 122.900 1.00 62.67 1076 GLN A CA 1
ATOM 14844 C C . GLN A 1 1076 ? 174.512 178.590 123.169 1.00 62.67 1076 GLN A C 1
ATOM 14845 O O . GLN A 1 1076 ? 174.094 179.472 122.412 1.00 62.67 1076 GLN A O 1
ATOM 14859 N N . GLU A 1 1077 ? 173.827 178.184 124.239 1.00 59.75 1077 GLU A N 1
ATOM 14860 C CA . GLU A 1 1077 ? 172.456 178.618 124.469 1.00 59.75 1077 GLU A CA 1
ATOM 14861 C C . GLU A 1 1077 ? 172.354 180.088 124.852 1.00 59.75 1077 GLU A C 1
ATOM 14862 O O . GLU A 1 1077 ? 171.262 180.657 124.778 1.00 59.75 1077 GLU A O 1
ATOM 14874 N N . PHE A 1 1078 ? 173.452 180.714 125.256 1.00 58.25 1078 PHE A N 1
ATOM 14875 C CA . PHE A 1 1078 ? 173.390 182.068 125.779 1.00 58.25 1078 PHE A CA 1
ATOM 14876 C C . PHE A 1 1078 ? 173.454 183.093 124.657 1.00 58.25 1078 PHE A C 1
ATOM 14877 O O . PHE A 1 1078 ? 174.085 182.876 123.621 1.00 58.25 1078 PHE A O 1
ATOM 14894 N N . ASP A 1 1079 ? 172.777 184.218 124.871 1.00 59.22 1079 ASP A N 1
ATOM 14895 C CA . ASP A 1 1079 ? 172.772 185.291 123.889 1.00 59.22 1079 ASP A CA 1
ATOM 14896 C C . ASP A 1 1079 ? 173.981 186.203 124.047 1.00 59.22 1079 ASP A C 1
ATOM 14897 O O . ASP A 1 1079 ? 174.730 186.407 123.088 1.00 59.22 1079 ASP A O 1
ATOM 14906 N N . ARG A 1 1080 ? 174.193 186.750 125.240 1.00 59.22 1080 ARG A N 1
ATOM 14907 C CA . ARG A 1 1080 ? 175.295 187.670 125.475 1.00 59.22 1080 ARG A CA 1
ATOM 14908 C C . ARG A 1 1080 ? 176.215 187.127 126.558 1.00 59.22 1080 ARG A C 1
ATOM 14909 O O . ARG A 1 1080 ? 175.832 186.270 127.354 1.00 59.22 1080 ARG A O 1
ATOM 14930 N N . LEU A 1 1081 ? 177.443 187.639 126.577 1.00 59.70 1081 LEU A N 1
ATOM 14931 C CA . LEU A 1 1081 ? 178.452 187.229 127.542 1.00 59.70 1081 LEU A CA 1
ATOM 14932 C C . LEU A 1 1081 ? 179.083 188.457 128.176 1.00 59.70 1081 LEU A C 1
ATOM 14933 O O . LEU A 1 1081 ? 179.358 189.445 127.494 1.00 59.70 1081 LEU A O 1
ATOM 14949 N N . LEU A 1 1082 ? 179.301 188.389 129.485 1.00 60.23 1082 LEU A N 1
ATOM 14950 C CA . LEU A 1 1082 ? 180.044 189.407 130.219 1.00 60.23 1082 LEU A CA 1
ATOM 14951 C C . LEU A 1 1082 ? 181.131 188.686 131.001 1.00 60.23 1082 LEU A C 1
ATOM 14952 O O . LEU A 1 1082 ? 180.843 188.002 131.987 1.00 60.23 1082 LEU A O 1
ATOM 14968 N N . PHE A 1 1083 ? 182.369 188.821 130.549 1.00 63.50 1083 PHE A N 1
ATOM 14969 C CA . PHE A 1 1083 ? 183.496 188.070 131.077 1.00 63.50 1083 PHE A CA 1
ATOM 14970 C C . PHE A 1 1083 ? 184.342 188.998 131.934 1.00 63.50 1083 PHE A C 1
ATOM 14971 O O . PHE A 1 1083 ? 184.745 190.067 131.472 1.00 63.50 1083 PHE A O 1
ATOM 14988 N N . MET A 1 1084 ? 184.596 188.603 133.178 1.00 67.13 1084 MET A N 1
ATOM 14989 C CA . MET A 1 1084 ? 185.373 189.417 134.099 1.00 67.13 1084 MET A CA 1
ATOM 14990 C C . MET A 1 1084 ? 186.601 188.663 134.586 1.00 67.13 1084 MET A C 1
ATOM 14991 O O . MET A 1 1084 ? 186.622 187.430 134.624 1.00 67.13 1084 MET A O 1
ATOM 15005 N N . GLN A 1 1085 ? 187.621 189.427 134.964 1.00 71.43 1085 GLN A N 1
ATOM 15006 C CA . GLN A 1 1085 ? 188.824 188.938 135.614 1.00 71.43 1085 GLN A CA 1
ATOM 15007 C C . GLN A 1 1085 ? 188.714 189.127 137.120 1.00 71.43 1085 GLN A C 1
ATOM 15008 O O . GLN A 1 1085 ? 187.941 189.959 137.611 1.00 71.43 1085 GLN A O 1
ATOM 15022 N N . ARG A 1 1086 ? 189.537 188.365 137.846 1.00 76.36 1086 ARG A N 1
ATOM 15023 C CA . ARG A 1 1086 ? 189.671 188.526 139.287 1.00 76.36 1086 ARG A CA 1
ATOM 15024 C C . ARG A 1 1086 ? 189.705 190.001 139.649 1.00 76.36 1086 ARG A C 1
ATOM 15025 O O . ARG A 1 1086 ? 190.318 190.813 138.951 1.00 76.36 1086 ARG A O 1
ATOM 15046 N N . GLY A 1 1087 ? 189.036 190.345 140.744 1.00 74.95 1087 GLY A N 1
ATOM 15047 C CA . GLY A 1 1087 ? 188.835 191.736 141.077 1.00 74.95 1087 GLY A CA 1
ATOM 15048 C C . GLY A 1 1087 ? 187.764 192.414 140.259 1.00 74.95 1087 GLY A C 1
ATOM 15049 O O . GLY A 1 1087 ? 187.655 193.644 140.307 1.00 74.95 1087 GLY A O 1
ATOM 15053 N N . GLY A 1 1088 ? 186.979 191.653 139.502 1.00 71.41 1088 GLY A N 1
ATOM 15054 C CA . GLY A 1 1088 ? 185.889 192.209 138.730 1.00 71.41 1088 GLY A CA 1
ATOM 15055 C C . GLY A 1 1088 ? 186.338 193.168 137.653 1.00 71.41 1088 GLY A C 1
ATOM 15056 O O . GLY A 1 1088 ? 185.772 194.255 137.518 1.00 71.41 1088 GLY A O 1
ATOM 15060 N N . LYS A 1 1089 ? 187.345 192.794 136.878 1.00 71.59 1089 LYS A N 1
ATOM 15061 C CA . LYS A 1 1089 ? 187.859 193.655 135.816 1.00 71.59 1089 LYS A CA 1
ATOM 15062 C C . LYS A 1 1089 ? 187.340 193.119 134.485 1.00 71.59 1089 LYS A C 1
ATOM 15063 O O . LYS A 1 1089 ? 187.815 192.096 133.992 1.00 71.59 1089 LYS A O 1
ATOM 15082 N N . THR A 1 1090 ? 186.346 193.795 133.916 1.00 67.29 1090 THR A N 1
ATOM 15083 C CA . THR A 1 1090 ? 185.714 193.295 132.702 1.00 67.29 1090 THR A CA 1
ATOM 15084 C C . THR A 1 1090 ? 186.728 193.197 131.570 1.00 67.29 1090 THR A C 1
ATOM 15085 O O . THR A 1 1090 ? 187.505 194.121 131.328 1.00 67.29 1090 THR A O 1
ATOM 15096 N N . VAL A 1 1091 ? 186.710 192.062 130.869 1.00 67.47 1091 VAL A N 1
ATOM 15097 C CA . VAL A 1 1091 ? 187.617 191.795 129.766 1.00 67.47 1091 VAL A CA 1
ATOM 15098 C C . VAL A 1 1091 ? 186.892 191.766 128.428 1.00 67.47 1091 VAL A C 1
ATOM 15099 O O . VAL A 1 1091 ? 187.442 192.199 127.412 1.00 67.47 1091 VAL A O 1
ATOM 15112 N N . TYR A 1 1092 ? 185.669 191.243 128.396 1.00 62.95 1092 TYR A N 1
ATOM 15113 C CA . TYR A 1 1092 ? 184.890 191.200 127.163 1.00 62.95 1092 TYR A CA 1
ATOM 15114 C C . TYR A 1 1092 ? 183.415 191.275 127.509 1.00 62.95 1092 TYR A C 1
ATOM 15115 O O . TYR A 1 1092 ? 182.916 190.449 128.277 1.00 62.95 1092 TYR A O 1
ATOM 15133 N N . PHE A 1 1093 ? 182.724 192.255 126.940 1.00 60.52 1093 PHE A N 1
ATOM 15134 C CA . PHE A 1 1093 ? 181.274 192.335 126.999 1.00 60.52 1093 PHE A CA 1
ATOM 15135 C C . PHE A 1 1093 ? 180.736 192.435 125.582 1.00 60.52 1093 PHE A C 1
ATOM 15136 O O . PHE A 1 1093 ? 181.221 193.243 124.786 1.00 60.52 1093 PHE A O 1
ATOM 15153 N N . GLY A 1 1094 ? 179.750 191.614 125.270 1.00 60.74 1094 GLY A N 1
ATOM 15154 C CA . GLY A 1 1094 ? 179.186 191.602 123.938 1.00 60.74 1094 GLY A CA 1
ATOM 15155 C C . GLY A 1 1094 ? 178.441 190.311 123.694 1.00 60.74 1094 GLY A C 1
ATOM 15156 O O . GLY A 1 1094 ? 178.366 189.435 124.552 1.00 60.74 1094 GLY A O 1
ATOM 15160 N N . ASP A 1 1095 ? 177.887 190.215 122.492 1.00 63.80 1095 ASP A N 1
ATOM 15161 C CA . ASP A 1 1095 ? 177.186 189.007 122.080 1.00 63.80 1095 ASP A CA 1
ATOM 15162 C C . ASP A 1 1095 ? 178.208 187.991 121.597 1.00 63.80 1095 ASP A C 1
ATOM 15163 O O . ASP A 1 1095 ? 179.002 188.279 120.697 1.00 63.80 1095 ASP A O 1
ATOM 15172 N N . LEU A 1 1096 ? 178.191 186.804 122.199 1.00 62.91 1096 LEU A N 1
ATOM 15173 C CA . LEU A 1 1096 ? 179.204 185.807 121.883 1.00 62.91 1096 LEU A CA 1
ATOM 15174 C C . LEU A 1 1096 ? 178.942 185.147 120.536 1.00 62.91 1096 LEU A C 1
ATOM 15175 O O . LEU A 1 1096 ? 179.890 184.739 119.856 1.00 62.91 1096 LEU A O 1
ATOM 15191 N N . GLY A 1 1097 ? 177.683 185.050 120.124 1.00 66.09 1097 GLY A N 1
ATOM 15192 C CA . GLY A 1 1097 ? 177.361 184.578 118.794 1.00 66.09 1097 GLY A CA 1
ATOM 15193 C C . GLY A 1 1097 ? 177.383 183.069 118.684 1.00 66.09 1097 GLY A C 1
ATOM 15194 O O . GLY A 1 1097 ? 177.630 182.336 119.643 1.00 66.09 1097 GLY A O 1
ATOM 15198 N N . GLU A 1 1098 ? 177.111 182.596 117.470 1.00 69.23 1098 GLU A N 1
ATOM 15199 C CA . GLU A 1 1098 ? 177.100 181.162 117.220 1.00 69.23 1098 GLU A CA 1
ATOM 15200 C C . GLU A 1 1098 ? 178.464 180.558 117.526 1.00 69.23 1098 GLU A C 1
ATOM 15201 O O . GLU A 1 1098 ? 179.504 181.146 117.218 1.00 69.23 1098 GLU A O 1
ATOM 15213 N N . GLY A 1 1099 ? 178.454 179.379 118.146 1.00 66.75 1099 GLY A N 1
ATOM 15214 C CA . GLY A 1 1099 ? 179.680 178.692 118.501 1.00 66.75 1099 GLY A CA 1
ATOM 15215 C C . GLY A 1 1099 ? 180.664 179.584 119.229 1.00 66.75 1099 GLY A C 1
ATOM 15216 O O . GLY A 1 1099 ? 181.875 179.353 119.184 1.00 66.75 1099 GLY A O 1
ATOM 15220 N N . CYS A 1 1100 ? 180.155 180.613 119.901 1.00 66.14 1100 CYS A N 1
ATOM 15221 C CA . CYS A 1 1100 ? 181.000 181.592 120.574 1.00 66.14 1100 CYS A CA 1
ATOM 15222 C C . CYS A 1 1100 ? 181.976 182.236 119.597 1.00 66.14 1100 CYS A C 1
ATOM 15223 O O . CYS A 1 1100 ? 183.079 182.640 119.976 1.00 66.14 1100 CYS A O 1
ATOM 15231 N N . LYS A 1 1101 ? 181.572 182.336 118.329 1.00 66.90 1101 LYS A N 1
ATOM 15232 C CA . LYS A 1 1101 ? 182.481 182.829 117.302 1.00 66.90 1101 LYS A CA 1
ATOM 15233 C C . LYS A 1 1101 ? 182.831 184.294 117.512 1.00 66.90 1101 LYS A C 1
ATOM 15234 O O . LYS A 1 1101 ? 183.975 184.692 117.287 1.00 66.90 1101 LYS A O 1
ATOM 15253 N N . THR A 1 1102 ? 181.867 185.120 117.918 1.00 64.86 1102 THR A N 1
ATOM 15254 C CA . THR A 1 1102 ? 182.170 186.535 118.105 1.00 64.86 1102 THR A CA 1
ATOM 15255 C C . THR A 1 1102 ? 183.212 186.728 119.199 1.00 64.86 1102 THR A C 1
ATOM 15256 O O . THR A 1 1102 ? 184.171 187.493 119.033 1.00 64.86 1102 THR A O 1
ATOM 15267 N N . MET A 1 1103 ? 183.045 186.033 120.323 1.00 65.24 1103 MET A N 1
ATOM 15268 C CA . MET A 1 1103 ? 184.017 186.126 121.403 1.00 65.24 1103 MET A CA 1
ATOM 15269 C C . MET A 1 1103 ? 185.369 185.577 120.969 1.00 65.24 1103 MET A C 1
ATOM 15270 O O . MET A 1 1103 ? 186.415 186.169 121.272 1.00 65.24 1103 MET A O 1
ATOM 15284 N N . ILE A 1 1104 ? 185.370 184.451 120.251 1.00 66.34 1104 ILE A N 1
ATOM 15285 C CA . ILE A 1 1104 ? 186.626 183.878 119.781 1.00 66.34 1104 ILE A CA 1
ATOM 15286 C C . ILE A 1 1104 ? 187.349 184.867 118.881 1.00 66.34 1104 ILE A C 1
ATOM 15287 O O . ILE A 1 1104 ? 188.563 185.058 118.995 1.00 66.34 1104 ILE A O 1
ATOM 15303 N N . ASP A 1 1105 ? 186.617 185.499 117.963 1.00 67.76 1105 ASP A N 1
ATOM 15304 C CA . ASP A 1 1105 ? 187.231 186.453 117.049 1.00 67.76 1105 ASP A CA 1
ATOM 15305 C C . ASP A 1 1105 ? 187.770 187.662 117.794 1.00 67.76 1105 ASP A C 1
ATOM 15306 O O . ASP A 1 1105 ? 188.881 188.125 117.514 1.00 67.76 1105 ASP A O 1
ATOM 15315 N N . TYR A 1 1106 ? 187.004 188.193 118.748 1.00 66.04 1106 TYR A N 1
ATOM 15316 C CA . TYR A 1 1106 ? 187.505 189.328 119.513 1.00 66.04 1106 TYR A CA 1
ATOM 15317 C C . TYR A 1 1106 ? 188.812 188.970 120.201 1.00 66.04 1106 TYR A C 1
ATOM 15318 O O . TYR A 1 1106 ? 189.783 189.733 120.154 1.00 66.04 1106 TYR A O 1
ATOM 15336 N N . PHE A 1 1107 ? 188.857 187.809 120.852 1.00 66.15 1107 PHE A N 1
ATOM 15337 C CA . PHE A 1 1107 ? 190.048 187.468 121.621 1.00 66.15 1107 PHE A CA 1
ATOM 15338 C C . PHE A 1 1107 ? 191.230 187.164 120.711 1.00 66.15 1107 PHE A C 1
ATOM 15339 O O . PHE A 1 1107 ? 192.356 187.583 120.993 1.00 66.15 1107 PHE A O 1
ATOM 15356 N N . GLU A 1 1108 ? 190.997 186.447 119.611 1.00 68.30 1108 GLU A N 1
ATOM 15357 C CA . GLU A 1 1108 ? 192.086 186.130 118.693 1.00 68.30 1108 GLU A CA 1
ATOM 15358 C C . GLU A 1 1108 ? 192.648 187.387 118.044 1.00 68.30 1108 GLU A C 1
ATOM 15359 O O . GLU A 1 1108 ? 193.869 187.541 117.927 1.00 68.30 1108 GLU A O 1
ATOM 15371 N N . SER A 1 1109 ? 191.778 188.305 117.629 1.00 68.67 1109 SER A N 1
ATOM 15372 C CA . SER A 1 1109 ? 192.223 189.489 116.905 1.00 68.67 1109 SER A CA 1
ATOM 15373 C C . SER A 1 1109 ? 193.052 190.434 117.758 1.00 68.67 1109 SER A C 1
ATOM 15374 O O . SER A 1 1109 ? 193.426 191.500 117.263 1.00 68.67 1109 SER A O 1
ATOM 15382 N N . HIS A 1 1110 ? 193.339 190.089 119.014 1.00 71.47 1110 HIS A N 1
ATOM 15383 C CA . HIS A 1 1110 ? 194.169 190.913 119.883 1.00 71.47 1110 HIS A CA 1
ATOM 15384 C C . HIS A 1 1110 ? 195.349 190.119 120.430 1.00 71.47 1110 HIS A C 1
ATOM 15385 O O . HIS A 1 1110 ? 195.790 190.347 121.559 1.00 71.47 1110 HIS A O 1
ATOM 15399 N N . GLY A 1 1111 ? 195.870 189.184 119.640 1.00 71.83 1111 GLY A N 1
ATOM 15400 C CA . GLY A 1 1111 ? 197.071 188.468 120.018 1.00 71.83 1111 GLY A CA 1
ATOM 15401 C C . GLY A 1 1111 ? 196.866 187.292 120.941 1.00 71.83 1111 GLY A C 1
ATOM 15402 O O . GLY A 1 1111 ? 197.796 186.922 121.664 1.00 71.83 1111 GLY A O 1
ATOM 15406 N N . ALA A 1 1112 ? 195.679 186.694 120.951 1.00 69.62 1112 ALA A N 1
ATOM 15407 C CA . ALA A 1 1112 ? 195.446 185.495 121.739 1.00 69.62 1112 ALA A CA 1
ATOM 15408 C C . ALA A 1 1112 ? 195.792 184.249 120.933 1.00 69.62 1112 ALA A C 1
ATOM 15409 O O . ALA A 1 1112 ? 195.714 184.238 119.702 1.00 69.62 1112 ALA A O 1
ATOM 15416 N N . HIS A 1 1113 ? 196.180 183.191 121.640 1.00 69.01 1113 HIS A N 1
ATOM 15417 C CA . HIS A 1 1113 ? 196.394 181.913 120.977 1.00 69.01 1113 HIS A CA 1
ATOM 15418 C C . HIS A 1 1113 ? 195.052 181.298 120.612 1.00 69.01 1113 HIS A C 1
ATOM 15419 O O . HIS A 1 1113 ? 194.085 181.383 121.373 1.00 69.01 1113 HIS A O 1
ATOM 15433 N N . LYS A 1 1114 ? 195.001 180.672 119.441 1.00 68.68 1114 LYS A N 1
ATOM 15434 C CA . LYS A 1 1114 ? 193.729 180.324 118.826 1.00 68.68 1114 LYS A CA 1
ATOM 15435 C C . LYS A 1 1114 ? 192.996 179.249 119.622 1.00 68.68 1114 LYS A C 1
ATOM 15436 O O . LYS A 1 1114 ? 193.573 178.560 120.467 1.00 68.68 1114 LYS A O 1
ATOM 15455 N N . CYS A 1 1115 ? 191.706 179.120 119.340 1.00 68.22 1115 CYS A N 1
ATOM 15456 C CA . CYS A 1 1115 ? 190.869 178.134 120.006 1.00 68.22 1115 CYS A CA 1
ATOM 15457 C C . CYS A 1 1115 ? 190.866 176.838 119.204 1.00 68.22 1115 CYS A C 1
ATOM 15458 O O . CYS A 1 1115 ? 190.388 176.832 118.064 1.00 68.22 1115 CYS A O 1
ATOM 15466 N N . PRO A 1 1116 ? 191.383 175.735 119.740 1.00 69.23 1116 PRO A N 1
ATOM 15467 C CA . PRO A 1 1116 ? 191.352 174.478 118.986 1.00 69.23 1116 PRO A CA 1
ATOM 15468 C C . PRO A 1 1116 ? 189.926 174.039 118.698 1.00 69.23 1116 PRO A C 1
ATOM 15469 O O . PRO A 1 1116 ? 189.005 174.279 119.481 1.00 69.23 1116 PRO A O 1
ATOM 15480 N N . ALA A 1 1117 ? 189.753 173.377 117.552 1.00 67.33 1117 ALA A N 1
ATOM 15481 C CA . ALA A 1 1117 ? 188.418 173.002 117.105 1.00 67.33 1117 ALA A CA 1
ATOM 15482 C C . ALA A 1 1117 ? 187.725 172.049 118.068 1.00 67.33 1117 ALA A C 1
ATOM 15483 O O . ALA A 1 1117 ? 186.501 171.908 118.001 1.00 67.33 1117 ALA A O 1
ATOM 15490 N N . ASP A 1 1118 ? 188.473 171.387 118.947 1.00 68.36 1118 ASP A N 1
ATOM 15491 C CA . ASP A 1 1118 ? 187.901 170.498 119.949 1.00 68.36 1118 ASP A CA 1
ATOM 15492 C C . ASP A 1 1118 ? 187.892 171.106 121.345 1.00 68.36 1118 ASP A C 1
ATOM 15493 O O . ASP A 1 1118 ? 187.564 170.407 122.307 1.00 68.36 1118 ASP A O 1
ATOM 15502 N N . ALA A 1 1119 ? 188.248 172.378 121.481 1.00 67.00 1119 ALA A N 1
ATOM 15503 C CA . ALA A 1 1119 ? 188.362 173.008 122.786 1.00 67.00 1119 ALA A CA 1
ATOM 15504 C C . ALA A 1 1119 ? 187.059 173.691 123.169 1.00 67.00 1119 ALA A C 1
ATOM 15505 O O . ALA A 1 1119 ? 186.366 174.257 122.320 1.00 67.00 1119 ALA A O 1
ATOM 15512 N N . ASN A 1 1120 ? 186.729 173.628 124.449 1.00 64.70 1120 ASN A N 1
ATOM 15513 C CA . ASN A 1 1120 ? 185.601 174.385 124.966 1.00 64.70 1120 ASN A CA 1
ATOM 15514 C C . ASN A 1 1120 ? 185.956 175.865 124.952 1.00 64.70 1120 ASN A C 1
ATOM 15515 O O . ASN A 1 1120 ? 186.979 176.247 125.533 1.00 64.70 1120 ASN A O 1
ATOM 15526 N N . PRO A 1 1121 ? 185.169 176.728 124.305 1.00 64.12 1121 PRO A N 1
ATOM 15527 C CA . PRO A 1 1121 ? 185.558 178.145 124.236 1.00 64.12 1121 PRO A CA 1
ATOM 15528 C C . PRO A 1 1121 ? 185.709 178.807 125.593 1.00 64.12 1121 PRO A C 1
ATOM 15529 O O . PRO A 1 1121 ? 186.564 179.685 125.744 1.00 64.12 1121 PRO A O 1
ATOM 15540 N N . ALA A 1 1122 ? 184.901 178.430 126.586 1.00 64.67 1122 ALA A N 1
ATOM 15541 C CA . ALA A 1 1122 ? 185.022 179.046 127.903 1.00 64.67 1122 ALA A CA 1
ATOM 15542 C C . ALA A 1 1122 ? 186.365 178.715 128.544 1.00 64.67 1122 ALA A C 1
ATOM 15543 O O . ALA A 1 1122 ? 187.048 179.599 129.079 1.00 64.67 1122 ALA A O 1
ATOM 15550 N N . GLU A 1 1123 ? 186.763 177.443 128.496 1.00 66.37 1123 GLU A N 1
ATOM 15551 C CA . GLU A 1 1123 ? 188.083 177.072 128.987 1.00 66.37 1123 GLU A CA 1
ATOM 15552 C C . GLU A 1 1123 ? 189.166 177.782 128.192 1.00 66.37 1123 GLU A C 1
ATOM 15553 O O . GLU A 1 1123 ? 190.178 178.217 128.752 1.00 66.37 1123 GLU A O 1
ATOM 15565 N N . TRP A 1 1124 ? 188.969 177.912 126.882 1.00 66.22 1124 TRP A N 1
ATOM 15566 C CA . TRP A 1 1124 ? 189.969 178.573 126.057 1.00 66.22 1124 TRP A CA 1
ATOM 15567 C C . TRP A 1 1124 ? 190.152 180.023 126.472 1.00 66.22 1124 TRP A C 1
ATOM 15568 O O . TRP A 1 1124 ? 191.282 180.517 126.525 1.00 66.22 1124 TRP A O 1
ATOM 15589 N N . MET A 1 1125 ? 189.057 180.732 126.755 1.00 65.52 1125 MET A N 1
ATOM 15590 C CA . MET A 1 1125 ? 189.193 182.141 127.103 1.00 65.52 1125 MET A CA 1
ATOM 15591 C C . MET A 1 1125 ? 189.681 182.323 128.533 1.00 65.52 1125 MET A C 1
ATOM 15592 O O . MET A 1 1125 ? 190.317 183.335 128.836 1.00 65.52 1125 MET A O 1
ATOM 15606 N N . LEU A 1 1126 ? 189.398 181.373 129.428 1.00 67.90 1126 LEU A N 1
ATOM 15607 C CA . LEU A 1 1126 ? 190.037 181.420 130.740 1.00 67.90 1126 LEU A CA 1
ATOM 15608 C C . LEU A 1 1126 ? 191.514 181.062 130.673 1.00 67.90 1126 LEU A C 1
ATOM 15609 O O . LEU A 1 1126 ? 192.266 181.424 131.582 1.00 67.90 1126 LEU A O 1
ATOM 15625 N N . GLU A 1 1127 ? 191.940 180.341 129.635 1.00 70.97 1127 GLU A N 1
ATOM 15626 C CA . GLU A 1 1127 ? 193.366 180.123 129.424 1.00 70.97 1127 GLU A CA 1
ATOM 15627 C C . GLU A 1 1127 ? 194.021 181.342 128.790 1.00 70.97 1127 GLU A C 1
ATOM 15628 O O . GLU A 1 1127 ? 195.164 181.675 129.116 1.00 70.97 1127 GLU A O 1
ATOM 15640 N N . VAL A 1 1128 ? 193.311 182.015 127.883 1.00 68.38 1128 VAL A N 1
ATOM 15641 C CA . VAL A 1 1128 ? 193.846 183.221 127.260 1.00 68.38 1128 VAL A CA 1
ATOM 15642 C C . VAL A 1 1128 ? 194.223 184.233 128.329 1.00 68.38 1128 VAL A C 1
ATOM 15643 O O . VAL A 1 1128 ? 195.316 184.809 128.312 1.00 68.38 1128 VAL A O 1
ATOM 15656 N N . VAL A 1 1129 ? 193.312 184.479 129.263 1.00 70.61 1129 VAL A N 1
ATOM 15657 C CA . VAL A 1 1129 ? 193.591 185.307 130.427 1.00 70.61 1129 VAL A CA 1
ATOM 15658 C C . VAL A 1 1129 ? 192.740 184.813 131.589 1.00 70.61 1129 VAL A C 1
ATOM 15659 O O . VAL A 1 1129 ? 191.509 184.912 131.555 1.00 70.61 1129 VAL A O 1
ATOM 15672 N N . GLY A 1 1130 ? 193.380 184.278 132.622 1.00 73.98 1130 GLY A N 1
ATOM 15673 C CA . GLY A 1 1130 ? 192.635 183.789 133.763 1.00 73.98 1130 GLY A CA 1
ATOM 15674 C C . GLY A 1 1130 ? 193.528 183.002 134.698 1.00 73.98 1130 GLY A C 1
ATOM 15675 O O . GLY A 1 1130 ? 194.754 183.017 134.579 1.00 73.98 1130 GLY A O 1
ATOM 15679 N N . ALA A 1 1131 ? 192.877 182.308 135.632 1.00 76.67 1131 ALA A N 1
ATOM 15680 C CA . ALA A 1 1131 ? 193.559 181.549 136.672 1.00 76.67 1131 ALA A CA 1
ATOM 15681 C C . ALA A 1 1131 ? 193.601 180.054 136.385 1.00 76.67 1131 ALA A C 1
ATOM 15682 O O . ALA A 1 1131 ? 193.953 179.274 137.276 1.00 76.67 1131 ALA A O 1
ATOM 15689 N N . ALA A 1 1132 ? 193.250 179.632 135.175 1.00 76.25 1132 ALA A N 1
ATOM 15690 C CA . ALA A 1 1132 ? 193.301 178.217 134.857 1.00 76.25 1132 ALA A CA 1
ATOM 15691 C C . ALA A 1 1132 ? 194.753 177.741 134.809 1.00 76.25 1132 ALA A C 1
ATOM 15692 O O . ALA A 1 1132 ? 195.654 178.513 134.469 1.00 76.25 1132 ALA A O 1
ATOM 15699 N N . PRO A 1 1133 ? 195.008 176.476 135.146 1.00 79.17 1133 PRO A N 1
ATOM 15700 C CA . PRO A 1 1133 ? 196.377 175.952 135.050 1.00 79.17 1133 PRO A CA 1
ATOM 15701 C C . PRO A 1 1133 ? 196.990 176.291 133.700 1.00 79.17 1133 PRO A C 1
ATOM 15702 O O . PRO A 1 1133 ? 196.428 175.986 132.646 1.00 79.17 1133 PRO A O 1
ATOM 15713 N N . GLY A 1 1134 ? 198.161 176.917 133.738 1.00 78.97 1134 GLY A N 1
ATOM 15714 C CA . GLY A 1 1134 ? 198.625 177.678 132.597 1.00 78.97 1134 GLY A CA 1
ATOM 15715 C C . GLY A 1 1134 ? 198.036 179.069 132.602 1.00 78.97 1134 GLY A C 1
ATOM 15716 O O . GLY A 1 1134 ? 197.637 179.581 131.548 1.00 78.97 1134 GLY A O 1
ATOM 15720 N N . SER A 1 1135 ? 197.972 179.696 133.774 1.00 78.34 1135 SER A N 1
ATOM 15721 C CA . SER A 1 1135 ? 197.237 180.933 134.000 1.00 78.34 1135 SER A CA 1
ATOM 15722 C C . SER A 1 1135 ? 197.975 182.172 133.516 1.00 78.34 1135 SER A C 1
ATOM 15723 O O . SER A 1 1135 ? 197.601 183.284 133.904 1.00 78.34 1135 SER A O 1
ATOM 15731 N N . HIS A 1 1136 ? 199.003 182.019 132.688 1.00 79.84 1136 HIS A N 1
ATOM 15732 C CA . HIS A 1 1136 ? 199.787 183.159 132.235 1.00 79.84 1136 HIS A CA 1
ATOM 15733 C C . HIS A 1 1136 ? 199.142 183.771 130.998 1.00 79.84 1136 HIS A C 1
ATOM 15734 O O . HIS A 1 1136 ? 198.905 183.078 130.004 1.00 79.84 1136 HIS A O 1
ATOM 15748 N N . ALA A 1 1137 ? 198.861 185.068 131.064 1.00 75.80 1137 ALA A N 1
ATOM 15749 C CA . ALA A 1 1137 ? 198.327 185.819 129.939 1.00 75.80 1137 ALA A CA 1
ATOM 15750 C C . ALA A 1 1137 ? 199.428 186.693 129.357 1.00 75.80 1137 ALA A C 1
ATOM 15751 O O . ALA A 1 1137 ? 200.114 187.408 130.094 1.00 75.80 1137 ALA A O 1
ATOM 15758 N N . ASN A 1 1138 ? 199.593 186.634 128.034 1.00 76.53 1138 ASN A N 1
ATOM 15759 C CA . ASN A 1 1138 ? 200.638 187.422 127.391 1.00 76.53 1138 ASN A CA 1
ATOM 15760 C C . ASN A 1 1138 ? 200.499 188.902 127.718 1.00 76.53 1138 ASN A C 1
ATOM 15761 O O . ASN A 1 1138 ? 201.506 189.612 127.821 1.00 76.53 1138 ASN A O 1
ATOM 15772 N N . GLN A 1 1139 ? 199.269 189.380 127.890 1.00 74.88 1139 GLN A N 1
ATOM 15773 C CA . GLN A 1 1139 ? 199.013 190.774 128.219 1.00 74.88 1139 GLN A CA 1
ATOM 15774 C C . GLN A 1 1139 ? 197.842 190.830 129.188 1.00 74.88 1139 GLN A C 1
ATOM 15775 O O . GLN A 1 1139 ? 197.196 189.819 129.471 1.00 74.88 1139 GLN A O 1
ATOM 15789 N N . ASP A 1 1140 ? 197.581 192.024 129.708 1.00 76.02 1140 ASP A N 1
ATOM 15790 C CA . ASP A 1 1140 ? 196.421 192.254 130.559 1.00 76.02 1140 ASP A CA 1
ATOM 15791 C C . ASP A 1 1140 ? 195.269 192.720 129.678 1.00 76.02 1140 ASP A C 1
ATOM 15792 O O . ASP A 1 1140 ? 195.372 193.753 129.007 1.00 76.02 1140 ASP A O 1
ATOM 15801 N N . TYR A 1 1141 ? 194.182 191.951 129.666 1.00 71.54 1141 TYR A N 1
ATOM 15802 C CA . TYR A 1 1141 ? 193.111 192.173 128.706 1.00 71.54 1141 TYR A CA 1
ATOM 15803 C C . TYR A 1 1141 ? 192.063 193.165 129.186 1.00 71.54 1141 TYR A C 1
ATOM 15804 O O . TYR A 1 1141 ? 191.214 193.577 128.386 1.00 71.54 1141 TYR A O 1
ATOM 15822 N N . TYR A 1 1142 ? 192.101 193.574 130.453 1.00 71.86 1142 TYR A N 1
ATOM 15823 C CA . TYR A 1 1142 ? 191.292 194.717 130.854 1.00 71.86 1142 TYR A CA 1
ATOM 15824 C C . TYR A 1 1142 ? 191.670 195.932 130.018 1.00 71.86 1142 TYR A C 1
ATOM 15825 O O . TYR A 1 1142 ? 190.799 196.662 129.531 1.00 71.86 1142 TYR A O 1
ATOM 15843 N N . GLU A 1 1143 ? 192.972 196.145 129.816 1.00 74.07 1143 GLU A N 1
ATOM 15844 C CA . GLU A 1 1143 ? 193.425 197.257 128.987 1.00 74.07 1143 GLU A CA 1
ATOM 15845 C C . GLU A 1 1143 ? 192.947 197.097 127.552 1.00 74.07 1143 GLU A C 1
ATOM 15846 O O . GLU A 1 1143 ? 192.502 198.066 126.922 1.00 74.07 1143 GLU A O 1
ATOM 15858 N N . VAL A 1 1144 ? 193.035 195.878 127.017 1.00 71.54 1144 VAL A N 1
ATOM 15859 C CA . VAL A 1 1144 ? 192.599 195.641 125.645 1.00 71.54 1144 VAL A CA 1
ATOM 15860 C C . VAL A 1 1144 ? 191.125 195.985 125.500 1.00 71.54 1144 VAL A C 1
ATOM 15861 O O . VAL A 1 1144 ? 190.717 196.645 124.537 1.00 71.54 1144 VAL A O 1
ATOM 15874 N N . TRP A 1 1145 ? 190.301 195.549 126.453 1.00 67.96 1145 TRP A N 1
ATOM 15875 C CA . TRP A 1 1145 ? 188.898 195.942 126.435 1.00 67.96 1145 TRP A CA 1
ATOM 15876 C C . TRP A 1 1145 ? 188.768 197.457 126.456 1.00 67.96 1145 TRP A C 1
ATOM 15877 O O . TRP A 1 1145 ? 188.097 198.047 125.605 1.00 67.96 1145 TRP A O 1
ATOM 15898 N N . ARG A 1 1146 ? 189.439 198.107 127.407 1.00 71.09 1146 ARG A N 1
ATOM 15899 C CA . ARG A 1 1146 ? 189.339 199.555 127.533 1.00 71.09 1146 ARG A CA 1
ATOM 15900 C C . ARG A 1 1146 ? 189.618 200.245 126.203 1.00 71.09 1146 ARG A C 1
ATOM 15901 O O . ARG A 1 1146 ? 188.946 201.217 125.844 1.00 71.09 1146 ARG A O 1
ATOM 15922 N N . ASN A 1 1147 ? 190.602 199.750 125.457 1.00 72.20 1147 ASN A N 1
ATOM 15923 C CA . ASN A 1 1147 ? 191.064 200.397 124.237 1.00 72.20 1147 ASN A CA 1
ATOM 15924 C C . ASN A 1 1147 ? 190.481 199.772 122.975 1.00 72.20 1147 ASN A C 1
ATOM 15925 O O . ASN A 1 1147 ? 190.970 200.052 121.877 1.00 72.20 1147 ASN A O 1
ATOM 15936 N N . SER A 1 1148 ? 189.455 198.941 123.102 1.00 70.71 1148 SER A N 1
ATOM 15937 C CA . SER A 1 1148 ? 188.931 198.196 121.971 1.00 70.71 1148 SER A CA 1
ATOM 15938 C C . SER A 1 1148 ? 187.863 198.997 121.235 1.00 70.71 1148 SER A C 1
ATOM 15939 O O . SER A 1 1148 ? 187.428 200.061 121.674 1.00 70.71 1148 SER A O 1
ATOM 15947 N N . GLU A 1 1149 ? 187.444 198.463 120.088 1.00 71.10 1149 GLU A N 1
ATOM 15948 C CA . GLU A 1 1149 ? 186.304 199.021 119.372 1.00 71.10 1149 GLU A CA 1
ATOM 15949 C C . GLU A 1 1149 ? 185.000 198.657 120.061 1.00 71.10 1149 GLU A C 1
ATOM 15950 O O . GLU A 1 1149 ? 184.088 199.484 120.159 1.00 71.10 1149 GLU A O 1
ATOM 15962 N N . GLU A 1 1150 ? 184.896 197.415 120.532 1.00 70.99 1150 GLU A N 1
ATOM 15963 C CA . GLU A 1 1150 ? 183.675 196.975 121.189 1.00 70.99 1150 GLU A CA 1
ATOM 15964 C C . GLU A 1 1150 ? 183.398 197.787 122.442 1.00 70.99 1150 GLU A C 1
ATOM 15965 O O . GLU A 1 1150 ? 182.237 198.003 122.794 1.00 70.99 1150 GLU A O 1
ATOM 15977 N N . TYR A 1 1151 ? 184.443 198.238 123.134 1.00 69.06 1151 TYR A N 1
ATOM 15978 C CA . TYR A 1 1151 ? 184.232 199.062 124.316 1.00 69.06 1151 TYR A CA 1
ATOM 15979 C C . TYR A 1 1151 ? 183.562 200.380 123.957 1.00 69.06 1151 TYR A C 1
ATOM 15980 O O . TYR A 1 1151 ? 182.626 200.817 124.634 1.00 69.06 1151 TYR A O 1
ATOM 15998 N N . ARG A 1 1152 ? 184.031 201.037 122.897 1.00 70.92 1152 ARG A N 1
ATOM 15999 C CA . ARG A 1 1152 ? 183.371 202.259 122.454 1.00 70.92 1152 ARG A CA 1
ATOM 16000 C C . ARG A 1 1152 ? 181.976 201.982 121.914 1.00 70.92 1152 ARG A C 1
ATOM 16001 O O . ARG A 1 1152 ? 181.082 202.817 122.074 1.00 70.92 1152 ARG A O 1
ATOM 16022 N N . ALA A 1 1153 ? 181.752 200.821 121.297 1.00 67.21 1153 ALA A N 1
ATOM 16023 C CA . ALA A 1 1153 ? 180.389 200.473 120.901 1.00 67.21 1153 ALA A CA 1
ATOM 16024 C C . ALA A 1 1153 ? 179.481 200.351 122.121 1.00 67.21 1153 ALA A C 1
ATOM 16025 O O . ALA A 1 1153 ? 178.350 200.854 122.123 1.00 67.21 1153 ALA A O 1
ATOM 16032 N N . VAL A 1 1154 ? 179.966 199.687 123.169 1.00 64.39 1154 VAL A N 1
ATOM 16033 C CA . VAL A 1 1154 ? 179.195 199.534 124.397 1.00 64.39 1154 VAL A CA 1
ATOM 16034 C C . VAL A 1 1154 ? 178.922 200.892 125.018 1.00 64.39 1154 VAL A C 1
ATOM 16035 O O . VAL A 1 1154 ? 177.811 201.166 125.483 1.00 64.39 1154 VAL A O 1
ATOM 16048 N N . GLN A 1 1155 ? 179.929 201.763 125.043 1.00 65.87 1155 GLN A N 1
ATOM 16049 C CA . GLN A 1 1155 ? 179.736 203.090 125.614 1.00 65.87 1155 GLN A CA 1
ATOM 16050 C C . GLN A 1 1155 ? 178.722 203.895 124.812 1.00 65.87 1155 GLN A C 1
ATOM 16051 O O . GLN A 1 1155 ? 177.899 204.612 125.387 1.00 65.87 1155 GLN A O 1
ATOM 16065 N N . SER A 1 1156 ? 178.765 203.802 123.483 1.00 66.79 1156 SER A N 1
ATOM 16066 C CA . SER A 1 1156 ? 177.793 204.528 122.673 1.00 66.79 1156 SER A CA 1
ATOM 16067 C C . SER A 1 1156 ? 176.383 204.013 122.924 1.00 66.79 1156 SER A C 1
ATOM 16068 O O . SER A 1 1156 ? 175.440 204.798 123.082 1.00 66.79 1156 SER A O 1
ATOM 16076 N N . GLU A 1 1157 ? 176.217 202.689 122.966 1.00 65.18 1157 GLU A N 1
ATOM 16077 C CA . GLU A 1 1157 ? 174.896 202.128 123.232 1.00 65.18 1157 GLU A CA 1
ATOM 16078 C C . GLU A 1 1157 ? 174.403 202.529 124.613 1.00 65.18 1157 GLU A C 1
ATOM 16079 O O . GLU A 1 1157 ? 173.213 202.796 124.804 1.00 65.18 1157 GLU A O 1
ATOM 16091 N N . LEU A 1 1158 ? 175.302 202.576 125.589 1.00 63.81 1158 LEU A N 1
ATOM 16092 C CA . LEU A 1 1158 ? 174.913 202.942 126.940 1.00 63.81 1158 LEU A CA 1
ATOM 16093 C C . LEU A 1 1158 ? 174.564 204.424 127.042 1.00 63.81 1158 LEU A C 1
ATOM 16094 O O . LEU A 1 1158 ? 173.633 204.787 127.766 1.00 63.81 1158 LEU A O 1
ATOM 16110 N N . ASP A 1 1159 ? 175.266 205.287 126.306 1.00 66.38 1159 ASP A N 1
ATOM 16111 C CA . ASP A 1 1159 ? 174.853 206.685 126.208 1.00 66.38 1159 ASP A CA 1
ATOM 16112 C C . ASP A 1 1159 ? 173.472 206.807 125.579 1.00 66.38 1159 ASP A C 1
ATOM 16113 O O . ASP A 1 1159 ? 172.632 207.590 126.042 1.00 66.38 1159 ASP A O 1
ATOM 16122 N N . TRP A 1 1160 ? 173.223 206.055 124.509 1.00 66.84 1160 TRP A N 1
ATOM 16123 C CA . TRP A 1 1160 ? 171.916 206.124 123.870 1.00 66.84 1160 TRP A CA 1
ATOM 16124 C C . TRP A 1 1160 ? 170.827 205.649 124.819 1.00 66.84 1160 TRP A C 1
ATOM 16125 O O . TRP A 1 1160 ? 169.743 206.232 124.872 1.00 66.84 1160 TRP A O 1
ATOM 16146 N N . MET A 1 1161 ? 171.097 204.593 125.585 1.00 64.52 1161 MET A N 1
ATOM 16147 C CA . MET A 1 1161 ? 170.123 204.138 126.569 1.00 64.52 1161 MET A CA 1
ATOM 16148 C C . MET A 1 1161 ? 169.910 205.176 127.664 1.00 64.52 1161 MET A C 1
ATOM 16149 O O . MET A 1 1161 ? 168.787 205.338 128.153 1.00 64.52 1161 MET A O 1
ATOM 16163 N N . GLU A 1 1162 ? 170.968 205.880 128.069 1.00 65.84 1162 GLU A N 1
ATOM 16164 C CA . GLU A 1 1162 ? 170.797 206.969 129.025 1.00 65.84 1162 GLU A CA 1
ATOM 16165 C C . GLU A 1 1162 ? 169.875 208.042 128.468 1.00 65.84 1162 GLU A C 1
ATOM 16166 O O . GLU A 1 1162 ? 169.028 208.580 129.187 1.00 65.84 1162 GLU A O 1
ATOM 16178 N N . ARG A 1 1163 ? 170.034 208.374 127.187 1.00 66.98 1163 ARG A N 1
ATOM 16179 C CA . ARG A 1 1163 ? 169.140 209.329 126.540 1.00 66.98 1163 ARG A CA 1
ATOM 16180 C C . ARG A 1 1163 ? 167.764 208.745 126.244 1.00 66.98 1163 ARG A C 1
ATOM 16181 O O . ARG A 1 1163 ? 166.847 209.497 125.906 1.00 66.98 1163 ARG A O 1
ATOM 16202 N N . GLU A 1 1164 ? 167.611 207.429 126.352 1.00 67.48 1164 GLU A N 1
ATOM 16203 C CA . GLU A 1 1164 ? 166.390 206.717 125.993 1.00 67.48 1164 GLU A CA 1
ATOM 16204 C C . GLU A 1 1164 ? 165.320 206.728 127.077 1.00 67.48 1164 GLU A C 1
ATOM 16205 O O . GLU A 1 1164 ? 164.224 206.212 126.836 1.00 67.48 1164 GLU A O 1
ATOM 16217 N N . LEU A 1 1165 ? 165.591 207.300 128.247 1.00 66.21 1165 LEU A N 1
ATOM 16218 C CA . LEU A 1 1165 ? 164.625 207.238 129.341 1.00 66.21 1165 LEU A CA 1
ATOM 16219 C C . LEU A 1 1165 ? 163.267 207.832 128.989 1.00 66.21 1165 LEU A C 1
ATOM 16220 O O . LEU A 1 1165 ? 162.248 207.253 129.405 1.00 66.21 1165 LEU A O 1
ATOM 16236 N N . PRO A 1 1166 ? 163.159 208.938 128.238 1.00 69.19 1166 PRO A N 1
ATOM 16237 C CA . PRO A 1 1166 ? 161.786 209.337 127.918 1.00 69.19 1166 PRO A CA 1
ATOM 16238 C C . PRO A 1 1166 ? 161.116 208.385 126.941 1.00 69.19 1166 PRO A C 1
ATOM 16239 O O . PRO A 1 1166 ? 161.314 208.539 125.736 1.00 69.19 1166 PRO A O 1
ATOM 16250 N N . HIS A 1 1178 ? 156.055 201.270 150.798 1.00 62.09 1178 HIS A N 1
ATOM 16251 C CA . HIS A 1 1178 ? 156.009 200.372 149.652 1.00 62.09 1178 HIS A CA 1
ATOM 16252 C C . HIS A 1 1178 ? 157.268 199.515 149.552 1.00 62.09 1178 HIS A C 1
ATOM 16253 O O . HIS A 1 1178 ? 157.550 198.936 148.506 1.00 62.09 1178 HIS A O 1
ATOM 16267 N N . GLU A 1 1179 ? 158.025 199.438 150.648 1.00 56.69 1179 GLU A N 1
ATOM 16268 C CA . GLU A 1 1179 ? 159.174 198.543 150.697 1.00 56.69 1179 GLU A CA 1
ATOM 16269 C C . GLU A 1 1179 ? 158.764 197.078 150.638 1.00 56.69 1179 GLU A C 1
ATOM 16270 O O . GLU A 1 1179 ? 159.615 196.221 150.381 1.00 56.69 1179 GLU A O 1
ATOM 16282 N N . PHE A 1 1180 ? 157.488 196.774 150.870 1.00 50.49 1180 PHE A N 1
ATOM 16283 C CA . PHE A 1 1180 ? 156.953 195.425 150.768 1.00 50.49 1180 PHE A CA 1
ATOM 16284 C C . PHE A 1 1180 ? 155.635 195.469 150.007 1.00 50.49 1180 PHE A C 1
ATOM 16285 O O . PHE A 1 1180 ? 154.983 196.511 149.913 1.00 50.49 1180 PHE A O 1
ATOM 16302 N N . SER A 1 1181 ? 155.249 194.320 149.455 1.00 50.04 1181 SER A N 1
ATOM 16303 C CA . SER A 1 1181 ? 154.039 194.250 148.648 1.00 50.04 1181 SER A CA 1
ATOM 16304 C C . SER A 1 1181 ? 152.776 194.094 149.480 1.00 50.04 1181 SER A C 1
ATOM 16305 O O . SER A 1 1181 ? 151.682 194.351 148.968 1.00 50.04 1181 SER A O 1
ATOM 16313 N N . GLN A 1 1182 ? 152.897 193.698 150.745 1.00 45.93 1182 GLN A N 1
ATOM 16314 C CA . GLN A 1 1182 ? 151.749 193.355 151.568 1.00 45.93 1182 GLN A CA 1
ATOM 16315 C C . GLN A 1 1182 ? 151.856 194.034 152.924 1.00 45.93 1182 GLN A C 1
ATOM 16316 O O . GLN A 1 1182 ? 152.951 194.350 153.394 1.00 45.93 1182 GLN A O 1
ATOM 16330 N N . SER A 1 1183 ? 150.705 194.257 153.549 1.00 43.47 1183 SER A N 1
ATOM 16331 C CA . SER A 1 1183 ? 150.674 194.878 154.863 1.00 43.47 1183 SER A CA 1
ATOM 16332 C C . SER A 1 1183 ? 151.295 193.954 155.901 1.00 43.47 1183 SER A C 1
ATOM 16333 O O . SER A 1 1183 ? 151.276 192.730 155.762 1.00 43.47 1183 SER A O 1
ATOM 16341 N N . ILE A 1 1184 ? 151.850 194.552 156.956 1.00 43.25 1184 ILE A N 1
ATOM 16342 C CA . ILE A 1 1184 ? 152.533 193.761 157.976 1.00 43.25 1184 ILE A CA 1
ATOM 16343 C C . ILE A 1 1184 ? 151.588 192.725 158.567 1.00 43.25 1184 ILE A C 1
ATOM 16344 O O . ILE A 1 1184 ? 152.003 191.613 158.910 1.00 43.25 1184 ILE A O 1
ATOM 16360 N N . ILE A 1 1185 ? 150.308 193.069 158.706 1.00 43.07 1185 ILE A N 1
ATOM 16361 C CA . ILE A 1 1185 ? 149.349 192.114 159.252 1.00 43.07 1185 ILE A CA 1
ATOM 16362 C C . ILE A 1 1185 ? 149.214 190.913 158.328 1.00 43.07 1185 ILE A C 1
ATOM 16363 O O . ILE A 1 1185 ? 149.200 189.765 158.780 1.00 43.07 1185 ILE A O 1
ATOM 16379 N N . TYR A 1 1186 ? 149.105 191.157 157.022 1.00 42.08 1186 TYR A N 1
ATOM 16380 C CA . TYR A 1 1186 ? 148.970 190.058 156.072 1.00 42.08 1186 TYR A CA 1
ATOM 16381 C C . TYR A 1 1186 ? 150.224 189.195 156.041 1.00 42.08 1186 TYR A C 1
ATOM 16382 O O . TYR A 1 1186 ? 150.140 187.961 155.972 1.00 42.08 1186 TYR A O 1
ATOM 16400 N N . GLN A 1 1187 ? 151.399 189.825 156.080 1.00 42.41 1187 GLN A N 1
ATOM 16401 C CA . GLN A 1 1187 ? 152.638 189.060 156.130 1.00 42.41 1187 GLN A CA 1
ATOM 16402 C C . GLN A 1 1187 ? 152.698 188.199 157.380 1.00 42.41 1187 GLN A C 1
ATOM 16403 O O . GLN A 1 1187 ? 153.095 187.033 157.316 1.00 42.41 1187 GLN A O 1
ATOM 16417 N N . THR A 1 1188 ? 152.330 188.760 158.532 1.00 40.59 1188 THR A N 1
ATOM 16418 C CA . THR A 1 1188 ? 152.350 187.975 159.759 1.00 40.59 1188 THR A CA 1
ATOM 16419 C C . THR A 1 1188 ? 151.349 186.835 159.693 1.00 40.59 1188 THR A C 1
ATOM 16420 O O . THR A 1 1188 ? 151.635 185.730 160.157 1.00 40.59 1188 THR A O 1
ATOM 16431 N N . LYS A 1 1189 ? 150.178 187.074 159.105 1.00 40.04 1189 LYS A N 1
ATOM 16432 C CA . LYS A 1 1189 ? 149.211 185.998 158.936 1.00 40.04 1189 LYS A CA 1
ATOM 16433 C C . LYS A 1 1189 ? 149.805 184.860 158.119 1.00 40.04 1189 LYS A C 1
ATOM 16434 O O . LYS A 1 1189 ? 149.786 183.700 158.545 1.00 40.04 1189 LYS A O 1
ATOM 16453 N N . LEU A 1 1190 ? 150.354 185.174 156.944 1.00 40.61 1190 LEU A N 1
ATOM 16454 C CA . LEU A 1 1190 ? 150.889 184.121 156.085 1.00 40.61 1190 LEU A CA 1
ATOM 16455 C C . LEU A 1 1190 ? 152.074 183.413 156.733 1.00 40.61 1190 LEU A C 1
ATOM 16456 O O . LEU A 1 1190 ? 152.174 182.182 156.677 1.00 40.61 1190 LEU A O 1
ATOM 16472 N N . VAL A 1 1191 ? 152.982 184.168 157.352 1.00 39.98 1191 VAL A N 1
ATOM 16473 C CA . VAL A 1 1191 ? 154.170 183.561 157.943 1.00 39.98 1191 VAL A CA 1
ATOM 16474 C C . VAL A 1 1191 ? 153.791 182.689 159.130 1.00 39.98 1191 VAL A C 1
ATOM 16475 O O . VAL A 1 1191 ? 154.345 181.600 159.313 1.00 39.98 1191 VAL A O 1
ATOM 16488 N N . SER A 1 1192 ? 152.855 183.146 159.963 1.00 39.10 1192 SER A N 1
ATOM 16489 C CA . SER A 1 1192 ? 152.423 182.335 161.092 1.00 39.10 1192 SER A CA 1
ATOM 16490 C C . SER A 1 1192 ? 151.683 181.092 160.623 1.00 39.10 1192 SER A C 1
ATOM 16491 O O . SER A 1 1192 ? 151.801 180.032 161.240 1.00 39.10 1192 SER A O 1
ATOM 16499 N N . ILE A 1 1193 ? 150.914 181.194 159.537 1.00 39.55 1193 ILE A N 1
ATOM 16500 C CA . ILE A 1 1193 ? 150.264 180.007 158.991 1.00 39.55 1193 ILE A CA 1
ATOM 16501 C C . ILE A 1 1193 ? 151.308 179.003 158.530 1.00 39.55 1193 ILE A C 1
ATOM 16502 O O . ILE A 1 1193 ? 151.189 177.798 158.779 1.00 39.55 1193 ILE A O 1
ATOM 16518 N N . ARG A 1 1194 ? 152.351 179.481 157.852 1.00 42.15 1194 ARG A N 1
ATOM 16519 C CA . ARG A 1 1194 ? 153.401 178.576 157.403 1.00 42.15 1194 ARG A CA 1
ATOM 16520 C C . ARG A 1 1194 ? 154.135 177.954 158.583 1.00 42.15 1194 ARG A C 1
ATOM 16521 O O . ARG A 1 1194 ? 154.522 176.783 158.538 1.00 42.15 1194 ARG A O 1
ATOM 16542 N N . LEU A 1 1195 ? 154.333 178.716 159.655 1.00 41.42 1195 LEU A N 1
ATOM 16543 C CA . LEU A 1 1195 ? 155.003 178.155 160.821 1.00 41.42 1195 LEU A CA 1
ATOM 16544 C C . LEU A 1 1195 ? 154.120 177.147 161.549 1.00 41.42 1195 LEU A C 1
ATOM 16545 O O . LEU A 1 1195 ? 154.626 176.153 162.076 1.00 41.42 1195 LEU A O 1
ATOM 16561 N N . PHE A 1 1196 ? 152.809 177.381 161.596 1.00 39.99 1196 PHE A N 1
ATOM 16562 C CA . PHE A 1 1196 ? 151.899 176.377 162.136 1.00 39.99 1196 PHE A CA 1
ATOM 16563 C C . PHE A 1 1196 ? 151.947 175.107 161.306 1.00 39.99 1196 PHE A C 1
ATOM 16564 O O . PHE A 1 1196 ? 151.925 173.998 161.848 1.00 39.99 1196 PHE A O 1
ATOM 16581 N N . GLN A 1 1197 ? 151.990 175.248 159.982 1.00 42.53 1197 GLN A N 1
ATOM 16582 C CA . GLN A 1 1197 ? 152.146 174.086 159.121 1.00 42.53 1197 GLN A CA 1
ATOM 16583 C C . GLN A 1 1197 ? 153.518 173.451 159.263 1.00 42.53 1197 GLN A C 1
ATOM 16584 O O . GLN A 1 1197 ? 153.706 172.316 158.821 1.00 42.53 1197 GLN A O 1
ATOM 16598 N N . GLN A 1 1198 ? 154.492 174.173 159.811 1.00 44.42 1198 GLN A N 1
ATOM 16599 C CA . GLN A 1 1198 ? 155.784 173.560 160.094 1.00 44.42 1198 GLN A CA 1
ATOM 16600 C C . GLN A 1 1198 ? 155.771 172.797 161.412 1.00 44.42 1198 GLN A C 1
ATOM 16601 O O . GLN A 1 1198 ? 156.402 171.742 161.521 1.00 44.42 1198 GLN A O 1
ATOM 16615 N N . TYR A 1 1199 ? 155.069 173.309 162.424 1.00 43.48 1199 TYR A N 1
ATOM 16616 C CA . TYR A 1 1199 ? 154.995 172.600 163.698 1.00 43.48 1199 TYR A CA 1
ATOM 16617 C C . TYR A 1 1199 ? 154.208 171.309 163.537 1.00 43.48 1199 TYR A C 1
ATOM 16618 O O . TYR A 1 1199 ? 154.739 170.212 163.734 1.00 43.48 1199 TYR A O 1
ATOM 16636 N N . TRP A 1 1200 ? 152.936 171.421 163.175 1.00 46.54 1200 TRP A N 1
ATOM 16637 C CA . TRP A 1 1200 ? 152.294 170.358 162.423 1.00 46.54 1200 TRP A CA 1
ATOM 16638 C C . TRP A 1 1200 ? 153.225 169.985 161.283 1.00 46.54 1200 TRP A C 1
ATOM 16639 O O . TRP A 1 1200 ? 153.790 170.862 160.632 1.00 46.54 1200 TRP A O 1
ATOM 16660 N N . ARG A 1 1201 ? 153.417 168.694 161.054 1.00 47.66 1201 ARG A N 1
ATOM 16661 C CA . ARG A 1 1201 ? 154.408 168.164 160.120 1.00 47.66 1201 ARG A CA 1
ATOM 16662 C C . ARG A 1 1201 ? 155.802 168.151 160.733 1.00 47.66 1201 ARG A C 1
ATOM 16663 O O . ARG A 1 1201 ? 156.739 167.693 160.073 1.00 47.66 1201 ARG A O 1
ATOM 16684 N N . SER A 1 1202 ? 155.973 168.620 161.962 1.00 46.55 1202 SER A N 1
ATOM 16685 C CA . SER A 1 1202 ? 157.203 168.393 162.705 1.00 46.55 1202 SER A CA 1
ATOM 16686 C C . SER A 1 1202 ? 156.857 167.468 163.858 1.00 46.55 1202 SER A C 1
ATOM 16687 O O . SER A 1 1202 ? 156.942 167.867 165.024 1.00 46.55 1202 SER A O 1
ATOM 16695 N N . PRO A 1 1203 ? 156.451 166.232 163.572 1.00 49.47 1203 PRO A N 1
ATOM 16696 C CA . PRO A 1 1203 ? 156.046 165.339 164.661 1.00 49.47 1203 PRO A CA 1
ATOM 16697 C C . PRO A 1 1203 ? 157.138 165.113 165.673 1.00 49.47 1203 PRO A C 1
ATOM 16698 O O . PRO A 1 1203 ? 156.835 164.956 166.856 1.00 49.47 1203 PRO A O 1
ATOM 16709 N N . ASP A 1 1204 ? 158.404 165.096 165.261 1.00 47.94 1204 ASP A N 1
ATOM 16710 C CA . ASP A 1 1204 ? 159.467 164.841 166.224 1.00 47.94 1204 ASP A CA 1
ATOM 16711 C C . ASP A 1 1204 ? 159.482 165.907 167.311 1.00 47.94 1204 ASP A C 1
ATOM 16712 O O . ASP A 1 1204 ? 159.490 165.587 168.502 1.00 47.94 1204 ASP A O 1
ATOM 16721 N N . TYR A 1 1205 ? 159.435 167.183 166.926 1.00 45.63 1205 TYR A N 1
ATOM 16722 C CA . TYR A 1 1205 ? 159.510 168.244 167.924 1.00 45.63 1205 TYR A CA 1
ATOM 16723 C C . TYR A 1 1205 ? 158.313 168.205 168.862 1.00 45.63 1205 TYR A C 1
ATOM 16724 O O . TYR A 1 1205 ? 158.474 168.161 170.086 1.00 45.63 1205 TYR A O 1
ATOM 16742 N N . LEU A 1 1206 ? 157.101 168.214 168.308 1.00 44.96 1206 LEU A N 1
ATOM 16743 C CA . LEU A 1 1206 ? 155.917 168.277 169.157 1.00 44.96 1206 LEU A CA 1
ATOM 16744 C C . LEU A 1 1206 ? 155.780 167.031 170.013 1.00 44.96 1206 LEU A C 1
ATOM 16745 O O . LEU A 1 1206 ? 155.420 167.119 171.190 1.00 44.96 1206 LEU A O 1
ATOM 16761 N N . TRP A 1 1207 ? 156.056 165.858 169.449 1.00 46.73 1207 TRP A N 1
ATOM 16762 C CA . TRP A 1 1207 ? 155.870 164.641 170.223 1.00 46.73 1207 TRP A CA 1
ATOM 16763 C C . TRP A 1 1207 ? 156.965 164.462 171.258 1.00 46.73 1207 TRP A C 1
ATOM 16764 O O . TRP A 1 1207 ? 156.685 163.973 172.350 1.00 46.73 1207 TRP A O 1
ATOM 16785 N N . SER A 1 1208 ? 158.203 164.857 170.966 1.00 45.10 1208 SER A N 1
ATOM 16786 C CA . SER A 1 1208 ? 159.213 164.853 172.014 1.00 45.10 1208 SER A CA 1
ATOM 16787 C C . SER A 1 1208 ? 158.831 165.820 173.123 1.00 45.10 1208 SER A C 1
ATOM 16788 O O . SER A 1 1208 ? 158.913 165.479 174.305 1.00 45.10 1208 SER A O 1
ATOM 16796 N N . LYS A 1 1209 ? 158.364 167.015 172.760 1.00 43.68 1209 LYS A N 1
ATOM 16797 C CA . LYS A 1 1209 ? 157.899 167.967 173.761 1.00 43.68 1209 LYS A CA 1
ATOM 16798 C C . LYS A 1 1209 ? 156.827 167.355 174.648 1.00 43.68 1209 LYS A C 1
ATOM 16799 O O . LYS A 1 1209 ? 156.914 167.404 175.879 1.00 43.68 1209 LYS A O 1
ATOM 16818 N N . PHE A 1 1210 ? 155.812 166.753 174.033 1.00 43.25 1210 PHE A N 1
ATOM 16819 C CA . PHE A 1 1210 ? 154.664 166.288 174.796 1.00 43.25 1210 PHE A CA 1
ATOM 16820 C C . PHE A 1 1210 ? 154.976 165.028 175.587 1.00 43.25 1210 PHE A C 1
ATOM 16821 O O . PHE A 1 1210 ? 154.509 164.890 176.716 1.00 43.25 1210 PHE A O 1
ATOM 16838 N N . ILE A 1 1211 ? 155.759 164.097 175.041 1.00 44.21 1211 ILE A N 1
ATOM 16839 C CA . ILE A 1 1211 ? 156.055 162.897 175.812 1.00 44.21 1211 ILE A CA 1
ATOM 16840 C C . ILE A 1 1211 ? 157.055 163.209 176.909 1.00 44.21 1211 ILE A C 1
ATOM 16841 O O . ILE A 1 1211 ? 157.009 162.599 177.980 1.00 44.21 1211 ILE A O 1
ATOM 16857 N N . LEU A 1 1212 ? 157.955 164.168 176.694 1.00 45.51 1212 LEU A N 1
ATOM 16858 C CA . LEU A 1 1212 ? 158.809 164.610 177.786 1.00 45.51 1212 LEU A CA 1
ATOM 16859 C C . LEU A 1 1212 ? 157.983 165.248 178.887 1.00 45.51 1212 LEU A C 1
ATOM 16860 O O . LEU A 1 1212 ? 158.151 164.927 180.066 1.00 45.51 1212 LEU A O 1
ATOM 16876 N N . THR A 1 1213 ? 157.079 166.158 178.521 1.00 42.94 1213 THR A N 1
ATOM 16877 C CA . THR A 1 1213 ? 156.186 166.745 179.510 1.00 42.94 1213 THR A CA 1
ATOM 16878 C C . THR A 1 1213 ? 155.425 165.663 180.258 1.00 42.94 1213 THR A C 1
ATOM 16879 O O . THR A 1 1213 ? 155.396 165.646 181.491 1.00 42.94 1213 THR A O 1
ATOM 16890 N N . ILE A 1 1214 ? 154.818 164.734 179.523 1.00 43.51 1214 ILE A N 1
ATOM 16891 C CA . ILE A 1 1214 ? 153.978 163.725 180.151 1.00 43.51 1214 ILE A CA 1
ATOM 16892 C C . ILE A 1 1214 ? 154.802 162.867 181.096 1.00 43.51 1214 ILE A C 1
ATOM 16893 O O . ILE A 1 1214 ? 154.456 162.707 182.268 1.00 43.51 1214 ILE A O 1
ATOM 16909 N N . PHE A 1 1215 ? 155.921 162.323 180.617 1.00 46.05 1215 PHE A N 1
ATOM 16910 C CA . PHE A 1 1215 ? 156.711 161.453 181.473 1.00 46.05 1215 PHE A CA 1
ATOM 16911 C C . PHE A 1 1215 ? 157.230 162.209 182.683 1.00 46.05 1215 PHE A C 1
ATOM 16912 O O . PHE A 1 1215 ? 157.045 161.772 183.821 1.00 46.05 1215 PHE A O 1
ATOM 16929 N N . ASN A 1 1216 ? 157.897 163.341 182.462 1.00 45.59 1216 ASN A N 1
ATOM 16930 C CA . ASN A 1 1216 ? 158.487 164.066 183.576 1.00 45.59 1216 ASN A CA 1
ATOM 16931 C C . ASN A 1 1216 ? 157.432 164.414 184.608 1.00 45.59 1216 ASN A C 1
ATOM 16932 O O . ASN A 1 1216 ? 157.602 164.141 185.799 1.00 45.59 1216 ASN A O 1
ATOM 16943 N N . GLN A 1 1217 ? 156.314 164.987 184.166 1.00 43.81 1217 GLN A N 1
ATOM 16944 C CA . GLN A 1 1217 ? 155.359 165.540 185.109 1.00 43.81 1217 GLN A CA 1
ATOM 16945 C C . GLN A 1 1217 ? 154.569 164.434 185.789 1.00 43.81 1217 GLN A C 1
ATOM 16946 O O . GLN A 1 1217 ? 154.258 164.534 186.978 1.00 43.81 1217 GLN A O 1
ATOM 16960 N N . LEU A 1 1218 ? 154.257 163.363 185.060 1.00 44.22 1218 LEU A N 1
ATOM 16961 C CA . LEU A 1 1218 ? 153.601 162.212 185.661 1.00 44.22 1218 LEU A CA 1
ATOM 16962 C C . LEU A 1 1218 ? 154.513 161.553 186.684 1.00 44.22 1218 LEU A C 1
ATOM 16963 O O . LEU A 1 1218 ? 154.058 161.097 187.739 1.00 44.22 1218 LEU A O 1
ATOM 16979 N N . PHE A 1 1219 ? 155.811 161.507 186.388 1.00 45.34 1219 PHE A N 1
ATOM 16980 C CA . PHE A 1 1219 ? 156.775 160.927 187.308 1.00 45.34 1219 PHE A CA 1
ATOM 16981 C C . PHE A 1 1219 ? 156.906 161.765 188.573 1.00 45.34 1219 PHE A C 1
ATOM 16982 O O . PHE A 1 1219 ? 156.994 161.217 189.675 1.00 45.34 1219 PHE A O 1
ATOM 16999 N N . ILE A 1 1220 ? 156.922 163.093 188.441 1.00 44.13 1220 ILE A N 1
ATOM 17000 C CA . ILE A 1 1220 ? 156.910 163.937 189.635 1.00 44.13 1220 ILE A CA 1
ATOM 17001 C C . ILE A 1 1220 ? 155.620 163.724 190.412 1.00 44.13 1220 ILE A C 1
ATOM 17002 O O . ILE A 1 1220 ? 155.627 163.623 191.643 1.00 44.13 1220 ILE A O 1
ATOM 17018 N N . GLY A 1 1221 ? 154.491 163.665 189.709 1.00 44.15 1221 GLY A N 1
ATOM 17019 C CA . GLY A 1 1221 ? 153.216 163.567 190.391 1.00 44.15 1221 GLY A CA 1
ATOM 17020 C C . GLY A 1 1221 ? 153.066 162.276 191.165 1.00 44.15 1221 GLY A C 1
ATOM 17021 O O . GLY A 1 1221 ? 152.494 162.261 192.256 1.00 44.15 1221 GLY A O 1
ATOM 17025 N N . PHE A 1 1222 ? 153.572 161.176 190.618 1.00 44.25 1222 PHE A N 1
ATOM 17026 C CA . PHE A 1 1222 ? 153.415 159.885 191.265 1.00 44.25 1222 PHE A CA 1
ATOM 17027 C C . PHE A 1 1222 ? 154.610 159.477 192.113 1.00 44.25 1222 PHE A C 1
ATOM 17028 O O . PHE A 1 1222 ? 154.526 158.470 192.821 1.00 44.25 1222 PHE A O 1
ATOM 17045 N N . THR A 1 1223 ? 155.714 160.221 192.066 1.00 45.59 1223 THR A N 1
ATOM 17046 C CA . THR A 1 1223 ? 156.745 160.041 193.080 1.00 45.59 1223 THR A CA 1
ATOM 17047 C C . THR A 1 1223 ? 156.311 160.664 194.398 1.00 45.59 1223 THR A C 1
ATOM 17048 O O . THR A 1 1223 ? 156.486 160.066 195.464 1.00 45.59 1223 THR A O 1
ATOM 17059 N N . PHE A 1 1224 ? 155.729 161.861 194.339 1.00 44.70 1224 PHE A N 1
ATOM 17060 C CA . PHE A 1 1224 ? 155.159 162.530 195.499 1.00 44.70 1224 PHE A CA 1
ATOM 17061 C C . PHE A 1 1224 ? 153.656 162.315 195.592 1.00 44.70 1224 PHE A C 1
ATOM 17062 O O . PHE A 1 1224 ? 152.935 163.179 196.098 1.00 44.70 1224 PHE A O 1
ATOM 17079 N N . PHE A 1 1225 ? 153.174 161.177 195.101 1.00 45.56 1225 PHE A N 1
ATOM 17080 C CA . PHE A 1 1225 ? 151.757 160.846 195.134 1.00 45.56 1225 PHE A CA 1
ATOM 17081 C C . PHE A 1 1225 ? 151.180 161.075 196.521 1.00 45.56 1225 PHE A C 1
ATOM 17082 O O . PHE A 1 1225 ? 151.557 160.390 197.476 1.00 45.56 1225 PHE A O 1
ATOM 17099 N N . LYS A 1 1226 ? 150.264 162.029 196.636 1.00 47.38 1226 LYS A N 1
ATOM 17100 C CA . LYS A 1 1226 ? 149.618 162.366 197.900 1.00 47.38 1226 LYS A CA 1
ATOM 17101 C C . LYS A 1 1226 ? 150.649 162.450 199.023 1.00 47.38 1226 LYS A C 1
ATOM 17102 O O . LYS A 1 1226 ? 150.631 161.690 199.991 1.00 47.38 1226 LYS A O 1
ATOM 17121 N N . ALA A 1 1227 ? 151.564 163.410 198.871 1.00 47.17 1227 ALA A N 1
ATOM 17122 C CA . ALA A 1 1227 ? 152.659 163.561 199.821 1.00 47.17 1227 ALA A CA 1
ATOM 17123 C C . ALA A 1 1227 ? 152.169 163.872 201.227 1.00 47.17 1227 ALA A C 1
ATOM 17124 O O . ALA A 1 1227 ? 152.931 163.706 202.186 1.00 47.17 1227 ALA A O 1
ATOM 17131 N N . GLY A 1 1228 ? 150.928 164.318 201.375 1.00 47.66 1228 GLY A N 1
ATOM 17132 C CA . GLY A 1 1228 ? 150.386 164.594 202.683 1.00 47.66 1228 GLY A CA 1
ATOM 17133 C C . GLY A 1 1228 ? 150.807 165.954 203.199 1.00 47.66 1228 GLY A C 1
ATOM 17134 O O . GLY A 1 1228 ? 151.329 166.803 202.473 1.00 47.66 1228 GLY A O 1
ATOM 17138 N N . THR A 1 1229 ? 150.567 166.157 204.497 1.00 49.41 1229 THR A N 1
ATOM 17139 C CA . THR A 1 1229 ? 150.836 167.440 205.135 1.00 49.41 1229 THR A CA 1
ATOM 17140 C C . THR A 1 1229 ? 151.691 167.297 206.388 1.00 49.41 1229 THR A C 1
ATOM 17141 O O . THR A 1 1229 ? 151.645 168.168 207.261 1.00 49.41 1229 THR A O 1
ATOM 17152 N N . SER A 1 1230 ? 152.468 166.226 206.502 1.00 50.07 1230 SER A N 1
ATOM 17153 C CA . SER A 1 1230 ? 153.468 166.163 207.551 1.00 50.07 1230 SER A CA 1
ATOM 17154 C C . SER A 1 1230 ? 154.597 167.143 207.240 1.00 50.07 1230 SER A C 1
ATOM 17155 O O . SER A 1 1230 ? 154.712 167.665 206.131 1.00 50.07 1230 SER A O 1
ATOM 17163 N N . LEU A 1 1231 ? 155.441 167.402 208.239 1.00 52.08 1231 LEU A N 1
ATOM 17164 C CA . LEU A 1 1231 ? 156.494 168.394 208.050 1.00 52.08 1231 LEU A CA 1
ATOM 17165 C C . LEU A 1 1231 ? 157.473 167.977 206.964 1.00 52.08 1231 LEU A C 1
ATOM 17166 O O . LEU A 1 1231 ? 157.964 168.830 206.217 1.00 52.08 1231 LEU A O 1
ATOM 17182 N N . GLN A 1 1232 ? 157.786 166.685 206.870 1.00 48.27 1232 GLN A N 1
ATOM 17183 C CA . GLN A 1 1232 ? 158.557 166.206 205.731 1.00 48.27 1232 GLN A CA 1
ATOM 17184 C C . GLN A 1 1232 ? 157.701 166.154 204.475 1.00 48.27 1232 GLN A C 1
ATOM 17185 O O . GLN A 1 1232 ? 158.223 166.293 203.365 1.00 48.27 1232 GLN A O 1
ATOM 17199 N N . GLY A 1 1233 ? 156.393 165.952 204.625 1.00 46.53 1233 GLY A N 1
ATOM 17200 C CA . GLY A 1 1233 ? 155.518 165.976 203.467 1.00 46.53 1233 GLY A CA 1
ATOM 17201 C C . GLY A 1 1233 ? 155.468 167.339 202.808 1.00 46.53 1233 GLY A C 1
ATOM 17202 O O . GLY A 1 1233 ? 155.499 167.447 201.580 1.00 46.53 1233 GLY A O 1
ATOM 17206 N N . LEU A 1 1234 ? 155.386 168.400 203.612 1.00 46.18 1234 LEU A N 1
ATOM 17207 C CA . LEU A 1 1234 ? 155.408 169.745 203.053 1.00 46.18 1234 LEU A CA 1
ATOM 17208 C C . LEU A 1 1234 ? 156.712 169.998 202.313 1.00 46.18 1234 LEU A C 1
ATOM 17209 O O . LEU A 1 1234 ? 156.717 170.580 201.223 1.00 46.18 1234 LEU A O 1
ATOM 17225 N N . GLN A 1 1235 ? 157.831 169.575 202.897 1.00 45.97 1235 GLN A N 1
ATOM 17226 C CA . GLN A 1 1235 ? 159.120 169.763 202.246 1.00 45.97 1235 GLN A CA 1
ATOM 17227 C C . GLN A 1 1235 ? 159.206 168.957 200.960 1.00 45.97 1235 GLN A C 1
ATOM 17228 O O . GLN A 1 1235 ? 159.782 169.417 199.969 1.00 45.97 1235 GLN A O 1
ATOM 17242 N N . ASN A 1 1236 ? 158.652 167.746 200.958 1.00 45.50 1236 ASN A N 1
ATOM 17243 C CA . ASN A 1 1236 ? 158.637 166.954 199.736 1.00 45.50 1236 ASN A CA 1
ATOM 17244 C C . ASN A 1 1236 ? 157.804 167.630 198.658 1.00 45.50 1236 ASN A C 1
ATOM 17245 O O . ASN A 1 1236 ? 158.172 167.608 197.483 1.00 45.50 1236 ASN A O 1
ATOM 17256 N N . GLN A 1 1237 ? 156.679 168.236 199.032 1.00 43.75 1237 GLN A N 1
ATOM 17257 C CA . GLN A 1 1237 ? 155.890 168.968 198.047 1.00 43.75 1237 GLN A CA 1
ATOM 17258 C C . GLN A 1 1237 ? 156.628 170.204 197.548 1.00 43.75 1237 GLN A C 1
ATOM 17259 O O . GLN A 1 1237 ? 156.499 170.574 196.376 1.00 43.75 1237 GLN A O 1
ATOM 17273 N N . MET A 1 1238 ? 157.399 170.854 198.417 1.00 45.12 1238 MET A N 1
ATOM 17274 C CA . MET A 1 1238 ? 158.230 171.968 197.976 1.00 45.12 1238 MET A CA 1
ATOM 17275 C C . MET A 1 1238 ? 159.246 171.506 196.940 1.00 45.12 1238 MET A C 1
ATOM 17276 O O . MET A 1 1238 ? 159.386 172.109 195.870 1.00 45.12 1238 MET A O 1
ATOM 17290 N N . LEU A 1 1239 ? 159.955 170.422 197.237 1.00 44.94 1239 LEU A N 1
ATOM 17291 C CA . LEU A 1 1239 ? 160.898 169.871 196.275 1.00 44.94 1239 LEU A CA 1
ATOM 17292 C C . LEU A 1 1239 ? 160.202 169.351 195.025 1.00 44.94 1239 LEU A C 1
ATOM 17293 O O . LEU A 1 1239 ? 160.824 169.308 193.964 1.00 44.94 1239 LEU A O 1
ATOM 17309 N N . ALA A 1 1240 ? 158.927 168.973 195.115 1.00 42.59 1240 ALA A N 1
ATOM 17310 C CA . ALA A 1 1240 ? 158.193 168.543 193.929 1.00 42.59 1240 ALA A CA 1
ATOM 17311 C C . ALA A 1 1240 ? 157.879 169.724 193.024 1.00 42.59 1240 ALA A C 1
ATOM 17312 O O . ALA A 1 1240 ? 158.052 169.652 191.803 1.00 42.59 1240 ALA A O 1
ATOM 17319 N N . VAL A 1 1241 ? 157.401 170.822 193.608 1.00 41.46 1241 VAL A N 1
ATOM 17320 C CA . VAL A 1 1241 ? 157.202 172.037 192.830 1.00 41.46 1241 VAL A CA 1
ATOM 17321 C C . VAL A 1 1241 ? 158.530 172.502 192.251 1.00 41.46 1241 VAL A C 1
ATOM 17322 O O . VAL A 1 1241 ? 158.575 173.112 191.178 1.00 41.46 1241 VAL A O 1
ATOM 17335 N N . PHE A 1 1242 ? 159.629 172.225 192.950 1.00 44.38 1242 PHE A N 1
ATOM 17336 C CA . PHE A 1 1242 ? 160.954 172.560 192.437 1.00 44.38 1242 PHE A CA 1
ATOM 17337 C C . PHE A 1 1242 ? 161.318 171.682 191.241 1.00 44.38 1242 PHE A C 1
ATOM 17338 O O . PHE A 1 1242 ? 161.827 172.175 190.230 1.00 44.38 1242 PHE A O 1
ATOM 17355 N N . MET A 1 1243 ? 161.062 170.374 191.342 1.00 44.61 1243 MET A N 1
ATOM 17356 C CA . MET A 1 1243 ? 161.304 169.466 190.223 1.00 44.61 1243 MET A CA 1
ATOM 17357 C C . MET A 1 1243 ? 160.450 169.823 189.020 1.00 44.61 1243 MET A C 1
ATOM 17358 O O . MET A 1 1243 ? 160.854 169.585 187.879 1.00 44.61 1243 MET A O 1
ATOM 17372 N N . PHE A 1 1244 ? 159.262 170.374 189.254 1.00 42.10 1244 PHE A N 1
ATOM 17373 C CA . PHE A 1 1244 ? 158.391 170.744 188.144 1.00 42.10 1244 PHE A CA 1
ATOM 17374 C C . PHE A 1 1244 ? 159.130 171.627 187.151 1.00 42.10 1244 PHE A C 1
ATOM 17375 O O . PHE A 1 1244 ? 158.904 171.542 185.941 1.00 42.10 1244 PHE A O 1
ATOM 17392 N N . THR A 1 1245 ? 160.021 172.483 187.649 1.00 42.91 1245 THR A N 1
ATOM 17393 C CA . THR A 1 1245 ? 160.720 173.442 186.809 1.00 42.91 1245 THR A CA 1
ATOM 17394 C C . THR A 1 1245 ? 161.861 172.830 186.006 1.00 42.91 1245 THR A C 1
ATOM 17395 O O . THR A 1 1245 ? 162.261 173.410 184.994 1.00 42.91 1245 THR A O 1
ATOM 17406 N N . VAL A 1 1246 ? 162.397 171.683 186.420 1.00 43.81 1246 VAL A N 1
ATOM 17407 C CA . VAL A 1 1246 ? 163.635 171.175 185.836 1.00 43.81 1246 VAL A CA 1
ATOM 17408 C C . VAL A 1 1246 ? 163.393 170.618 184.440 1.00 43.81 1246 VAL A C 1
ATOM 17409 O O . VAL A 1 1246 ? 164.329 170.155 183.779 1.00 43.81 1246 VAL A O 1
ATOM 17422 N N . ILE A 1 1247 ? 162.141 170.653 183.974 1.00 44.02 1247 ILE A N 1
ATOM 17423 C CA . ILE A 1 1247 ? 161.872 170.385 182.564 1.00 44.02 1247 ILE A CA 1
ATOM 17424 C C . ILE A 1 1247 ? 162.223 171.573 181.691 1.00 44.02 1247 ILE A C 1
ATOM 17425 O O . ILE A 1 1247 ? 162.040 171.511 180.471 1.00 44.02 1247 ILE A O 1
ATOM 17441 N N . PHE A 1 1248 ? 162.726 172.654 182.285 1.00 44.39 1248 PHE A N 1
ATOM 17442 C CA . PHE A 1 1248 ? 162.996 173.874 181.537 1.00 44.39 1248 PHE A CA 1
ATOM 17443 C C . PHE A 1 1248 ? 163.960 173.627 180.386 1.00 44.39 1248 PHE A C 1
ATOM 17444 O O . PHE A 1 1248 ? 163.678 173.981 179.238 1.00 44.39 1248 PHE A O 1
ATOM 17461 N N . ASN A 1 1249 ? 165.115 173.032 180.680 1.00 46.87 1249 ASN A N 1
ATOM 17462 C CA . ASN A 1 1249 ? 166.171 172.969 179.672 1.00 46.87 1249 ASN A CA 1
ATOM 17463 C C . ASN A 1 1249 ? 165.791 172.084 178.497 1.00 46.87 1249 ASN A C 1
ATOM 17464 O O . ASN A 1 1249 ? 165.953 172.520 177.344 1.00 46.87 1249 ASN A O 1
ATOM 17475 N N . PRO A 1 1250 ? 165.309 170.857 178.693 1.00 46.38 1250 PRO A N 1
ATOM 17476 C CA . PRO A 1 1250 ? 164.954 170.035 177.528 1.00 46.38 1250 PRO A CA 1
ATOM 17477 C C . PRO A 1 1250 ? 163.920 170.679 176.626 1.00 46.38 1250 PRO A C 1
ATOM 17478 O O . PRO A 1 1250 ? 164.036 170.579 175.402 1.00 46.38 1250 PRO A O 1
ATOM 17489 N N . ILE A 1 1251 ? 162.914 171.345 177.191 1.00 43.82 1251 ILE A N 1
ATOM 17490 C CA . ILE A 1 1251 ? 161.891 171.975 176.364 1.00 43.82 1251 ILE A CA 1
ATOM 17491 C C . ILE A 1 1251 ? 162.500 173.089 175.525 1.00 43.82 1251 ILE A C 1
ATOM 17492 O O . ILE A 1 1251 ? 162.265 173.178 174.313 1.00 43.82 1251 ILE A O 1
ATOM 17508 N N . LEU A 1 1252 ? 163.311 173.941 176.150 1.00 45.25 1252 LEU A N 1
ATOM 17509 C CA . LEU A 1 1252 ? 163.954 175.026 175.422 1.00 45.25 1252 LEU A CA 1
ATOM 17510 C C . LEU A 1 1252 ? 164.839 174.490 174.306 1.00 45.25 1252 LEU A C 1
ATOM 17511 O O . LEU A 1 1252 ? 164.827 175.012 173.184 1.00 45.25 1252 LEU A O 1
ATOM 17527 N N . GLN A 1 1253 ? 165.625 173.454 174.596 1.00 47.00 1253 GLN A N 1
ATOM 17528 C CA . GLN A 1 1253 ? 166.541 172.929 173.593 1.00 47.00 1253 GLN A CA 1
ATOM 17529 C C . GLN A 1 1253 ? 165.789 172.254 172.458 1.00 47.00 1253 GLN A C 1
ATOM 17530 O O . GLN A 1 1253 ? 166.176 172.380 171.292 1.00 47.00 1253 GLN A O 1
ATOM 17544 N N . GLN A 1 1254 ? 164.717 171.527 172.771 1.00 46.19 1254 GLN A N 1
ATOM 17545 C CA . GLN A 1 1254 ? 163.881 170.976 171.715 1.00 46.19 1254 GLN A CA 1
ATOM 17546 C C . GLN A 1 1254 ? 163.324 172.086 170.840 1.00 46.19 1254 GLN A C 1
ATOM 17547 O O . GLN A 1 1254 ? 163.204 171.926 169.621 1.00 46.19 1254 GLN A O 1
ATOM 17561 N N . TYR A 1 1255 ? 162.969 173.218 171.447 1.00 45.06 1255 TYR A N 1
ATOM 17562 C CA . TYR A 1 1255 ? 162.359 174.297 170.681 1.00 45.06 1255 TYR A CA 1
ATOM 17563 C C . TYR A 1 1255 ? 163.363 174.960 169.749 1.00 45.06 1255 TYR A C 1
ATOM 17564 O O . TYR A 1 1255 ? 163.059 175.217 168.581 1.00 45.06 1255 TYR A O 1
ATOM 17582 N N . LEU A 1 1256 ? 164.560 175.248 170.248 1.00 45.58 1256 LEU A N 1
ATOM 17583 C CA . LEU A 1 1256 ? 165.466 176.139 169.526 1.00 45.58 1256 LEU A CA 1
ATOM 17584 C C . LEU A 1 1256 ? 165.675 175.754 168.068 1.00 45.58 1256 LEU A C 1
ATOM 17585 O O . LEU A 1 1256 ? 165.666 176.659 167.216 1.00 45.58 1256 LEU A O 1
ATOM 17601 N N . PRO A 1 1257 ? 165.863 174.483 167.709 1.00 44.36 1257 PRO A N 1
ATOM 17602 C CA . PRO A 1 1257 ? 166.069 174.146 166.293 1.00 44.36 1257 PRO A CA 1
ATOM 17603 C C . PRO A 1 1257 ? 164.977 174.640 165.363 1.00 44.36 1257 PRO A C 1
ATOM 17604 O O . PRO A 1 1257 ? 165.276 174.987 164.217 1.00 44.36 1257 PRO A O 1
ATOM 17615 N N . SER A 1 1258 ? 163.722 174.681 165.806 1.00 45.01 1258 SER A N 1
ATOM 17616 C CA . SER A 1 1258 ? 162.654 175.189 164.950 1.00 45.01 1258 SER A CA 1
ATOM 17617 C C . SER A 1 1258 ? 162.878 176.654 164.605 1.00 45.01 1258 SER A C 1
ATOM 17618 O O . SER A 1 1258 ? 162.789 177.058 163.436 1.00 45.01 1258 SER A O 1
ATOM 17626 N N . PHE A 1 1259 ? 163.168 177.471 165.618 1.00 43.47 1259 PHE A N 1
ATOM 17627 C CA . PHE A 1 1259 ? 163.463 178.871 165.359 1.00 43.47 1259 PHE A CA 1
ATOM 17628 C C . PHE A 1 1259 ? 164.701 179.014 164.492 1.00 43.47 1259 PHE A C 1
ATOM 17629 O O . PHE A 1 1259 ? 164.744 179.873 163.614 1.00 43.47 1259 PHE A O 1
ATOM 17646 N N . VAL A 1 1260 ? 165.731 178.205 164.740 1.00 44.68 1260 VAL A N 1
ATOM 17647 C CA . VAL A 1 1260 ? 166.948 178.305 163.938 1.00 44.68 1260 VAL A CA 1
ATOM 17648 C C . VAL A 1 1260 ? 166.651 177.999 162.480 1.00 44.68 1260 VAL A C 1
ATOM 17649 O O . VAL A 1 1260 ? 167.178 178.651 161.576 1.00 44.68 1260 VAL A O 1
ATOM 17662 N N . GLN A 1 1261 ? 165.816 176.995 162.226 1.00 46.71 1261 GLN A N 1
ATOM 17663 C CA . GLN A 1 1261 ? 165.457 176.648 160.857 1.00 46.71 1261 GLN A CA 1
ATOM 17664 C C . GLN A 1 1261 ? 164.714 177.789 160.175 1.00 46.71 1261 GLN A C 1
ATOM 17665 O O . GLN A 1 1261 ? 165.084 178.220 159.070 1.00 46.71 1261 GLN A O 1
ATOM 17679 N N . GLN A 1 1262 ? 163.668 178.299 160.825 1.00 43.08 1262 GLN A N 1
ATOM 17680 C CA . GLN A 1 1262 ? 162.924 179.412 160.245 1.00 43.08 1262 GLN A CA 1
ATOM 17681 C C . GLN A 1 1262 ? 163.820 180.631 160.052 1.00 43.08 1262 GLN A C 1
ATOM 17682 O O . GLN A 1 1262 ? 163.701 181.347 159.053 1.00 43.08 1262 GLN A O 1
ATOM 17696 N N . ARG A 1 1263 ? 164.732 180.869 160.994 1.00 44.31 1263 ARG A N 1
ATOM 17697 C CA . ARG A 1 1263 ? 165.632 182.012 160.931 1.00 44.31 1263 ARG A CA 1
ATOM 17698 C C . ARG A 1 1263 ? 166.617 181.880 159.783 1.00 44.31 1263 ARG A C 1
ATOM 17699 O O . ARG A 1 1263 ? 166.899 182.858 159.085 1.00 44.31 1263 ARG A O 1
ATOM 17720 N N . ASP A 1 1264 ? 167.177 180.688 159.591 1.00 45.50 1264 ASP A N 1
ATOM 17721 C CA . ASP A 1 1264 ? 168.067 180.469 158.462 1.00 45.50 1264 ASP A CA 1
ATOM 17722 C C . ASP A 1 1264 ? 167.344 180.758 157.161 1.00 45.50 1264 ASP A C 1
ATOM 17723 O O . ASP A 1 1264 ? 167.827 181.532 156.326 1.00 45.50 1264 ASP A O 1
ATOM 17732 N N . LEU A 1 1265 ? 166.161 180.167 156.982 1.00 45.56 1265 LEU A N 1
ATOM 17733 C CA . LEU A 1 1265 ? 165.409 180.430 155.759 1.00 45.56 1265 LEU A CA 1
ATOM 17734 C C . LEU A 1 1265 ? 165.189 181.926 155.573 1.00 45.56 1265 LEU A C 1
ATOM 17735 O O . LEU A 1 1265 ? 165.497 182.485 154.511 1.00 45.56 1265 LEU A O 1
ATOM 17751 N N . TYR A 1 1266 ? 164.672 182.596 156.606 1.00 42.64 1266 TYR A N 1
ATOM 17752 C CA . TYR A 1 1266 ? 164.373 184.018 156.496 1.00 42.64 1266 TYR A CA 1
ATOM 17753 C C . TYR A 1 1266 ? 165.613 184.806 156.108 1.00 42.64 1266 TYR A C 1
ATOM 17754 O O . TYR A 1 1266 ? 165.681 185.368 155.015 1.00 42.64 1266 TYR A O 1
ATOM 17772 N N . GLU A 1 1267 ? 166.620 184.815 156.980 1.00 44.46 1267 GLU A N 1
ATOM 17773 C CA . GLU A 1 1267 ? 167.791 185.651 156.756 1.00 44.46 1267 GLU A CA 1
ATOM 17774 C C . GLU A 1 1267 ? 168.443 185.353 155.416 1.00 44.46 1267 GLU A C 1
ATOM 17775 O O . GLU A 1 1267 ? 168.912 186.270 154.734 1.00 44.46 1267 GLU A O 1
ATOM 17787 N N . ALA A 1 1268 ? 168.493 184.082 155.014 1.00 45.64 1268 ALA A N 1
ATOM 17788 C CA . ALA A 1 1268 ? 169.202 183.752 153.787 1.00 45.64 1268 ALA A CA 1
ATOM 17789 C C . ALA A 1 1268 ? 168.440 184.216 152.554 1.00 45.64 1268 ALA A C 1
ATOM 17790 O O . ALA A 1 1268 ? 169.034 184.811 151.651 1.00 45.64 1268 ALA A O 1
ATOM 17797 N N . ARG A 1 1269 ? 167.130 183.970 152.489 1.00 46.91 1269 ARG A N 1
ATOM 17798 C CA . ARG A 1 1269 ? 166.399 184.227 151.253 1.00 46.91 1269 ARG A CA 1
ATOM 17799 C C . ARG A 1 1269 ? 165.306 185.272 151.392 1.00 46.91 1269 ARG A C 1
ATOM 17800 O O . ARG A 1 1269 ? 165.216 186.176 150.556 1.00 46.91 1269 ARG A O 1
ATOM 17821 N N . GLU A 1 1270 ? 164.467 185.178 152.420 1.00 45.06 1270 GLU A N 1
ATOM 17822 C CA . GLU A 1 1270 ? 163.258 185.992 152.451 1.00 45.06 1270 GLU A CA 1
ATOM 17823 C C . GLU A 1 1270 ? 163.566 187.437 152.812 1.00 45.06 1270 GLU A C 1
ATOM 17824 O O . GLU A 1 1270 ? 162.872 188.349 152.353 1.00 45.06 1270 GLU A O 1
ATOM 17836 N N . ARG A 1 1271 ? 164.587 187.667 153.644 1.00 46.15 1271 ARG A N 1
ATOM 17837 C CA . ARG A 1 1271 ? 164.956 189.043 153.976 1.00 46.15 1271 ARG A CA 1
ATOM 17838 C C . ARG A 1 1271 ? 165.461 189.790 152.753 1.00 46.15 1271 ARG A C 1
ATOM 17839 O O . ARG A 1 1271 ? 164.886 190.836 152.405 1.00 46.15 1271 ARG A O 1
ATOM 17860 N N . PRO A 1 1272 ? 166.513 189.340 152.066 1.00 48.78 1272 PRO A N 1
ATOM 17861 C CA . PRO A 1 1272 ? 166.966 190.077 150.879 1.00 48.78 1272 PRO A CA 1
ATOM 17862 C C . PRO A 1 1272 ? 165.906 190.192 149.804 1.00 48.78 1272 PRO A C 1
ATOM 17863 O O . PRO A 1 1272 ? 165.821 191.233 149.143 1.00 48.78 1272 PRO A O 1
ATOM 17874 N N . SER A 1 1273 ? 165.082 189.163 149.616 1.00 48.40 1273 SER A N 1
ATOM 17875 C CA . SER A 1 1273 ? 164.019 189.213 148.621 1.00 48.40 1273 SER A CA 1
ATOM 17876 C C . SER A 1 1273 ? 162.928 190.210 148.973 1.00 48.40 1273 SER A C 1
ATOM 17877 O O . SER A 1 1273 ? 162.074 190.488 148.127 1.00 48.40 1273 SER A O 1
ATOM 17885 N N . ARG A 1 1274 ? 162.926 190.742 150.191 1.00 50.88 1274 ARG A N 1
ATOM 17886 C CA . ARG A 1 1274 ? 161.852 191.610 150.663 1.00 50.88 1274 ARG A CA 1
ATOM 17887 C C . ARG A 1 1274 ? 160.505 190.898 150.575 1.00 50.88 1274 ARG A C 1
ATOM 17888 O O . ARG A 1 1274 ? 159.496 191.480 150.176 1.00 50.88 1274 ARG A O 1
ATOM 17909 N N . THR A 1 1275 ? 160.492 189.617 150.942 1.00 44.27 1275 THR A N 1
ATOM 17910 C CA . THR A 1 1275 ? 159.237 188.884 151.030 1.00 44.27 1275 THR A CA 1
ATOM 17911 C C . THR A 1 1275 ? 158.405 189.375 152.207 1.00 44.27 1275 THR A C 1
ATOM 17912 O O . THR A 1 1275 ? 157.212 189.655 152.060 1.00 44.27 1275 THR A O 1
ATOM 17923 N N . PHE A 1 1276 ? 159.021 189.490 153.382 1.00 41.52 1276 PHE A N 1
ATOM 17924 C CA . PHE A 1 1276 ? 158.342 189.999 154.564 1.00 41.52 1276 PHE A CA 1
ATOM 17925 C C . PHE A 1 1276 ? 159.380 190.562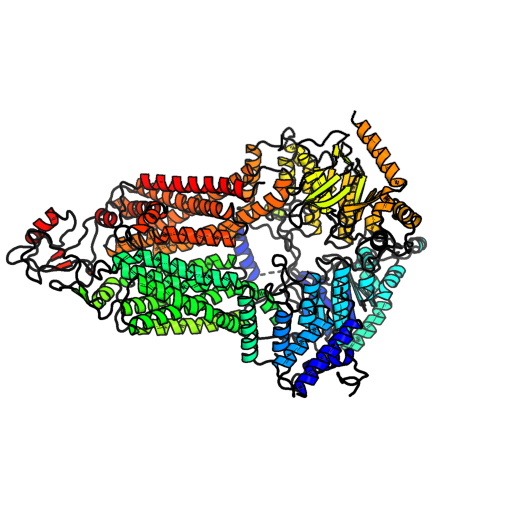 155.519 1.00 41.52 1276 PHE A C 1
ATOM 17926 O O . PHE A 1 1276 ? 160.569 190.255 155.425 1.00 41.52 1276 PHE A O 1
ATOM 17943 N N . SER A 1 1277 ? 158.917 191.402 156.437 1.00 42.50 1277 SER A N 1
ATOM 17944 C CA . SER A 1 1277 ? 159.801 192.115 157.343 1.00 42.50 1277 SER A CA 1
ATOM 17945 C C . SER A 1 1277 ? 160.154 191.253 158.548 1.00 42.50 1277 SER A C 1
ATOM 17946 O O . SER A 1 1277 ? 159.496 190.255 158.844 1.00 42.50 1277 SER A O 1
ATOM 17954 N N . TRP A 1 1278 ? 161.215 191.656 159.248 1.00 42.46 1278 TRP A N 1
ATOM 17955 C CA . TRP A 1 1278 ? 161.612 190.938 160.453 1.00 42.46 1278 TRP A CA 1
ATOM 17956 C C . TRP A 1 1278 ? 160.516 190.975 161.503 1.00 42.46 1278 TRP A C 1
ATOM 17957 O O . TRP A 1 1278 ? 160.405 190.053 162.317 1.00 42.46 1278 TRP A O 1
ATOM 17978 N N . ILE A 1 1279 ? 159.702 192.029 161.505 1.00 42.64 1279 ILE A N 1
ATOM 17979 C CA . ILE A 1 1279 ? 158.584 192.100 162.439 1.00 42.64 1279 ILE A CA 1
ATOM 17980 C C . ILE A 1 1279 ? 157.686 190.887 162.264 1.00 42.64 1279 ILE A C 1
ATOM 17981 O O . ILE A 1 1279 ? 157.335 190.204 163.232 1.00 42.64 1279 ILE A O 1
ATOM 17997 N N . SER A 1 1280 ? 157.312 190.596 161.020 1.00 40.60 1280 SER A N 1
ATOM 17998 C CA . SER A 1 1280 ? 156.447 189.456 160.754 1.00 40.60 1280 SER A CA 1
ATOM 17999 C C . SER A 1 1280 ? 157.127 188.150 161.136 1.00 40.60 1280 SER A C 1
ATOM 18000 O O . SER A 1 1280 ? 156.498 187.259 161.714 1.00 40.60 1280 SER A O 1
ATOM 18008 N N . PHE A 1 1281 ? 158.418 188.026 160.833 1.00 40.70 1281 PHE A N 1
ATOM 18009 C CA . PHE A 1 1281 ? 159.158 186.817 161.174 1.00 40.70 1281 PHE A CA 1
ATOM 18010 C C . PHE A 1 1281 ? 159.115 186.550 162.674 1.00 40.70 1281 PHE A C 1
ATOM 18011 O O . PHE A 1 1281 ? 158.734 185.458 163.116 1.00 40.70 1281 PHE A O 1
ATOM 18028 N N . ILE A 1 1282 ? 159.487 187.549 163.477 1.00 41.06 1282 ILE A N 1
ATOM 18029 C CA . ILE A 1 1282 ? 159.558 187.352 164.921 1.00 41.06 1282 ILE A CA 1
ATOM 18030 C C . ILE A 1 1282 ? 158.170 187.142 165.504 1.00 41.06 1282 ILE A C 1
ATOM 18031 O O . ILE A 1 1282 ? 157.977 186.305 166.395 1.00 41.06 1282 ILE A O 1
ATOM 18047 N N . PHE A 1 1283 ? 157.179 187.892 165.025 1.00 40.73 1283 PHE A N 1
ATOM 18048 C CA . PHE A 1 1283 ? 155.841 187.723 165.568 1.00 40.73 1283 PHE A CA 1
ATOM 18049 C C . PHE A 1 1283 ? 155.270 186.362 165.217 1.00 40.73 1283 PHE A C 1
ATOM 18050 O O . PHE A 1 1283 ? 154.487 185.809 165.990 1.00 40.73 1283 PHE A O 1
ATOM 18067 N N . ALA A 1 1284 ? 155.646 185.795 164.074 1.00 40.17 1284 ALA A N 1
ATOM 18068 C CA . ALA A 1 1284 ? 155.250 184.424 163.789 1.00 40.17 1284 ALA A CA 1
ATOM 18069 C C . ALA A 1 1284 ? 155.937 183.458 164.742 1.00 40.17 1284 ALA A C 1
ATOM 18070 O O . ALA A 1 1284 ? 155.293 182.572 165.320 1.00 40.17 1284 ALA A O 1
ATOM 18077 N N . GLN A 1 1285 ? 157.249 183.626 164.934 1.00 40.81 1285 GLN A N 1
ATOM 18078 C CA . GLN A 1 1285 ? 157.964 182.758 165.865 1.00 40.81 1285 GLN A CA 1
ATOM 18079 C C . GLN A 1 1285 ? 157.326 182.789 167.244 1.00 40.81 1285 GLN A C 1
ATOM 18080 O O . GLN A 1 1285 ? 157.377 181.795 167.975 1.00 40.81 1285 GLN A O 1
ATOM 18094 N N . ILE A 1 1286 ? 156.734 183.920 167.619 1.00 41.04 1286 ILE A N 1
ATOM 18095 C CA . ILE A 1 1286 ? 156.126 184.046 168.941 1.00 41.04 1286 ILE A CA 1
ATOM 18096 C C . ILE A 1 1286 ? 154.724 183.448 168.956 1.00 41.04 1286 ILE A C 1
ATOM 18097 O O . ILE A 1 1286 ? 154.386 182.629 169.825 1.00 41.04 1286 ILE A O 1
ATOM 18113 N N . PHE A 1 1287 ? 153.882 183.874 168.013 1.00 41.87 1287 PHE A N 1
ATOM 18114 C CA . PHE A 1 1287 ? 152.482 183.477 168.021 1.00 41.87 1287 PHE A CA 1
ATOM 18115 C C . PHE A 1 1287 ? 152.332 181.978 167.847 1.00 41.87 1287 PHE A C 1
ATOM 18116 O O . PHE A 1 1287 ? 151.428 181.374 168.429 1.00 41.87 1287 PHE A O 1
ATOM 18133 N N . VAL A 1 1288 ? 153.178 181.356 167.026 1.00 41.33 1288 VAL A N 1
ATOM 18134 C CA . VAL A 1 1288 ? 153.044 179.916 166.844 1.00 41.33 1288 VAL A CA 1
ATOM 18135 C C . VAL A 1 1288 ? 153.463 179.179 168.106 1.00 41.33 1288 VAL A C 1
ATOM 18136 O O . VAL A 1 1288 ? 152.805 178.224 168.531 1.00 41.33 1288 VAL A O 1
ATOM 18149 N N . GLU A 1 1289 ? 154.564 179.603 168.722 1.00 43.19 1289 GLU A N 1
ATOM 18150 C CA . GLU A 1 1289 ? 155.062 178.900 169.896 1.00 43.19 1289 GLU A CA 1
ATOM 18151 C C . GLU A 1 1289 ? 154.077 178.975 171.055 1.00 43.19 1289 GLU A C 1
ATOM 18152 O O . GLU A 1 1289 ? 153.872 177.984 171.763 1.00 43.19 1289 GLU A O 1
ATOM 18164 N N . VAL A 1 1290 ? 153.454 180.137 171.270 1.00 41.58 1290 VAL A N 1
ATOM 18165 C CA . VAL A 1 1290 ? 152.666 180.331 172.492 1.00 41.58 1290 VAL A CA 1
ATOM 18166 C C . VAL A 1 1290 ? 151.563 179.288 172.652 1.00 41.58 1290 VAL A C 1
ATOM 18167 O O . VAL A 1 1290 ? 151.478 178.673 173.728 1.00 41.58 1290 VAL A O 1
ATOM 18180 N N . PRO A 1 1291 ? 150.696 179.043 171.664 1.00 41.07 1291 PRO A N 1
ATOM 18181 C CA . PRO A 1 1291 ? 149.608 178.070 171.880 1.00 41.07 1291 PRO A CA 1
ATOM 18182 C C . PRO A 1 1291 ? 150.077 176.657 172.184 1.00 41.07 1291 PRO A C 1
ATOM 18183 O O . PRO A 1 1291 ? 149.457 175.965 173.001 1.00 41.07 1291 PRO A O 1
ATOM 18194 N N . TRP A 1 1292 ? 151.146 176.194 171.540 1.00 42.61 1292 TRP A N 1
ATOM 18195 C CA . TRP A 1 1292 ? 151.626 174.845 171.817 1.00 42.61 1292 TRP A CA 1
ATOM 18196 C C . TRP A 1 1292 ? 152.137 174.734 173.244 1.00 42.61 1292 TRP A C 1
ATOM 18197 O O . TRP A 1 1292 ? 151.908 173.723 173.917 1.00 42.61 1292 TRP A O 1
ATOM 18218 N N . ASN A 1 1293 ? 152.827 175.767 173.727 1.00 40.73 1293 ASN A N 1
ATOM 18219 C CA . ASN A 1 1293 ? 153.277 175.759 175.112 1.00 40.73 1293 ASN A CA 1
ATOM 18220 C C . ASN A 1 1293 ? 152.099 175.807 176.072 1.00 40.73 1293 ASN A C 1
ATOM 18221 O O . ASN A 1 1293 ? 152.133 175.178 177.131 1.00 40.73 1293 ASN A O 1
ATOM 18232 N N . ILE A 1 1294 ? 151.047 176.546 175.728 1.00 40.53 1294 ILE A N 1
ATOM 18233 C CA . ILE A 1 1294 ? 149.865 176.555 176.585 1.00 40.53 1294 ILE A CA 1
ATOM 18234 C C . ILE A 1 1294 ? 149.252 175.162 176.654 1.00 40.53 1294 ILE A C 1
ATOM 18235 O O . ILE A 1 1294 ? 148.844 174.698 177.726 1.00 40.53 1294 ILE A O 1
ATOM 18251 N N . LEU A 1 1295 ? 149.169 174.476 175.515 1.00 42.09 1295 LEU A N 1
ATOM 18252 C CA . LEU A 1 1295 ? 148.634 173.117 175.516 1.00 42.09 1295 LEU A CA 1
ATOM 18253 C C . LEU A 1 1295 ? 149.499 172.182 176.354 1.00 42.09 1295 LEU A C 1
ATOM 18254 O O . LEU A 1 1295 ? 148.981 171.362 177.127 1.00 42.09 1295 LEU A O 1
ATOM 18270 N N . ALA A 1 1296 ? 150.820 172.287 176.213 1.00 42.24 1296 ALA A N 1
ATOM 18271 C CA . ALA A 1 1296 ? 151.713 171.465 177.021 1.00 42.24 1296 ALA A CA 1
ATOM 18272 C C . ALA A 1 1296 ? 151.524 171.757 178.503 1.00 42.24 1296 ALA A C 1
ATOM 18273 O O . ALA A 1 1296 ? 151.543 170.842 179.333 1.00 42.24 1296 ALA A O 1
ATOM 18280 N N . GLY A 1 1297 ? 151.339 173.029 178.851 1.00 41.19 1297 GLY A N 1
ATOM 18281 C CA . GLY A 1 1297 ? 151.109 173.379 180.240 1.00 41.19 1297 GLY A CA 1
ATOM 18282 C C . GLY A 1 1297 ? 149.810 172.811 180.772 1.00 41.19 1297 GLY A C 1
ATOM 18283 O O . GLY A 1 1297 ? 149.731 172.401 181.928 1.00 41.19 1297 GLY A O 1
ATOM 18287 N N . THR A 1 1298 ? 148.769 172.789 179.939 1.00 40.88 1298 THR A N 1
ATOM 18288 C CA . THR A 1 1298 ? 147.510 172.184 180.361 1.00 40.88 1298 THR A CA 1
ATOM 18289 C C . THR A 1 1298 ? 147.676 170.690 180.612 1.00 40.88 1298 THR A C 1
ATOM 18290 O O . THR A 1 1298 ? 147.178 170.156 181.615 1.00 40.88 1298 THR A O 1
ATOM 18301 N N . ILE A 1 1299 ? 148.379 169.998 179.716 1.00 42.30 1299 ILE A N 1
ATOM 18302 C CA . ILE A 1 1299 ? 148.613 168.569 179.916 1.00 42.30 1299 ILE A CA 1
ATOM 18303 C C . ILE A 1 1299 ? 149.378 168.341 181.213 1.00 42.30 1299 ILE A C 1
ATOM 18304 O O . ILE A 1 1299 ? 149.027 167.473 182.026 1.00 42.30 1299 ILE A O 1
ATOM 18320 N N . ALA A 1 1300 ? 150.438 169.124 181.425 1.00 42.21 1300 ALA A N 1
ATOM 18321 C CA . ALA A 1 1300 ? 151.233 168.981 182.637 1.00 42.21 1300 ALA A CA 1
ATOM 18322 C C . ALA A 1 1300 ? 150.394 169.251 183.873 1.00 42.21 1300 ALA A C 1
ATOM 18323 O O . ALA A 1 1300 ? 150.515 168.545 184.878 1.00 42.21 1300 ALA A O 1
ATOM 18330 N N . TYR A 1 1301 ? 149.550 170.279 183.828 1.00 39.78 1301 TYR A N 1
ATOM 18331 C CA . TYR A 1 1301 ? 148.683 170.566 184.960 1.00 39.78 1301 TYR A CA 1
ATOM 18332 C C . TYR A 1 1301 ? 147.824 169.362 185.293 1.00 39.78 1301 TYR A C 1
ATOM 18333 O O . TYR A 1 1301 ? 147.762 168.928 186.446 1.00 39.78 1301 TYR A O 1
ATOM 18351 N N . PHE A 1 1302 ? 147.169 168.789 184.285 1.00 41.18 1302 PHE A N 1
ATOM 18352 C CA . PHE A 1 1302 ? 146.269 167.677 184.560 1.00 41.18 1302 PHE A CA 1
ATOM 18353 C C . PHE A 1 1302 ? 147.016 166.485 185.142 1.00 41.18 1302 PHE A C 1
ATOM 18354 O O . PHE A 1 1302 ? 146.517 165.827 186.061 1.00 41.18 1302 PHE A O 1
ATOM 18371 N N . ILE A 1 1303 ? 148.215 166.184 184.631 1.00 42.71 1303 ILE A N 1
ATOM 18372 C CA . ILE A 1 1303 ? 148.933 165.002 185.109 1.00 42.71 1303 ILE A CA 1
ATOM 18373 C C . ILE A 1 1303 ? 149.848 165.287 186.295 1.00 42.71 1303 ILE A C 1
ATOM 18374 O O . ILE A 1 1303 ? 150.556 164.377 186.743 1.00 42.71 1303 ILE A O 1
ATOM 18390 N N . TYR A 1 1304 ? 149.873 166.515 186.807 1.00 42.16 1304 TYR A N 1
ATOM 18391 C CA . TYR A 1 1304 ? 150.721 166.864 187.940 1.00 42.16 1304 TYR A CA 1
ATOM 18392 C C . TYR A 1 1304 ? 149.931 167.311 189.158 1.00 42.16 1304 TYR A C 1
ATOM 18393 O O . TYR A 1 1304 ? 150.220 166.869 190.273 1.00 42.16 1304 TYR A O 1
ATOM 18411 N N . TYR A 1 1305 ? 148.945 168.188 188.979 1.00 41.80 1305 TYR A N 1
ATOM 18412 C CA . TYR A 1 1305 ? 148.221 168.744 190.114 1.00 41.80 1305 TYR A CA 1
ATOM 18413 C C . TYR A 1 1305 ? 147.502 167.657 190.900 1.00 41.80 1305 TYR A C 1
ATOM 18414 O O . TYR A 1 1305 ? 147.571 167.617 192.132 1.00 41.80 1305 TYR A O 1
ATOM 18432 N N . TYR A 1 1306 ? 146.809 166.769 190.209 1.00 42.01 1306 TYR A N 1
ATOM 18433 C CA . TYR A 1 1306 ? 145.927 165.829 190.885 1.00 42.01 1306 TYR A CA 1
ATOM 18434 C C . TYR A 1 1306 ? 146.681 164.629 191.450 1.00 42.01 1306 TYR A C 1
ATOM 18435 O O . TYR A 1 1306 ? 146.435 164.245 192.600 1.00 42.01 1306 TYR A O 1
ATOM 18453 N N . PRO A 1 1307 ? 147.594 164.008 190.700 1.00 42.24 1307 PRO A N 1
ATOM 18454 C CA . PRO A 1 1307 ? 148.329 162.872 191.277 1.00 42.24 1307 PRO A CA 1
ATOM 18455 C C . PRO A 1 1307 ? 149.067 163.223 192.552 1.00 42.24 1307 PRO A C 1
ATOM 18456 O O . PRO A 1 1307 ? 149.081 162.424 193.494 1.00 42.24 1307 PRO A O 1
ATOM 18467 N N . ILE A 1 1308 ? 149.674 164.408 192.614 1.00 42.92 1308 ILE A N 1
ATOM 18468 C CA . ILE A 1 1308 ? 150.423 164.798 193.798 1.00 42.92 1308 ILE A CA 1
ATOM 18469 C C . ILE A 1 1308 ? 149.502 165.144 194.955 1.00 42.92 1308 ILE A C 1
ATOM 18470 O O . ILE A 1 1308 ? 149.947 165.163 196.106 1.00 42.92 1308 ILE A O 1
ATOM 18486 N N . GLY A 1 1309 ? 148.233 165.425 194.686 1.00 43.39 1309 GLY A N 1
ATOM 18487 C CA . GLY A 1 1309 ? 147.248 165.596 195.731 1.00 43.39 1309 GLY A CA 1
ATOM 18488 C C . GLY A 1 1309 ? 146.925 167.018 196.123 1.00 43.39 1309 GLY A C 1
ATOM 18489 O O . GLY A 1 1309 ? 146.229 167.216 197.124 1.00 43.39 1309 GLY A O 1
ATOM 18493 N N . PHE A 1 1310 ? 147.401 168.015 195.378 1.00 42.06 1310 PHE A N 1
ATOM 18494 C CA . PHE A 1 1310 ? 147.099 169.396 195.737 1.00 42.06 1310 PHE A CA 1
ATOM 18495 C C . PHE A 1 1310 ? 145.602 169.667 195.709 1.00 42.06 1310 PHE A C 1
ATOM 18496 O O . PHE A 1 1310 ? 145.115 170.550 196.425 1.00 42.06 1310 PHE A O 1
ATOM 18513 N N . TYR A 1 1311 ? 144.856 168.923 194.893 1.00 44.24 1311 TYR A N 1
ATOM 18514 C CA . TYR A 1 1311 ? 143.426 169.175 194.774 1.00 44.24 1311 TYR A CA 1
ATOM 18515 C C . TYR A 1 1311 ? 142.711 168.926 196.094 1.00 44.24 1311 TYR A C 1
ATOM 18516 O O . TYR A 1 1311 ? 141.794 169.668 196.460 1.00 44.24 1311 TYR A O 1
ATOM 18534 N N . SER A 1 1312 ? 143.109 167.880 196.822 1.00 45.72 1312 SER A N 1
ATOM 18535 C CA . SER A 1 1312 ? 142.505 167.620 198.124 1.00 45.72 1312 SER A CA 1
ATOM 18536 C C . SER A 1 1312 ? 142.868 168.712 199.121 1.00 45.72 1312 SER A C 1
ATOM 18537 O O . SER A 1 1312 ? 142.041 169.098 199.956 1.00 45.72 1312 SER A O 1
ATOM 18545 N N . ASN A 1 1313 ? 144.099 169.222 199.051 1.00 44.76 1313 ASN A N 1
ATOM 18546 C CA . ASN A 1 1313 ? 144.478 170.345 199.900 1.00 44.76 1313 ASN A CA 1
ATOM 18547 C C . ASN A 1 1313 ? 143.583 171.544 199.636 1.00 44.76 1313 ASN A C 1
ATOM 18548 O O . ASN A 1 1313 ? 143.148 172.223 200.572 1.00 44.76 1313 ASN A O 1
ATOM 18559 N N . ALA A 1 1314 ? 143.306 171.827 198.365 1.00 45.92 1314 ALA A N 1
ATOM 18560 C CA . ALA A 1 1314 ? 142.394 172.918 198.041 1.00 45.92 1314 ALA A CA 1
ATOM 18561 C C . ALA A 1 1314 ? 140.999 172.639 198.581 1.00 45.92 1314 ALA A C 1
ATOM 18562 O O . ALA A 1 1314 ? 140.390 173.493 199.233 1.00 45.92 1314 ALA A O 1
ATOM 18569 N N . SER A 1 1315 ? 140.480 171.438 198.327 1.00 47.24 1315 SER A N 1
ATOM 18570 C CA . SER A 1 1315 ? 139.111 171.122 198.721 1.00 47.24 1315 SER A CA 1
ATOM 18571 C C . SER A 1 1315 ? 138.923 171.273 200.223 1.00 47.24 1315 SER A C 1
ATOM 18572 O O . SER A 1 1315 ? 137.949 171.882 200.679 1.00 47.24 1315 SER A O 1
ATOM 18580 N N . ALA A 1 1316 ? 139.855 170.735 201.013 1.00 48.20 1316 ALA A N 1
ATOM 18581 C CA . ALA A 1 1316 ? 139.711 170.807 202.463 1.00 48.20 1316 ALA A CA 1
ATOM 18582 C C . ALA A 1 1316 ? 139.600 172.247 202.944 1.00 48.20 1316 ALA A C 1
ATOM 18583 O O . ALA A 1 1316 ? 139.008 172.504 203.997 1.00 48.20 1316 ALA A O 1
ATOM 18590 N N . ALA A 1 1317 ? 140.156 173.195 202.196 1.00 46.88 1317 ALA A N 1
ATOM 18591 C CA . ALA A 1 1317 ? 140.057 174.608 202.532 1.00 46.88 1317 ALA A CA 1
ATOM 18592 C C . ALA A 1 1317 ? 138.857 175.289 201.888 1.00 46.88 1317 ALA A C 1
ATOM 18593 O O . ALA A 1 1317 ? 138.640 176.480 202.128 1.00 46.88 1317 ALA A O 1
ATOM 18600 N N . GLY A 1 1318 ? 138.072 174.570 201.093 1.00 47.60 1318 GLY A N 1
ATOM 18601 C CA . GLY A 1 1318 ? 136.964 175.183 200.381 1.00 47.60 1318 GLY A CA 1
ATOM 18602 C C . GLY A 1 1318 ? 137.403 176.169 199.319 1.00 47.60 1318 GLY A C 1
ATOM 18603 O O . GLY A 1 1318 ? 136.747 177.200 199.125 1.00 47.60 1318 GLY A O 1
ATOM 18607 N N . GLN A 1 1319 ? 138.501 175.876 198.623 1.00 46.76 1319 GLN A N 1
ATOM 18608 C CA . GLN A 1 1319 ? 139.048 176.745 197.589 1.00 46.76 1319 GLN A CA 1
ATOM 18609 C C . GLN A 1 1319 ? 139.352 175.950 196.329 1.00 46.76 1319 GLN A C 1
ATOM 18610 O O . GLN A 1 1319 ? 140.291 176.266 195.598 1.00 46.76 1319 GLN A O 1
ATOM 18624 N N . LEU A 1 1320 ? 138.556 174.915 196.062 1.00 46.95 1320 LEU A N 1
ATOM 18625 C CA . LEU A 1 1320 ? 138.882 173.966 195.004 1.00 46.95 1320 LEU A CA 1
ATOM 18626 C C . LEU A 1 1320 ? 139.057 174.661 193.660 1.00 46.95 1320 LEU A C 1
ATOM 18627 O O . LEU A 1 1320 ? 140.147 174.656 193.078 1.00 46.95 1320 LEU A O 1
ATOM 18643 N N . HIS A 1 1321 ? 137.983 175.256 193.143 1.00 46.27 1321 HIS A N 1
ATOM 18644 C CA . HIS A 1 1321 ? 137.993 175.718 191.761 1.00 46.27 1321 HIS A CA 1
ATOM 18645 C C . HIS A 1 1321 ? 138.986 176.852 191.556 1.00 46.27 1321 HIS A C 1
ATOM 18646 O O . HIS A 1 1321 ? 139.713 176.872 190.558 1.00 46.27 1321 HIS A O 1
ATOM 18660 N N . GLU A 1 1322 ? 139.036 177.802 192.487 1.00 45.36 1322 GLU A N 1
ATOM 18661 C CA . GLU A 1 1322 ? 139.924 178.947 192.324 1.00 45.36 1322 GLU A CA 1
ATOM 18662 C C . GLU A 1 1322 ? 141.386 178.520 192.331 1.00 45.36 1322 GLU A C 1
ATOM 18663 O O . GLU A 1 1322 ? 142.175 178.960 191.486 1.00 45.36 1322 GLU A O 1
ATOM 18675 N N . ARG A 1 1323 ? 141.763 177.639 193.257 1.00 43.89 1323 ARG A N 1
ATOM 18676 C CA . ARG A 1 1323 ? 143.153 177.210 193.329 1.00 43.89 1323 ARG A CA 1
ATOM 18677 C C . ARG A 1 1323 ? 143.513 176.315 192.154 1.00 43.89 1323 ARG A C 1
ATOM 18678 O O . ARG A 1 1323 ? 144.630 176.387 191.636 1.00 43.89 1323 ARG A O 1
ATOM 18699 N N . GLY A 1 1324 ? 142.585 175.471 191.708 1.00 41.79 1324 GLY A N 1
ATOM 18700 C CA . GLY A 1 1324 ? 14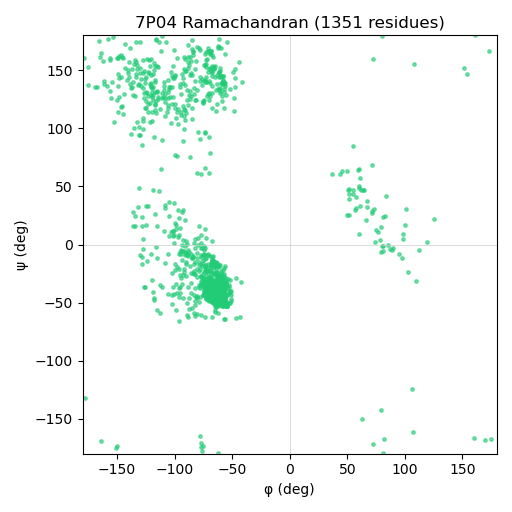2.846 174.688 190.512 1.00 41.79 1324 GLY A CA 1
ATOM 18701 C C . GLY A 1 1324 ? 143.078 175.564 189.297 1.00 41.79 1324 GLY A C 1
ATOM 18702 O O . GLY A 1 1324 ? 144.023 175.355 188.531 1.00 41.79 1324 GLY A O 1
ATOM 18706 N N . ALA A 1 1325 ? 142.218 176.567 189.108 1.00 40.39 1325 ALA A N 1
ATOM 18707 C CA . ALA A 1 1325 ? 142.381 177.472 187.979 1.00 40.39 1325 ALA A CA 1
ATOM 18708 C C . ALA A 1 1325 ? 143.706 178.208 188.059 1.00 40.39 1325 ALA A C 1
ATOM 18709 O O . ALA A 1 1325 ? 144.402 178.356 187.050 1.00 40.39 1325 ALA A O 1
ATOM 18716 N N . LEU A 1 1326 ? 144.076 178.681 189.248 1.00 40.71 1326 LEU A N 1
ATOM 18717 C CA . LEU A 1 1326 ? 145.333 179.409 189.368 1.00 40.71 1326 LEU A CA 1
ATOM 18718 C C . LEU A 1 1326 ? 146.528 178.495 189.125 1.00 40.71 1326 LEU A C 1
ATOM 18719 O O . LEU A 1 1326 ? 147.514 178.909 188.509 1.00 40.71 1326 LEU A O 1
ATOM 18735 N N . PHE A 1 1327 ? 146.464 177.250 189.593 1.00 40.31 1327 PHE A N 1
ATOM 18736 C CA . PHE A 1 1327 ? 147.560 176.322 189.346 1.00 40.31 1327 PHE A CA 1
ATOM 18737 C C . PHE A 1 1327 ? 147.703 176.030 187.861 1.00 40.31 1327 PHE A C 1
ATOM 18738 O O . PHE A 1 1327 ? 148.821 175.956 187.337 1.00 40.31 1327 PHE A O 1
ATOM 18755 N N . TRP A 1 1328 ? 146.581 175.849 187.163 1.00 39.07 1328 TRP A N 1
ATOM 18756 C CA . TRP A 1 1328 ? 146.648 175.626 185.724 1.00 39.07 1328 TRP A CA 1
ATOM 18757 C C . TRP A 1 1328 ? 147.206 176.850 185.009 1.00 39.07 1328 TRP A C 1
ATOM 18758 O O . TRP A 1 1328 ? 148.000 176.726 184.066 1.00 39.07 1328 TRP A O 1
ATOM 18779 N N . LEU A 1 1329 ? 146.801 178.043 185.443 1.00 39.30 1329 LEU A N 1
ATOM 18780 C CA . LEU A 1 1329 ? 147.361 179.259 184.872 1.00 39.30 1329 LEU A CA 1
ATOM 18781 C C . LEU A 1 1329 ? 148.866 179.300 185.064 1.00 39.30 1329 LEU A C 1
ATOM 18782 O O . LEU A 1 1329 ? 149.605 179.672 184.150 1.00 39.30 1329 LEU A O 1
ATOM 18798 N N . PHE A 1 1330 ? 149.339 178.925 186.251 1.00 40.10 1330 PHE A N 1
ATOM 18799 C CA . PHE A 1 1330 ? 150.773 178.954 186.513 1.00 40.10 1330 PHE A CA 1
ATOM 18800 C C . PHE A 1 1330 ? 151.513 177.934 185.662 1.00 40.10 1330 PHE A C 1
ATOM 18801 O O . PHE A 1 1330 ? 152.620 178.200 185.192 1.00 40.10 1330 PHE A O 1
ATOM 18818 N N . SER A 1 1331 ? 150.928 176.755 185.464 1.00 40.71 1331 SER A N 1
ATOM 18819 C CA . SER A 1 1331 ? 151.569 175.750 184.620 1.00 40.71 1331 SER A CA 1
ATOM 18820 C C . SER A 1 1331 ? 151.698 176.242 183.181 1.00 40.71 1331 SER A C 1
ATOM 18821 O O . SER A 1 1331 ? 152.780 176.174 182.570 1.00 40.71 1331 SER A O 1
ATOM 18829 N N . CYS A 1 1332 ? 150.599 176.751 182.623 1.00 41.21 1332 CYS A N 1
ATOM 18830 C CA . CYS A 1 1332 ? 150.648 177.287 181.268 1.00 41.21 1332 CYS A CA 1
ATOM 18831 C C . CYS A 1 1332 ? 151.628 178.447 181.177 1.00 41.21 1332 CYS A C 1
ATOM 18832 O O . CYS A 1 1332 ? 152.358 178.576 180.189 1.00 41.21 1332 CYS A O 1
ATOM 18840 N N . ALA A 1 1333 ? 151.659 179.302 182.199 1.00 39.92 1333 ALA A N 1
ATOM 18841 C CA . ALA A 1 1333 ? 152.588 180.421 182.197 1.00 39.92 1333 ALA A CA 1
ATOM 18842 C C . ALA A 1 1333 ? 154.026 179.937 182.238 1.00 39.92 1333 ALA A C 1
ATOM 18843 O O . ALA A 1 1333 ? 154.898 180.528 181.603 1.00 39.92 1333 ALA A O 1
ATOM 18850 N N . PHE A 1 1334 ? 154.301 178.867 182.980 1.00 40.81 1334 PHE A N 1
ATOM 18851 C CA . PHE A 1 1334 ? 155.663 178.353 183.022 1.00 40.81 1334 PHE A CA 1
ATOM 18852 C C . PHE A 1 1334 ? 156.097 177.842 181.659 1.00 40.81 1334 PHE A C 1
ATOM 18853 O O . PHE A 1 1334 ? 157.233 178.075 181.232 1.00 40.81 1334 PHE A O 1
ATOM 18870 N N . TYR A 1 1335 ? 155.216 177.131 180.962 1.00 41.85 1335 TYR A N 1
ATOM 18871 C CA . TYR A 1 1335 ? 155.619 176.621 179.653 1.00 41.85 1335 TYR A CA 1
ATOM 18872 C C . TYR A 1 1335 ? 155.762 177.751 178.637 1.00 41.85 1335 TYR A C 1
ATOM 18873 O O . TYR A 1 1335 ? 156.718 177.772 177.844 1.00 41.85 1335 TYR A O 1
ATOM 18891 N N . VAL A 1 1336 ? 154.847 178.718 178.668 1.00 39.96 1336 VAL A N 1
ATOM 18892 C CA . VAL A 1 1336 ? 154.990 179.898 177.823 1.00 39.96 1336 VAL A CA 1
ATOM 18893 C C . VAL A 1 1336 ? 156.287 180.623 178.148 1.00 39.96 1336 VAL A C 1
ATOM 18894 O O . VAL A 1 1336 ? 156.948 181.174 177.262 1.00 39.96 1336 VAL A O 1
ATOM 18907 N N . TYR A 1 1337 ? 156.669 180.641 179.423 1.00 41.29 1337 TYR A N 1
ATOM 18908 C CA . TYR A 1 1337 ? 157.900 181.305 179.826 1.00 41.29 1337 TYR A CA 1
ATOM 18909 C C . TYR A 1 1337 ? 159.120 180.577 179.290 1.00 41.29 1337 TYR A C 1
ATOM 18910 O O . TYR A 1 1337 ? 160.095 181.212 178.883 1.00 41.29 1337 TYR A O 1
ATOM 18928 N N . VAL A 1 1338 ? 159.099 179.247 179.313 1.00 42.10 1338 VAL A N 1
ATOM 18929 C CA . VAL A 1 1338 ? 160.202 178.494 178.726 1.00 42.10 1338 VAL A CA 1
ATOM 18930 C C . VAL A 1 1338 ? 160.337 178.844 177.252 1.00 42.10 1338 VAL A C 1
ATOM 18931 O O . VAL A 1 1338 ? 161.443 179.078 176.748 1.00 42.10 1338 VAL A O 1
ATOM 18944 N N . GLY A 1 1339 ? 159.211 178.905 176.541 1.00 42.62 1339 GLY A N 1
ATOM 18945 C CA . GLY A 1 1339 ? 159.265 179.316 175.145 1.00 42.62 1339 GLY A CA 1
ATOM 18946 C C . GLY A 1 1339 ? 159.843 180.710 174.968 1.00 42.62 1339 GLY A C 1
ATOM 18947 O O . GLY A 1 1339 ? 160.678 180.949 174.090 1.00 42.62 1339 GLY A O 1
ATOM 18951 N N . SER A 1 1340 ? 159.402 181.652 175.803 1.00 42.68 1340 SER A N 1
ATOM 18952 C CA . SER A 1 1340 ? 159.854 183.031 175.664 1.00 42.68 1340 SER A CA 1
ATOM 18953 C C . SER A 1 1340 ? 161.339 183.155 175.961 1.00 42.68 1340 SER A C 1
ATOM 18954 O O . SER A 1 1340 ? 162.044 183.939 175.317 1.00 42.68 1340 SER A O 1
ATOM 18962 N N . MET A 1 1341 ? 161.835 182.396 176.934 1.00 45.30 1341 MET A N 1
ATOM 18963 C CA . MET A 1 1341 ? 163.256 182.453 177.251 1.00 45.30 1341 MET A CA 1
ATOM 18964 C C . MET A 1 1341 ? 164.078 181.813 176.142 1.00 45.30 1341 MET A C 1
ATOM 18965 O O . MET A 1 1341 ? 165.183 182.275 175.832 1.00 45.30 1341 MET A O 1
ATOM 18979 N N . GLY A 1 1342 ? 163.560 180.746 175.536 1.00 45.10 1342 GLY A N 1
ATOM 18980 C CA . GLY A 1 1342 ? 164.212 180.212 174.353 1.00 45.10 1342 GLY A CA 1
ATOM 18981 C C . GLY A 1 1342 ? 164.332 181.256 173.262 1.00 45.10 1342 GLY A C 1
ATOM 18982 O O . GLY A 1 1342 ? 165.390 181.414 172.646 1.00 45.10 1342 GLY A O 1
ATOM 18986 N N . LEU A 1 1343 ? 163.248 181.995 173.017 1.00 43.77 1343 LEU A N 1
ATOM 18987 C CA . LEU A 1 1343 ? 163.309 183.071 172.033 1.00 43.77 1343 LEU A CA 1
ATOM 18988 C C . LEU A 1 1343 ? 164.349 184.109 172.422 1.00 43.77 1343 LEU A C 1
ATOM 18989 O O . LEU A 1 1343 ? 165.118 184.577 171.577 1.00 43.77 1343 LEU A O 1
ATOM 19005 N N . LEU A 1 1344 ? 164.376 184.494 173.697 1.00 44.64 1344 LEU A N 1
ATOM 19006 C CA . LEU A 1 1344 ? 165.307 185.526 174.131 1.00 44.64 1344 LEU A CA 1
ATOM 19007 C C . LEU A 1 1344 ? 166.749 185.103 173.894 1.00 44.64 1344 LEU A C 1
ATOM 19008 O O . LEU A 1 1344 ? 167.563 185.896 173.408 1.00 44.64 1344 LEU A O 1
ATOM 19024 N N . VAL A 1 1345 ? 167.089 183.862 174.237 1.00 46.50 1345 VAL A N 1
ATOM 19025 C CA . VAL A 1 1345 ? 168.475 183.439 174.079 1.00 46.50 1345 VAL A CA 1
ATOM 19026 C C . VAL A 1 1345 ? 168.825 183.215 172.612 1.00 46.50 1345 VAL A C 1
ATOM 19027 O O . VAL A 1 1345 ? 169.964 183.463 172.204 1.00 46.50 1345 VAL A O 1
ATOM 19040 N N . ILE A 1 1346 ? 167.879 182.745 171.793 1.00 45.24 1346 ILE A N 1
ATOM 19041 C CA . ILE A 1 1346 ? 168.194 182.471 170.392 1.00 45.24 1346 ILE A CA 1
ATOM 19042 C C . ILE A 1 1346 ? 168.098 183.706 169.511 1.00 45.24 1346 ILE A C 1
ATOM 19043 O O . ILE A 1 1346 ? 168.526 183.661 168.353 1.00 45.24 1346 ILE A O 1
ATOM 19059 N N . SER A 1 1347 ? 167.559 184.811 170.024 1.00 44.95 1347 SER A N 1
ATOM 19060 C CA . SER A 1 1347 ? 167.393 186.002 169.197 1.00 44.95 1347 SER A CA 1
ATOM 19061 C C . SER A 1 1347 ? 168.736 186.544 168.726 1.00 44.95 1347 SER A C 1
ATOM 19062 O O . SER A 1 1347 ? 168.906 186.865 167.545 1.00 44.95 1347 SER A O 1
ATOM 19070 N N . PHE A 1 1348 ? 169.707 186.651 169.631 1.00 47.47 1348 PHE A N 1
ATOM 19071 C CA . PHE A 1 1348 ? 170.999 187.233 169.292 1.00 47.47 1348 PHE A CA 1
ATOM 19072 C C . PHE A 1 1348 ? 172.094 186.201 169.069 1.00 47.47 1348 PHE A C 1
ATOM 19073 O O . PHE A 1 1348 ? 173.062 186.492 168.361 1.00 47.47 1348 PHE A O 1
ATOM 19090 N N . ASN A 1 1349 ? 171.979 185.013 169.649 1.00 48.24 1349 ASN A N 1
ATOM 19091 C CA . ASN A 1 1349 ? 172.964 183.973 169.400 1.00 48.24 1349 ASN A CA 1
ATOM 19092 C C . ASN A 1 1349 ? 172.829 183.435 167.981 1.00 48.24 1349 ASN A C 1
ATOM 19093 O O . ASN A 1 1349 ? 171.739 183.394 167.407 1.00 48.24 1349 ASN A O 1
ATOM 19104 N N . GLN A 1 1350 ? 173.962 183.024 167.414 1.00 49.08 1350 GLN A N 1
ATOM 19105 C CA . GLN A 1 1350 ? 173.969 182.469 166.065 1.00 49.08 1350 GLN A CA 1
ATOM 19106 C C . GLN A 1 1350 ? 173.610 180.989 166.083 1.00 49.08 1350 GLN A C 1
ATOM 19107 O O . GLN A 1 1350 ? 172.637 180.567 165.451 1.00 49.08 1350 GLN A O 1
ATOM 19121 N N . VAL A 1 1351 ? 174.384 180.189 166.803 1.00 50.65 1351 VAL A N 1
ATOM 19122 C CA . VAL A 1 1351 ? 174.183 178.746 166.851 1.00 50.65 1351 VAL A CA 1
ATOM 19123 C C . VAL A 1 1351 ? 173.186 178.415 167.951 1.00 50.65 1351 VAL A C 1
ATOM 19124 O O . VAL A 1 1351 ? 173.021 179.161 168.920 1.00 50.65 1351 VAL A O 1
ATOM 19137 N N . ALA A 1 1352 ? 172.505 177.280 167.793 1.00 49.78 1352 ALA A N 1
ATOM 19138 C CA . ALA A 1 1352 ? 171.538 176.853 168.797 1.00 49.78 1352 ALA A CA 1
ATOM 19139 C C . ALA A 1 1352 ? 172.228 176.425 170.085 1.00 49.78 1352 ALA A C 1
ATOM 19140 O O . ALA A 1 1352 ? 171.718 176.682 171.179 1.00 49.78 1352 ALA A O 1
ATOM 19147 N N . GLU A 1 1353 ? 173.380 175.761 169.975 1.00 53.39 1353 GLU A N 1
ATOM 19148 C CA . GLU A 1 1353 ? 174.028 175.202 171.156 1.00 53.39 1353 GLU A CA 1
ATOM 19149 C C . GLU A 1 1353 ? 174.448 176.294 172.132 1.00 53.39 1353 GLU A C 1
ATOM 19150 O O . GLU A 1 1353 ? 174.299 176.140 173.349 1.00 53.39 1353 GLU A O 1
ATOM 19162 N N . SER A 1 1354 ? 174.992 177.399 171.624 1.00 51.12 1354 SER A N 1
ATOM 19163 C CA . SER A 1 1354 ? 175.401 178.487 172.505 1.00 51.12 1354 SER A CA 1
ATOM 19164 C C . SER A 1 1354 ? 174.201 179.110 173.204 1.00 51.12 1354 SER A C 1
ATOM 19165 O O . SER A 1 1354 ? 174.260 179.422 174.401 1.00 51.12 1354 SER A O 1
ATOM 19173 N N . ALA A 1 1355 ? 173.102 179.307 172.474 1.00 48.51 1355 ALA A N 1
ATOM 19174 C CA . ALA A 1 1355 ? 171.900 179.851 173.093 1.00 48.51 1355 ALA A CA 1
ATOM 19175 C C . ALA A 1 1355 ? 171.363 178.907 174.157 1.00 48.51 1355 ALA A C 1
ATOM 19176 O O . ALA A 1 1355 ? 170.902 179.347 175.216 1.00 48.51 1355 ALA A O 1
ATOM 19183 N N . ALA A 1 1356 ? 171.415 177.600 173.894 1.00 49.35 1356 ALA A N 1
ATOM 19184 C CA . ALA A 1 1356 ? 170.985 176.629 174.892 1.00 49.35 1356 ALA A CA 1
ATOM 19185 C C . ALA A 1 1356 ? 171.874 176.681 176.126 1.00 49.35 1356 ALA A C 1
ATOM 19186 O O . ALA A 1 1356 ? 171.382 176.598 177.254 1.00 49.35 1356 ALA A O 1
ATOM 19193 N N . ASN A 1 1357 ? 173.187 176.814 175.932 1.00 51.29 1357 ASN A N 1
ATOM 19194 C CA . ASN A 1 1357 ? 174.094 176.916 177.071 1.00 51.29 1357 ASN A CA 1
ATOM 19195 C C . ASN A 1 1357 ? 173.792 178.154 177.904 1.00 51.29 1357 ASN A C 1
ATOM 19196 O O . ASN A 1 1357 ? 173.768 178.094 179.138 1.00 51.29 1357 ASN A O 1
ATOM 19207 N N . LEU A 1 1358 ? 173.559 179.289 177.246 1.00 48.35 1358 LEU A N 1
ATOM 19208 C CA . LEU A 1 1358 ? 173.261 180.514 177.980 1.00 48.35 1358 LEU A CA 1
ATOM 19209 C C . LEU A 1 1358 ? 171.940 180.399 178.732 1.00 48.35 1358 LEU A C 1
ATOM 19210 O O . LEU A 1 1358 ? 171.835 180.828 179.889 1.00 48.35 1358 LEU A O 1
ATOM 19226 N N . ALA A 1 1359 ? 170.915 179.836 178.090 1.00 47.89 1359 ALA A N 1
ATOM 19227 C CA . ALA A 1 1359 ? 169.640 179.652 178.771 1.00 47.89 1359 ALA A CA 1
ATOM 19228 C C . ALA A 1 1359 ? 169.791 178.716 179.959 1.00 47.89 1359 ALA A C 1
ATOM 19229 O O . ALA A 1 1359 ? 169.197 178.944 181.016 1.00 47.89 1359 ALA A O 1
ATOM 19236 N N . SER A 1 1360 ? 170.578 177.652 179.803 1.00 48.11 1360 SER A N 1
ATOM 19237 C CA . SER A 1 1360 ? 170.806 176.736 180.911 1.00 48.11 1360 SER A CA 1
ATOM 19238 C C . SER A 1 1360 ? 171.511 177.437 182.061 1.00 48.11 1360 SER A C 1
ATOM 19239 O O . SER A 1 1360 ? 171.192 177.200 183.228 1.00 48.11 1360 SER A O 1
ATOM 19247 N N . LEU A 1 1361 ? 172.477 178.302 181.753 1.00 49.37 1361 LEU A N 1
ATOM 19248 C CA . LEU A 1 1361 ? 173.161 179.049 182.803 1.00 49.37 1361 LEU A CA 1
ATOM 19249 C C . LEU A 1 1361 ? 172.195 179.966 183.546 1.00 49.37 1361 LEU A C 1
ATOM 19250 O O . LEU A 1 1361 ? 172.189 180.017 184.784 1.00 49.37 1361 LEU A O 1
ATOM 19266 N N . LEU A 1 1362 ? 171.365 180.701 182.805 1.00 48.51 1362 LEU A N 1
ATOM 19267 C CA . LEU A 1 1362 ? 170.411 181.597 183.455 1.00 48.51 1362 LEU A CA 1
ATOM 19268 C C . LEU A 1 1362 ? 169.403 180.819 184.292 1.00 48.51 1362 LEU A C 1
ATOM 19269 O O . LEU A 1 1362 ? 169.050 181.235 185.402 1.00 48.51 1362 LEU A O 1
ATOM 19285 N N . PHE A 1 1363 ? 168.921 179.690 183.774 1.00 46.12 1363 PHE A N 1
ATOM 19286 C CA . PHE A 1 1363 ? 167.975 178.880 184.530 1.00 46.12 1363 PHE A CA 1
ATOM 19287 C C . PHE A 1 1363 ? 168.629 178.284 185.766 1.00 46.12 1363 PHE A C 1
ATOM 19288 O O . PHE A 1 1363 ? 167.987 178.158 186.811 1.00 46.12 1363 PHE A O 1
ATOM 19305 N N . THR A 1 1364 ? 169.899 177.895 185.663 1.00 49.30 1364 THR A N 1
ATOM 19306 C CA . THR A 1 1364 ? 170.619 177.416 186.833 1.00 49.30 1364 THR A CA 1
ATOM 19307 C C . THR A 1 1364 ? 170.696 178.498 187.896 1.00 49.30 1364 THR A C 1
ATOM 19308 O O . THR A 1 1364 ? 170.470 178.229 189.078 1.00 49.30 1364 THR A O 1
ATOM 19319 N N . MET A 1 1365 ? 171.003 179.731 187.495 1.00 51.56 1365 MET A N 1
ATOM 19320 C CA . MET A 1 1365 ? 171.025 180.824 188.463 1.00 51.56 1365 MET A CA 1
ATOM 19321 C C . MET A 1 1365 ? 169.662 180.993 189.125 1.00 51.56 1365 MET A C 1
ATOM 19322 O O . MET A 1 1365 ? 169.552 181.034 190.360 1.00 51.56 1365 MET A O 1
ATOM 19336 N N . SER A 1 1366 ? 168.607 181.081 188.313 1.00 48.41 1366 SER A N 1
ATOM 19337 C CA . SER A 1 1366 ? 167.266 181.277 188.855 1.00 48.41 1366 SER A CA 1
ATOM 19338 C C . SER A 1 1366 ? 166.893 180.166 189.826 1.00 48.41 1366 SER A C 1
ATOM 19339 O O . SER A 1 1366 ? 166.453 180.431 190.951 1.00 48.41 1366 SER A O 1
ATOM 19347 N N . LEU A 1 1367 ? 167.072 178.914 189.409 1.00 46.79 1367 LEU A N 1
ATOM 19348 C CA . LEU A 1 1367 ? 166.675 177.781 190.233 1.00 46.79 1367 LEU A CA 1
ATOM 19349 C C . LEU A 1 1367 ? 167.513 177.696 191.501 1.00 46.79 1367 LEU A C 1
ATOM 19350 O O . LEU A 1 1367 ? 166.985 177.403 192.579 1.00 46.79 1367 LEU A O 1
ATOM 19366 N N . SER A 1 1368 ? 168.819 177.948 191.398 1.00 51.16 1368 SER A N 1
ATOM 19367 C CA . SER A 1 1368 ? 169.688 177.839 192.561 1.00 51.16 1368 SER A CA 1
ATOM 19368 C C . SER A 1 1368 ? 169.339 178.880 193.609 1.00 51.16 1368 SER A C 1
ATOM 19369 O O . SER A 1 1368 ? 169.319 178.577 194.807 1.00 51.16 1368 SER A O 1
ATOM 19377 N N . PHE A 1 1369 ? 169.060 180.113 193.186 1.00 52.28 1369 PHE A N 1
ATOM 19378 C CA . PHE A 1 1369 ? 168.752 181.176 194.129 1.00 52.28 1369 PHE A CA 1
ATOM 19379 C C . PHE A 1 1369 ? 167.254 181.362 194.332 1.00 52.28 1369 PHE A C 1
ATOM 19380 O O . PHE A 1 1369 ? 166.836 182.363 194.921 1.00 52.28 1369 PHE A O 1
ATOM 19397 N N . CYS A 1 1370 ? 166.445 180.399 193.885 1.00 49.35 1370 CYS A N 1
ATOM 19398 C CA . CYS A 1 1370 ? 165.000 180.475 194.061 1.00 49.35 1370 CYS A CA 1
ATOM 19399 C C . CYS A 1 1370 ? 164.579 180.588 195.518 1.00 49.35 1370 CYS A C 1
ATOM 19400 O O . CYS A 1 1370 ? 163.462 181.035 195.792 1.00 49.35 1370 CYS A O 1
ATOM 19408 N N . GLY A 1 1371 ? 165.424 180.177 196.457 1.00 51.84 1371 GLY A N 1
ATOM 19409 C CA . GLY A 1 1371 ? 165.073 180.187 197.860 1.00 51.84 1371 GLY A CA 1
ATOM 19410 C C . GLY A 1 1371 ? 164.609 178.855 198.405 1.00 51.84 1371 GLY A C 1
ATOM 19411 O O . GLY A 1 1371 ? 164.207 178.790 199.573 1.00 51.84 1371 GLY A O 1
ATOM 19415 N N . VAL A 1 1372 ? 164.652 177.798 197.602 1.00 49.64 1372 VAL A N 1
ATOM 19416 C CA . VAL A 1 1372 ? 164.214 176.475 198.034 1.00 49.64 1372 VAL A CA 1
ATOM 19417 C C . VAL A 1 1372 ? 165.386 175.630 198.511 1.00 49.64 1372 VAL A C 1
ATOM 19418 O O . VAL A 1 1372 ? 165.306 174.965 199.547 1.00 49.64 1372 VAL A O 1
ATOM 19431 N N . MET A 1 1373 ? 166.489 175.636 197.766 1.00 53.22 1373 MET A N 1
ATOM 19432 C CA . MET A 1 1373 ? 167.673 174.908 198.202 1.00 53.22 1373 MET A CA 1
ATOM 19433 C C . MET A 1 1373 ? 168.348 175.617 199.366 1.00 53.22 1373 MET A C 1
ATOM 19434 O O . MET A 1 1373 ? 169.100 174.995 200.122 1.00 53.22 1373 MET A O 1
ATOM 19448 N N . THR A 1 1374 ? 168.090 176.913 199.519 1.00 55.12 1374 THR A N 1
ATOM 19449 C CA . THR A 1 1374 ? 168.557 177.684 200.662 1.00 55.12 1374 THR A CA 1
ATOM 19450 C C . THR A 1 1374 ? 167.618 178.867 200.837 1.00 55.12 1374 THR A C 1
ATOM 19451 O O . THR A 1 1374 ? 167.378 179.613 199.886 1.00 55.12 1374 THR A O 1
ATOM 19462 N N . THR A 1 1375 ? 167.074 179.027 202.037 1.00 55.98 1375 THR A N 1
ATOM 19463 C CA . THR A 1 1375 ? 166.121 180.098 202.261 1.00 55.98 1375 THR A CA 1
ATOM 19464 C C . THR A 1 1375 ? 166.822 181.451 202.161 1.00 55.98 1375 THR A C 1
ATOM 19465 O O . THR A 1 1375 ? 168.005 181.569 202.485 1.00 55.98 1375 THR A O 1
ATOM 19476 N N . PRO A 1 1376 ? 166.113 182.490 201.718 1.00 55.21 1376 PRO A N 1
ATOM 19477 C CA . PRO A 1 1376 ? 166.760 183.805 201.596 1.00 55.21 1376 PRO A CA 1
ATOM 19478 C C . PRO A 1 1376 ? 167.326 184.311 202.908 1.00 55.21 1376 PRO A C 1
ATOM 19479 O O . PRO A 1 1376 ? 168.341 185.018 202.906 1.00 55.21 1376 PRO A O 1
ATOM 19490 N N . SER A 1 1377 ? 166.699 183.964 204.034 1.00 56.89 1377 SER A N 1
ATOM 19491 C CA . SER A 1 1377 ? 167.239 184.345 205.333 1.00 56.89 1377 SER A CA 1
ATOM 19492 C C . SER A 1 1377 ? 168.664 183.836 205.499 1.00 56.89 1377 SER A C 1
ATOM 19493 O O . SER A 1 1377 ? 169.554 184.575 205.933 1.00 56.89 1377 SER A O 1
ATOM 19501 N N . ALA A 1 1378 ? 168.899 182.570 205.157 1.00 57.28 1378 ALA A N 1
ATOM 19502 C CA . ALA A 1 1378 ? 170.227 181.980 205.252 1.00 57.28 1378 ALA A CA 1
ATOM 19503 C C . ALA A 1 1378 ? 171.123 182.342 204.077 1.00 57.28 1378 ALA A C 1
ATOM 19504 O O . ALA A 1 1378 ? 172.326 182.073 204.133 1.00 57.28 1378 ALA A O 1
ATOM 19511 N N . MET A 1 1379 ? 170.570 182.927 203.020 1.00 56.65 1379 MET A N 1
ATOM 19512 C CA . MET A 1 1379 ? 171.382 183.345 201.894 1.00 56.65 1379 MET A CA 1
ATOM 19513 C C . MET A 1 1379 ? 172.300 184.492 202.315 1.00 56.65 1379 MET A C 1
ATOM 19514 O O . MET A 1 1379 ? 171.940 185.301 203.172 1.00 56.65 1379 MET A O 1
ATOM 19528 N N . PRO A 1 1380 ? 173.496 184.582 201.738 1.00 57.88 1380 PRO A N 1
ATOM 19529 C CA . PRO A 1 1380 ? 174.343 185.741 202.020 1.00 57.88 1380 PRO A CA 1
ATOM 19530 C C . PRO A 1 1380 ? 173.674 187.028 201.565 1.00 57.88 1380 PRO A C 1
ATOM 19531 O O . PRO A 1 1380 ? 172.924 187.054 200.588 1.00 57.88 1380 PRO A O 1
ATOM 19542 N N . ARG A 1 1381 ? 173.961 188.106 202.295 1.00 58.69 1381 ARG A N 1
ATOM 19543 C CA . ARG A 1 1381 ? 173.409 189.414 201.963 1.00 58.69 1381 ARG A CA 1
ATOM 19544 C C . ARG A 1 1381 ? 173.701 189.796 200.521 1.00 58.69 1381 ARG A C 1
ATOM 19545 O O . ARG A 1 1381 ? 172.915 190.517 199.898 1.00 58.69 1381 ARG A O 1
ATOM 19566 N N . PHE A 1 1382 ? 174.818 189.320 199.971 1.00 58.47 1382 PHE A N 1
ATOM 19567 C CA . PHE A 1 1382 ? 175.185 189.689 198.609 1.00 58.47 1382 PHE A CA 1
ATOM 19568 C C . PHE A 1 1382 ? 174.170 189.178 197.597 1.00 58.47 1382 PHE A C 1
ATOM 19569 O O . PHE A 1 1382 ? 173.829 189.883 196.642 1.00 58.47 1382 PHE A O 1
ATOM 19586 N N . TRP A 1 1383 ? 173.678 187.960 197.786 1.00 55.55 1383 TRP A N 1
ATOM 19587 C CA . TRP A 1 1383 ? 172.928 187.258 196.755 1.00 55.55 1383 TRP A CA 1
ATOM 19588 C C . TRP A 1 1383 ? 171.434 187.535 196.791 1.00 55.55 1383 TRP A C 1
ATOM 19589 O O . TRP A 1 1383 ? 170.704 187.000 195.952 1.00 55.55 1383 TRP A O 1
ATOM 19610 N N . ILE A 1 1384 ? 170.959 188.365 197.720 1.00 54.44 1384 ILE A N 1
ATOM 19611 C CA . ILE A 1 1384 ? 169.523 188.593 197.822 1.00 54.44 1384 ILE A CA 1
ATOM 19612 C C . ILE A 1 1384 ? 168.969 189.143 196.518 1.00 54.44 1384 ILE A C 1
ATOM 19613 O O . ILE A 1 1384 ? 167.839 188.824 196.135 1.00 54.44 1384 ILE A O 1
ATOM 19629 N N . PHE A 1 1385 ? 169.744 189.963 195.808 1.00 52.25 1385 PHE A N 1
ATOM 19630 C CA . PHE A 1 1385 ? 169.261 190.483 194.536 1.00 52.25 1385 PHE A CA 1
ATOM 19631 C C . PHE A 1 1385 ? 168.906 189.346 193.587 1.00 52.25 1385 PHE A C 1
ATOM 19632 O O . PHE A 1 1385 ? 167.862 189.382 192.926 1.00 52.25 1385 PHE A O 1
ATOM 19649 N N . MET A 1 1386 ? 169.748 188.313 193.525 1.00 51.62 1386 MET A N 1
ATOM 19650 C CA . MET A 1 1386 ? 169.441 187.172 192.673 1.00 51.62 1386 MET A CA 1
ATOM 19651 C C . MET A 1 1386 ? 168.198 186.443 193.156 1.00 51.62 1386 MET A C 1
ATOM 19652 O O . MET A 1 1386 ? 167.465 185.865 192.347 1.00 51.62 1386 MET A O 1
ATOM 19666 N N . TYR A 1 1387 ? 167.945 186.452 194.464 1.00 50.35 1387 TYR A N 1
ATOM 19667 C CA . TYR A 1 1387 ? 166.713 185.866 194.976 1.00 50.35 1387 TYR A CA 1
ATOM 19668 C C . TYR A 1 1387 ? 165.511 186.751 194.679 1.00 50.35 1387 TYR A C 1
ATOM 19669 O O . TYR A 1 1387 ? 164.371 186.279 194.721 1.00 50.35 1387 TYR A O 1
ATOM 19687 N N . ARG A 1 1388 ? 165.734 188.035 194.397 1.00 49.57 1388 ARG A N 1
ATOM 19688 C CA . ARG A 1 1388 ? 164.614 188.916 194.091 1.00 49.57 1388 ARG A CA 1
ATOM 19689 C C . ARG A 1 1388 ? 164.287 188.903 192.607 1.00 49.57 1388 ARG A C 1
ATOM 19690 O O . ARG A 1 1388 ? 163.114 188.967 192.229 1.00 49.57 1388 ARG A O 1
ATOM 19711 N N . VAL A 1 1389 ? 165.306 188.818 191.756 1.00 48.09 1389 VAL A N 1
ATOM 19712 C CA . VAL A 1 1389 ? 165.095 188.969 190.323 1.00 48.09 1389 VAL A CA 1
ATOM 19713 C C . VAL A 1 1389 ? 164.794 187.654 189.617 1.00 48.09 1389 VAL A C 1
ATOM 19714 O O . VAL A 1 1389 ? 164.292 187.677 188.486 1.00 48.09 1389 VAL A O 1
ATOM 19727 N N . SER A 1 1390 ? 165.082 186.519 190.233 1.00 47.46 1390 SER A N 1
ATOM 19728 C CA . SER A 1 1390 ? 164.845 185.248 189.562 1.00 47.46 1390 SER A CA 1
ATOM 19729 C C . SER A 1 1390 ? 163.346 184.980 189.484 1.00 47.46 1390 SER A C 1
ATOM 19730 O O . SER A 1 1390 ? 162.657 185.054 190.505 1.00 47.46 1390 SER A O 1
ATOM 19738 N N . PRO A 1 1391 ? 162.805 184.681 188.302 1.00 43.86 1391 PRO A N 1
ATOM 19739 C CA . PRO A 1 1391 ? 161.355 184.450 188.204 1.00 43.86 1391 PRO A CA 1
ATOM 19740 C C . PRO A 1 1391 ? 160.887 183.248 188.990 1.00 43.86 1391 PRO A C 1
ATOM 19741 O O . PRO A 1 1391 ? 159.736 183.215 189.444 1.00 43.86 1391 PRO A O 1
ATOM 19752 N N . LEU A 1 1392 ? 161.746 182.245 189.156 1.00 44.36 1392 LEU A N 1
ATOM 19753 C CA . LEU A 1 1392 ? 161.316 181.028 189.819 1.00 44.36 1392 LEU A CA 1
ATOM 19754 C C . LEU A 1 1392 ? 161.044 181.243 191.297 1.00 44.36 1392 LEU A C 1
ATOM 19755 O O . LEU A 1 1392 ? 160.270 180.483 191.872 1.00 44.36 1392 LEU A O 1
ATOM 19771 N N . THR A 1 1393 ? 161.622 182.265 191.925 1.00 45.09 1393 THR A N 1
ATOM 19772 C CA . THR A 1 1393 ? 161.217 182.573 193.292 1.00 45.09 1393 THR A CA 1
ATOM 19773 C C . THR A 1 1393 ? 159.715 182.785 193.358 1.00 45.09 1393 THR A C 1
ATOM 19774 O O . THR A 1 1393 ? 159.014 182.129 194.135 1.00 45.09 1393 THR A O 1
ATOM 19785 N N . TYR A 1 1394 ? 159.200 183.669 192.508 1.00 42.15 1394 TYR A N 1
ATOM 19786 C CA . TYR A 1 1394 ? 157.777 183.977 192.531 1.00 42.15 1394 TYR A CA 1
ATOM 19787 C C . TYR A 1 1394 ? 156.960 182.806 192.017 1.00 42.15 1394 TYR A C 1
ATOM 19788 O O . TYR A 1 1394 ? 155.940 182.443 192.616 1.00 42.15 1394 TYR A O 1
ATOM 19806 N N . PHE A 1 1395 ? 157.414 182.173 190.936 1.00 40.53 1395 PHE A N 1
ATOM 19807 C CA . PHE A 1 1395 ? 156.704 181.007 190.425 1.00 40.53 1395 PHE A CA 1
ATOM 19808 C C . PHE A 1 1395 ? 156.523 179.956 191.509 1.00 40.53 1395 PHE A C 1
ATOM 19809 O O . PHE A 1 1395 ? 155.403 179.514 191.777 1.00 40.53 1395 PHE A O 1
ATOM 19826 N N . ILE A 1 1396 ? 157.613 179.559 192.164 1.00 42.03 1396 ILE A N 1
ATOM 19827 C CA . ILE A 1 1396 ? 157.561 178.438 193.089 1.00 42.03 1396 ILE A CA 1
ATOM 19828 C C . ILE A 1 1396 ? 156.872 178.838 194.384 1.00 42.03 1396 ILE A C 1
ATOM 19829 O O . ILE A 1 1396 ? 156.094 178.060 194.943 1.00 42.03 1396 ILE A O 1
ATOM 19845 N N . GLN A 1 1397 ? 157.128 180.047 194.885 1.00 42.22 1397 GLN A N 1
ATOM 19846 C CA . GLN A 1 1397 ? 156.397 180.510 196.056 1.00 42.22 1397 GLN A CA 1
ATOM 19847 C C . GLN A 1 1397 ? 154.897 180.432 195.815 1.00 42.22 1397 GLN A C 1
ATOM 19848 O O . GLN A 1 1397 ? 154.162 179.807 196.587 1.00 42.22 1397 GLN A O 1
ATOM 19862 N N . ALA A 1 1398 ? 154.429 181.032 194.719 1.00 41.34 1398 ALA A N 1
ATOM 19863 C CA . ALA A 1 1398 ? 152.998 181.042 194.446 1.00 41.34 1398 ALA A CA 1
ATOM 19864 C C . ALA A 1 1398 ? 152.470 179.638 194.225 1.00 41.34 1398 ALA A C 1
ATOM 19865 O O . ALA A 1 1398 ? 151.365 179.307 194.663 1.00 41.34 1398 ALA A O 1
ATOM 19872 N N . LEU A 1 1399 ? 153.238 178.797 193.539 1.00 40.99 1399 LEU A N 1
ATOM 19873 C CA . LEU A 1 1399 ? 152.716 177.503 193.136 1.00 40.99 1399 LEU A CA 1
ATOM 19874 C C . LEU A 1 1399 ? 152.620 176.567 194.333 1.00 40.99 1399 LEU A C 1
ATOM 19875 O O . LEU A 1 1399 ? 151.629 175.848 194.492 1.00 40.99 1399 LEU A O 1
ATOM 19891 N N . LEU A 1 1400 ? 153.617 176.601 195.220 1.00 41.98 1400 LEU A N 1
ATOM 19892 C CA . LEU A 1 1400 ? 153.534 175.836 196.456 1.00 41.98 1400 LEU A CA 1
ATOM 19893 C C . LEU A 1 1400 ? 152.462 176.388 197.385 1.00 41.98 1400 LEU A C 1
ATOM 19894 O O . LEU A 1 1400 ? 151.798 175.615 198.084 1.00 41.98 1400 LEU A O 1
ATOM 19910 N N . ALA A 1 1401 ? 152.272 177.711 197.415 1.00 41.51 1401 ALA A N 1
ATOM 19911 C CA . ALA A 1 1401 ? 151.193 178.270 198.222 1.00 41.51 1401 ALA A CA 1
ATOM 19912 C C . ALA A 1 1401 ? 149.838 177.801 197.718 1.00 41.51 1401 ALA A C 1
ATOM 19913 O O . ALA A 1 1401 ? 148.964 177.436 198.510 1.00 41.51 1401 ALA A O 1
ATOM 19920 N N . VAL A 1 1402 ? 149.644 177.804 196.399 1.00 41.76 1402 VAL A N 1
ATOM 19921 C CA . VAL A 1 1402 ? 148.409 177.302 195.819 1.00 41.76 1402 VAL A CA 1
ATOM 19922 C C . VAL A 1 1402 ? 148.284 175.800 196.002 1.00 41.76 1402 VAL A C 1
ATOM 19923 O O . VAL A 1 1402 ? 147.174 175.261 195.950 1.00 41.76 1402 VAL A O 1
ATOM 19936 N N . GLY A 1 1403 ? 149.397 175.106 196.208 1.00 42.11 1403 GLY A N 1
ATOM 19937 C CA . GLY A 1 1403 ? 149.361 173.675 196.410 1.00 42.11 1403 GLY A CA 1
ATOM 19938 C C . GLY A 1 1403 ? 148.997 173.232 197.811 1.00 42.11 1403 GLY A C 1
ATOM 19939 O O . GLY A 1 1403 ? 148.166 172.336 197.969 1.00 42.11 1403 GLY A O 1
ATOM 19943 N N . VAL A 1 1404 ? 149.596 173.833 198.838 1.00 42.78 1404 VAL A N 1
ATOM 19944 C CA . VAL A 1 1404 ? 149.515 173.291 200.191 1.00 42.78 1404 VAL A CA 1
ATOM 19945 C C . VAL A 1 1404 ? 148.884 174.244 201.195 1.00 42.78 1404 VAL A C 1
ATOM 19946 O O . VAL A 1 1404 ? 148.623 173.826 202.331 1.00 42.78 1404 VAL A O 1
ATOM 19959 N N . ALA A 1 1405 ? 148.622 175.495 200.839 1.00 42.72 1405 ALA A N 1
ATOM 19960 C CA . ALA A 1 1405 ? 148.259 176.478 201.847 1.00 42.72 1405 ALA A CA 1
ATOM 19961 C C . ALA A 1 1405 ? 146.857 176.233 202.398 1.00 42.72 1405 ALA A C 1
ATOM 19962 O O . ALA A 1 1405 ? 146.025 175.553 201.795 1.00 42.72 1405 ALA A O 1
ATOM 19969 N N . ASN A 1 1406 ? 146.616 176.798 203.583 1.00 44.83 1406 ASN A N 1
ATOM 19970 C CA . ASN A 1 1406 ? 145.291 176.896 204.196 1.00 44.83 1406 ASN A CA 1
ATOM 19971 C C . ASN A 1 1406 ? 144.757 175.558 204.692 1.00 44.83 1406 ASN A C 1
ATOM 19972 O O . ASN A 1 1406 ? 143.544 175.366 204.765 1.00 44.83 1406 ASN A O 1
ATOM 19983 N N . VAL A 1 1407 ? 145.633 174.624 205.050 1.00 45.85 1407 VAL A N 1
ATOM 19984 C CA . VAL A 1 1407 ? 145.218 173.361 205.641 1.00 45.85 1407 VAL A CA 1
ATOM 19985 C C . VAL A 1 1407 ? 146.042 173.123 206.898 1.00 45.85 1407 VAL A C 1
ATOM 19986 O O . VAL A 1 1407 ? 146.960 173.875 207.221 1.00 45.85 1407 VAL A O 1
ATOM 19999 N N . ASP A 1 1408 ? 145.690 172.061 207.614 1.00 50.16 1408 ASP A N 1
ATOM 20000 C CA . ASP A 1 1408 ? 146.318 171.748 208.887 1.00 50.16 1408 ASP A CA 1
ATOM 20001 C C . ASP A 1 1408 ? 147.482 170.791 208.687 1.00 50.16 1408 ASP A C 1
ATOM 20002 O O . ASP A 1 1408 ? 147.396 169.844 207.901 1.00 50.16 1408 ASP A O 1
ATOM 20011 N N . VAL A 1 1409 ? 148.569 171.047 209.402 1.00 50.58 1409 VAL A N 1
ATOM 20012 C CA . VAL A 1 1409 ? 149.711 170.144 209.412 1.00 50.58 1409 VAL A CA 1
ATOM 20013 C C . VAL A 1 1409 ? 149.377 168.950 210.289 1.00 50.58 1409 VAL A C 1
ATOM 20014 O O . VAL A 1 1409 ? 148.719 169.086 211.326 1.00 50.58 1409 VAL A O 1
ATOM 20027 N N . LYS A 1 1410 ? 149.825 167.768 209.872 1.00 53.71 1410 LYS A N 1
ATOM 20028 C CA . LYS A 1 1410 ? 149.623 166.531 210.623 1.00 53.71 1410 LYS A CA 1
ATOM 20029 C C . LYS A 1 1410 ? 150.983 165.857 210.771 1.00 53.71 1410 LYS A C 1
ATOM 20030 O O . LYS A 1 1410 ? 151.348 164.987 209.978 1.00 53.71 1410 LYS A O 1
ATOM 20049 N N . CYS A 1 1411 ? 151.719 166.252 211.804 1.00 57.51 1411 CYS A N 1
ATOM 20050 C CA . CYS A 1 1411 ? 153.062 165.737 212.015 1.00 57.51 1411 CYS A CA 1
ATOM 20051 C C . CYS A 1 1411 ? 153.049 164.218 212.131 1.00 57.51 1411 CYS A C 1
ATOM 20052 O O . CYS A 1 1411 ? 152.148 163.624 212.727 1.00 57.51 1411 CYS A O 1
ATOM 20057 N N . ALA A 1 1412 ? 154.064 163.592 211.543 1.00 57.52 1412 ALA A N 1
ATOM 20058 C CA . ALA A 1 1412 ? 154.214 162.150 211.618 1.00 57.52 1412 ALA A CA 1
ATOM 20059 C C . ALA A 1 1412 ? 154.803 161.746 212.968 1.00 57.52 1412 ALA A C 1
ATOM 20060 O O . ALA A 1 1412 ? 155.274 162.576 213.748 1.00 57.52 1412 ALA A O 1
ATOM 20067 N N . ASP A 1 1413 ? 154.783 160.440 213.236 1.00 57.43 1413 ASP A N 1
ATOM 20068 C CA . ASP A 1 1413 ? 155.220 159.950 214.540 1.00 57.43 1413 ASP A CA 1
ATOM 20069 C C . ASP A 1 1413 ? 156.650 160.374 214.847 1.00 57.43 1413 ASP A C 1
ATOM 20070 O O . ASP A 1 1413 ? 156.940 160.851 215.950 1.00 57.43 1413 ASP A O 1
ATOM 20079 N N . TYR A 1 1414 ? 157.560 160.208 213.887 1.00 53.71 1414 TYR A N 1
ATOM 20080 C CA . TYR A 1 1414 ? 158.955 160.555 214.132 1.00 53.71 1414 TYR A CA 1
ATOM 20081 C C . TYR A 1 1414 ? 159.192 162.058 214.109 1.00 53.71 1414 TYR A C 1
ATOM 20082 O O . TYR A 1 1414 ? 160.238 162.511 214.585 1.00 53.71 1414 TYR A O 1
ATOM 20100 N N . GLU A 1 1415 ? 158.254 162.842 213.577 1.00 56.53 1415 GLU A N 1
ATOM 20101 C CA . GLU A 1 1415 ? 158.432 164.289 213.545 1.00 56.53 1415 GLU A CA 1
ATOM 20102 C C . GLU A 1 1415 ? 158.019 164.947 214.854 1.00 56.53 1415 GLU A C 1
ATOM 20103 O O . GLU A 1 1415 ? 158.477 166.052 215.158 1.00 56.53 1415 GLU A O 1
ATOM 20115 N N . LEU A 1 1416 ? 157.161 164.295 215.631 1.00 59.21 1416 LEU A N 1
ATOM 20116 C CA . LEU A 1 1416 ? 156.677 164.887 216.869 1.00 59.21 1416 LEU A CA 1
ATOM 20117 C C . LEU A 1 1416 ? 157.787 164.966 217.908 1.00 59.21 1416 LEU A C 1
ATOM 20118 O O . LEU A 1 1416 ? 158.587 164.041 218.062 1.00 59.21 1416 LEU A O 1
ATOM 20134 N N . LEU A 1 1417 ? 157.826 166.085 218.626 1.00 60.51 1417 LEU A N 1
ATOM 20135 C CA . LEU A 1 1417 ? 158.774 166.274 219.714 1.00 60.51 1417 LEU A CA 1
ATOM 20136 C C . LEU A 1 1417 ? 158.277 165.590 220.976 1.00 60.51 1417 LEU A C 1
ATOM 20137 O O . LEU A 1 1417 ? 157.118 165.757 221.365 1.00 60.51 1417 LEU A O 1
ATOM 20153 N N . GLU A 1 1418 ? 159.156 164.837 221.626 1.00 65.60 1418 GLU A N 1
ATOM 20154 C CA . GLU A 1 1418 ? 158.819 164.115 222.844 1.00 65.60 1418 GLU A CA 1
ATOM 20155 C C . GLU A 1 1418 ? 159.658 164.654 223.995 1.00 65.60 1418 GLU A C 1
ATOM 20156 O O . GLU A 1 1418 ? 160.890 164.604 223.946 1.00 65.60 1418 GLU A O 1
ATOM 20168 N N . PHE A 1 1419 ? 158.987 165.164 225.021 1.00 65.28 1419 PHE A N 1
ATOM 20169 C CA . PHE A 1 1419 ? 159.619 165.536 226.278 1.00 65.28 1419 PHE A CA 1
ATOM 20170 C C . PHE A 1 1419 ? 158.581 165.372 227.378 1.00 65.28 1419 PHE A C 1
ATOM 20171 O O . PHE A 1 1419 ? 157.463 164.912 227.131 1.00 65.28 1419 PHE A O 1
ATOM 20188 N N . THR A 1 1420 ? 158.945 165.756 228.595 1.00 68.67 1420 THR A N 1
ATOM 20189 C CA . THR A 1 1420 ? 158.061 165.574 229.729 1.00 68.67 1420 THR A CA 1
ATOM 20190 C C . THR A 1 1420 ? 157.800 166.911 230.409 1.00 68.67 1420 THR A C 1
ATOM 20191 O O . THR A 1 1420 ? 158.665 167.790 230.407 1.00 68.67 1420 THR A O 1
ATOM 20202 N N . PRO A 1 1421 ? 156.625 167.094 231.001 1.00 69.38 1421 PRO A N 1
ATOM 20203 C CA . PRO A 1 1421 ? 156.309 168.370 231.626 1.00 69.38 1421 PRO A CA 1
ATOM 20204 C C . PRO A 1 1421 ? 156.868 168.441 233.034 1.00 69.38 1421 PRO A C 1
ATOM 20205 O O . PRO A 1 1421 ? 157.268 167.416 233.605 1.00 69.38 1421 PRO A O 1
ATOM 20216 N N . PRO A 1 1422 ? 156.903 169.627 233.634 1.00 69.75 1422 PRO A N 1
ATOM 20217 C CA . PRO A 1 1422 ? 157.357 169.732 235.025 1.00 69.75 1422 PRO A CA 1
ATOM 20218 C C . PRO A 1 1422 ? 156.462 168.970 235.984 1.00 69.75 1422 PRO A C 1
ATOM 20219 O O . PRO A 1 1422 ? 155.493 168.328 235.568 1.00 69.75 1422 PRO A O 1
ATOM 20230 N N . SER A 1 1423 ? 156.796 169.017 237.269 1.00 73.01 1423 SER A N 1
ATOM 20231 C CA . SER A 1 1423 ? 156.026 168.292 238.268 1.00 73.01 1423 SER A CA 1
ATOM 20232 C C . SER A 1 1423 ? 154.629 168.881 238.408 1.00 73.01 1423 SER A C 1
ATOM 20233 O O . SER A 1 1423 ? 154.461 170.095 238.550 1.00 73.01 1423 SER A O 1
ATOM 20241 N N . GLY A 1 1424 ? 153.624 168.009 238.362 1.00 74.39 1424 GLY A N 1
ATOM 20242 C CA . GLY A 1 1424 ? 152.273 168.368 238.731 1.00 74.39 1424 GLY A CA 1
ATOM 20243 C C . GLY A 1 1424 ? 151.461 169.093 237.682 1.00 74.39 1424 GLY A C 1
ATOM 20244 O O . GLY A 1 1424 ? 150.270 169.330 237.912 1.00 74.39 1424 GLY A O 1
ATOM 20248 N N . MET A 1 1425 ? 152.044 169.453 236.540 1.00 73.26 1425 MET A N 1
ATOM 20249 C CA . MET A 1 1425 ? 151.317 170.159 235.494 1.00 73.26 1425 MET A CA 1
ATOM 20250 C C . MET A 1 1425 ? 151.310 169.330 234.219 1.00 73.26 1425 MET A C 1
ATOM 20251 O O . MET A 1 1425 ? 152.337 168.769 233.825 1.00 73.26 1425 MET A O 1
ATOM 20265 N N . THR A 1 1426 ? 150.144 169.252 233.585 1.00 73.14 1426 THR A N 1
ATOM 20266 C CA . THR A 1 1426 ? 150.034 168.608 232.290 1.00 73.14 1426 THR A CA 1
ATOM 20267 C C . THR A 1 1426 ? 150.744 169.447 231.231 1.00 73.14 1426 THR A C 1
ATOM 20268 O O . THR A 1 1426 ? 151.059 170.623 231.433 1.00 73.14 1426 THR A O 1
ATOM 20279 N N . CYS A 1 1427 ? 150.992 168.829 230.077 1.00 71.77 1427 CYS A N 1
ATOM 20280 C CA . CYS A 1 1427 ? 151.654 169.553 229.002 1.00 71.77 1427 CYS A CA 1
ATOM 20281 C C . CYS A 1 1427 ? 150.825 170.708 228.469 1.00 71.77 1427 CYS A C 1
ATOM 20282 O O . CYS A 1 1427 ? 151.399 171.654 227.927 1.00 71.77 1427 CYS A O 1
ATOM 20289 N N . GLY A 1 1428 ? 149.501 170.668 228.607 1.00 70.31 1428 GLY A N 1
ATOM 20290 C CA . GLY A 1 1428 ? 148.714 171.831 228.236 1.00 70.31 1428 GLY A CA 1
ATOM 20291 C C . GLY A 1 1428 ? 149.120 173.061 229.024 1.00 70.31 1428 GLY A C 1
ATOM 20292 O O . GLY A 1 1428 ? 149.453 174.102 228.453 1.00 70.31 1428 GLY A O 1
ATOM 20296 N N . GLN A 1 1429 ? 149.134 172.944 230.352 1.00 71.81 1429 GLN A N 1
ATOM 20297 C CA . GLN A 1 1429 ? 149.563 174.060 231.186 1.00 71.81 1429 GLN A CA 1
ATOM 20298 C C . GLN A 1 1429 ? 151.026 174.395 230.943 1.00 71.81 1429 GLN A C 1
ATOM 20299 O O . GLN A 1 1429 ? 151.400 175.571 230.878 1.00 71.81 1429 GLN A O 1
ATOM 20313 N N . TYR A 1 1430 ? 151.869 173.372 230.809 1.00 68.42 1430 TYR A N 1
ATOM 20314 C CA . TYR A 1 1430 ? 153.296 173.606 230.635 1.00 68.42 1430 TYR A CA 1
ATOM 20315 C C . TYR A 1 1430 ? 153.572 174.410 229.376 1.00 68.42 1430 TYR A C 1
ATOM 20316 O O . TYR A 1 1430 ? 154.386 175.340 229.388 1.00 68.42 1430 TYR A O 1
ATOM 20334 N N . MET A 1 1431 ? 152.904 174.066 228.282 1.00 65.64 1431 MET A N 1
ATOM 20335 C CA . MET A 1 1431 ? 153.166 174.658 226.983 1.00 65.64 1431 MET A CA 1
ATOM 20336 C C . MET A 1 1431 ? 152.277 175.851 226.678 1.00 65.64 1431 MET A C 1
ATOM 20337 O O . MET A 1 1431 ? 152.470 176.491 225.641 1.00 65.64 1431 MET A O 1
ATOM 20351 N N . GLU A 1 1432 ? 151.312 176.164 227.537 1.00 69.10 1432 GLU A N 1
ATOM 20352 C CA . GLU A 1 1432 ? 150.441 177.303 227.264 1.00 69.10 1432 GLU A CA 1
ATOM 20353 C C . GLU A 1 1432 ? 151.209 178.611 227.121 1.00 69.10 1432 GLU A C 1
ATOM 20354 O O . GLU A 1 1432 ? 151.002 179.309 226.116 1.00 69.10 1432 GLU A O 1
ATOM 20366 N N . PRO A 1 1433 ? 152.100 178.995 228.040 1.00 66.94 1433 PRO A N 1
ATOM 20367 C CA . PRO A 1 1433 ? 152.841 180.250 227.838 1.00 66.94 1433 PRO A CA 1
ATOM 20368 C C . PRO A 1 1433 ? 153.625 180.287 226.541 1.00 66.94 1433 PRO A C 1
ATOM 20369 O O . PRO A 1 1433 ? 153.707 181.346 225.906 1.00 66.94 1433 PRO A O 1
ATOM 20380 N N . TYR A 1 1434 ? 154.218 179.166 226.129 1.00 63.30 1434 TYR A N 1
ATOM 20381 C CA . TYR A 1 1434 ? 154.974 179.155 224.883 1.00 63.30 1434 TYR A CA 1
ATOM 20382 C C . TYR A 1 1434 ? 154.061 179.410 223.693 1.00 63.30 1434 TYR A C 1
ATOM 20383 O O . TYR A 1 1434 ? 154.368 180.233 222.824 1.00 63.30 1434 TYR A O 1
ATOM 20401 N N . LEU A 1 1435 ? 152.926 178.713 223.638 1.00 64.95 1435 LEU A N 1
ATOM 20402 C CA . LEU A 1 1435 ? 151.980 178.913 222.550 1.00 64.95 1435 LEU A CA 1
ATOM 20403 C C . LEU A 1 1435 ? 151.369 180.307 222.562 1.00 64.95 1435 LEU A C 1
ATOM 20404 O O . LEU A 1 1435 ? 150.937 180.787 221.510 1.00 64.95 1435 LEU A O 1
ATOM 20420 N N . GLN A 1 1436 ? 151.315 180.967 223.721 1.00 67.39 1436 GLN A N 1
ATOM 20421 C CA . GLN A 1 1436 ? 150.885 182.361 223.737 1.00 67.39 1436 GLN A CA 1
ATOM 20422 C C . GLN A 1 1436 ? 151.777 183.216 222.849 1.00 67.39 1436 GLN A C 1
ATOM 20423 O O . GLN A 1 1436 ? 151.291 184.106 222.142 1.00 67.39 1436 GLN A O 1
ATOM 20437 N N . LEU A 1 1437 ? 153.087 182.965 222.871 1.00 66.65 1437 LEU A N 1
ATOM 20438 C CA . LEU A 1 1437 ? 154.031 183.759 222.091 1.00 66.65 1437 LEU A CA 1
ATOM 20439 C C . LEU A 1 1437 ? 154.223 183.188 220.690 1.00 66.65 1437 LEU A C 1
ATOM 20440 O O . LEU A 1 1437 ? 153.934 183.860 219.696 1.00 66.65 1437 LEU A O 1
ATOM 20456 N N . ALA A 1 1438 ? 154.706 181.952 220.595 1.00 64.79 1438 ALA A N 1
ATOM 20457 C CA . ALA A 1 1438 ? 154.875 181.289 219.303 1.00 64.79 1438 ALA A CA 1
ATOM 20458 C C . ALA A 1 1438 ? 153.502 180.804 218.872 1.00 64.79 1438 ALA A C 1
ATOM 20459 O O . ALA A 1 1438 ? 153.077 179.695 219.191 1.00 64.79 1438 ALA A O 1
ATOM 20466 N N . LYS A 1 1439 ? 152.795 181.651 218.129 1.00 65.19 1439 LYS A N 1
ATOM 20467 C CA . LYS A 1 1439 ? 151.389 181.410 217.818 1.00 65.19 1439 LYS A CA 1
ATOM 20468 C C . LYS A 1 1439 ? 151.254 180.348 216.726 1.00 65.19 1439 LYS A C 1
ATOM 20469 O O . LYS A 1 1439 ? 150.718 180.580 215.643 1.00 65.19 1439 LYS A O 1
ATOM 20488 N N . THR A 1 1440 ? 151.764 179.156 217.042 1.00 59.57 1440 THR A N 1
ATOM 20489 C CA . THR A 1 1440 ? 151.658 178.000 216.160 1.00 59.57 1440 THR A CA 1
ATOM 20490 C C . THR A 1 1440 ? 152.226 176.765 216.847 1.00 59.57 1440 THR A C 1
ATOM 20491 O O . THR A 1 1440 ? 153.115 176.871 217.697 1.00 59.57 1440 THR A O 1
ATOM 20502 N N . GLY A 1 1441 ? 151.738 175.598 216.469 1.00 56.45 1441 GLY A N 1
ATOM 20503 C CA . GLY A 1 1441 ? 152.086 174.352 217.116 1.00 56.45 1441 GLY A CA 1
ATOM 20504 C C . GLY A 1 1441 ? 150.928 173.819 217.936 1.00 56.45 1441 GLY A C 1
ATOM 20505 O O . GLY A 1 1441 ? 150.041 174.564 218.372 1.00 56.45 1441 GLY A O 1
ATOM 20509 N N . TYR A 1 1442 ? 150.930 172.507 218.149 1.00 57.37 1442 TYR A N 1
ATOM 20510 C CA . TYR A 1 1442 ? 149.842 171.860 218.864 1.00 57.37 1442 TYR A CA 1
ATOM 20511 C C . TYR A 1 1442 ? 150.378 170.644 219.601 1.00 57.37 1442 TYR A C 1
ATOM 20512 O O . TYR A 1 1442 ? 151.441 170.114 219.276 1.00 57.37 1442 TYR A O 1
ATOM 20530 N N . LEU A 1 1443 ? 149.619 170.206 220.599 1.00 64.21 1443 LEU A N 1
ATOM 20531 C CA . LEU A 1 1443 ? 149.952 169.040 221.402 1.00 64.21 1443 LEU A CA 1
ATOM 20532 C C . LEU A 1 1443 ? 148.994 167.903 221.088 1.00 64.21 1443 LEU A C 1
ATOM 20533 O O . LEU A 1 1443 ? 147.792 168.120 220.911 1.00 64.21 1443 LEU A O 1
ATOM 20549 N N . THR A 1 1444 ? 149.533 166.687 221.020 1.00 64.20 1444 THR A N 1
ATOM 20550 C CA . THR A 1 1444 ? 148.691 165.522 220.776 1.00 64.20 1444 THR A CA 1
ATOM 20551 C C . THR A 1 1444 ? 147.711 165.300 221.920 1.00 64.20 1444 THR A C 1
ATOM 20552 O O . THR A 1 1444 ? 146.531 165.014 221.690 1.00 64.20 1444 THR A O 1
ATOM 20563 N N . ASP A 1 1445 ? 148.177 165.428 223.162 1.00 69.71 1445 ASP A N 1
ATOM 20564 C CA . ASP A 1 1445 ? 147.332 165.301 224.350 1.00 69.71 1445 ASP A CA 1
ATOM 20565 C C . ASP A 1 1445 ? 147.617 166.507 225.237 1.00 69.71 1445 ASP A C 1
ATOM 20566 O O . ASP A 1 1445 ? 148.552 166.493 226.040 1.00 69.71 1445 ASP A O 1
ATOM 20575 N N . GLU A 1 1446 ? 146.804 167.552 225.088 1.00 71.04 1446 GLU A N 1
ATOM 20576 C CA . GLU A 1 1446 ? 146.979 168.747 225.903 1.00 71.04 1446 GLU A CA 1
ATOM 20577 C C . GLU A 1 1446 ? 146.851 168.454 227.390 1.00 71.04 1446 GLU A C 1
ATOM 20578 O O . GLU A 1 1446 ? 147.404 169.197 228.206 1.00 71.04 1446 GLU A O 1
ATOM 20590 N N . ASN A 1 1447 ? 146.139 167.392 227.760 1.00 73.30 1447 ASN A N 1
ATOM 20591 C CA . ASN A 1 1447 ? 145.912 167.047 229.156 1.00 73.30 1447 ASN A CA 1
ATOM 20592 C C . ASN A 1 1447 ? 146.827 165.939 229.656 1.00 73.30 1447 ASN A C 1
ATOM 20593 O O . ASN A 1 1447 ? 146.712 165.542 230.819 1.00 73.30 1447 ASN A O 1
ATOM 20604 N N . ALA A 1 1448 ? 147.725 165.431 228.819 1.00 73.47 1448 ALA A N 1
ATOM 20605 C CA . ALA A 1 1448 ? 148.643 164.394 229.262 1.00 73.47 1448 ALA A CA 1
ATOM 20606 C C . ALA A 1 1448 ? 149.551 164.924 230.363 1.00 73.47 1448 ALA A C 1
ATOM 20607 O O . ALA A 1 1448 ? 149.939 166.094 230.369 1.00 73.47 1448 ALA A O 1
ATOM 20614 N N . THR A 1 1449 ? 149.893 164.042 231.303 1.00 74.11 1449 THR A N 1
ATOM 20615 C CA . THR A 1 1449 ? 150.703 164.409 232.453 1.00 74.11 1449 THR A CA 1
ATOM 20616 C C . THR A 1 1449 ? 152.059 163.722 232.483 1.00 74.11 1449 THR A C 1
ATOM 20617 O O . THR A 1 1449 ? 152.920 164.132 233.270 1.00 74.11 1449 THR A O 1
ATOM 20628 N N . ASP A 1 1450 ? 152.284 162.710 231.647 1.00 71.93 1450 ASP A N 1
ATOM 20629 C CA . ASP A 1 1450 ? 153.515 161.924 231.676 1.00 71.93 1450 ASP A CA 1
ATOM 20630 C C . ASP A 1 1450 ? 154.512 162.378 230.615 1.00 71.93 1450 ASP A C 1
ATOM 20631 O O . ASP A 1 1450 ? 155.654 162.718 230.935 1.00 71.93 1450 ASP A O 1
ATOM 20640 N N . THR A 1 1451 ? 154.101 162.381 229.351 1.00 69.84 1451 THR A N 1
ATOM 20641 C CA . THR A 1 1451 ? 154.965 162.807 228.261 1.00 69.84 1451 THR A CA 1
ATOM 20642 C C . THR A 1 1451 ? 154.084 163.137 227.069 1.00 69.84 1451 THR A C 1
ATOM 20643 O O . THR A 1 1451 ? 153.132 162.411 226.777 1.00 69.84 1451 THR A O 1
ATOM 20654 N N . CYS A 1 1452 ? 154.411 164.225 226.383 1.00 69.49 1452 CYS A N 1
ATOM 20655 C CA . CYS A 1 1452 ? 153.565 164.764 225.333 1.00 69.49 1452 CYS A CA 1
ATOM 20656 C C . CYS A 1 1452 ? 154.329 164.927 224.030 1.00 69.49 1452 CYS A C 1
ATOM 20657 O O . CYS A 1 1452 ? 155.501 165.311 224.012 1.00 69.49 1452 CYS A O 1
ATOM 20664 N N . SER A 1 1453 ? 153.629 164.640 222.939 1.00 63.67 1453 SER A N 1
ATOM 20665 C CA . SER A 1 1453 ? 154.141 164.796 221.588 1.00 63.67 1453 SER A CA 1
ATOM 20666 C C . SER A 1 1453 ? 153.703 166.159 221.071 1.00 63.67 1453 SER A C 1
ATOM 20667 O O . SER A 1 1453 ? 152.523 166.508 221.166 1.00 63.67 1453 SER A O 1
ATOM 20675 N N . PHE A 1 1454 ? 154.648 166.926 220.540 1.00 60.86 1454 PHE A N 1
ATOM 20676 C CA . PHE A 1 1454 ? 154.414 168.304 220.136 1.00 60.86 1454 PHE A CA 1
ATOM 20677 C C . PHE A 1 1454 ? 154.846 168.498 218.692 1.00 60.86 1454 PHE A C 1
ATOM 20678 O O . PHE A 1 1454 ? 155.990 168.196 218.339 1.00 60.86 1454 PHE A O 1
ATOM 20695 N N . CYS A 1 1455 ? 153.940 169.006 217.865 1.00 57.43 1455 CYS A N 1
ATOM 20696 C CA . CYS A 1 1455 ? 154.229 169.319 216.473 1.00 57.43 1455 CYS A CA 1
ATOM 20697 C C . CYS A 1 1455 ? 154.453 170.819 216.332 1.00 57.43 1455 CYS A C 1
ATOM 20698 O O . CYS A 1 1455 ? 153.610 171.617 216.751 1.00 57.43 1455 CYS A O 1
ATOM 20705 N N . GLN A 1 1456 ? 155.585 171.199 215.736 1.00 57.21 1456 GLN A N 1
ATOM 20706 C CA . GLN A 1 1456 ? 155.983 172.604 215.724 1.00 57.21 1456 GLN A CA 1
ATOM 20707 C C . GLN A 1 1456 ? 154.914 173.457 215.067 1.00 57.21 1456 GLN A C 1
ATOM 20708 O O . GLN A 1 1456 ? 154.520 174.505 215.589 1.00 57.21 1456 GLN A O 1
ATOM 20722 N N . ILE A 1 1457 ? 154.442 173.014 213.911 1.00 53.10 1457 ILE A N 1
ATOM 20723 C CA . ILE A 1 1457 ? 153.581 173.789 213.035 1.00 53.10 1457 ILE A CA 1
ATOM 20724 C C . ILE A 1 1457 ? 152.167 173.248 213.162 1.00 53.10 1457 ILE A C 1
ATOM 20725 O O . ILE A 1 1457 ? 151.958 172.030 213.179 1.00 53.10 1457 ILE A O 1
ATOM 20741 N N . SER A 1 1458 ? 151.197 174.150 213.266 1.00 53.23 1458 SER A N 1
ATOM 20742 C CA . SER A 1 1458 ? 149.800 173.750 213.341 1.00 53.23 1458 SER A CA 1
ATOM 20743 C C . SER A 1 1458 ? 149.073 173.874 212.012 1.00 53.23 1458 SER A C 1
ATOM 20744 O O . SER A 1 1458 ? 148.049 173.212 211.818 1.00 53.23 1458 SER A O 1
ATOM 20752 N N . THR A 1 1459 ? 149.568 174.701 211.097 1.00 50.20 1459 THR A N 1
ATOM 20753 C CA . THR A 1 1459 ? 148.968 174.865 209.783 1.00 50.20 1459 THR A CA 1
ATOM 20754 C C . THR A 1 1459 ? 150.065 174.980 208.740 1.00 50.20 1459 THR A C 1
ATOM 20755 O O . THR A 1 1459 ? 151.158 175.474 209.022 1.00 50.20 1459 THR A O 1
ATOM 20766 N N . THR A 1 1460 ? 149.763 174.531 207.523 1.00 45.99 1460 THR A N 1
ATOM 20767 C CA . THR A 1 1460 ? 150.747 174.613 206.454 1.00 45.99 1460 THR A CA 1
ATOM 20768 C C . THR A 1 1460 ? 151.099 176.051 206.114 1.00 45.99 1460 THR A C 1
ATOM 20769 O O . THR A 1 1460 ? 152.163 176.291 205.541 1.00 45.99 1460 THR A O 1
ATOM 20780 N N . ASN A 1 1461 ? 150.239 177.010 206.454 1.00 46.50 1461 ASN A N 1
ATOM 20781 C CA . ASN A 1 1461 ? 150.581 178.412 206.237 1.00 46.50 1461 ASN A CA 1
ATOM 20782 C C . ASN A 1 1461 ? 151.794 178.810 207.063 1.00 46.50 1461 ASN A C 1
ATOM 20783 O O . ASN A 1 1461 ? 152.651 179.571 206.600 1.00 46.50 1461 ASN A O 1
ATOM 20794 N N . ASP A 1 1462 ? 151.877 178.313 208.295 1.00 50.10 1462 ASP A N 1
ATOM 20795 C CA . ASP A 1 1462 ? 153.028 178.614 209.135 1.00 50.10 1462 ASP A CA 1
ATOM 20796 C C . ASP A 1 1462 ? 154.304 178.027 208.551 1.00 50.10 1462 ASP A C 1
ATOM 20797 O O . ASP A 1 1462 ? 155.357 178.672 208.573 1.00 50.10 1462 ASP A O 1
ATOM 20806 N N . TYR A 1 1463 ? 154.238 176.801 208.028 1.00 46.72 1463 TYR A N 1
ATOM 20807 C CA . TYR A 1 1463 ? 155.408 176.232 207.368 1.00 46.72 1463 TYR A CA 1
ATOM 20808 C C . TYR A 1 1463 ? 155.787 177.042 206.139 1.00 46.72 1463 TYR A C 1
ATOM 20809 O O . TYR A 1 1463 ? 156.972 177.284 205.887 1.00 46.72 1463 TYR A O 1
ATOM 20827 N N . LEU A 1 1464 ? 154.795 177.463 205.356 1.00 44.33 1464 LEU A N 1
ATOM 20828 C CA . LEU A 1 1464 ? 155.081 178.223 204.146 1.00 44.33 1464 LEU A CA 1
ATOM 20829 C C . LEU A 1 1464 ? 155.755 179.545 204.474 1.00 44.33 1464 LEU A C 1
ATOM 20830 O O . LEU A 1 1464 ? 156.675 179.973 203.770 1.00 44.33 1464 LEU A O 1
ATOM 20846 N N . ALA A 1 1465 ? 155.307 180.212 205.537 1.00 43.96 1465 ALA A N 1
ATOM 20847 C CA . ALA A 1 1465 ? 155.925 181.474 205.924 1.00 43.96 1465 ALA A CA 1
ATOM 20848 C C . ALA A 1 1465 ? 157.434 181.324 206.085 1.00 43.96 1465 ALA A C 1
ATOM 20849 O O . ALA A 1 1465 ? 158.194 182.234 205.740 1.00 43.96 1465 ALA A O 1
ATOM 20856 N N . ASN A 1 1466 ? 157.889 180.180 206.607 1.00 47.05 1466 ASN A N 1
ATOM 20857 C CA . ASN A 1 1466 ? 159.326 179.940 206.710 1.00 47.05 1466 ASN A CA 1
ATOM 20858 C C . ASN A 1 1466 ? 159.978 179.944 205.336 1.00 47.05 1466 ASN A C 1
ATOM 20859 O O . ASN A 1 1466 ? 161.047 180.534 205.146 1.00 47.05 1466 ASN A O 1
ATOM 20870 N N . VAL A 1 1467 ? 159.348 179.279 204.365 1.00 45.40 1467 VAL A N 1
ATOM 20871 C CA . VAL A 1 1467 ? 159.821 179.300 202.989 1.00 45.40 1467 VAL A CA 1
ATOM 20872 C C . VAL A 1 1467 ? 159.639 180.661 202.341 1.00 45.40 1467 VAL A C 1
ATOM 20873 O O . VAL A 1 1467 ? 160.176 180.903 201.255 1.00 45.40 1467 VAL A O 1
ATOM 20886 N N . ASN A 1 1468 ? 158.913 181.566 202.998 1.00 46.23 1468 ASN A N 1
ATOM 20887 C CA . ASN A 1 1468 ? 158.584 182.881 202.461 1.00 46.23 1468 ASN A CA 1
ATOM 20888 C C . ASN A 1 1468 ? 157.568 182.785 201.331 1.00 46.23 1468 ASN A C 1
ATOM 20889 O O . ASN A 1 1468 ? 157.544 183.628 2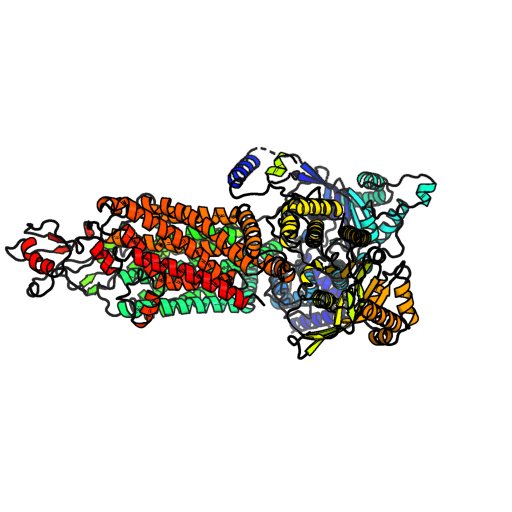00.434 1.00 46.23 1468 ASN A O 1
ATOM 20900 N N . SER A 1 1469 ? 156.723 181.762 201.374 1.00 43.57 1469 SER A N 1
ATOM 20901 C CA . SER A 1 1469 ? 155.642 181.571 200.418 1.00 43.57 1469 SER A CA 1
ATOM 20902 C C . SER A 1 1469 ? 154.320 181.860 201.112 1.00 43.57 1469 SER A C 1
ATOM 20903 O O . SER A 1 1469 ? 154.032 181.287 202.165 1.00 43.57 1469 SER A O 1
ATOM 20911 N N . PHE A 1 1470 ? 153.523 182.748 200.531 1.00 43.19 1470 PHE A N 1
ATOM 20912 C CA . PHE A 1 1470 ? 152.271 183.168 201.140 1.00 43.19 1470 PHE A CA 1
ATOM 20913 C C . PHE A 1 1470 ? 151.126 182.960 200.165 1.00 43.19 1470 PHE A C 1
ATOM 20914 O O . PHE A 1 1470 ? 151.262 183.221 198.968 1.00 43.19 1470 PHE A O 1
ATOM 20931 N N . TYR A 1 1471 ? 150.002 182.470 200.684 1.00 44.07 1471 TYR A N 1
ATOM 20932 C CA . TYR A 1 1471 ? 148.819 182.293 199.857 1.00 44.07 1471 TYR A CA 1
ATOM 20933 C C . TYR A 1 1471 ? 148.159 183.620 199.518 1.00 44.07 1471 TYR A C 1
ATOM 20934 O O . TYR A 1 1471 ? 147.362 183.680 198.577 1.00 44.07 1471 TYR A O 1
ATOM 20952 N N . SER A 1 1472 ? 148.469 184.680 200.261 1.00 45.34 1472 SER A N 1
ATOM 20953 C CA . SER A 1 1472 ? 147.939 185.998 199.947 1.00 45.34 1472 SER A CA 1
ATOM 20954 C C . SER A 1 1472 ? 148.654 186.647 198.775 1.00 45.34 1472 SER A C 1
ATOM 20955 O O . SER A 1 1472 ? 148.127 187.601 198.197 1.00 45.34 1472 SER A O 1
ATOM 20963 N N . GLU A 1 1473 ? 149.835 186.154 198.414 1.00 45.52 1473 GLU A N 1
ATOM 20964 C CA . GLU A 1 1473 ? 150.640 186.732 197.349 1.00 45.52 1473 GLU A CA 1
ATOM 20965 C C . GLU A 1 1473 ? 150.547 185.949 196.050 1.00 45.52 1473 GLU A C 1
ATOM 20966 O O . GLU A 1 1473 ? 151.344 186.189 195.141 1.00 45.52 1473 GLU A O 1
ATOM 20978 N N . ARG A 1 1474 ? 149.600 185.016 195.939 1.00 42.73 1474 ARG A N 1
ATOM 20979 C CA . ARG A 1 1474 ? 149.554 184.151 194.766 1.00 42.73 1474 ARG A CA 1
ATOM 20980 C C . ARG A 1 1474 ? 149.275 184.945 193.495 1.00 42.73 1474 ARG A C 1
ATOM 20981 O O . ARG A 1 1474 ? 149.937 184.745 192.471 1.00 42.73 1474 ARG A O 1
ATOM 21002 N N . TRP A 1 1475 ? 148.307 185.860 193.541 1.00 41.12 1475 TRP A N 1
ATOM 21003 C CA . TRP A 1 1475 ? 147.948 186.601 192.336 1.00 41.12 1475 TRP A CA 1
ATOM 21004 C C . TRP A 1 1475 ? 149.007 187.637 191.990 1.00 41.12 1475 TRP A C 1
ATOM 21005 O O . TRP A 1 1475 ? 149.291 187.875 190.811 1.00 41.12 1475 TRP A O 1
ATOM 21026 N N . ARG A 1 1476 ? 149.616 188.251 193.004 1.00 43.42 1476 ARG A N 1
ATOM 21027 C CA . ARG A 1 1476 ? 150.735 189.147 192.748 1.00 43.42 1476 ARG A CA 1
ATOM 21028 C C . ARG A 1 1476 ? 151.883 188.403 192.083 1.00 43.42 1476 ARG A C 1
ATOM 21029 O O . ARG A 1 1476 ? 152.513 188.919 191.154 1.00 43.42 1476 ARG A O 1
ATOM 21050 N N . ASN A 1 1477 ? 152.178 187.192 192.554 1.00 41.78 1477 ASN A N 1
ATOM 21051 C CA . ASN A 1 1477 ? 153.257 186.410 191.965 1.00 41.78 1477 ASN A CA 1
ATOM 21052 C C . ASN A 1 1477 ? 152.915 185.982 190.546 1.00 41.78 1477 ASN A C 1
ATOM 21053 O O . ASN A 1 1477 ? 153.795 185.914 189.682 1.00 41.78 1477 ASN A O 1
ATOM 21064 N N . TYR A 1 1478 ? 151.643 185.682 190.286 1.00 41.32 1478 TYR A N 1
ATOM 21065 C CA . TYR A 1 1478 ? 151.239 185.388 188.917 1.00 41.32 1478 TYR A CA 1
ATOM 21066 C C . TYR A 1 1478 ? 151.452 186.595 188.016 1.00 41.32 1478 TYR A C 1
ATOM 21067 O O . TYR A 1 1478 ? 151.948 186.463 186.890 1.00 41.32 1478 TYR A O 1
ATOM 21085 N N . GLY A 1 1479 ? 151.084 187.782 188.496 1.00 41.57 1479 GLY A N 1
ATOM 21086 C CA . GLY A 1 1479 ? 151.342 188.984 187.725 1.00 41.57 1479 GLY A CA 1
ATOM 21087 C C . GLY A 1 1479 ? 152.820 189.197 187.469 1.00 41.57 1479 GLY A C 1
ATOM 21088 O O . GLY A 1 1479 ? 153.223 189.578 186.368 1.00 41.57 1479 GLY A O 1
ATOM 21092 N N . ILE A 1 1480 ? 153.649 188.954 188.483 1.00 41.58 1480 ILE A N 1
ATOM 21093 C CA . ILE A 1 1480 ? 155.089 189.143 188.329 1.00 41.58 1480 ILE A CA 1
ATOM 21094 C C . ILE A 1 1480 ? 155.646 188.176 187.293 1.00 41.58 1480 ILE A C 1
ATOM 21095 O O . ILE A 1 1480 ? 156.489 188.543 186.466 1.00 41.58 1480 ILE A O 1
ATOM 21111 N N . PHE A 1 1481 ? 155.189 186.926 187.318 1.00 41.61 1481 PHE A N 1
ATOM 21112 C CA . PHE A 1 1481 ? 155.653 185.960 186.328 1.00 41.61 1481 PHE A CA 1
ATOM 21113 C C . PHE A 1 1481 ? 155.201 186.346 184.921 1.00 41.61 1481 PHE A C 1
ATOM 21114 O O . PHE A 1 1481 ? 155.966 186.216 183.956 1.00 41.61 1481 PHE A O 1
ATOM 21131 N N . ILE A 1 1482 ? 153.961 186.815 184.779 1.00 42.40 1482 ILE A N 1
ATOM 21132 C CA . ILE A 1 1482 ? 153.499 187.274 183.472 1.00 42.40 1482 ILE A CA 1
ATOM 21133 C C . ILE A 1 1482 ? 154.360 188.432 182.985 1.00 42.40 1482 ILE A C 1
ATOM 21134 O O . ILE A 1 1482 ? 154.692 188.525 181.796 1.00 42.40 1482 ILE A O 1
ATOM 21150 N N . CYS A 1 1483 ? 154.714 189.347 183.887 1.00 43.48 1483 CYS A N 1
ATOM 21151 C CA . CYS A 1 1483 ? 155.601 190.439 183.508 1.00 43.48 1483 CYS A CA 1
ATOM 21152 C C . CYS A 1 1483 ? 156.966 189.919 183.086 1.00 43.48 1483 CYS A C 1
ATOM 21153 O O . CYS A 1 1483 ? 157.595 190.484 182.188 1.00 43.48 1483 CYS A O 1
ATOM 21161 N N . TYR A 1 1484 ? 157.439 188.844 183.716 1.00 43.58 1484 TYR A N 1
ATOM 21162 C CA . TYR A 1 1484 ? 158.684 188.226 183.267 1.00 43.58 1484 TYR A CA 1
ATOM 21163 C C . TYR A 1 1484 ? 158.555 187.705 181.843 1.00 43.58 1484 TYR A C 1
ATOM 21164 O O . TYR A 1 1484 ? 159.464 187.879 181.025 1.00 43.58 1484 TYR A O 1
ATOM 21182 N N . ILE A 1 1485 ? 157.437 187.051 181.532 1.00 41.94 1485 ILE A N 1
ATOM 21183 C CA . ILE A 1 1485 ? 157.227 186.541 180.176 1.00 41.94 1485 ILE A CA 1
ATOM 21184 C C . ILE A 1 1485 ? 157.217 187.693 179.178 1.00 41.94 1485 ILE A C 1
ATOM 21185 O O . ILE A 1 1485 ? 157.828 187.621 178.101 1.00 41.94 1485 ILE A O 1
ATOM 21201 N N . ALA A 1 1486 ? 156.499 188.764 179.513 1.00 42.75 1486 ALA A N 1
ATOM 21202 C CA . ALA A 1 1486 ? 156.426 189.912 178.617 1.00 42.75 1486 ALA A CA 1
ATOM 21203 C C . ALA A 1 1486 ? 157.801 190.521 178.399 1.00 42.75 1486 ALA A C 1
ATOM 21204 O O . ALA A 1 1486 ? 158.170 190.852 177.267 1.00 42.75 1486 ALA A O 1
ATOM 21211 N N . PHE A 1 1487 ? 158.574 190.683 179.473 1.00 44.05 1487 PHE A N 1
ATOM 21212 C CA . PHE A 1 1487 ? 159.918 191.219 179.327 1.00 44.05 1487 PHE A CA 1
ATOM 21213 C C . PHE A 1 1487 ? 160.770 190.315 178.458 1.00 44.05 1487 PHE A C 1
ATOM 21214 O O . PHE A 1 1487 ? 161.550 190.797 177.635 1.00 44.05 1487 PHE A O 1
ATOM 21231 N N . ASN A 1 1488 ? 160.660 189.000 178.641 1.00 44.04 1488 ASN A N 1
ATOM 21232 C CA . ASN A 1 1488 ? 161.445 188.086 177.824 1.00 44.04 1488 ASN A CA 1
ATOM 21233 C C . ASN A 1 1488 ? 161.128 188.278 176.351 1.00 44.04 1488 ASN A C 1
ATOM 21234 O O . ASN A 1 1488 ? 162.032 188.401 175.521 1.00 44.04 1488 ASN A O 1
ATOM 21245 N N . TYR A 1 1489 ? 159.843 188.327 176.009 1.00 42.58 1489 TYR A N 1
ATOM 21246 C CA . TYR A 1 1489 ? 159.483 188.461 174.600 1.00 42.58 1489 TYR A CA 1
ATOM 21247 C C . TYR A 1 1489 ? 159.913 189.812 174.038 1.00 42.58 1489 TYR A C 1
ATOM 21248 O O . TYR A 1 1489 ? 160.422 189.889 172.912 1.00 42.58 1489 TYR A O 1
ATOM 21266 N N . ILE A 1 1490 ? 159.734 190.886 174.806 1.00 42.94 1490 ILE A N 1
ATOM 21267 C CA . ILE A 1 1490 ? 160.091 192.213 174.314 1.00 42.94 1490 ILE A CA 1
ATOM 21268 C C . ILE A 1 1490 ? 161.599 192.324 174.129 1.00 42.94 1490 ILE A C 1
ATOM 21269 O O . ILE A 1 1490 ? 162.083 192.835 173.111 1.00 42.94 1490 ILE A O 1
ATOM 21285 N N . ALA A 1 1491 ? 162.365 191.849 175.110 1.00 43.34 1491 ALA A N 1
ATOM 21286 C CA . ALA A 1 1491 ? 163.814 191.877 174.995 1.00 43.34 1491 ALA A CA 1
ATOM 21287 C C . ALA A 1 1491 ? 164.297 190.982 173.868 1.00 43.34 1491 ALA A C 1
ATOM 21288 O O . ALA A 1 1491 ? 165.294 191.297 173.218 1.00 43.34 1491 ALA A O 1
ATOM 21295 N N . GLY A 1 1492 ? 163.610 189.868 173.615 1.00 42.88 1492 GLY A N 1
ATOM 21296 C CA . GLY A 1 1492 ? 163.983 189.025 172.494 1.00 42.88 1492 GLY A CA 1
ATOM 21297 C C . GLY A 1 1492 ? 163.763 189.712 171.163 1.00 42.88 1492 GLY A C 1
ATOM 21298 O O . GLY A 1 1492 ? 164.608 189.636 170.269 1.00 42.88 1492 GLY A O 1
ATOM 21302 N N . VAL A 1 1493 ? 162.632 190.401 171.014 1.00 41.95 1493 VAL A N 1
ATOM 21303 C CA . VAL A 1 1493 ? 162.393 191.165 169.791 1.00 41.95 1493 VAL A CA 1
ATOM 21304 C C . VAL A 1 1493 ? 163.471 192.227 169.619 1.00 41.95 1493 VAL A C 1
ATOM 21305 O O . VAL A 1 1493 ? 164.031 192.407 168.529 1.00 41.95 1493 VAL A O 1
ATOM 21318 N N . PHE A 1 1494 ? 163.782 192.947 170.698 1.00 44.09 1494 PHE A N 1
ATOM 21319 C CA . PHE A 1 1494 ? 164.778 194.007 170.604 1.00 44.09 1494 PHE A CA 1
ATOM 21320 C C . PHE A 1 1494 ? 166.156 193.450 170.265 1.00 44.09 1494 PHE A C 1
ATOM 21321 O O . PHE A 1 1494 ? 166.889 194.036 169.462 1.00 44.09 1494 PHE A O 1
ATOM 21338 N N . PHE A 1 1495 ? 166.533 192.325 170.868 1.00 45.25 1495 PHE A N 1
ATOM 21339 C CA . PHE A 1 1495 ? 167.850 191.765 170.600 1.00 45.25 1495 PHE A CA 1
ATOM 21340 C C . PHE A 1 1495 ? 167.926 191.155 169.211 1.00 45.25 1495 PHE A C 1
ATOM 21341 O O . PHE A 1 1495 ? 169.004 191.136 168.610 1.00 45.25 1495 PHE A O 1
ATOM 21358 N N . TYR A 1 1496 ? 166.813 190.649 168.679 1.00 43.39 1496 TYR A N 1
ATOM 21359 C CA . TYR A 1 1496 ? 166.822 190.254 167.278 1.00 43.39 1496 TYR A CA 1
ATOM 21360 C C . TYR A 1 1496 ? 167.027 191.464 166.380 1.00 43.39 1496 TYR A C 1
ATOM 21361 O O . TYR A 1 1496 ? 167.804 191.410 165.422 1.00 43.39 1496 TYR A O 1
ATOM 21379 N N . TRP A 1 1497 ? 166.348 192.572 166.678 1.00 44.34 1497 TRP A N 1
ATOM 21380 C CA . TRP A 1 1497 ? 166.565 193.777 165.885 1.00 44.34 1497 TRP A CA 1
ATOM 21381 C C . TRP A 1 1497 ? 168.001 194.268 165.997 1.00 44.34 1497 TRP A C 1
ATOM 21382 O O . TRP A 1 1497 ? 168.541 194.826 165.038 1.00 44.34 1497 TRP A O 1
ATOM 21403 N N . LEU A 1 1498 ? 168.628 194.086 167.157 1.00 44.73 1498 LEU A N 1
ATOM 21404 C CA . LEU A 1 1498 ? 170.003 194.541 167.338 1.00 44.73 1498 LEU A CA 1
ATOM 21405 C C . LEU A 1 1498 ? 170.985 193.647 166.594 1.00 44.73 1498 LEU A C 1
ATOM 21406 O O . LEU A 1 1498 ? 171.682 194.093 165.677 1.00 44.73 1498 LEU A O 1
ATOM 21422 N N . ALA A 1 1499 ? 171.045 192.374 166.975 1.00 45.57 1499 ALA A N 1
ATOM 21423 C CA . ALA A 1 1499 ? 172.131 191.503 166.554 1.00 45.57 1499 ALA A CA 1
ATOM 21424 C C . ALA A 1 1499 ? 171.979 190.975 165.135 1.00 45.57 1499 ALA A C 1
ATOM 21425 O O . ALA A 1 1499 ? 172.967 190.501 164.566 1.00 45.57 1499 ALA A O 1
ATOM 21432 N N . ARG A 1 1500 ? 170.788 191.037 164.551 1.00 45.77 1500 ARG A N 1
ATOM 21433 C CA . ARG A 1 1500 ? 170.532 190.339 163.297 1.00 45.77 1500 ARG A CA 1
ATOM 21434 C C . ARG A 1 1500 ? 169.993 191.229 162.191 1.00 45.77 1500 ARG A C 1
ATOM 21435 O O . ARG A 1 1500 ? 170.336 191.021 161.027 1.00 45.77 1500 ARG A O 1
ATOM 21456 N N . VAL A 1 1501 ? 169.158 192.205 162.511 1.00 44.18 1501 VAL A N 1
ATOM 21457 C CA . VAL A 1 1501 ? 168.544 193.040 161.477 1.00 44.18 1501 VAL A CA 1
ATOM 21458 C C . VAL A 1 1501 ? 169.538 194.120 161.062 1.00 44.18 1501 VAL A C 1
ATOM 21459 O O . VAL A 1 1501 ? 170.014 194.872 161.925 1.00 44.18 1501 VAL A O 1
ATOM 21472 N N . PRO A 1 1502 ? 169.874 194.241 159.764 1.00 46.55 1502 PRO A N 1
ATOM 21473 C CA . PRO A 1 1502 ? 170.870 195.232 159.336 1.00 46.55 1502 PRO A CA 1
ATOM 21474 C C . PRO A 1 1502 ? 170.455 196.670 159.627 1.00 46.55 1502 PRO A C 1
ATOM 21475 O O . PRO A 1 1502 ? 169.701 197.248 158.847 1.00 46.55 1502 PRO A O 1
#

B-factor: mean 54.86, std 9.09, range [39.07, 89.02]